Protein AF-0000000070752147 (afdb_homodimer)

Sequence (1302 aa):
MEEALATQVQLYLDAYVYENARFLAERLVAHHPSEENTLLLATCYYRNGQAARASAVLSGCTRLENRYLLACCCFEQGKLVEAENALLGGENCHIDDVDAMENVPAGAAGLYLLGRVCRRGNRRQQAVACFVKSLETDPFMWSAYEQLCELGANLEASRFFGAENYFNSVGGELRFGEEEEYYRDDNNAEDRSTDRKFATPEPPPHIGLATPKSVINPVSSASRPLSFKTPNVSGNDGTNVHTATVVKKPRVTEDIGAPARQRKTHRRPLADSDEKFRAHPRLSFSAAGFDDSPLNPSKLSLGSPTSPLPTRLFYQDKTPLLRLLSSFGSIYQKLSVYMCREALEMLERLPPSQHASGWAQQQIGRAYFEMADYVRAHEVFCALHRAELHRMEGLDLYSTTLWHLKKEVELSYLAQQATDFDKLSCEAWCVAGNCFSLQKEHDTALAFFQRAIQLDPSFTYAYTLSGHEYVANEDFEKAVNCYRHAIRADSRHYNAWYGLGTIYYRQEKFEFAEYHFRRALEINPRSSLLHCFLGMVLHATHRYDEALDTLAIAAELQPLNPQARFQRANVLITQQRFEEALEELHAVKNFAPRESSVHFMMGKVAKKLGRIEEAMKCFTLALHFHPKDNNQIKVAIDKINEPDHDDDDRMMEEALATQVQLYLDAYVYENARFLAERLVAHHPSEENTLLLATCYYRNGQAARASAVLSGCTRLENRYLLACCCFEQGKLVEAENALLGGENCHIDDVDAMENVPAGAAGLYLLGRVCRRGNRRQQAVACFVKSLETDPFMWSAYEQLCELGANLEASRFFGAENYFNSVGGELRFGEEEEYYRDDNNAEDRSTDRKFATPEPPPHIGLATPKSVINPVSSASRPLSFKTPNVSGNDGTNVHTATVVKKPRVTEDIGAPARQRKTHRRPLADSDEKFRAHPRLSFSAAGFDDSPLNPSKLSLGSPTSPLPTRLFYQDKTPLLRLLSSFGSIYQKLSVYMCREALEMLERLPPSQHASGWAQQQIGRAYFEMADYVRAHEVFCALHRAELHRMEGLDLYSTTLWHLKKEVELSYLAQQATDFDKLSCEAWCVAGNCFSLQKEHDTALAFFQRAIQLDPSFTYAYTLSGHEYVANEDFEKAVNCYRHAIRADSRHYNAWYGLGTIYYRQEKFEFAEYHFRRALEINPRSSLLHCFLGMVLHATHRYDEALDTLAIAAELQPLNPQARFQRANVLITQQRFEEALEELHAVKNFAPRESSVHFMMGKVAKKLGRIEEAMKCFTLALHFHPKDNNQIKVAIDKINEPDHDDDDRM

Solvent-accessible surface area (backbone atoms only — not comparable to full-atom values): 73988 Å² total; per-residue (Å²): 95,63,68,60,37,53,52,51,24,51,52,28,50,75,65,70,38,40,71,43,18,39,54,43,24,52,52,39,30,40,74,46,78,40,73,69,39,46,40,55,34,28,47,33,30,41,77,64,68,32,33,62,40,19,32,59,72,39,58,88,55,80,52,52,69,38,18,41,54,30,18,54,27,26,48,76,71,68,36,50,68,63,16,50,22,37,34,31,72,31,84,87,44,48,84,88,37,71,68,25,60,70,54,32,24,73,57,32,60,33,28,35,50,52,12,52,45,27,46,78,67,71,34,59,70,62,14,50,52,26,22,50,51,13,28,72,70,32,57,82,44,53,53,35,54,53,50,37,34,68,71,62,66,75,70,64,30,42,79,57,34,35,81,54,33,66,80,73,59,72,76,73,72,91,70,81,70,77,75,76,78,75,76,66,82,77,85,88,81,89,82,92,83,90,84,88,86,92,92,80,90,78,86,91,84,90,82,87,91,84,86,91,82,86,85,84,86,92,81,88,88,81,87,78,90,80,92,80,85,90,90,91,84,89,84,92,84,89,90,90,83,88,76,89,72,85,79,81,80,74,79,79,88,86,81,78,76,79,76,79,85,65,85,69,82,71,83,80,84,78,80,80,75,83,74,79,78,74,74,74,70,71,77,70,73,77,71,56,86,75,81,81,71,82,75,80,81,78,82,80,76,79,73,72,82,71,76,76,66,84,67,78,74,76,78,61,84,85,45,70,53,33,27,52,49,14,37,53,37,45,36,50,47,30,48,59,57,55,38,30,70,62,26,51,56,51,49,68,54,42,58,65,51,54,37,69,24,71,66,44,41,49,50,49,20,48,31,29,43,74,68,68,36,44,68,62,15,43,54,42,38,52,51,46,43,70,74,38,71,61,60,56,81,59,38,43,58,43,35,51,36,32,50,75,67,65,37,62,68,62,32,46,51,49,19,52,53,36,42,70,62,38,78,82,40,42,35,22,26,38,20,40,14,44,39,29,40,71,71,69,34,43,70,61,13,43,53,28,23,48,52,20,34,70,70,34,79,72,49,38,66,42,30,37,54,40,15,53,42,26,47,74,68,67,35,56,68,64,14,49,51,24,21,50,51,19,32,70,66,33,77,68,45,34,69,23,31,42,50,50,14,52,53,27,43,74,68,68,36,48,70,59,13,46,52,27,32,51,54,19,35,70,53,40,68,72,38,29,67,53,30,32,52,45,16,52,44,28,44,74,69,70,39,53,69,63,15,48,53,35,15,49,52,13,29,67,66,32,70,68,46,47,63,24,38,47,51,42,20,52,53,28,47,75,68,67,37,46,68,65,18,51,55,35,44,52,55,30,37,73,60,41,71,72,43,28,70,58,26,41,51,48,13,55,43,27,45,75,72,65,35,54,68,59,14,51,52,25,38,52,50,15,44,67,61,41,60,79,67,35,64,64,52,51,52,49,62,71,46,62,85,53,79,80,68,88,78,65,76,82,111,95,64,67,59,38,52,51,50,24,52,52,28,51,75,65,70,40,39,71,41,18,38,55,43,25,52,52,38,30,39,74,46,77,41,72,69,40,46,40,53,35,27,48,33,30,41,76,64,70,33,33,59,40,18,32,58,71,36,58,88,55,80,50,52,72,39,19,40,54,31,18,54,28,26,48,76,71,67,36,48,69,62,16,50,21,37,34,30,74,30,86,85,45,47,82,87,35,69,68,25,60,69,54,32,24,72,56,32,60,34,27,36,50,52,12,51,46,27,45,78,68,72,34,60,70,60,15,48,52,26,22,50,52,14,28,72,70,32,57,82,44,54,53,36,54,54,48,36,34,69,71,62,65,74,69,64,29,43,80,56,35,35,80,54,31,67,81,74,56,74,75,76,71,91,71,81,66,82,71,83,76,78,80,68,84,71,82,72,83,80,78,88,79,89,78,87,90,83,91,93,84,90,88,90,88,88,88,90,94,84,90,92,90,96,88,90,96,89,96,92,95,88,91,96,89,96,88,95,82,94,95,91,94,95,89,94,86,92,87,91,84,85,87,81,85,74,84,71,83,73,80,81,76,81,74,76,80,71,82,76,83,81,83,78,89,80,81,85,84,83,78,83,76,82,75,79,80,74,75,74,66,74,74,68,72,79,76,61,86,71,80,82,72,82,76,80,80,80,82,80,74,77,73,72,81,71,76,77,66,85,66,78,72,75,76,60,82,86,44,70,54,33,28,51,48,14,38,53,35,45,34,51,45,31,48,59,56,54,38,31,70,64,23,50,55,52,49,70,54,42,58,65,51,54,35,69,25,70,67,46,42,49,50,50,21,48,32,30,43,73,70,68,35,44,67,63,15,43,54,40,39,51,51,47,43,71,74,38,72,62,60,56,81,60,39,43,57,44,35,51,34,31,50,76,68,64,36,61,66,63,32,47,52,49,20,51,53,36,40,70,62,37,79,82,41,39,36,24,27,38,19,40,13,44,39,29,41,71,72,68,34,42,70,62,13,42,53,28,22,49,51,19,32,70,71,35,79,72,49,38,66,40,29,36,55,39,15,54,41,26,47,75,68,68,34,54,68,63,15,49,51,25,20,50,50,20,33,70,66,34,77,68,45,36,67,24,30,42,51,51,14,52,54,27,42,74,67,67,36,49,69,59,12,47,52,28,31,51,54,20,33,70,52,38,68,75,38,31,66,54,30,30,53,44,18,52,44,29,44,74,71,70,37,54,69,62,14,46,53,35,15,49,52,15,28,66,66,33,70,76,44,47,64,24,38,47,51,41,21,51,52,28,47,75,70,65,36,44,70,63,17,49,53,35,45,53,55,29,36,73,64,42,72,73,43,27,71,58,28,41,51,48,13,56,44,26,46,76,73,66,38,54,70,60,14,51,53,25,38,52,51,15,46,68,60,40,60,82,66,34,65,63,52,51,51,49,63,72,44,62,86,50,81,82,68,89,74,67,76,82,112

Nearest PDB structures (foldseek):
  9gaw-assembly1_P  TM=9.070E-01  e=2.247E-29  Homo sapiens
  5a31-assembly1_F  TM=9.232E-01  e=8.143E-29  Homo sapiens
  5g05-assembly1_H  TM=9.267E-01  e=2.401E-27  Homo sapiens
  8a61-assembly1_H  TM=8.284E-01  e=2.368E-18  Saccharomyces cerevisiae
  5khr-assembly1_C  TM=6.446E-01  e=5.016E-12  Homo sapiens

Structure (mmCIF, N/CA/C/O backbone):
data_AF-0000000070752147-model_v1
#
loop_
_entity.id
_entity.type
_entity.pdbx_description
1 polymer 'Cdc23 domain-containing protein'
#
loop_
_atom_site.group_PDB
_atom_site.id
_atom_site.type_symbol
_atom_site.label_atom_id
_atom_site.label_alt_id
_atom_site.label_comp_id
_atom_site.label_asym_id
_atom_site.label_entity_id
_atom_site.label_seq_id
_atom_site.pdbx_PDB_ins_code
_atom_site.Cartn_x
_atom_site.Cartn_y
_atom_site.Cartn_z
_atom_site.occupancy
_atom_site.B_iso_or_equiv
_atom_site.auth_seq_id
_atom_site.auth_comp_id
_atom_site.auth_asym_id
_atom_site.auth_atom_id
_atom_site.pdbx_PDB_model_num
ATOM 1 N N . MET A 1 1 ? -29.828 -18.141 -11.312 1 87.19 1 MET A N 1
ATOM 2 C CA . MET A 1 1 ? -28.375 -18.188 -11.133 1 87.19 1 MET A CA 1
ATOM 3 C C . MET A 1 1 ? -27.828 -16.797 -10.82 1 87.19 1 MET A C 1
ATOM 5 O O . MET A 1 1 ? -27 -16.641 -9.914 1 87.19 1 MET A O 1
ATOM 9 N N . GLU A 1 2 ? -28.391 -15.797 -11.438 1 90.75 2 GLU A N 1
ATOM 10 C CA . GLU A 1 2 ? -27.875 -14.438 -11.266 1 90.75 2 GLU A CA 1
ATOM 11 C C . GLU A 1 2 ? -28.078 -13.945 -9.836 1 90.75 2 GLU A C 1
ATOM 13 O O . GLU A 1 2 ? -27.141 -13.445 -9.211 1 90.75 2 GLU A O 1
ATOM 18 N N . GLU A 1 3 ? -29.266 -14.086 -9.281 1 92.06 3 GLU A N 1
ATOM 19 C CA . GLU A 1 3 ? -29.562 -13.625 -7.926 1 92.06 3 GLU A CA 1
ATOM 20 C C . GLU A 1 3 ? -28.75 -14.398 -6.891 1 92.06 3 GLU A C 1
ATOM 22 O O . GLU A 1 3 ? -28.297 -13.828 -5.891 1 92.06 3 GLU A O 1
ATOM 27 N N . ALA A 1 4 ? -28.641 -15.664 -7.168 1 92.12 4 ALA A N 1
ATOM 28 C CA . ALA A 1 4 ? -27.859 -16.484 -6.25 1 92.12 4 ALA A CA 1
ATOM 29 C C . ALA A 1 4 ? -26.406 -16.062 -6.23 1 92.12 4 ALA A C 1
ATOM 31 O O . ALA A 1 4 ? -25.797 -15.945 -5.16 1 92.12 4 ALA A O 1
ATOM 32 N N . LEU A 1 5 ? -25.922 -15.844 -7.449 1 94.69 5 LEU A N 1
ATOM 33 C CA . LEU A 1 5 ? -24.531 -15.398 -7.562 1 94.69 5 LEU A CA 1
ATOM 34 C C . LEU A 1 5 ? -24.344 -14.047 -6.887 1 94.69 5 LEU A C 1
ATOM 36 O O . LEU A 1 5 ? -23.375 -13.859 -6.137 1 94.69 5 LEU A O 1
ATOM 40 N N . ALA A 1 6 ? -25.203 -13.117 -7.121 1 96.19 6 ALA A N 1
ATOM 41 C CA . ALA A 1 6 ? -25.094 -11.781 -6.555 1 96.19 6 ALA A CA 1
ATOM 42 C C . ALA A 1 6 ? -25.125 -11.82 -5.031 1 96.19 6 ALA A C 1
ATOM 44 O O . ALA A 1 6 ? -24.391 -11.094 -4.363 1 96.19 6 ALA A O 1
ATOM 45 N N . THR A 1 7 ? -25.984 -12.641 -4.523 1 96.25 7 THR A N 1
ATOM 46 C CA . THR A 1 7 ? -26.109 -12.766 -3.074 1 96.25 7 THR A CA 1
ATOM 47 C C . THR A 1 7 ? -24.844 -13.344 -2.469 1 96.25 7 THR A C 1
ATOM 49 O O . THR A 1 7 ? -24.391 -12.898 -1.411 1 96.25 7 THR A O 1
ATOM 52 N N . GLN A 1 8 ? -24.297 -14.367 -3.164 1 96.12 8 GLN A N 1
ATOM 53 C CA . GLN A 1 8 ? -23.078 -14.977 -2.662 1 96.12 8 GLN A CA 1
ATOM 54 C C . GLN A 1 8 ? -21.906 -14 -2.732 1 96.12 8 GLN A C 1
ATOM 56 O O . GLN A 1 8 ? -21.047 -13.992 -1.85 1 96.12 8 GLN A O 1
ATOM 61 N N . VAL A 1 9 ? -21.859 -13.227 -3.828 1 97.62 9 VAL A N 1
ATOM 62 C CA . VAL A 1 9 ? -20.797 -12.234 -3.957 1 97.62 9 VAL A CA 1
ATOM 63 C C . VAL A 1 9 ? -20.875 -11.25 -2.793 1 97.62 9 VAL A C 1
ATOM 65 O O . VAL A 1 9 ? -19.859 -10.953 -2.158 1 97.62 9 VAL A O 1
ATOM 68 N N . GLN A 1 10 ? -22.047 -10.773 -2.449 1 96.56 10 GLN A N 1
ATOM 69 C CA . GLN A 1 10 ? -22.219 -9.805 -1.371 1 96.56 10 GLN A CA 1
ATOM 70 C C . GLN A 1 10 ? -21.859 -10.414 -0.02 1 96.56 10 GLN A C 1
ATOM 72 O O . GLN A 1 10 ? -21.266 -9.75 0.828 1 96.56 10 GLN A O 1
ATOM 77 N N . LEU A 1 11 ? -22.203 -11.641 0.104 1 96.38 11 LEU A N 1
ATOM 78 C CA . LEU A 1 11 ? -21.922 -12.336 1.354 1 96.38 11 LEU A CA 1
ATOM 79 C C . LEU A 1 11 ? -20.422 -12.406 1.604 1 96.38 11 LEU A C 1
ATOM 81 O O . LEU A 1 11 ? -19.953 -12.125 2.711 1 96.38 11 LEU A O 1
ATOM 85 N N . TYR A 1 12 ? -19.672 -12.789 0.624 1 97.31 12 TYR A N 1
ATOM 86 C CA . TYR A 1 12 ? -18.234 -12.977 0.813 1 97.31 12 TYR A CA 1
ATOM 87 C C . TYR A 1 12 ? -17.5 -11.648 0.757 1 97.31 12 TYR A C 1
ATOM 89 O O . TYR A 1 12 ? -16.375 -11.539 1.236 1 97.31 12 TYR A O 1
ATOM 97 N N . LEU A 1 13 ? -18.125 -10.578 0.176 1 96.62 13 LEU A N 1
ATOM 98 C CA . LEU A 1 13 ? -17.594 -9.227 0.3 1 96.62 13 LEU A CA 1
ATOM 99 C C . LEU A 1 13 ? -17.656 -8.75 1.747 1 96.62 13 LEU A C 1
ATOM 101 O O . LEU A 1 13 ? -16.703 -8.133 2.242 1 96.62 13 LEU A O 1
ATOM 105 N N . ASP A 1 14 ? -18.75 -9.086 2.346 1 94.75 14 ASP A N 1
ATOM 106 C CA . ASP A 1 14 ? -18.953 -8.664 3.73 1 94.75 14 ASP A CA 1
ATOM 107 C C . ASP A 1 14 ? -18.078 -9.484 4.684 1 94.75 14 ASP A C 1
ATOM 109 O O . ASP A 1 14 ? -17.734 -9.016 5.777 1 94.75 14 ASP A O 1
ATOM 113 N N . ALA A 1 15 ? -17.688 -10.68 4.234 1 96.06 15 ALA A N 1
ATOM 114 C CA . ALA A 1 15 ? -16.844 -11.547 5.055 1 96.06 15 ALA A CA 1
ATOM 115 C C . ALA A 1 15 ? -15.367 -11.297 4.773 1 96.06 15 ALA A C 1
ATOM 117 O O . ALA A 1 15 ? -14.5 -11.961 5.332 1 96.06 15 ALA A O 1
ATOM 118 N N . TYR A 1 16 ? -15.023 -10.367 3.951 1 96.44 16 TYR A N 1
ATOM 119 C CA . TYR A 1 16 ? -13.664 -9.938 3.641 1 96.44 16 TYR A CA 1
ATOM 120 C C . TYR A 1 16 ? -12.883 -11.039 2.939 1 96.44 16 TYR A C 1
ATOM 122 O O . TYR A 1 16 ? -11.672 -11.18 3.139 1 96.44 16 TYR A O 1
ATOM 130 N N . VAL A 1 17 ? -13.57 -11.961 2.246 1 97.81 17 VAL A N 1
ATOM 131 C CA . VAL A 1 17 ? -12.938 -12.945 1.366 1 97.81 17 VAL A CA 1
ATOM 132 C C . VAL A 1 17 ? -13.031 -12.477 -0.083 1 97.81 17 VAL A C 1
ATOM 134 O O . VAL A 1 17 ? -13.82 -13.016 -0.865 1 97.81 17 VAL A O 1
ATOM 137 N N . TYR A 1 18 ? -12.188 -11.594 -0.43 1 96.94 18 TYR A N 1
ATOM 138 C CA . TYR A 1 18 ? -12.312 -10.844 -1.675 1 96.94 18 TYR A CA 1
ATOM 139 C C . TYR A 1 18 ? -11.984 -11.727 -2.875 1 96.94 18 TYR A C 1
ATOM 141 O O . TYR A 1 18 ? -12.578 -11.578 -3.943 1 96.94 18 TYR A O 1
ATOM 149 N N . GLU A 1 19 ? -11.055 -12.641 -2.732 1 96 19 GLU A N 1
ATOM 150 C CA . GLU A 1 19 ? -10.688 -13.523 -3.84 1 96 19 GLU A CA 1
ATOM 151 C C . GLU A 1 19 ? -11.859 -14.398 -4.258 1 96 19 GLU A C 1
ATOM 153 O O . GLU A 1 19 ? -12.102 -14.602 -5.449 1 96 19 GLU A O 1
ATOM 158 N N . ASN A 1 20 ? -12.516 -14.883 -3.254 1 97.94 20 ASN A N 1
ATOM 159 C CA . ASN A 1 20 ? -13.695 -15.695 -3.537 1 97.94 20 ASN A CA 1
ATOM 160 C C . ASN A 1 20 ? -14.812 -14.875 -4.168 1 97.94 20 ASN A C 1
ATOM 162 O O . ASN A 1 20 ? -15.461 -15.32 -5.113 1 97.94 20 ASN A O 1
ATOM 166 N N . ALA A 1 21 ? -15.047 -13.703 -3.596 1 98.19 21 ALA A N 1
ATOM 167 C CA . ALA A 1 21 ? -16.062 -12.805 -4.133 1 98.19 21 ALA A CA 1
ATOM 168 C C . ALA A 1 21 ? -15.75 -12.414 -5.574 1 98.19 21 ALA A C 1
ATOM 170 O O . ALA A 1 21 ? -16.656 -12.352 -6.418 1 98.19 21 ALA A O 1
ATOM 171 N N . ARG A 1 22 ? -14.523 -12.172 -5.902 1 97.31 22 ARG A N 1
ATOM 172 C CA . ARG A 1 22 ? -14.094 -11.797 -7.246 1 97.31 22 ARG A CA 1
ATOM 173 C C . ARG A 1 22 ? -14.391 -12.906 -8.25 1 97.31 22 ARG A C 1
ATOM 175 O O . ARG A 1 22 ? -14.898 -12.641 -9.336 1 97.31 22 ARG A O 1
ATOM 182 N N . PHE A 1 23 ? -14.062 -14.156 -7.863 1 97.62 23 PHE A N 1
ATOM 183 C CA . PHE A 1 23 ? -14.312 -15.281 -8.758 1 97.62 23 PHE A CA 1
ATOM 184 C C . PHE A 1 23 ? -15.805 -15.406 -9.062 1 97.62 23 PHE A C 1
ATOM 186 O O . PHE A 1 23 ? -16.203 -15.547 -10.227 1 97.62 23 PHE A O 1
ATOM 193 N N . LEU A 1 24 ? -16.578 -15.328 -8.047 1 97.75 24 LEU A N 1
ATOM 194 C CA . LEU A 1 24 ? -18.016 -15.453 -8.219 1 97.75 24 LEU A CA 1
ATOM 195 C C . LEU A 1 24 ? -18.578 -14.281 -9.016 1 97.75 24 LEU A C 1
ATOM 197 O O . LEU A 1 24 ? -19.484 -14.453 -9.828 1 97.75 24 LEU A O 1
ATOM 201 N N . ALA A 1 25 ? -18.031 -13.094 -8.773 1 97.94 25 ALA A N 1
ATOM 202 C CA . ALA A 1 25 ? -18.484 -11.914 -9.5 1 97.94 25 ALA A CA 1
ATOM 203 C C . ALA A 1 25 ? -18.125 -12 -10.977 1 97.94 25 ALA A C 1
ATOM 205 O O . ALA A 1 25 ? -18.891 -11.531 -11.836 1 97.94 25 ALA A O 1
ATOM 206 N N . GLU A 1 26 ? -16.953 -12.555 -11.281 1 96.62 26 GLU A N 1
ATOM 207 C CA . GLU A 1 26 ? -16.578 -12.734 -12.68 1 96.62 26 GLU A CA 1
ATOM 208 C C . GLU A 1 26 ? -17.531 -13.695 -13.391 1 96.62 26 GLU A C 1
ATOM 210 O O . GLU A 1 26 ? -17.844 -13.5 -14.562 1 96.62 26 GLU A O 1
ATOM 215 N N . ARG A 1 27 ? -17.969 -14.727 -12.672 1 96.19 27 ARG A N 1
ATOM 216 C CA . ARG A 1 27 ? -18.953 -15.641 -13.234 1 96.19 27 ARG A CA 1
ATOM 217 C C . ARG A 1 27 ? -20.281 -14.938 -13.469 1 96.19 27 ARG A C 1
ATOM 219 O O . ARG A 1 27 ? -20.984 -15.219 -14.453 1 96.19 27 ARG A O 1
ATOM 226 N N . LEU A 1 28 ? -20.594 -14.078 -12.516 1 96.62 28 LEU A N 1
ATOM 227 C CA . LEU A 1 28 ? -21.844 -13.328 -12.602 1 96.62 28 LEU A CA 1
ATOM 228 C C . LEU A 1 28 ? -21.859 -12.438 -13.836 1 96.62 28 LEU A C 1
ATOM 230 O O . LEU A 1 28 ? -22.828 -12.438 -14.586 1 96.62 28 LEU A O 1
ATOM 234 N N . VAL A 1 29 ? -20.766 -11.719 -14.141 1 96.56 29 VAL A N 1
ATOM 235 C CA . VAL A 1 29 ? -20.703 -10.812 -15.281 1 96.56 29 VAL A CA 1
ATOM 236 C C . VAL A 1 29 ? -20.625 -11.617 -16.578 1 96.56 29 VAL A C 1
ATOM 238 O O . VAL A 1 29 ? -21.188 -11.203 -17.594 1 96.56 29 VAL A O 1
ATOM 241 N N . ALA A 1 30 ? -19.891 -12.781 -16.5 1 94.88 30 ALA A N 1
ATOM 242 C CA . ALA A 1 30 ? -19.844 -13.641 -17.688 1 94.88 30 ALA A CA 1
ATOM 243 C C . ALA A 1 30 ? -21.234 -14.164 -18.047 1 94.88 30 ALA A C 1
ATOM 245 O O . ALA A 1 30 ? -21.547 -14.32 -19.219 1 94.88 30 ALA A O 1
ATOM 246 N N . HIS A 1 31 ? -22.047 -14.414 -17.016 1 93.88 31 HIS A N 1
ATOM 247 C CA . HIS A 1 31 ? -23.406 -14.922 -17.234 1 93.88 31 HIS A CA 1
ATOM 248 C C . HIS A 1 31 ? -24.312 -13.82 -17.766 1 93.88 31 HIS A C 1
ATOM 250 O O . HIS A 1 31 ? -25.109 -14.055 -18.688 1 93.88 31 HIS A O 1
ATOM 256 N N . HIS A 1 32 ? -24.234 -12.672 -17.094 1 95.38 32 HIS A N 1
ATOM 257 C CA . HIS A 1 32 ? -25.047 -11.539 -17.5 1 95.38 32 HIS A CA 1
ATOM 258 C C . HIS A 1 32 ? -24.312 -10.219 -17.281 1 95.38 32 HIS A C 1
ATOM 260 O O . HIS A 1 32 ? -24.375 -9.656 -16.188 1 95.38 32 HIS A O 1
ATOM 266 N N . PRO A 1 33 ? -23.812 -9.711 -18.406 1 94.12 33 PRO A N 1
ATOM 267 C CA . PRO A 1 33 ? -23.031 -8.477 -18.266 1 94.12 33 PRO A CA 1
ATOM 268 C C . PRO A 1 33 ? -23.906 -7.238 -18.141 1 94.12 33 PRO A C 1
ATOM 270 O O . PRO A 1 33 ? -23.969 -6.422 -19.062 1 94.12 33 PRO A O 1
ATOM 273 N N . SER A 1 34 ? -24.578 -7.016 -17.062 1 96.06 34 SER A N 1
ATOM 274 C CA . SER A 1 34 ? -25.344 -5.816 -16.75 1 96.06 34 SER A CA 1
ATOM 275 C C . SER A 1 34 ? -24.5 -4.801 -15.984 1 96.06 34 SER A C 1
ATOM 277 O O . SER A 1 34 ? -23.453 -5.141 -15.445 1 96.06 34 SER A O 1
ATOM 279 N N . GLU A 1 35 ? -24.891 -3.527 -16.016 1 96.75 35 GLU A N 1
ATOM 280 C CA . GLU A 1 35 ? -24.156 -2.494 -15.281 1 96.75 35 GLU A CA 1
ATOM 281 C C . GLU A 1 35 ? -24.203 -2.74 -13.773 1 96.75 35 GLU A C 1
ATOM 283 O O . GLU A 1 35 ? -23.266 -2.4 -13.055 1 96.75 35 GLU A O 1
ATOM 288 N N . GLU A 1 36 ? -25.297 -3.309 -13.328 1 96.69 36 GLU A N 1
ATOM 289 C CA . GLU A 1 36 ? -25.422 -3.643 -11.906 1 96.69 36 GLU A CA 1
ATOM 290 C C . GLU A 1 36 ? -24.422 -4.719 -11.508 1 96.69 36 GLU A C 1
ATOM 292 O O . GLU A 1 36 ? -23.797 -4.637 -10.445 1 96.69 36 GLU A O 1
ATOM 297 N N . ASN A 1 37 ? -24.328 -5.723 -12.383 1 97.56 37 ASN A N 1
ATOM 298 C CA . ASN A 1 37 ? -23.391 -6.797 -12.102 1 97.56 37 ASN A CA 1
ATOM 299 C C . ASN A 1 37 ? -21.953 -6.324 -12.258 1 97.56 37 ASN A C 1
ATOM 301 O O . ASN A 1 37 ? -21.062 -6.773 -11.523 1 97.56 37 ASN A O 1
ATOM 305 N N . THR A 1 38 ? -21.734 -5.406 -13.211 1 97.75 38 THR A N 1
ATOM 306 C CA . THR A 1 38 ? -20.406 -4.836 -13.383 1 97.75 38 THR A CA 1
ATOM 307 C C . THR A 1 38 ? -20 -4.02 -12.164 1 97.75 38 THR A C 1
ATOM 309 O O . THR A 1 38 ? -18.828 -3.992 -11.789 1 97.75 38 THR A O 1
ATOM 312 N N . LEU A 1 39 ? -20.969 -3.34 -11.555 1 97.88 39 LEU A N 1
ATOM 313 C CA . LEU A 1 39 ? -20.703 -2.586 -10.328 1 97.88 39 LEU A CA 1
ATOM 314 C C . LEU A 1 39 ? -20.25 -3.514 -9.211 1 97.88 39 LEU A C 1
ATOM 316 O O . LEU A 1 39 ? -19.344 -3.184 -8.453 1 97.88 39 LEU A O 1
ATOM 320 N N . LEU A 1 40 ? -20.922 -4.645 -9.094 1 97.62 40 LEU A N 1
ATOM 321 C CA . LEU A 1 40 ? -20.547 -5.613 -8.062 1 97.62 40 LEU A CA 1
ATOM 322 C C . LEU A 1 40 ? -19.141 -6.137 -8.281 1 97.62 40 LEU A C 1
ATOM 324 O O . LEU A 1 40 ? -18.375 -6.305 -7.324 1 97.62 40 LEU A O 1
ATOM 328 N N . LEU A 1 41 ? -18.797 -6.402 -9.508 1 97.88 41 LEU A N 1
ATOM 329 C CA . LEU A 1 41 ? -17.453 -6.855 -9.844 1 97.88 41 LEU A CA 1
ATOM 330 C C . LEU A 1 41 ? -16.422 -5.773 -9.531 1 97.88 41 LEU A C 1
ATOM 332 O O . LEU A 1 41 ? -15.383 -6.055 -8.93 1 97.88 41 LEU A O 1
ATOM 336 N N . ALA A 1 42 ? -16.734 -4.543 -9.93 1 98.25 42 ALA A N 1
ATOM 337 C CA . ALA A 1 42 ? -15.828 -3.43 -9.656 1 98.25 42 ALA A CA 1
ATOM 338 C C . ALA A 1 42 ? -15.648 -3.219 -8.156 1 98.25 42 ALA A C 1
ATOM 340 O O . ALA A 1 42 ? -14.562 -2.861 -7.703 1 98.25 42 ALA A O 1
ATOM 341 N N . THR A 1 43 ? -16.719 -3.424 -7.391 1 98.19 43 THR A N 1
ATOM 342 C CA . THR A 1 43 ? -16.641 -3.297 -5.941 1 98.19 43 THR A CA 1
ATOM 343 C C . THR A 1 43 ? -15.695 -4.336 -5.352 1 98.19 43 THR A C 1
ATOM 345 O O . THR A 1 43 ? -14.961 -4.043 -4.406 1 98.19 43 THR A O 1
ATOM 348 N N . CYS A 1 44 ? -15.719 -5.523 -5.938 1 98 44 CYS A N 1
ATOM 349 C CA . CYS A 1 44 ? -14.797 -6.562 -5.48 1 98 44 CYS A CA 1
ATOM 350 C C . CYS A 1 44 ? -13.352 -6.16 -5.734 1 98 44 CYS A C 1
ATOM 352 O O . CYS A 1 44 ? -12.492 -6.34 -4.871 1 98 44 CYS A O 1
ATOM 354 N N . TYR A 1 45 ? -13.117 -5.578 -6.934 1 97.12 45 TYR A N 1
ATOM 355 C CA . TYR A 1 45 ? -11.766 -5.121 -7.254 1 97.12 45 TYR A CA 1
ATOM 356 C C . TYR A 1 45 ? -11.344 -3.984 -6.332 1 97.12 45 TYR A C 1
ATOM 358 O O . TYR A 1 45 ? -10.242 -4.008 -5.773 1 97.12 45 TYR A O 1
ATOM 366 N N . TYR A 1 46 ? -12.195 -3.041 -6.105 1 97.06 46 TYR A N 1
ATOM 367 C CA . TYR A 1 46 ? -11.875 -1.84 -5.344 1 97.06 46 TYR A CA 1
ATOM 368 C C . TYR A 1 46 ? -11.594 -2.176 -3.883 1 97.06 46 TYR A C 1
ATOM 370 O O . TYR A 1 46 ? -10.641 -1.669 -3.293 1 97.06 46 TYR A O 1
ATOM 378 N N . ARG A 1 47 ? -12.453 -2.992 -3.307 1 95.75 47 ARG A N 1
ATOM 379 C CA . ARG A 1 47 ? -12.289 -3.361 -1.905 1 95.75 47 ARG A CA 1
ATOM 380 C C . ARG A 1 47 ? -11.039 -4.211 -1.705 1 95.75 47 ARG A C 1
ATOM 382 O O . ARG A 1 47 ? -10.492 -4.27 -0.602 1 95.75 47 ARG A O 1
ATOM 389 N N . ASN A 1 48 ? -10.625 -4.883 -2.807 1 93.81 48 ASN A N 1
ATOM 390 C CA . ASN A 1 48 ? -9.398 -5.668 -2.748 1 93.81 48 ASN A CA 1
ATOM 391 C C . ASN A 1 48 ? -8.172 -4.82 -3.066 1 93.81 48 ASN A C 1
ATOM 393 O O . ASN A 1 48 ? -7.094 -5.352 -3.342 1 93.81 48 ASN A O 1
ATOM 397 N N . GLY A 1 49 ? -8.312 -3.533 -3.199 1 92 49 GLY A N 1
ATOM 398 C CA . GLY A 1 49 ? -7.199 -2.615 -3.402 1 92 49 GLY A CA 1
ATOM 399 C C . GLY A 1 49 ? -6.785 -2.492 -4.855 1 92 49 GLY A C 1
ATOM 400 O O . GLY A 1 49 ? -5.703 -1.984 -5.16 1 92 49 GLY A O 1
ATOM 401 N N . GLN A 1 50 ? -7.59 -3 -5.719 1 94.62 50 GLN A N 1
ATOM 402 C CA . GLN A 1 50 ? -7.277 -2.947 -7.145 1 94.62 50 GLN A CA 1
ATOM 403 C C . GLN A 1 50 ? -8.078 -1.854 -7.844 1 94.62 50 GLN A C 1
ATOM 405 O O . GLN A 1 50 ? -8.93 -2.145 -8.68 1 94.62 50 GLN A O 1
ATOM 410 N N . ALA A 1 51 ? -7.676 -0.625 -7.582 1 95.69 51 ALA A N 1
ATOM 411 C CA . ALA A 1 51 ? -8.414 0.532 -8.086 1 95.69 51 ALA A CA 1
ATOM 412 C C . ALA A 1 51 ? -8.289 0.65 -9.602 1 95.69 51 ALA A C 1
ATOM 414 O O . ALA A 1 51 ? -9.234 1.055 -10.273 1 95.69 51 ALA A O 1
ATOM 415 N N . ALA A 1 52 ? -7.129 0.312 -10.141 1 95.25 52 ALA A N 1
ATOM 416 C CA . ALA A 1 52 ? -6.91 0.414 -11.578 1 95.25 52 ALA A CA 1
ATOM 417 C C . ALA A 1 52 ? -7.82 -0.547 -12.344 1 95.25 52 ALA A C 1
ATOM 419 O O . ALA A 1 52 ? -8.422 -0.174 -13.352 1 95.25 52 ALA A O 1
ATOM 420 N N . ARG A 1 53 ? -7.926 -1.761 -11.812 1 95.62 53 ARG A N 1
ATOM 421 C CA . ARG A 1 53 ? -8.789 -2.758 -12.438 1 95.62 53 ARG A CA 1
ATOM 422 C C . ARG A 1 53 ? -10.25 -2.346 -12.359 1 95.62 53 ARG A C 1
ATOM 424 O O . ARG A 1 53 ? -11.008 -2.523 -13.32 1 95.62 53 ARG A O 1
ATOM 431 N N . ALA A 1 54 ? -10.602 -1.847 -11.188 1 97.62 54 ALA A N 1
ATOM 432 C CA . ALA A 1 54 ? -11.984 -1.399 -10.992 1 97.62 54 ALA A CA 1
ATOM 433 C C . ALA A 1 54 ? -12.328 -0.267 -11.961 1 97.62 54 ALA A C 1
ATOM 435 O O . ALA A 1 54 ? -13.406 -0.26 -12.555 1 97.62 54 ALA A O 1
ATOM 436 N N . SER A 1 55 ? -11.453 0.716 -12.172 1 97.06 55 SER A N 1
ATOM 437 C CA . SER A 1 55 ? -11.695 1.842 -13.062 1 97.06 55 SER A CA 1
ATOM 438 C C . SER A 1 55 ? -11.836 1.377 -14.508 1 97.06 55 SER A C 1
ATOM 440 O O . SER A 1 55 ? -12.648 1.918 -15.266 1 97.06 55 SER A O 1
ATOM 442 N N . ALA A 1 56 ? -11.086 0.368 -14.898 1 95.88 56 ALA A N 1
ATOM 443 C CA . ALA A 1 56 ? -11.109 -0.137 -16.266 1 95.88 56 ALA A CA 1
ATOM 444 C C . ALA A 1 56 ? -12.453 -0.785 -16.594 1 95.88 56 ALA A C 1
ATOM 446 O O . ALA A 1 56 ? -12.992 -0.601 -17.688 1 95.88 56 ALA A O 1
ATOM 447 N N . VAL A 1 57 ? -12.969 -1.522 -15.625 1 96.44 57 VAL A N 1
ATOM 448 C CA . VAL A 1 57 ? -14.227 -2.234 -15.859 1 96.44 57 VAL A CA 1
ATOM 449 C C . VAL A 1 57 ? -15.391 -1.248 -15.836 1 96.44 57 VAL A C 1
ATOM 451 O O . VAL A 1 57 ? -16.391 -1.436 -16.531 1 96.44 57 VAL A O 1
ATOM 454 N N . LEU A 1 58 ? -15.242 -0.163 -15.047 1 97.44 58 LEU A N 1
ATOM 455 C CA . LEU A 1 58 ? -16.328 0.792 -14.859 1 97.44 58 LEU A CA 1
ATOM 456 C C . LEU A 1 58 ? -16.328 1.839 -15.969 1 97.44 58 LEU A C 1
ATOM 458 O O . LEU A 1 58 ? -17.312 2.566 -16.141 1 97.44 58 LEU A O 1
ATOM 462 N N . SER A 1 59 ? -15.281 1.842 -16.734 1 94 59 SER A N 1
ATOM 463 C CA . SER A 1 59 ? -15.172 2.852 -17.781 1 94 59 SER A CA 1
ATOM 464 C C . SER A 1 59 ? -16.312 2.73 -18.797 1 94 59 SER A C 1
ATOM 466 O O . SER A 1 59 ? -16.594 1.635 -19.266 1 94 59 SER A O 1
ATOM 468 N N . GLY A 1 60 ? -17 3.801 -19.062 1 90.88 60 GLY A N 1
ATOM 469 C CA . GLY A 1 60 ? -18.062 3.83 -20.062 1 90.88 60 GLY A CA 1
ATOM 470 C C . GLY A 1 60 ? -19.438 3.615 -19.469 1 90.88 60 GLY A C 1
ATOM 471 O O . GLY A 1 60 ? -20.453 3.764 -20.172 1 90.88 60 GLY A O 1
ATOM 472 N N . CYS A 1 61 ? -19.562 3.225 -18.203 1 93.69 61 CYS A N 1
ATOM 473 C CA . CYS A 1 61 ? -20.859 3.01 -17.562 1 93.69 61 CYS A CA 1
ATOM 474 C C . CYS A 1 61 ? -21.578 4.328 -17.344 1 93.69 61 CYS A C 1
ATOM 476 O O . CYS A 1 61 ? -20.953 5.375 -17.188 1 93.69 61 CYS A O 1
ATOM 478 N N . THR A 1 62 ? -22.906 4.297 -17.344 1 92.25 62 THR A N 1
ATOM 479 C CA . THR A 1 62 ? -23.688 5.523 -17.266 1 92.25 62 THR A CA 1
ATOM 480 C C . THR A 1 62 ? -24.5 5.574 -15.969 1 92.25 62 THR A C 1
ATOM 482 O O . THR A 1 62 ? -24.969 6.637 -15.57 1 92.25 62 THR A O 1
ATOM 485 N N . ARG A 1 63 ? -24.641 4.402 -15.297 1 94.94 63 ARG A N 1
ATOM 486 C CA . ARG A 1 63 ? -25.391 4.375 -14.039 1 94.94 63 ARG A CA 1
ATOM 487 C C . ARG A 1 63 ? -24.719 5.242 -12.984 1 94.94 63 ARG A C 1
ATOM 489 O O . ARG A 1 63 ? -23.5 5.27 -12.883 1 94.94 63 ARG A O 1
ATOM 496 N N . LEU A 1 64 ? -25.531 5.914 -12.172 1 95.25 64 LEU A N 1
ATOM 497 C CA . LEU A 1 64 ? -25.031 6.879 -11.203 1 95.25 64 LEU A CA 1
ATOM 498 C C . LEU A 1 64 ? -24.078 6.215 -10.211 1 95.25 64 LEU A C 1
ATOM 500 O O . LEU A 1 64 ? -23.031 6.77 -9.891 1 95.25 64 LEU A O 1
ATOM 504 N N . GLU A 1 65 ? -24.422 5.043 -9.734 1 96.69 65 GLU A N 1
ATOM 505 C CA . GLU A 1 65 ? -23.594 4.344 -8.758 1 96.69 65 GLU A CA 1
ATOM 506 C C . GLU A 1 65 ? -22.266 3.912 -9.375 1 96.69 65 GLU A C 1
ATOM 508 O O . GLU A 1 65 ? -21.219 3.938 -8.711 1 96.69 65 GLU A O 1
ATOM 513 N N . ASN A 1 66 ? -22.297 3.518 -10.672 1 98 66 ASN A N 1
ATOM 514 C CA . ASN A 1 66 ? -21.078 3.135 -11.375 1 98 66 ASN A CA 1
ATOM 515 C C . ASN A 1 66 ? -20.156 4.328 -11.586 1 98 66 ASN A C 1
ATOM 517 O O . ASN A 1 66 ? -18.938 4.215 -11.422 1 98 66 ASN A O 1
ATOM 521 N N . ARG A 1 67 ? -20.75 5.418 -11.875 1 96.94 67 ARG A N 1
ATOM 522 C CA . ARG A 1 67 ? -19.984 6.637 -12.094 1 96.94 67 ARG A CA 1
ATOM 523 C C . ARG A 1 67 ? -19.312 7.098 -10.797 1 96.94 67 ARG A C 1
ATOM 525 O O . ARG A 1 67 ? -18.172 7.574 -10.82 1 96.94 67 ARG A O 1
ATOM 532 N N . TYR A 1 68 ? -20.031 6.98 -9.68 1 97.88 68 TYR A N 1
ATOM 533 C CA . TYR A 1 68 ? -19.469 7.383 -8.391 1 97.88 68 TYR A CA 1
ATOM 534 C C . TYR A 1 68 ? -18.25 6.543 -8.047 1 97.88 68 TYR A C 1
ATOM 536 O O . TYR A 1 68 ? -17.203 7.078 -7.656 1 97.88 68 TYR A O 1
ATOM 544 N N . LEU A 1 69 ? -18.375 5.199 -8.148 1 98.38 69 LEU A N 1
ATOM 545 C CA . LEU A 1 69 ? -17.25 4.32 -7.84 1 98.38 69 LEU A CA 1
ATOM 546 C C . LEU A 1 69 ? -16.078 4.566 -8.797 1 98.38 69 LEU A C 1
ATOM 548 O O . LEU A 1 69 ? -14.914 4.488 -8.406 1 98.38 69 LEU A O 1
ATOM 552 N N . LEU A 1 70 ? -16.438 4.859 -10.086 1 98.19 70 LEU A N 1
ATOM 553 C CA . LEU A 1 70 ? -15.391 5.199 -11.055 1 98.19 70 LEU A CA 1
ATOM 554 C C . LEU A 1 70 ? -14.633 6.445 -10.617 1 98.19 70 LEU A C 1
ATOM 556 O O . LEU A 1 70 ? -13.406 6.496 -10.719 1 98.19 70 LEU A O 1
ATOM 560 N N . ALA A 1 71 ? -15.352 7.43 -10.141 1 98.12 71 ALA A N 1
ATOM 561 C CA . ALA A 1 71 ? -14.727 8.664 -9.664 1 98.12 71 ALA A CA 1
ATOM 562 C C . ALA A 1 71 ? -13.812 8.391 -8.469 1 98.12 71 ALA A C 1
ATOM 564 O O . ALA A 1 71 ? -12.719 8.953 -8.375 1 98.12 71 ALA A O 1
ATOM 565 N N . CYS A 1 72 ? -14.266 7.559 -7.531 1 98.06 72 CYS A N 1
ATOM 566 C CA . CYS A 1 72 ? -13.453 7.191 -6.379 1 98.06 72 CYS A CA 1
ATOM 567 C C . CYS A 1 72 ? -12.148 6.539 -6.824 1 98.06 72 CYS A C 1
ATOM 569 O O . CYS A 1 72 ? -11.078 6.871 -6.312 1 98.06 72 CYS A O 1
ATOM 571 N N . CYS A 1 73 ? -12.258 5.637 -7.77 1 97.62 73 CYS A N 1
ATOM 572 C CA . CYS A 1 73 ? -11.086 4.93 -8.273 1 97.62 73 CYS A CA 1
ATOM 573 C C . CYS A 1 73 ? -10.117 5.891 -8.953 1 97.62 73 CYS A C 1
ATOM 575 O O . CYS A 1 73 ? -8.914 5.828 -8.719 1 97.62 73 CYS A O 1
ATOM 577 N N . CYS A 1 74 ? -10.656 6.766 -9.781 1 97.12 74 CYS A N 1
ATOM 578 C CA . CYS A 1 74 ? -9.82 7.715 -10.508 1 97.12 74 CYS A CA 1
ATOM 579 C C . CYS A 1 74 ? -9.133 8.68 -9.547 1 97.12 74 CYS A C 1
ATOM 581 O O . CYS A 1 74 ? -7.957 9 -9.719 1 97.12 74 CYS A O 1
ATOM 583 N N . PHE A 1 75 ? -9.852 9.133 -8.516 1 96.69 75 PHE A N 1
ATOM 584 C CA . PHE A 1 75 ? -9.281 10.047 -7.535 1 96.69 75 PHE A CA 1
ATOM 585 C C . PHE A 1 75 ? -8.117 9.398 -6.801 1 96.69 75 PHE A C 1
ATOM 587 O O . PHE A 1 75 ? -7.086 10.039 -6.57 1 96.69 75 PHE A O 1
ATOM 594 N N . GLU A 1 76 ? -8.25 8.18 -6.441 1 94.62 76 GLU A N 1
ATOM 595 C CA . GLU A 1 76 ? -7.207 7.457 -5.723 1 94.62 76 GLU A CA 1
ATOM 596 C C . GLU A 1 76 ? -5.965 7.273 -6.594 1 94.62 76 GLU A C 1
ATOM 598 O O . GLU A 1 76 ? -4.844 7.219 -6.082 1 94.62 76 GLU A O 1
ATOM 603 N N . GLN A 1 77 ? -6.172 7.215 -7.914 1 93.31 77 GLN A N 1
ATOM 604 C CA . GLN A 1 77 ? -5.066 7.016 -8.844 1 93.31 77 GLN A CA 1
ATOM 605 C C . GLN A 1 77 ? -4.445 8.344 -9.258 1 93.31 77 GLN A C 1
ATOM 607 O O . GLN A 1 77 ? -3.504 8.375 -10.055 1 93.31 77 GLN A O 1
ATOM 612 N N . GLY A 1 78 ? -5.004 9.461 -8.836 1 92.88 78 GLY A N 1
ATOM 613 C CA . GLY A 1 78 ? -4.48 10.781 -9.148 1 92.88 78 GLY A CA 1
ATOM 614 C C . GLY A 1 78 ? -4.98 11.312 -10.477 1 92.88 78 GLY A C 1
ATOM 615 O O . GLY A 1 78 ? -4.449 12.297 -11 1 92.88 78 GLY A O 1
ATOM 616 N N . LYS A 1 79 ? -5.953 10.633 -11.047 1 95.5 79 LYS A N 1
ATOM 617 C CA . LYS A 1 79 ? -6.562 11.086 -12.289 1 95.5 79 LYS A CA 1
ATOM 618 C C . LYS A 1 79 ? -7.727 12.039 -12.023 1 95.5 79 LYS A C 1
ATOM 620 O O . LYS A 1 79 ? -8.891 11.633 -12.078 1 95.5 79 LYS A O 1
ATOM 625 N N . LEU A 1 80 ? -7.457 13.281 -11.859 1 95.81 80 LEU A N 1
ATOM 626 C CA . LEU A 1 80 ? -8.422 14.258 -11.383 1 95.81 80 LEU A CA 1
ATOM 627 C C . LEU A 1 80 ? -9.43 14.617 -12.469 1 95.81 80 LEU A C 1
ATOM 629 O O . LEU A 1 80 ? -10.617 14.781 -12.195 1 95.81 80 LEU A O 1
ATOM 633 N N . VAL A 1 81 ? -8.984 14.719 -13.734 1 95.38 81 VAL A N 1
ATOM 634 C CA . VAL A 1 81 ? -9.867 15.094 -14.828 1 95.38 81 VAL A CA 1
ATOM 635 C C . VAL A 1 81 ? -10.914 14.008 -15.047 1 95.38 81 VAL A C 1
ATOM 637 O O . VAL A 1 81 ? -12.102 14.305 -15.195 1 95.38 81 VAL A O 1
ATOM 640 N N . GLU A 1 82 ? -10.438 12.773 -15.055 1 95.69 82 GLU A N 1
ATOM 641 C CA . GLU A 1 82 ? -11.352 11.656 -15.234 1 95.69 82 GLU A CA 1
ATOM 642 C C . GLU A 1 82 ? -12.344 11.555 -14.078 1 95.69 82 GLU A C 1
ATOM 644 O O . GLU A 1 82 ? -13.508 11.219 -14.273 1 95.69 82 GLU A O 1
ATOM 649 N N . ALA A 1 83 ? -11.836 11.805 -12.852 1 96.94 83 ALA A N 1
ATOM 650 C CA . ALA A 1 83 ? -12.711 11.781 -11.688 1 96.94 83 ALA A CA 1
ATOM 651 C C . ALA A 1 83 ? -13.805 12.844 -11.789 1 96.94 83 ALA A C 1
ATOM 653 O O . ALA A 1 83 ? -14.969 12.57 -11.5 1 96.94 83 ALA A O 1
ATOM 654 N N . GLU A 1 84 ? -13.445 14.047 -12.211 1 95.94 84 GLU A N 1
ATOM 655 C CA . GLU A 1 84 ? -14.406 15.133 -12.375 1 95.94 84 GLU A CA 1
ATOM 656 C C . GLU A 1 84 ? -15.43 14.805 -13.453 1 95.94 84 GLU A C 1
ATOM 658 O O . GLU A 1 84 ? -16.625 15.062 -13.281 1 95.94 84 GLU A O 1
ATOM 663 N N . ASN A 1 85 ? -14.945 14.258 -14.562 1 94.44 85 ASN A N 1
ATOM 664 C CA . ASN A 1 85 ? -15.844 13.875 -15.648 1 94.44 85 ASN A CA 1
ATOM 665 C C . ASN A 1 85 ? -16.844 12.812 -15.203 1 94.44 85 ASN A C 1
ATOM 667 O O . ASN A 1 85 ? -18.016 12.852 -15.594 1 94.44 85 ASN A O 1
ATOM 671 N N . ALA A 1 86 ? -16.406 11.852 -14.414 1 95.94 86 ALA A N 1
ATOM 672 C CA . ALA A 1 86 ? -17.281 10.789 -13.93 1 95.94 86 ALA A CA 1
ATOM 673 C C . ALA A 1 86 ? -18.344 11.336 -12.992 1 95.94 86 ALA A C 1
ATOM 675 O O . ALA A 1 86 ? -19.484 10.852 -12.977 1 95.94 86 ALA A O 1
ATOM 676 N N . LEU A 1 87 ? -18.016 12.367 -12.188 1 96.38 87 LEU A N 1
ATOM 677 C CA . LEU A 1 87 ? -18.953 12.938 -11.219 1 96.38 87 LEU A CA 1
ATOM 678 C C . LEU A 1 87 ? -19.953 13.859 -11.898 1 96.38 87 LEU A C 1
ATOM 680 O O . LEU A 1 87 ? -21.125 13.914 -11.508 1 96.38 87 LEU A O 1
ATOM 684 N N . LEU A 1 88 ? -19.578 14.539 -12.953 1 93.75 88 LEU A N 1
ATOM 685 C CA . LEU A 1 88 ? -20.438 15.523 -13.602 1 93.75 88 LEU A CA 1
ATOM 686 C C . LEU A 1 88 ? -21.25 14.883 -14.711 1 93.75 88 LEU A C 1
ATOM 688 O O . LEU A 1 88 ? -22.266 15.445 -15.141 1 93.75 88 LEU A O 1
ATOM 692 N N . GLY A 1 89 ? -20.938 13.719 -15.164 1 86.56 89 GLY A N 1
ATOM 693 C CA . GLY A 1 89 ? -21.719 13.023 -16.172 1 86.56 89 GLY A CA 1
ATOM 694 C C . GLY A 1 89 ? -21.109 13.07 -17.547 1 86.56 89 GLY A C 1
ATOM 695 O O . GLY A 1 89 ? -21.797 12.898 -18.562 1 86.56 89 GLY A O 1
ATOM 696 N N . GLY A 1 90 ? -19.812 13.453 -17.625 1 84 90 GLY A N 1
ATOM 697 C CA . GLY A 1 90 ? -19.188 13.438 -18.938 1 84 90 GLY A CA 1
ATOM 698 C C . GLY A 1 90 ? -18.203 14.578 -19.141 1 84 90 GLY A C 1
ATOM 699 O O . GLY A 1 90 ? -18.125 15.492 -18.312 1 84 90 GLY A O 1
ATOM 700 N N . GLU A 1 91 ? -17.547 14.539 -20.25 1 80.69 91 GLU A N 1
ATOM 701 C CA . GLU A 1 91 ? -16.5 15.492 -20.594 1 80.69 91 GLU A CA 1
ATOM 702 C C . GLU A 1 91 ? -17.078 16.859 -20.953 1 80.69 91 GLU A C 1
ATOM 704 O O . GLU A 1 91 ? -16.406 17.875 -20.797 1 80.69 91 GLU A O 1
ATOM 709 N N . ASN A 1 92 ? -18.25 16.859 -21.266 1 79.31 92 ASN A N 1
ATOM 710 C CA . ASN A 1 92 ? -18.844 18.109 -21.719 1 79.31 92 ASN A CA 1
ATOM 711 C C . ASN A 1 92 ? -19.516 18.859 -20.594 1 79.31 92 ASN A C 1
ATOM 713 O O . ASN A 1 92 ? -20.031 19.953 -20.781 1 79.31 92 ASN A O 1
ATOM 717 N N . CYS A 1 93 ? -19.484 18.234 -19.438 1 78.38 93 CYS A N 1
ATOM 718 C CA . CYS A 1 93 ? -20.141 18.875 -18.312 1 78.38 93 CYS A CA 1
ATOM 719 C C . CYS A 1 93 ? -19.141 19.656 -17.469 1 78.38 93 CYS A C 1
ATOM 721 O O . CYS A 1 93 ? -18.062 19.156 -17.141 1 78.38 93 CYS A O 1
ATOM 723 N N . HIS A 1 94 ? -19.547 20.891 -17.25 1 83.19 94 HIS A N 1
ATOM 724 C CA . HIS A 1 94 ? -18.672 21.766 -16.469 1 83.19 94 HIS A CA 1
ATOM 725 C C . HIS A 1 94 ? -19.25 22.016 -15.086 1 83.19 94 HIS A C 1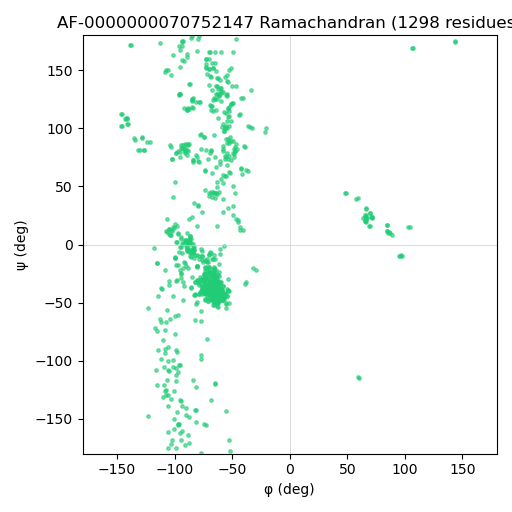
ATOM 727 O O . HIS A 1 94 ? -20.469 21.984 -14.898 1 83.19 94 HIS A O 1
ATOM 733 N N . ILE A 1 95 ? -18.469 22.203 -14.109 1 84.56 95 ILE A N 1
ATOM 734 C CA . ILE A 1 95 ? -18.828 22.344 -12.703 1 84.56 95 ILE A CA 1
ATOM 735 C C . ILE A 1 95 ? -19.688 23.594 -12.5 1 84.56 95 ILE A C 1
ATOM 737 O O . ILE A 1 95 ? -20.516 23.641 -11.586 1 84.56 95 ILE A O 1
ATOM 741 N N . ASP A 1 96 ? -19.547 24.562 -13.398 1 84 96 ASP A N 1
ATOM 742 C CA . ASP A 1 96 ? -20.281 25.828 -13.25 1 84 96 ASP A CA 1
ATOM 743 C C . ASP A 1 96 ? -21.703 25.703 -13.797 1 84 96 ASP A C 1
ATOM 745 O O . ASP A 1 96 ? -22.531 26.578 -13.578 1 84 96 ASP A O 1
ATOM 749 N N . ASP A 1 97 ? -21.922 24.531 -14.375 1 82.62 97 ASP A N 1
ATOM 750 C CA . ASP A 1 97 ? -23.266 24.281 -14.883 1 82.62 97 ASP A CA 1
ATOM 751 C C . ASP A 1 97 ? -24.172 23.75 -13.773 1 82.62 97 ASP A C 1
ATOM 753 O O . ASP A 1 97 ? -23.844 22.766 -13.109 1 82.62 97 ASP A O 1
ATOM 757 N N . VAL A 1 98 ? -25.266 24.406 -13.555 1 78.69 98 VAL A N 1
ATOM 758 C CA . VAL A 1 98 ? -26.203 24.078 -12.484 1 78.69 98 VAL A CA 1
ATOM 759 C C . VAL A 1 98 ? -26.734 22.656 -12.688 1 78.69 98 VAL A C 1
ATOM 761 O O . VAL A 1 98 ? -26.859 21.891 -11.727 1 78.69 98 VAL A O 1
ATOM 764 N N . ASP A 1 99 ? -26.969 22.281 -13.867 1 80.5 99 ASP A N 1
ATOM 765 C CA . ASP A 1 99 ? -27.5 20.953 -14.164 1 80.5 99 ASP A CA 1
ATOM 766 C C . ASP A 1 99 ? -26.484 19.859 -13.859 1 80.5 99 ASP A C 1
ATOM 768 O O . ASP A 1 99 ? -26.844 18.781 -13.398 1 80.5 99 ASP A O 1
ATOM 772 N N . ALA A 1 100 ? -25.281 20.219 -14.07 1 83.31 100 ALA A N 1
ATOM 773 C CA . ALA A 1 100 ? -24.219 19.25 -13.828 1 83.31 100 ALA A CA 1
ATOM 774 C C . ALA A 1 100 ? -24.062 18.969 -12.336 1 83.31 100 ALA A C 1
ATOM 776 O O . ALA A 1 100 ? -23.828 17.828 -11.938 1 83.31 100 ALA A O 1
ATOM 777 N N . MET A 1 101 ? -24.312 19.953 -11.547 1 85.06 101 MET A N 1
ATOM 778 C CA . MET A 1 101 ? -24.156 19.812 -10.102 1 85.06 101 MET A CA 1
ATOM 779 C C . MET A 1 101 ? -25.297 18.984 -9.508 1 85.06 101 MET A C 1
ATOM 781 O O . MET A 1 101 ? -25.109 18.297 -8.5 1 85.06 101 MET A O 1
ATOM 785 N N . GLU A 1 102 ? -26.375 19.031 -10.172 1 84.69 102 GLU A N 1
ATOM 786 C CA . GLU A 1 102 ? -27.516 18.281 -9.688 1 84.69 102 GLU A CA 1
ATOM 787 C C . GLU A 1 102 ? -27.422 16.797 -10.062 1 84.69 102 GLU A C 1
ATOM 789 O O . GLU A 1 102 ? -28.031 15.945 -9.43 1 84.69 102 GLU A O 1
ATOM 794 N N . ASN A 1 103 ? -26.609 16.547 -11.016 1 87.5 103 ASN A N 1
ATOM 795 C CA . ASN A 1 103 ? -26.469 15.18 -11.5 1 87.5 103 ASN A CA 1
ATOM 796 C C . ASN A 1 103 ? -25.312 14.461 -10.82 1 87.5 103 ASN A C 1
ATOM 798 O O . ASN A 1 103 ? -24.984 13.328 -11.172 1 87.5 103 ASN A O 1
ATOM 802 N N . VAL A 1 104 ? -24.688 15.125 -9.852 1 93.5 104 VAL A N 1
ATOM 803 C CA . VAL A 1 104 ? -23.578 14.492 -9.148 1 93.5 104 VAL A CA 1
ATOM 804 C C . VAL A 1 104 ? -24.078 13.281 -8.367 1 93.5 104 VAL A C 1
ATOM 806 O O . VAL A 1 104 ? -25.031 13.375 -7.598 1 93.5 104 VAL A O 1
ATOM 809 N N . PRO A 1 105 ? -23.453 12.172 -8.641 1 95.31 105 PRO A N 1
ATOM 810 C CA . PRO A 1 105 ? -23.922 10.945 -7.992 1 95.31 105 PRO A CA 1
ATOM 811 C C . PRO A 1 105 ? -23.562 10.898 -6.508 1 95.31 105 PRO A C 1
ATOM 813 O O . PRO A 1 105 ? -22.734 11.68 -6.039 1 95.31 105 PRO A O 1
ATOM 816 N N . ALA A 1 106 ? -24.25 10.07 -5.656 1 95 106 ALA A N 1
ATOM 817 C CA . ALA A 1 106 ? -24 9.742 -4.254 1 95 106 ALA A CA 1
ATOM 818 C C . ALA A 1 106 ? -24.266 10.953 -3.355 1 95 106 ALA A C 1
ATOM 820 O O . ALA A 1 106 ? -23.672 11.07 -2.279 1 95 106 ALA A O 1
ATOM 821 N N . GLY A 1 107 ? -24.953 11.992 -3.805 1 94.69 107 GLY A N 1
ATOM 822 C CA . GLY A 1 107 ? -25.406 13.117 -2.996 1 94.69 107 GLY A CA 1
ATOM 823 C C . GLY A 1 107 ? -24.266 13.867 -2.34 1 94.69 107 GLY A C 1
ATOM 824 O O . GLY A 1 107 ? -23.359 14.359 -3.023 1 94.69 107 GLY A O 1
ATOM 825 N N . ALA A 1 108 ? -24.266 13.781 -0.987 1 96.88 108 ALA A N 1
ATOM 826 C CA . ALA A 1 108 ? -23.281 14.531 -0.214 1 96.88 108 ALA A CA 1
ATOM 827 C C . ALA A 1 108 ? -21.875 13.961 -0.423 1 96.88 108 ALA A C 1
ATOM 829 O O . ALA A 1 108 ? -20.906 14.719 -0.528 1 96.88 108 ALA A O 1
ATOM 830 N N . ALA A 1 109 ? -21.75 12.641 -0.511 1 98 109 ALA A N 1
ATOM 831 C CA . ALA A 1 109 ? -20.453 12 -0.697 1 98 109 ALA A CA 1
ATOM 832 C C . ALA A 1 109 ? -19.859 12.359 -2.051 1 98 109 ALA A C 1
ATOM 834 O O . ALA A 1 109 ? -18.641 12.578 -2.16 1 98 109 ALA A O 1
ATOM 835 N N . GLY A 1 110 ? -20.703 12.383 -3.086 1 98 110 GLY A N 1
ATOM 836 C CA . GLY A 1 110 ? -20.219 12.773 -4.402 1 98 110 GLY A CA 1
ATOM 837 C C . GLY A 1 110 ? -19.75 14.219 -4.465 1 98 110 GLY A C 1
ATOM 838 O O . GLY A 1 110 ? -18.734 14.523 -5.086 1 98 110 GLY A O 1
ATOM 839 N N . LEU A 1 111 ? -20.5 15.078 -3.863 1 97.38 111 LEU A N 1
ATOM 840 C CA . LEU A 1 111 ? -20.141 16.5 -3.816 1 97.38 111 LEU A CA 1
ATOM 841 C C . LEU A 1 111 ? -18.859 16.703 -3.02 1 97.38 111 LEU A C 1
ATOM 843 O O . LEU A 1 111 ? -18.031 17.547 -3.379 1 97.38 111 LEU A O 1
ATOM 847 N N . TYR A 1 112 ? -18.75 15.953 -1.944 1 98.19 112 TYR A N 1
ATOM 848 C CA . TYR A 1 112 ? -17.516 15.992 -1.158 1 98.19 112 TYR A CA 1
ATOM 849 C C . TYR A 1 112 ? -16.312 15.594 -2.002 1 98.19 112 TYR A C 1
ATOM 851 O O . TYR A 1 112 ? -15.273 16.25 -1.962 1 98.19 112 TYR A O 1
ATOM 859 N N . LEU A 1 113 ? -16.516 14.516 -2.742 1 98.38 113 LEU A N 1
ATOM 860 C CA . LEU A 1 113 ? -15.438 14.055 -3.604 1 98.38 113 LEU A CA 1
ATOM 861 C C . LEU A 1 113 ? -15.109 15.094 -4.668 1 98.38 113 LEU A C 1
ATOM 863 O O . LEU A 1 113 ? -13.938 15.312 -4.98 1 98.38 113 LEU A O 1
ATOM 867 N N . LEU A 1 114 ? -16.125 15.703 -5.25 1 97.56 114 LEU A N 1
ATOM 868 C CA . LEU A 1 114 ? -15.914 16.75 -6.238 1 97.56 114 LEU A CA 1
ATOM 869 C C . LEU A 1 114 ? -15.148 17.922 -5.633 1 97.56 114 LEU A C 1
ATOM 871 O O . LEU A 1 114 ? -14.281 18.516 -6.289 1 97.56 114 LEU A O 1
ATOM 875 N N . GLY A 1 115 ? -15.469 18.297 -4.383 1 97.75 115 GLY A N 1
ATOM 876 C CA . GLY A 1 115 ? -14.727 19.328 -3.678 1 97.75 115 GLY A CA 1
ATOM 877 C C . GLY A 1 115 ? -13.266 18.984 -3.484 1 97.75 115 GLY A C 1
ATOM 878 O O . GLY A 1 115 ? -12.391 19.844 -3.652 1 97.75 115 GLY A O 1
ATOM 879 N N . ARG A 1 116 ? -13.016 17.734 -3.131 1 97.38 116 ARG A N 1
ATOM 880 C CA . ARG A 1 116 ? -11.641 17.297 -2.951 1 97.38 116 ARG A CA 1
ATOM 881 C C . ARG A 1 116 ? -10.867 17.359 -4.266 1 97.38 116 ARG A C 1
ATOM 883 O O . ARG A 1 116 ? -9.68 17.688 -4.281 1 97.38 116 ARG A O 1
ATOM 890 N N . VAL A 1 117 ? -11.57 16.984 -5.371 1 97.12 117 VAL A N 1
ATOM 891 C CA . VAL A 1 117 ? -10.961 17.047 -6.695 1 97.12 117 VAL A CA 1
ATOM 892 C C . VAL A 1 117 ? -10.586 18.5 -7.02 1 97.12 117 VAL A C 1
ATOM 894 O O . VAL A 1 117 ? -9.484 18.75 -7.508 1 97.12 117 VAL A O 1
ATOM 897 N N . CYS A 1 118 ? -11.477 19.391 -6.727 1 96.38 118 CYS A N 1
ATOM 898 C CA . CYS A 1 118 ? -11.219 20.797 -6.984 1 96.38 118 CYS A CA 1
ATOM 899 C C . CYS A 1 118 ? -10.094 21.328 -6.105 1 96.38 118 CYS A C 1
ATOM 901 O O . CYS A 1 118 ? -9.258 22.109 -6.562 1 96.38 118 CYS A O 1
ATOM 903 N N . ARG A 1 119 ? -10.055 20.906 -4.887 1 95.19 119 ARG A N 1
ATOM 904 C CA . ARG A 1 119 ? -9.008 21.344 -3.967 1 95.19 119 ARG A CA 1
ATOM 905 C C . ARG A 1 119 ? -7.629 20.891 -4.449 1 95.19 119 ARG A C 1
ATOM 907 O O . ARG A 1 119 ? -6.676 21.672 -4.453 1 95.19 119 ARG A O 1
ATOM 914 N N . ARG A 1 120 ? -7.535 19.625 -4.863 1 93.75 120 ARG A N 1
ATOM 915 C CA . ARG A 1 120 ? -6.266 19.094 -5.348 1 93.75 120 ARG A CA 1
ATOM 916 C C . ARG A 1 120 ? -5.852 19.781 -6.652 1 93.75 120 ARG A C 1
ATOM 918 O O . ARG A 1 120 ? -4.66 19.859 -6.961 1 93.75 120 ARG A O 1
ATOM 925 N N . GLY A 1 121 ? -6.836 20.266 -7.371 1 92.31 121 GLY A N 1
ATOM 926 C CA . GLY A 1 121 ? -6.559 21.016 -8.586 1 92.31 121 GLY A CA 1
ATOM 927 C C . GLY A 1 121 ? -6.309 22.484 -8.344 1 92.31 121 GLY A C 1
ATOM 928 O O . GLY A 1 121 ? -6.223 23.266 -9.289 1 92.31 121 GLY A O 1
ATOM 929 N N . ASN A 1 122 ? -6.25 22.969 -7.148 1 91.94 122 ASN A N 1
ATOM 930 C CA . ASN A 1 122 ? -5.977 24.328 -6.719 1 91.94 122 ASN A CA 1
ATOM 931 C C . ASN A 1 122 ? -7.09 25.281 -7.152 1 91.94 122 ASN A C 1
ATOM 933 O O . ASN A 1 122 ? -6.82 26.422 -7.559 1 91.94 122 ASN A O 1
ATOM 937 N N . ARG A 1 123 ? -8.25 24.766 -7.211 1 94.06 123 ARG A N 1
ATOM 938 C CA . ARG A 1 123 ? -9.438 25.578 -7.453 1 94.06 123 ARG A CA 1
ATOM 939 C C . ARG A 1 123 ? -10.227 25.797 -6.168 1 94.06 123 ARG A C 1
ATOM 941 O O . ARG A 1 123 ? -11.281 25.188 -5.969 1 94.06 123 ARG A O 1
ATOM 948 N N . ARG A 1 124 ? -9.891 26.75 -5.371 1 94.62 124 ARG A N 1
ATOM 949 C CA . ARG A 1 124 ? -10.367 26.953 -4.008 1 94.62 124 ARG A CA 1
ATOM 950 C C . ARG A 1 124 ? -11.844 27.344 -4 1 94.62 124 ARG A C 1
ATOM 952 O O . ARG A 1 124 ? -12.633 26.797 -3.225 1 94.62 124 ARG A O 1
ATOM 959 N N . GLN A 1 125 ? -12.273 28.25 -4.887 1 95.19 125 GLN A N 1
ATOM 960 C CA . GLN A 1 125 ? -13.648 28.75 -4.875 1 95.19 125 GLN A CA 1
ATOM 961 C C . GLN A 1 125 ? -14.641 27.625 -5.191 1 95.19 125 GLN A C 1
ATOM 963 O O . GLN A 1 125 ? -15.664 27.5 -4.523 1 95.19 125 GLN A O 1
ATOM 968 N N . GLN A 1 126 ? -14.289 26.875 -6.172 1 95.25 126 GLN A N 1
ATOM 969 C CA . GLN A 1 126 ? -15.156 25.766 -6.535 1 95.25 126 GLN A CA 1
ATOM 970 C C . GLN A 1 126 ? -15.172 24.688 -5.441 1 95.25 126 GLN A C 1
ATOM 972 O O . GLN A 1 126 ? -16.203 24.078 -5.184 1 95.25 126 GLN A O 1
ATOM 977 N N . ALA A 1 127 ? -14.023 24.438 -4.824 1 96.88 127 ALA A N 1
ATOM 978 C CA . ALA A 1 127 ? -13.953 23.469 -3.729 1 96.88 127 ALA A CA 1
ATOM 979 C C . ALA A 1 127 ? -14.859 23.891 -2.572 1 96.88 127 ALA A C 1
ATOM 981 O O . ALA A 1 127 ? -15.609 23.062 -2.043 1 96.88 127 ALA A O 1
ATOM 982 N N . VAL A 1 128 ? -14.781 25.172 -2.201 1 97.25 128 VAL A N 1
ATOM 983 C CA . VAL A 1 128 ? -15.594 25.688 -1.109 1 97.25 128 VAL A CA 1
ATOM 984 C C . VAL A 1 128 ? -17.078 25.547 -1.449 1 97.25 128 VAL A C 1
ATOM 986 O O . VAL A 1 128 ? -17.875 25.109 -0.608 1 97.25 128 VAL A O 1
ATOM 989 N N . ALA A 1 129 ? -17.422 25.844 -2.689 1 95.88 129 ALA A N 1
ATOM 990 C CA . ALA A 1 129 ? -18.812 25.734 -3.117 1 95.88 129 ALA A CA 1
ATOM 991 C C . ALA A 1 129 ? -19.297 24.281 -3.033 1 95.88 129 ALA A C 1
ATOM 993 O O . ALA A 1 129 ? -20.438 24.031 -2.611 1 95.88 129 ALA A O 1
ATOM 994 N N . CYS A 1 130 ? -18.484 23.375 -3.436 1 96.88 130 CYS A N 1
ATOM 995 C CA . CYS A 1 130 ? -18.844 21.969 -3.408 1 96.88 130 CYS A CA 1
ATOM 996 C C . CYS A 1 130 ? -18.984 21.469 -1.976 1 96.88 130 CYS A C 1
ATOM 998 O O . CYS A 1 130 ? -19.922 20.734 -1.663 1 96.88 130 CYS A O 1
ATOM 1000 N N . PHE A 1 131 ? -18.109 21.812 -1.047 1 97.94 131 PHE A N 1
ATOM 1001 C CA . PHE A 1 131 ? -18.188 21.391 0.345 1 97.94 131 PHE A CA 1
ATOM 1002 C C . PHE A 1 131 ? -19.422 21.969 1.021 1 97.94 131 PHE A C 1
ATOM 1004 O O . PHE A 1 131 ? -20.062 21.281 1.821 1 97.94 131 PHE A O 1
ATOM 1011 N N . VAL A 1 132 ? -19.734 23.219 0.692 1 97.56 132 VAL A N 1
ATOM 1012 C CA . VAL A 1 132 ? -20.922 23.844 1.247 1 97.56 132 VAL A CA 1
ATOM 1013 C C . VAL A 1 132 ? -22.172 23.078 0.785 1 97.56 132 VAL A C 1
ATOM 1015 O O . VAL A 1 132 ? -23.031 22.75 1.593 1 97.56 132 VAL A O 1
ATOM 1018 N N . LYS A 1 133 ? -22.219 22.781 -0.489 1 95.81 133 LYS A N 1
ATOM 1019 C CA . LYS A 1 133 ? -23.359 22.047 -1.025 1 95.81 133 LYS A CA 1
ATOM 1020 C C . LYS A 1 133 ? -23.438 20.641 -0.421 1 95.81 133 LYS A C 1
ATOM 1022 O O . LYS A 1 133 ? -24.531 20.109 -0.212 1 95.81 133 LYS A O 1
ATOM 1027 N N . SER A 1 134 ? -22.297 20 -0.223 1 97.44 134 SER A N 1
ATOM 1028 C CA . SER A 1 134 ? -22.25 18.688 0.406 1 97.44 134 SER A CA 1
ATOM 1029 C C . SER A 1 134 ? -22.875 18.719 1.801 1 97.44 134 SER A C 1
ATOM 1031 O O . SER A 1 134 ? -23.688 17.859 2.145 1 97.44 134 SER A O 1
ATOM 1033 N N . LEU A 1 135 ? -22.531 19.781 2.594 1 97.25 135 LEU A N 1
ATOM 1034 C CA . LEU A 1 135 ? -23.016 19.906 3.961 1 97.25 135 LEU A CA 1
ATOM 1035 C C . LEU A 1 135 ? -24.5 20.281 3.979 1 97.25 135 LEU A C 1
ATOM 1037 O O . LEU A 1 135 ? -25.219 19.891 4.891 1 97.25 135 LEU A O 1
ATOM 1041 N N . GLU A 1 136 ? -24.938 20.984 2.988 1 95.56 136 GLU A N 1
ATOM 1042 C CA . GLU A 1 136 ? -26.344 21.328 2.883 1 95.56 136 GLU A CA 1
ATOM 1043 C C . GLU A 1 136 ? -27.188 20.094 2.537 1 95.56 136 GLU A C 1
ATOM 1045 O O . GLU A 1 136 ? -28.328 19.969 2.971 1 95.56 136 GLU A O 1
ATOM 1050 N N . THR A 1 137 ? -26.594 19.188 1.742 1 95.38 137 THR A N 1
ATOM 1051 C CA . THR A 1 137 ? -27.281 17.953 1.365 1 95.38 137 THR A CA 1
ATOM 1052 C C . THR A 1 137 ? -27.328 16.984 2.543 1 95.38 137 THR A C 1
ATOM 1054 O O . THR A 1 137 ? -28.359 16.344 2.771 1 95.38 137 THR A O 1
ATOM 1057 N N . ASP A 1 138 ? -26.219 16.875 3.285 1 95.75 138 ASP A N 1
ATOM 1058 C CA . ASP A 1 138 ? -26.141 16.031 4.477 1 95.75 138 ASP A CA 1
ATOM 1059 C C . ASP A 1 138 ? -25.297 16.688 5.562 1 95.75 138 ASP A C 1
ATOM 1061 O O . ASP A 1 138 ? -24.062 16.688 5.48 1 95.75 138 ASP A O 1
ATOM 1065 N N . PRO A 1 139 ? -25.859 17.125 6.559 1 95 139 PRO A N 1
ATOM 1066 C CA . PRO A 1 139 ? -25.125 17.828 7.613 1 95 139 PRO A CA 1
ATOM 1067 C C . PRO A 1 139 ? -24.188 16.906 8.398 1 95 139 PRO A C 1
ATOM 1069 O O . PRO A 1 139 ? -23.359 17.375 9.172 1 95 139 PRO A O 1
ATOM 1072 N N . PHE A 1 140 ? -24.234 15.617 8.156 1 95.31 140 PHE A N 1
ATOM 1073 C CA . PHE A 1 140 ? -23.422 14.68 8.922 1 95.31 140 PHE A CA 1
ATOM 1074 C C . PHE A 1 140 ? -22.078 14.453 8.242 1 95.31 140 PHE A C 1
ATOM 1076 O O . PHE A 1 140 ? -21.266 13.641 8.703 1 95.31 140 PHE A O 1
ATOM 1083 N N . MET A 1 141 ? -21.906 15.219 7.152 1 96.56 141 MET A N 1
ATOM 1084 C CA . MET A 1 141 ? -20.625 15.164 6.449 1 96.56 141 MET A CA 1
ATOM 1085 C C . MET A 1 141 ? -19.578 16.031 7.145 1 96.56 141 MET A C 1
ATOM 1087 O O . MET A 1 141 ? -19.141 17.047 6.59 1 96.56 141 MET A O 1
ATOM 1091 N N . TRP A 1 142 ? -19.047 15.562 8.258 1 97.19 142 TRP A N 1
ATOM 1092 C CA . TRP A 1 142 ? -18.078 16.266 9.078 1 97.19 142 TRP A CA 1
ATOM 1093 C C . TRP A 1 142 ? -16.812 16.609 8.281 1 97.19 142 TRP A C 1
ATOM 1095 O O . TRP A 1 142 ? -16.281 17.703 8.391 1 97.19 142 TRP A O 1
ATOM 1105 N N . SER A 1 143 ? -16.359 15.695 7.461 1 97.88 143 SER A N 1
ATOM 1106 C CA . SER A 1 143 ? -15.125 15.859 6.711 1 97.88 143 SER A CA 1
ATOM 1107 C C . SER A 1 143 ? -15.188 17.062 5.785 1 97.88 143 SER A C 1
ATOM 1109 O O . SER A 1 143 ? -14.172 17.719 5.527 1 97.88 143 SER A O 1
ATOM 1111 N N . ALA A 1 144 ? -16.359 17.312 5.277 1 98.12 144 ALA A N 1
ATOM 1112 C CA . ALA A 1 144 ? -16.531 18.484 4.422 1 98.12 144 ALA A CA 1
ATOM 1113 C C . ALA A 1 144 ? -16.312 19.781 5.207 1 98.12 144 ALA A C 1
ATOM 1115 O O . ALA A 1 144 ? -15.727 20.734 4.695 1 98.12 144 ALA A O 1
ATOM 1116 N N . TYR A 1 145 ? -16.812 19.812 6.422 1 97.94 145 TYR A N 1
ATOM 1117 C CA . TYR A 1 145 ? -16.625 21 7.246 1 97.94 145 TYR A CA 1
ATOM 1118 C C . TYR A 1 145 ? -15.164 21.203 7.621 1 97.94 145 TYR A C 1
ATOM 1120 O O . TYR A 1 145 ? -14.68 22.328 7.684 1 97.94 145 TYR A O 1
ATOM 1128 N N . GLU A 1 146 ? -14.523 20.094 7.906 1 97 146 GLU A N 1
ATOM 1129 C CA . GLU A 1 146 ? -13.094 20.172 8.188 1 97 146 GLU A CA 1
ATOM 1130 C C . GLU A 1 146 ? -12.328 20.781 7.016 1 97 146 GLU A C 1
ATOM 1132 O O . GLU A 1 146 ? -11.453 21.625 7.215 1 97 146 GLU A O 1
ATOM 1137 N N . GLN A 1 147 ? -12.703 20.344 5.84 1 97.12 147 GLN A N 1
ATOM 1138 C CA . GLN A 1 147 ? -12.047 20.859 4.648 1 97.12 147 GLN A CA 1
ATOM 1139 C C . GLN A 1 147 ? -12.328 22.359 4.465 1 97.12 147 GLN A C 1
ATOM 1141 O O . GLN A 1 147 ? -11.461 23.109 4.039 1 97.12 147 GLN A O 1
ATOM 1146 N N . LEU A 1 148 ? -13.508 22.734 4.762 1 97.5 148 LEU A N 1
ATOM 1147 C CA . LEU A 1 148 ? -13.875 24.141 4.66 1 97.5 148 LEU A CA 1
ATOM 1148 C C . LEU A 1 148 ? -13.023 24.984 5.598 1 97.5 148 LEU A C 1
ATOM 1150 O O . LEU A 1 148 ? -12.555 26.062 5.215 1 97.5 148 LEU A O 1
ATOM 1154 N N . CYS A 1 149 ? -12.828 24.469 6.801 1 96.56 149 CYS A N 1
ATOM 1155 C CA . CYS A 1 149 ? -12.016 25.188 7.773 1 96.56 149 CYS A CA 1
ATOM 1156 C C . CYS A 1 149 ? -10.562 25.25 7.328 1 96.56 149 CYS A C 1
ATOM 1158 O O . CYS A 1 149 ? -9.914 26.297 7.457 1 96.56 149 CYS A O 1
ATOM 1160 N N . GLU A 1 150 ? -10.07 24.188 6.797 1 94.31 150 GLU A N 1
ATOM 1161 C CA . GLU A 1 150 ? -8.68 24.141 6.367 1 94.31 150 GLU A CA 1
ATOM 1162 C C . GLU A 1 150 ? -8.422 25.062 5.184 1 94.31 150 GLU A C 1
ATOM 1164 O O . GLU A 1 150 ? -7.312 25.562 5.008 1 94.31 150 GLU A O 1
ATOM 1169 N N . LEU A 1 151 ? -9.469 25.266 4.387 1 95.25 151 LEU A N 1
ATOM 1170 C CA . LEU A 1 151 ? -9.352 26.141 3.223 1 95.25 151 LEU A CA 1
ATOM 1171 C C . LEU A 1 151 ? -9.477 27.609 3.629 1 95.25 151 LEU A C 1
ATOM 1173 O O . LEU A 1 151 ? -9.234 28.5 2.814 1 95.25 151 LEU A O 1
ATOM 1177 N N . GLY A 1 152 ? -9.836 27.906 4.863 1 93.44 152 GLY A N 1
ATOM 1178 C CA . GLY A 1 152 ? -9.938 29.266 5.352 1 93.44 152 GLY A CA 1
ATOM 1179 C C . GLY A 1 152 ? -11.273 29.922 5.035 1 93.44 152 GLY A C 1
ATOM 1180 O O . GLY A 1 152 ? -11.367 31.141 4.973 1 93.44 152 GLY A O 1
ATOM 1181 N N . ALA A 1 153 ? -12.281 29.172 4.684 1 91.56 153 ALA A N 1
ATOM 1182 C CA . ALA A 1 153 ? -13.586 29.734 4.391 1 91.56 153 ALA A CA 1
ATOM 1183 C C . ALA A 1 153 ? -14.219 30.344 5.645 1 91.56 153 ALA A C 1
ATOM 1185 O O . ALA A 1 153 ? -15.047 31.25 5.551 1 91.56 153 ALA A O 1
ATOM 1186 N N . ASN A 1 154 ? -13.867 30.031 6.773 1 87.12 154 ASN A N 1
ATOM 1187 C CA . ASN A 1 154 ? -14.258 30.562 8.078 1 87.12 154 ASN A CA 1
ATOM 1188 C C . ASN A 1 154 ? -15.773 30.672 8.203 1 87.12 154 ASN A C 1
ATOM 1190 O O . ASN A 1 154 ? -16.297 31.719 8.562 1 87.12 154 ASN A O 1
ATOM 1194 N N . LEU A 1 155 ? -16.5 29.656 7.781 1 92.88 155 LEU A N 1
ATOM 1195 C CA . LEU A 1 155 ? -17.953 29.578 7.965 1 92.88 155 LEU A CA 1
ATOM 1196 C C . LEU A 1 155 ? -18.297 28.969 9.32 1 92.88 155 LEU A C 1
ATOM 1198 O O . LEU A 1 155 ? -17.641 28.031 9.766 1 92.88 155 LEU A O 1
ATOM 1202 N N . GLU A 1 156 ? -19.281 29.578 9.945 1 93.44 156 GLU A N 1
ATOM 1203 C CA . GLU A 1 156 ? -19.656 29.094 11.273 1 93.44 156 GLU A CA 1
ATOM 1204 C C . GLU A 1 156 ? -20.297 27.719 11.211 1 93.44 156 GLU A C 1
ATOM 1206 O O . GLU A 1 156 ? -21.062 27.438 10.281 1 93.44 156 GLU A O 1
ATOM 1211 N N . ALA A 1 157 ? -20 26.969 12.211 1 93.75 157 ALA A N 1
ATOM 1212 C CA . ALA A 1 157 ? -20.531 25.609 12.281 1 93.75 157 ALA A CA 1
ATOM 1213 C C . ALA A 1 157 ? -22.047 25.609 12.406 1 93.75 157 ALA A C 1
ATOM 1215 O O . ALA A 1 157 ? -22.719 24.688 11.93 1 93.75 157 ALA A O 1
ATOM 1216 N N . SER A 1 158 ? -22.641 26.641 12.977 1 91.56 158 SER A N 1
ATOM 1217 C CA . SER A 1 158 ? -24.062 26.734 13.219 1 91.56 158 SER A CA 1
ATOM 1218 C C . SER A 1 158 ? -24.844 26.797 11.906 1 91.56 158 SER A C 1
ATOM 1220 O O . SER A 1 158 ? -26.031 26.438 11.859 1 91.56 158 SER A O 1
ATOM 1222 N N . ARG A 1 159 ? -24.203 27.188 10.93 1 92.19 159 ARG A N 1
ATOM 1223 C CA . ARG A 1 159 ? -24.828 27.297 9.617 1 92.19 159 ARG A CA 1
ATOM 1224 C C . ARG A 1 159 ? -25.25 25.922 9.094 1 92.19 159 ARG A C 1
ATOM 1226 O O . ARG A 1 159 ? -26.266 25.797 8.406 1 92.19 159 ARG A O 1
ATOM 1233 N N . PHE A 1 160 ? -24.484 24.922 9.484 1 94.19 160 PHE A N 1
ATOM 1234 C CA . PHE A 1 160 ? -24.703 23.625 8.883 1 94.19 160 PHE A CA 1
ATOM 1235 C C . PHE A 1 160 ? -25.266 22.641 9.906 1 94.19 160 PHE A C 1
ATOM 1237 O O . PHE A 1 160 ? -26.141 21.828 9.578 1 94.19 160 PHE A O 1
ATOM 1244 N N . PHE A 1 161 ? -24.781 22.734 11.164 1 93.56 161 PHE A N 1
ATOM 1245 C CA . PHE A 1 161 ? -25.109 21.719 12.172 1 93.56 161 PHE A CA 1
ATOM 1246 C C . PHE A 1 161 ? -26.234 22.219 13.078 1 93.56 161 PHE A C 1
ATOM 1248 O O . PHE A 1 161 ? -26.797 21.453 13.852 1 93.56 161 PHE A O 1
ATOM 1255 N N . GLY A 1 162 ? -26.578 23.484 13.008 1 86.88 162 GLY A N 1
ATOM 1256 C CA . GLY A 1 162 ? -27.578 24.062 13.875 1 86.88 162 GLY A CA 1
ATOM 1257 C C . GLY A 1 162 ? -27 24.953 14.953 1 86.88 162 GLY A C 1
ATOM 1258 O O . GLY A 1 162 ? -25.812 24.891 15.242 1 86.88 162 GLY A O 1
ATOM 1259 N N . ALA A 1 163 ? -27.781 25.688 15.648 1 79.25 163 ALA A N 1
ATOM 1260 C CA . ALA A 1 163 ? -27.344 26.719 16.594 1 79.25 163 ALA A CA 1
ATOM 1261 C C . ALA A 1 163 ? -27.125 26.141 17.984 1 79.25 163 ALA A C 1
ATOM 1263 O O . ALA A 1 163 ? -26.359 26.672 18.781 1 79.25 163 ALA A O 1
ATOM 1264 N N . GLU A 1 164 ? -27.703 25.016 18.25 1 82.44 164 GLU A N 1
ATOM 1265 C CA . GLU A 1 164 ? -27.578 24.438 19.578 1 82.44 164 GLU A CA 1
ATOM 1266 C C . GLU A 1 164 ? -26.219 23.766 19.75 1 82.44 164 GLU A C 1
ATOM 1268 O O . GLU A 1 164 ? -25.781 22.969 18.906 1 82.44 164 GLU A O 1
ATOM 1273 N N . ASN A 1 165 ? -25.484 24.188 20.734 1 84.38 165 ASN A N 1
ATOM 1274 C CA . ASN A 1 165 ? -24.203 23.609 21.094 1 84.38 165 ASN A CA 1
ATOM 1275 C C . ASN A 1 165 ? -24.031 23.469 22.594 1 84.38 165 ASN A C 1
ATOM 1277 O O . ASN A 1 165 ? -24.953 23.797 23.359 1 84.38 165 ASN A O 1
ATOM 1281 N N . TYR A 1 166 ? -23.078 22.859 23.078 1 82.69 166 TYR A N 1
ATOM 1282 C CA . TYR A 1 166 ? -22.844 22.609 24.484 1 82.69 166 TYR A CA 1
ATOM 1283 C C . TYR A 1 166 ? -22.328 23.859 25.188 1 82.69 166 TYR A C 1
ATOM 1285 O O . TYR A 1 166 ? -22.156 23.875 26.406 1 82.69 166 TYR A O 1
ATOM 1293 N N . PHE A 1 167 ? -22.078 24.875 24.5 1 80.88 167 PHE A N 1
ATOM 1294 C CA . PHE A 1 167 ? -21.422 26.047 25.078 1 80.88 167 PHE A CA 1
ATOM 1295 C C . PHE A 1 167 ? -22.453 27.109 25.453 1 80.88 167 PHE A C 1
ATOM 1297 O O . PHE A 1 167 ? -22.219 27.922 26.344 1 80.88 167 PHE A O 1
ATOM 1304 N N . ASN A 1 168 ? -23.562 27.219 24.781 1 65.62 168 ASN A N 1
ATOM 1305 C CA . ASN A 1 168 ? -24.578 28.219 25.062 1 65.62 168 ASN A CA 1
ATOM 1306 C C . ASN A 1 168 ? -25.703 27.656 25.938 1 65.62 168 ASN A C 1
ATOM 1308 O O . ASN A 1 168 ? -26.531 28.406 26.453 1 65.62 168 ASN A O 1
ATOM 1312 N N . SER A 1 169 ? -25.984 26.312 26.141 1 49.62 169 SER A N 1
ATOM 1313 C CA . SER A 1 169 ? -27.219 25.984 26.844 1 49.62 169 SER A CA 1
ATOM 1314 C C . SER A 1 169 ? -27.094 26.234 28.344 1 49.62 169 SER A C 1
ATOM 1316 O O . SER A 1 169 ? -28.031 26.016 29.109 1 49.62 169 SER A O 1
ATOM 1318 N N . VAL A 1 170 ? -25.906 25.953 29.031 1 41.47 170 VAL A N 1
ATOM 1319 C CA . VAL A 1 170 ? -26.031 25.797 30.469 1 41.47 170 VAL A CA 1
ATOM 1320 C C . VAL A 1 170 ? -26.562 27.094 31.078 1 41.47 170 VAL A C 1
ATOM 1322 O O . VAL A 1 170 ? -26.562 27.266 32.312 1 41.47 170 VAL A O 1
ATOM 1325 N N . GLY A 1 171 ? -26.734 28.125 30.609 1 34.53 171 GLY A N 1
ATOM 1326 C CA . GLY A 1 171 ? -27.266 28.969 31.672 1 34.53 171 GLY A CA 1
ATOM 1327 C C . GLY A 1 171 ? -28.469 28.375 32.375 1 34.53 171 GLY A C 1
ATOM 1328 O O . GLY A 1 171 ? -28.781 28.734 33.5 1 34.53 171 GLY A O 1
ATOM 1329 N N . GLY A 1 172 ? -29.609 27.859 31.734 1 32.56 172 GLY A N 1
ATOM 1330 C CA . GLY A 1 172 ? -30.75 27.75 32.625 1 32.56 172 GLY A CA 1
ATOM 1331 C C . GLY A 1 172 ? -30.672 26.578 33.562 1 32.56 172 GLY A C 1
ATOM 1332 O O . GLY A 1 172 ? -30.734 26.734 34.781 1 32.56 172 GLY A O 1
ATOM 1333 N N . GLU A 1 173 ? -31.297 25.25 33.312 1 30.91 173 GLU A N 1
ATOM 1334 C CA . GLU A 1 173 ? -32.031 24.438 34.25 1 30.91 173 GLU A CA 1
ATOM 1335 C C . GLU A 1 173 ? -31.125 23.453 34.969 1 30.91 173 GLU A C 1
ATOM 1337 O O . GLU A 1 173 ? -31.562 22.75 35.875 1 30.91 173 GLU A O 1
ATOM 1342 N N . LEU A 1 174 ? -30.047 22.781 34.469 1 30.72 174 LEU A N 1
ATOM 1343 C CA . LEU A 1 174 ? -29.766 21.609 35.281 1 30.72 174 LEU A CA 1
ATOM 1344 C C . LEU A 1 174 ? -29.125 22.016 36.625 1 30.72 174 LEU A C 1
ATOM 1346 O O . LEU A 1 174 ? -27.922 22.281 36.688 1 30.72 174 LEU A O 1
ATOM 1350 N N . ARG A 1 175 ? -29.859 22.828 37.562 1 28.5 175 ARG A N 1
ATOM 1351 C CA . ARG A 1 175 ? -29.75 22.781 39 1 28.5 175 ARG A CA 1
ATOM 1352 C C . ARG A 1 175 ? -29.812 21.344 39.531 1 28.5 175 ARG A C 1
ATOM 1354 O O . ARG A 1 175 ? -30.906 20.812 39.719 1 28.5 175 ARG A O 1
ATOM 1361 N N . PHE A 1 176 ? -29.234 20.203 39.125 1 26.3 176 PHE A N 1
ATOM 1362 C CA . PHE A 1 176 ? -29.156 19.156 40.125 1 26.3 176 PHE A CA 1
ATOM 1363 C C . PHE A 1 176 ? -28.625 19.703 41.438 1 26.3 176 PHE A C 1
ATOM 1365 O O . PHE A 1 176 ? -27.453 20.094 41.531 1 26.3 176 PHE A O 1
ATOM 1372 N N . GLY A 1 177 ? -29.516 20.297 42.281 1 22.83 177 GLY A N 1
ATOM 1373 C CA . GLY A 1 177 ? -29.531 20.688 43.688 1 22.83 177 GLY A CA 1
ATOM 1374 C C . GLY A 1 177 ? -29.078 19.578 44.625 1 22.83 177 GLY A C 1
ATOM 1375 O O . GLY A 1 177 ? -29.875 18.75 45.062 1 22.83 177 GLY A O 1
ATOM 1376 N N . GLU A 1 178 ? -28.125 18.578 44.375 1 22.05 178 GLU A N 1
ATOM 1377 C CA . GLU A 1 178 ? -27.828 18.016 45.688 1 22.05 178 GLU A CA 1
ATOM 1378 C C . GLU A 1 178 ? -27.531 19.109 46.688 1 22.05 178 GLU A C 1
ATOM 1380 O O . GLU A 1 178 ? -26.938 20.141 46.375 1 22.05 178 GLU A O 1
ATOM 1385 N N . GLU A 1 179 ? -28.297 19.156 47.75 1 20.97 179 GLU A N 1
ATOM 1386 C CA . GLU A 1 179 ? -28.438 19.75 49.062 1 20.97 179 GLU A CA 1
ATOM 1387 C C . GLU A 1 179 ? -27.141 19.625 49.875 1 20.97 179 GLU A C 1
ATOM 1389 O O . GLU A 1 179 ? -26.969 18.672 50.656 1 20.97 179 GLU A O 1
ATOM 1394 N N . GLU A 1 180 ? -25.922 19.5 49.281 1 20.27 180 GLU A N 1
ATOM 1395 C CA . GLU A 1 180 ? -25.031 19.5 50.406 1 20.27 180 GLU A CA 1
ATOM 1396 C C . GLU A 1 180 ? -25.266 20.703 51.312 1 20.27 180 GLU A C 1
ATOM 1398 O O . GLU A 1 180 ? -25.516 21.812 50.812 1 20.27 180 GLU A O 1
ATOM 1403 N N . GLU A 1 181 ? -25.719 20.5 52.562 1 19.22 181 GLU A N 1
ATOM 1404 C CA . GLU A 1 181 ? -25.703 21.156 53.875 1 19.22 181 GLU A CA 1
ATOM 1405 C C . GLU A 1 181 ? -24.422 21.938 54.094 1 19.22 181 GLU A C 1
ATOM 1407 O O . GLU A 1 181 ? -23.328 21.406 53.875 1 19.22 181 GLU A O 1
ATOM 1412 N N . TYR A 1 182 ? -24.609 23.266 53.875 1 19.05 182 TYR A N 1
ATOM 1413 C CA . TYR A 1 182 ? -23.75 24.406 54.188 1 19.05 182 TYR A CA 1
ATOM 1414 C C . TYR A 1 182 ? -23.125 24.266 55.562 1 19.05 182 TYR A C 1
ATOM 1416 O O . TYR A 1 182 ? -23.797 24.438 56.562 1 19.05 182 TYR A O 1
ATOM 1424 N N . TYR A 1 183 ? -22.328 23.188 55.781 1 17.89 183 TYR A N 1
ATOM 1425 C CA . TYR A 1 183 ? -21.719 23.453 57.062 1 17.89 183 TYR A CA 1
ATOM 1426 C C . TYR A 1 183 ? -21.047 24.828 57.094 1 17.89 183 TYR A C 1
ATOM 1428 O O . TYR A 1 183 ? -20.344 25.203 56.125 1 17.89 183 TYR A O 1
ATOM 1436 N N . ARG A 1 184 ? -21.625 25.719 57.844 1 17.5 184 ARG A N 1
ATOM 1437 C CA . ARG A 1 184 ? -21.438 27.078 58.344 1 17.5 184 ARG A CA 1
ATOM 1438 C C . ARG A 1 184 ? -20.031 27.266 58.875 1 17.5 184 ARG A C 1
ATOM 1440 O O . ARG A 1 184 ? -19.734 28.297 59.5 1 17.5 184 ARG A O 1
ATOM 1447 N N . ASP A 1 185 ? -19 26.484 58.5 1 16.77 185 ASP A N 1
ATOM 1448 C CA . ASP A 1 185 ? -18.125 26.828 59.594 1 16.77 185 ASP A CA 1
ATOM 1449 C C . ASP A 1 185 ? -17.828 28.328 59.625 1 16.77 185 ASP A C 1
ATOM 1451 O O . ASP A 1 185 ? -17.922 29 58.594 1 16.77 185 ASP A O 1
ATOM 1455 N N . ASP A 1 186 ? -17.297 28.828 60.719 1 15.96 186 ASP A N 1
ATOM 1456 C CA . ASP A 1 186 ? -17.188 30 61.594 1 15.96 186 ASP A CA 1
ATOM 1457 C C . ASP A 1 186 ? -16.25 31.031 61 1 15.96 186 ASP A C 1
ATOM 1459 O O . ASP A 1 186 ? -16.594 32.219 60.906 1 15.96 186 ASP A O 1
ATOM 1463 N N . ASN A 1 187 ? -14.898 30.781 60.844 1 15.9 187 ASN A N 1
ATOM 1464 C CA . ASN A 1 187 ? -14.109 31.609 61.75 1 15.9 187 ASN A CA 1
ATOM 1465 C C . ASN A 1 187 ? -13.906 33.031 61.188 1 15.9 187 ASN A C 1
ATOM 1467 O O . ASN A 1 187 ? -14.109 33.25 60 1 15.9 187 ASN A O 1
ATOM 1471 N N . ASN A 1 188 ? -12.766 33.656 61.625 1 15.72 188 ASN A N 1
ATOM 1472 C CA . ASN A 1 188 ? -12.391 34.844 62.406 1 15.72 188 ASN A CA 1
ATOM 1473 C C . ASN A 1 188 ? -11.977 35.969 61.469 1 15.72 188 ASN A C 1
ATOM 1475 O O . ASN A 1 188 ? -11.758 35.75 60.281 1 15.72 188 ASN A O 1
ATOM 1479 N N . ALA A 1 189 ? -10.734 36.531 61.688 1 15.7 189 ALA A N 1
ATOM 1480 C CA . ALA A 1 189 ? -10.383 37.812 62.281 1 15.7 189 ALA A CA 1
ATOM 1481 C C . ALA A 1 189 ? -10.031 38.844 61.219 1 15.7 189 ALA A C 1
ATOM 1483 O O . ALA A 1 189 ? -10.609 39.938 61.188 1 15.7 189 ALA A O 1
ATOM 1484 N N . GLU A 1 190 ? -8.719 39.188 61.031 1 15.34 190 GLU A N 1
ATOM 1485 C CA . GLU A 1 190 ? -8.211 40.469 61.562 1 15.34 190 GLU A CA 1
ATOM 1486 C C . GLU A 1 190 ? -8.133 41.5 60.438 1 15.34 190 GLU A C 1
ATOM 1488 O O . GLU A 1 190 ? -8.195 41.188 59.281 1 15.34 190 GLU A O 1
ATOM 1493 N N . ASP A 1 191 ? -7.137 42.469 60.562 1 15.31 191 ASP A N 1
ATOM 1494 C CA . ASP A 1 191 ? -7.066 43.906 60.812 1 15.31 191 ASP A CA 1
ATOM 1495 C C . ASP A 1 191 ? -6.672 44.688 59.531 1 15.31 191 ASP A C 1
ATOM 1497 O O . ASP A 1 191 ? -7.316 45.656 59.156 1 15.31 191 ASP A O 1
ATOM 1501 N N . ARG A 1 192 ? -5.398 44.625 58.844 1 16.33 192 ARG A N 1
ATOM 1502 C CA . ARG A 1 192 ? -4.57 45.812 59.031 1 16.33 192 ARG A CA 1
ATOM 1503 C C . ARG A 1 192 ? -4.816 46.812 57.906 1 16.33 192 ARG A C 1
ATOM 1505 O O . ARG A 1 192 ? -5.262 46.469 56.844 1 16.33 192 ARG A O 1
ATOM 1512 N N . SER A 1 193 ? -4.164 48.125 57.969 1 14.98 193 SER A N 1
ATOM 1513 C CA . SER A 1 193 ? -4.297 49.562 57.969 1 14.98 193 SER A CA 1
ATOM 1514 C C . SER A 1 193 ? -3.898 50.156 56.625 1 14.98 193 SER A C 1
ATOM 1516 O O . SER A 1 193 ? -4.613 51 56.062 1 14.98 193 SER A O 1
ATOM 1518 N N . THR A 1 194 ? -2.658 50.125 56.062 1 15.52 194 THR A N 1
ATOM 1519 C CA . THR A 1 194 ? -1.96 51.406 56.062 1 15.52 194 THR A CA 1
ATOM 1520 C C . THR A 1 194 ? -2.307 52.219 54.844 1 15.52 194 THR A C 1
ATOM 1522 O O . THR A 1 194 ? -2.736 51.688 53.812 1 15.52 194 THR A O 1
ATOM 1525 N N . ASP A 1 195 ? -1.596 53.469 54.5 1 15.2 195 ASP A N 1
ATOM 1526 C CA . ASP A 1 195 ? -1.762 54.906 54.375 1 15.2 195 ASP A CA 1
ATOM 1527 C C . ASP A 1 195 ? -1.578 55.375 52.938 1 15.2 195 ASP A C 1
ATOM 1529 O O . ASP A 1 195 ? -2.395 56.125 52.406 1 15.2 195 ASP A O 1
ATOM 1533 N N . ARG A 1 196 ? -0.354 55.531 52.125 1 16.45 196 ARG A N 1
ATOM 1534 C CA . ARG A 1 196 ? 0.229 56.844 51.969 1 16.45 196 ARG A CA 1
ATOM 1535 C C . ARG A 1 196 ? -0.255 57.5 50.688 1 16.45 196 ARG A C 1
ATOM 1537 O O . ARG A 1 196 ? -0.81 56.844 49.812 1 16.45 196 ARG A O 1
ATOM 1544 N N . LYS A 1 197 ? 0.659 58.156 49.781 1 16.78 197 LYS A N 1
ATOM 1545 C CA . LYS A 1 197 ? 0.904 59.594 49.594 1 16.78 197 LYS A CA 1
ATOM 1546 C C . LYS A 1 197 ? 0.284 60.094 48.312 1 16.78 197 LYS A C 1
ATOM 1548 O O . LYS A 1 197 ? -0.072 59.312 47.438 1 16.78 197 LYS A O 1
ATOM 1553 N N . PHE A 1 198 ? 1.028 61.062 47.469 1 15.21 198 PHE A N 1
ATOM 1554 C CA . PHE A 1 198 ? 0.821 62.5 47.188 1 15.21 198 PHE A CA 1
ATOM 1555 C C . PHE A 1 198 ? 0.261 62.688 45.781 1 15.21 198 PHE A C 1
ATOM 1557 O O . PHE A 1 198 ? 0.282 61.75 44.969 1 15.21 198 PHE A O 1
ATOM 1564 N N . ALA A 1 199 ? 0.933 63.75 44.719 1 15.16 199 ALA A N 1
ATOM 1565 C CA . ALA A 1 199 ? 0.551 65.125 44.344 1 15.16 199 ALA A CA 1
ATOM 1566 C C . ALA A 1 199 ? 0.071 65.125 42.906 1 15.16 199 ALA A C 1
ATOM 1568 O O . ALA A 1 199 ? 0.423 64.312 42.094 1 15.16 199 ALA A O 1
ATOM 1569 N N . THR A 1 200 ? -0.53 66.438 42.344 1 15.22 200 THR A N 1
ATOM 1570 C CA . THR A 1 200 ? -1.655 66.938 41.562 1 15.22 200 THR A CA 1
ATOM 1571 C C . THR A 1 200 ? -1.216 67.312 40.156 1 15.22 200 THR A C 1
ATOM 1573 O O . THR A 1 200 ? -1.973 67.125 39.219 1 15.22 200 THR A O 1
ATOM 1576 N N . PRO A 1 201 ? -0.069 67.812 39.469 1 15.92 201 PRO A N 1
ATOM 1577 C CA . PRO A 1 201 ? -0.374 69.125 39 1 15.92 201 PRO A CA 1
ATOM 1578 C C . PRO A 1 201 ? -1.008 69.125 37.594 1 15.92 201 PRO A C 1
ATOM 1580 O O . PRO A 1 201 ? -0.798 68.188 36.844 1 15.92 201 PRO A O 1
ATOM 1583 N N . GLU A 1 202 ? -1.716 70.312 37.062 1 15.65 202 GLU A N 1
ATOM 1584 C CA . GLU A 1 202 ? -2.834 70.75 36.219 1 15.65 202 GLU A CA 1
ATOM 1585 C C . GLU A 1 202 ? -2.348 71.25 34.875 1 15.65 202 GLU A C 1
ATOM 1587 O O . GLU A 1 202 ? -3.133 71.312 33.938 1 15.65 202 GLU A O 1
ATOM 1592 N N . PRO A 1 203 ? -1.139 71.25 34.25 1 16.2 203 PRO A N 1
ATOM 1593 C CA . PRO A 1 203 ? -1.113 72.562 33.656 1 16.2 203 PRO A CA 1
ATOM 1594 C C . PRO A 1 203 ? -2.025 72.688 32.438 1 16.2 203 PRO A C 1
ATOM 1596 O O . PRO A 1 203 ? -2.441 71.688 31.875 1 16.2 203 PRO A O 1
ATOM 1599 N N . PRO A 1 204 ? -1.701 73.75 31.359 1 16.44 204 PRO A N 1
ATOM 1600 C CA . PRO A 1 204 ? -2.449 74.875 30.859 1 16.44 204 PRO A CA 1
ATOM 1601 C C . PRO A 1 204 ? -3.084 74.625 29.5 1 16.44 204 PRO A C 1
ATOM 1603 O O . PRO A 1 204 ? -2.688 73.688 28.797 1 16.44 204 PRO A O 1
ATOM 1606 N N . PRO A 1 205 ? -3.721 75.688 28.766 1 16.17 205 PRO A N 1
ATOM 1607 C CA . PRO A 1 205 ? -4.941 76 28.016 1 16.17 205 PRO A CA 1
ATOM 1608 C C . PRO A 1 205 ? -4.723 75.938 26.5 1 16.17 205 PRO A C 1
ATOM 1610 O O . PRO A 1 205 ? -5.586 75.5 25.75 1 16.17 205 PRO A O 1
ATOM 1613 N N . HIS A 1 206 ? -3.668 76.438 25.766 1 15.06 206 HIS A N 1
ATOM 1614 C CA . HIS A 1 206 ? -4.004 77.625 24.938 1 15.06 206 HIS A CA 1
ATOM 1615 C C . HIS A 1 206 ? -4.664 77.188 23.625 1 15.06 206 HIS A C 1
ATOM 1617 O O . HIS A 1 206 ? -4.574 76 23.234 1 15.06 206 HIS A O 1
ATOM 1623 N N . ILE A 1 207 ? -4.336 77.938 22.344 1 15.69 207 ILE A N 1
ATOM 1624 C CA . ILE A 1 207 ? -5 79 21.594 1 15.69 207 ILE A CA 1
ATOM 1625 C C . ILE A 1 207 ? -5.422 78.438 20.234 1 15.69 207 ILE A C 1
ATOM 1627 O O . ILE A 1 207 ? -6.59 78.562 19.844 1 15.69 207 ILE A O 1
ATOM 1631 N N . GLY A 1 208 ? -4.906 79.062 18.969 1 14.66 208 GLY A N 1
ATOM 1632 C CA . GLY A 1 208 ? -5.613 79.938 18.062 1 14.66 208 GLY A CA 1
ATOM 1633 C C . GLY A 1 208 ? -6.168 79.188 16.844 1 14.66 208 GLY A C 1
ATOM 1634 O O . GLY A 1 208 ? -7.379 79 16.734 1 14.66 208 GLY A O 1
ATOM 1635 N N . LEU A 1 209 ? -5.492 79.375 15.57 1 15.31 209 LEU A N 1
ATOM 1636 C CA . LEU A 1 209 ? -5.957 80.25 14.492 1 15.31 209 LEU A CA 1
ATOM 1637 C C . LEU A 1 209 ? -6.762 79.438 13.469 1 15.31 209 LEU A C 1
ATOM 1639 O O . LEU A 1 209 ? -6.625 78.25 13.375 1 15.31 209 LEU A O 1
ATOM 1643 N N . ALA A 1 210 ? -6.957 80.062 12.109 1 15.24 210 ALA A N 1
ATOM 1644 C CA . ALA A 1 210 ? -8.07 80.562 11.32 1 15.24 210 ALA A CA 1
ATOM 1645 C C . ALA A 1 210 ? -8.438 79.625 10.188 1 15.24 210 ALA A C 1
ATOM 1647 O O . ALA A 1 210 ? -9.602 79.25 10.047 1 15.24 210 ALA A O 1
ATOM 1648 N N . THR A 1 211 ? -7.809 79.75 8.945 1 15.14 211 THR A N 1
ATOM 1649 C CA . THR A 1 211 ? -8.508 80.375 7.82 1 15.14 211 THR A CA 1
ATOM 1650 C C . THR A 1 211 ? -9.258 79.312 7.008 1 15.14 211 THR A C 1
ATOM 1652 O O . THR A 1 211 ? -8.914 78.125 7.062 1 15.14 211 THR A O 1
ATOM 1655 N N . PRO A 1 212 ? -9.844 79.75 5.777 1 15.44 212 PRO A N 1
ATOM 1656 C CA . PRO A 1 212 ? -11.172 79.625 5.172 1 15.44 212 PRO A CA 1
ATOM 1657 C C . PRO A 1 212 ? -11.297 78.438 4.223 1 15.44 212 PRO A C 1
ATOM 1659 O O . PRO A 1 212 ? -10.305 77.812 3.924 1 15.44 212 PRO A O 1
ATOM 1662 N N . LYS A 1 213 ? -11.984 78.75 2.914 1 15.37 213 LYS A N 1
ATOM 1663 C CA . LYS A 1 213 ? -13.289 78.5 2.326 1 15.37 213 LYS A CA 1
ATOM 1664 C C . LYS A 1 213 ? -13.148 77.562 1.102 1 15.37 213 LYS A C 1
ATOM 1666 O O . LYS A 1 213 ? -14.031 76.75 0.818 1 15.37 213 LYS A O 1
ATOM 1671 N N . SER A 1 214 ? -12.195 77.688 0.14 1 14.82 214 SER A N 1
ATOM 1672 C CA . SER A 1 214 ? -12.711 78.062 -1.188 1 14.82 214 SER A CA 1
ATOM 1673 C C . SER A 1 214 ? -13.305 76.812 -1.864 1 14.82 214 SER A C 1
ATOM 1675 O O . SER A 1 214 ? -12.977 75.688 -1.512 1 14.82 214 SER A O 1
ATOM 1677 N N . VAL A 1 215 ? -13.844 77.062 -3.16 1 15.24 215 VAL A N 1
ATOM 1678 C CA . VAL A 1 215 ? -15.078 76.875 -3.914 1 15.24 215 VAL A CA 1
ATOM 1679 C C . VAL A 1 215 ? -14.992 75.562 -4.75 1 15.24 215 VAL A C 1
ATOM 1681 O O . VAL A 1 215 ? -15.844 74.688 -4.637 1 15.24 215 VAL A O 1
ATOM 1684 N N . ILE A 1 216 ? -14.742 75.75 -6.168 1 15.27 216 ILE A N 1
ATOM 1685 C CA . ILE A 1 216 ? -15.797 75.625 -7.168 1 15.27 216 ILE A CA 1
ATOM 1686 C C . ILE A 1 216 ? -15.766 74.25 -7.828 1 15.27 216 ILE A C 1
ATOM 1688 O O . ILE A 1 216 ? -16.766 73.562 -7.84 1 15.27 216 ILE A O 1
ATOM 1692 N N . ASN A 1 217 ? -15.375 74.25 -9.242 1 14.68 217 ASN A N 1
ATOM 1693 C CA . ASN A 1 217 ? -16.344 74.062 -10.328 1 14.68 217 ASN A CA 1
ATOM 1694 C C . ASN A 1 217 ? -16.344 72.562 -10.82 1 14.68 217 ASN A C 1
ATOM 1696 O O . ASN A 1 217 ? -17.406 71.938 -10.898 1 14.68 217 ASN A O 1
ATOM 1700 N N . PRO A 1 218 ? -15.461 72.188 -11.945 1 16.25 218 PRO A N 1
ATOM 1701 C CA . PRO A 1 218 ? -16.031 72 -13.281 1 16.25 218 PRO A CA 1
ATOM 1702 C C . PRO A 1 218 ? -16.359 70.5 -13.562 1 16.25 218 PRO A C 1
ATOM 1704 O O . PRO A 1 218 ? -15.805 69.625 -12.922 1 16.25 218 PRO A O 1
ATOM 1707 N N . VAL A 1 219 ? -17.156 70.188 -14.672 1 15.89 219 VAL A N 1
ATOM 1708 C CA . VAL A 1 219 ? -18.266 69.375 -15.133 1 15.89 219 VAL A CA 1
ATOM 1709 C C . VAL A 1 219 ? -17.703 68.125 -15.812 1 15.89 219 VAL A C 1
ATOM 1711 O O . VAL A 1 219 ? -18.109 67 -15.492 1 15.89 219 VAL A O 1
ATOM 1714 N N . SER A 1 220 ? -16.859 68.188 -16.953 1 15.16 220 SER A N 1
ATOM 1715 C CA . SER A 1 220 ? -17.484 67.75 -18.219 1 15.16 220 SER A CA 1
ATOM 1716 C C . SER A 1 220 ? -17.484 66.25 -18.391 1 15.16 220 SER A C 1
ATOM 1718 O O . SER A 1 220 ? -16.797 65.562 -17.656 1 15.16 220 SER A O 1
ATOM 1720 N N . SER A 1 221 ? -17.234 65.75 -19.828 1 16.02 221 SER A N 1
ATOM 1721 C CA . SER A 1 221 ? -17.984 65.125 -20.875 1 16.02 221 SER A CA 1
ATOM 1722 C C . SER A 1 221 ? -17.641 63.625 -20.969 1 16.02 221 SER A C 1
ATOM 1724 O O . SER A 1 221 ? -16.516 63.219 -20.641 1 16.02 221 SER A O 1
ATOM 1726 N N . ALA A 1 222 ? -18.594 62.719 -21.312 1 17.41 222 ALA A N 1
ATOM 1727 C CA . ALA A 1 222 ? -19.094 61.344 -21.281 1 17.41 222 ALA A CA 1
ATOM 1728 C C . ALA A 1 222 ? -18.531 60.531 -22.453 1 17.41 222 ALA A C 1
ATOM 1730 O O . ALA A 1 222 ? -18.781 59.312 -22.547 1 17.41 222 ALA A O 1
ATOM 1731 N N . SER A 1 223 ? -17.75 61 -23.453 1 15.8 223 SER A N 1
ATOM 1732 C CA . SER A 1 223 ? -18.141 60.5 -24.766 1 15.8 223 SER A CA 1
ATOM 1733 C C . SER A 1 223 ? -17.891 59 -24.891 1 15.8 223 SER A C 1
ATOM 1735 O O . SER A 1 223 ? -17 58.469 -24.234 1 15.8 223 SER A O 1
ATOM 1737 N N . ARG A 1 224 ? -18.656 58.219 -25.875 1 16.89 224 ARG A N 1
ATOM 1738 C CA . ARG A 1 224 ? -19.406 57.031 -26.234 1 16.89 224 ARG A CA 1
ATOM 1739 C C . ARG A 1 224 ? -18.547 56.031 -27.016 1 16.89 224 ARG A C 1
ATOM 1741 O O . ARG A 1 224 ? -18.844 54.844 -27.047 1 16.89 224 ARG A O 1
ATOM 1748 N N . PRO A 1 225 ? -17.328 56.219 -27.688 1 15.9 225 PRO A N 1
ATOM 1749 C CA . PRO A 1 225 ? -17.391 55.812 -29.094 1 15.9 225 PRO A CA 1
ATOM 1750 C C . PRO A 1 225 ? -17.438 54.281 -29.281 1 15.9 225 PRO A C 1
ATOM 1752 O O . PRO A 1 225 ? -16.953 53.531 -28.406 1 15.9 225 PRO A O 1
ATOM 1755 N N . LEU A 1 226 ? -18.031 53.75 -30.516 1 16.69 226 LEU A N 1
ATOM 1756 C CA . LEU A 1 226 ? -18.781 52.719 -31.188 1 16.69 226 LEU A CA 1
ATOM 1757 C C . LEU A 1 226 ? -17.844 51.656 -31.781 1 16.69 226 LEU A C 1
ATOM 1759 O O . LEU A 1 226 ? -18.234 50.5 -31.984 1 16.69 226 LEU A O 1
ATOM 1763 N N . SER A 1 227 ? -16.5 51.688 -32.094 1 15.95 227 SER A N 1
ATOM 1764 C CA . SER A 1 227 ? -16.172 51.344 -33.469 1 15.95 227 SER A CA 1
ATOM 1765 C C . SER A 1 227 ? -16.141 49.844 -33.656 1 15.95 227 SER A C 1
ATOM 1767 O O . SER A 1 227 ? -15.453 49.125 -32.938 1 15.95 227 SER A O 1
ATOM 1769 N N . PHE A 1 228 ? -16.938 49.219 -34.594 1 16.69 228 PHE A N 1
ATOM 1770 C CA . PHE A 1 228 ? -17.453 47.906 -35.031 1 16.69 228 PHE A CA 1
ATOM 1771 C C . PHE A 1 228 ? -16.391 47.125 -35.781 1 16.69 228 PHE A C 1
ATOM 1773 O O . PHE A 1 228 ? -16.219 45.938 -35.531 1 16.69 228 PHE A O 1
ATOM 1780 N N . LYS A 1 229 ? -15.695 47.531 -36.938 1 15.99 229 LYS A N 1
ATOM 1781 C CA . LYS A 1 229 ? -16.062 47 -38.25 1 15.99 229 LYS A CA 1
ATOM 1782 C C . LYS A 1 229 ? -15.414 45.656 -38.531 1 15.99 229 LYS A C 1
ATOM 1784 O O . LYS A 1 229 ? -16.094 44.688 -38.875 1 15.99 229 LYS A O 1
ATOM 1789 N N . THR A 1 230 ? -14.445 45.531 -39.656 1 16.02 230 THR A N 1
ATOM 1790 C CA . THR A 1 230 ? -14.555 44.969 -41 1 16.02 230 THR A CA 1
ATOM 1791 C C . THR A 1 230 ? -13.984 43.562 -41.062 1 16.02 230 THR A C 1
ATOM 1793 O O . THR A 1 230 ? -13.172 43.188 -40.219 1 16.02 230 THR A O 1
ATOM 1796 N N . PRO A 1 231 ? -13.93 42.906 -42.406 1 17.78 231 PRO A N 1
ATOM 1797 C CA . PRO A 1 231 ? -14.297 41.719 -43.188 1 17.78 231 PRO A CA 1
ATOM 1798 C C . PRO A 1 231 ? -13.148 40.75 -43.344 1 17.78 231 PRO A C 1
ATOM 1800 O O . PRO A 1 231 ? -13.32 39.531 -43.125 1 17.78 231 PRO A O 1
ATOM 1803 N N . ASN A 1 232 ? -12.039 40.969 -44.281 1 16.2 232 ASN A N 1
ATOM 1804 C CA . ASN A 1 232 ? -11.781 40.438 -45.625 1 16.2 232 ASN A CA 1
ATOM 1805 C C . ASN A 1 232 ? -10.859 39.219 -45.562 1 16.2 232 ASN A C 1
ATOM 1807 O O . ASN A 1 232 ? -10.102 39.062 -44.594 1 16.2 232 ASN A O 1
ATOM 1811 N N . VAL A 1 233 ? -10.648 38.406 -46.812 1 17.98 233 VAL A N 1
ATOM 1812 C CA . VAL A 1 233 ? -10.5 37.094 -47.469 1 17.98 233 VAL A CA 1
ATOM 1813 C C . VAL A 1 233 ? -9.023 36.75 -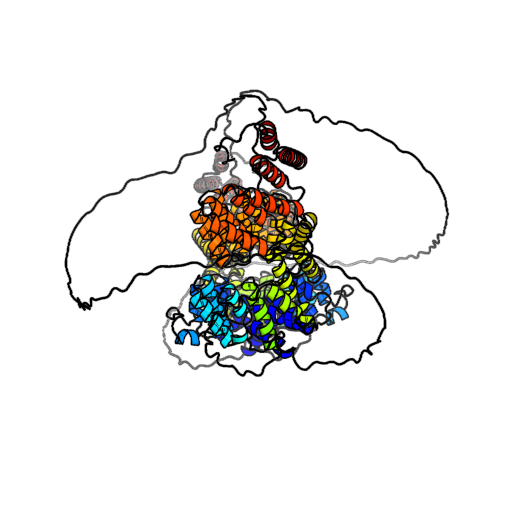47.594 1 17.98 233 VAL A C 1
ATOM 1815 O O . VAL A 1 233 ? -8.664 35.562 -47.719 1 17.98 233 VAL A O 1
ATOM 1818 N N . SER A 1 234 ? -7.918 37.594 -47.719 1 15.41 234 SER A N 1
ATOM 1819 C CA . SER A 1 234 ? -7.121 37.438 -48.938 1 15.41 234 SER A CA 1
ATOM 1820 C C . SER A 1 234 ? -6.305 36.156 -48.906 1 15.41 234 SER A C 1
ATOM 1822 O O . SER A 1 234 ? -6.113 35.562 -47.844 1 15.41 234 SER A O 1
ATOM 1824 N N . GLY A 1 235 ? -5.062 36.219 -49.781 1 16.02 235 GLY A N 1
ATOM 1825 C CA . GLY A 1 235 ? -4.402 35.656 -50.938 1 16.02 235 GLY A CA 1
ATOM 1826 C C . GLY A 1 235 ? -3.352 34.625 -50.594 1 16.02 235 GLY A C 1
ATOM 1827 O O . GLY A 1 235 ? -3.383 33.5 -51.125 1 16.02 235 GLY A O 1
ATOM 1828 N N . ASN A 1 236 ? -1.974 35 -50.375 1 15.19 236 ASN A N 1
ATOM 1829 C CA . ASN A 1 236 ? -0.895 34.75 -51.312 1 15.19 236 ASN A CA 1
ATOM 1830 C C . ASN A 1 236 ? -0.215 33.406 -51.062 1 15.19 236 ASN A C 1
ATOM 1832 O O . ASN A 1 236 ? -0.35 32.844 -49.969 1 15.19 236 ASN A O 1
ATOM 1836 N N . ASP A 1 237 ? 1.232 33.438 -51.375 1 16.44 237 ASP A N 1
ATOM 1837 C CA . ASP A 1 237 ? 2.143 32.875 -52.375 1 16.44 237 ASP A CA 1
ATOM 1838 C C . ASP A 1 237 ? 2.969 31.719 -51.812 1 16.44 237 ASP A C 1
ATOM 1840 O O . ASP A 1 237 ? 2.916 30.594 -52.281 1 16.44 237 ASP A O 1
ATOM 1844 N N . GLY A 1 238 ? 4.41 31.969 -51.594 1 15.52 238 GLY A N 1
ATOM 1845 C CA . GLY A 1 238 ? 5.539 31.438 -52.344 1 15.52 238 GLY A CA 1
ATOM 1846 C C . GLY A 1 238 ? 6.168 30.219 -51.688 1 15.52 238 GLY A C 1
ATOM 1847 O O . GLY A 1 238 ? 5.84 29.078 -52.031 1 15.52 238 GLY A O 1
ATOM 1848 N N . THR A 1 239 ? 7.5 30.406 -51.094 1 15.95 239 THR A N 1
ATOM 1849 C CA . THR A 1 239 ? 8.781 29.953 -51.594 1 15.95 239 THR A CA 1
ATOM 1850 C C . THR A 1 239 ? 9.219 28.672 -50.906 1 15.95 239 THR A C 1
ATOM 1852 O O . THR A 1 239 ? 9.531 27.672 -51.594 1 15.95 239 THR A O 1
ATOM 1855 N N . ASN A 1 240 ? 10.477 28.719 -50.094 1 16.12 240 ASN A N 1
ATOM 1856 C CA . ASN A 1 240 ? 11.812 28.203 -50.375 1 16.12 240 ASN A CA 1
ATOM 1857 C C . ASN A 1 240 ? 12.055 26.891 -49.625 1 16.12 240 ASN A C 1
ATOM 1859 O O . ASN A 1 240 ? 11.438 26.625 -48.594 1 16.12 240 ASN A O 1
ATOM 1863 N N . VAL A 1 241 ? 13.133 26.094 -50.062 1 17.88 241 VAL A N 1
ATOM 1864 C CA . VAL A 1 241 ? 13.633 24.75 -50.344 1 17.88 241 VAL A CA 1
ATOM 1865 C C . VAL A 1 241 ? 14.352 24.188 -49.094 1 17.88 241 VAL A C 1
ATOM 1867 O O . VAL A 1 241 ? 14.172 23.031 -48.75 1 17.88 241 VAL A O 1
ATOM 1870 N N . HIS A 1 242 ? 15.383 24.938 -48.281 1 16.55 242 HIS A N 1
ATOM 1871 C CA . HIS A 1 242 ? 16.734 24.391 -48.25 1 16.55 242 HIS A CA 1
ATOM 1872 C C . HIS A 1 242 ? 16.828 23.203 -47.312 1 16.55 242 HIS A C 1
ATOM 1874 O O . HIS A 1 242 ? 15.977 23.047 -46.438 1 16.55 242 HIS A O 1
ATOM 1880 N N . THR A 1 243 ? 18.219 22.578 -47.219 1 17.41 243 THR A N 1
ATOM 1881 C CA . THR A 1 243 ? 19.016 21.359 -47.312 1 17.41 243 THR A CA 1
ATOM 1882 C C . THR A 1 243 ? 19.469 20.875 -45.938 1 17.41 243 THR A C 1
ATOM 1884 O O . THR A 1 243 ? 20.234 19.922 -45.844 1 17.41 243 THR A O 1
ATOM 1887 N N . ALA A 1 244 ? 19 21.109 -44.812 1 16.77 244 ALA A N 1
ATOM 1888 C CA . ALA A 1 244 ? 19.922 21.094 -43.688 1 16.77 244 ALA A CA 1
ATOM 1889 C C . ALA A 1 244 ? 20.266 19.672 -43.281 1 16.77 244 ALA A C 1
ATOM 1891 O O . ALA A 1 244 ? 19.453 18.984 -42.656 1 16.77 244 ALA A O 1
ATOM 1892 N N . THR A 1 245 ? 21.203 19 -43.938 1 17.08 245 THR A N 1
ATOM 1893 C CA . THR A 1 245 ? 21.453 17.578 -43.812 1 17.08 245 THR A CA 1
ATOM 1894 C C . THR A 1 245 ? 22.141 17.25 -42.5 1 17.08 245 THR A C 1
ATOM 1896 O O . THR A 1 245 ? 21.891 16.188 -41.906 1 17.08 245 THR A O 1
ATOM 1899 N N . VAL A 1 246 ? 23.203 18.047 -41.969 1 18.17 246 VAL A N 1
ATOM 1900 C CA . VAL A 1 246 ? 24.484 17.422 -41.656 1 18.17 246 VAL A CA 1
ATOM 1901 C C . VAL A 1 246 ? 24.328 16.516 -40.438 1 18.17 246 VAL A C 1
ATOM 1903 O O . VAL A 1 246 ? 23.516 16.781 -39.562 1 18.17 246 VAL A O 1
ATOM 1906 N N . VAL A 1 247 ? 25.344 15.469 -40.25 1 17.73 247 VAL A N 1
ATOM 1907 C CA . VAL A 1 247 ? 25.672 14.094 -39.906 1 17.73 247 VAL A CA 1
ATOM 1908 C C . VAL A 1 247 ? 26.203 14.047 -38.469 1 17.73 247 VAL A C 1
ATOM 1910 O O . VAL A 1 247 ? 27.375 14.312 -38.219 1 17.73 247 VAL A O 1
ATOM 1913 N N . LYS A 1 248 ? 25.75 14.711 -37.438 1 17.91 248 LYS A N 1
ATOM 1914 C CA . LYS A 1 248 ? 26.609 14.875 -36.25 1 17.91 248 LYS A CA 1
ATOM 1915 C C . LYS A 1 248 ? 26.781 13.555 -35.5 1 17.91 248 LYS A C 1
ATOM 1917 O O . LYS A 1 248 ? 25.844 13.055 -34.875 1 17.91 248 LYS A O 1
ATOM 1922 N N . LYS A 1 249 ? 27.562 12.648 -36.062 1 18.58 249 LYS A N 1
ATOM 1923 C CA . LYS A 1 249 ? 27.703 11.305 -35.5 1 18.58 249 LYS A CA 1
ATOM 1924 C C . LYS A 1 249 ? 28.359 11.336 -34.125 1 18.58 249 LYS A C 1
ATOM 1926 O O . LYS A 1 249 ? 29.531 11.703 -34 1 18.58 249 LYS A O 1
ATOM 1931 N N . PRO A 1 250 ? 27.844 11.695 -33 1 17.75 250 PRO A N 1
ATOM 1932 C CA . PRO A 1 250 ? 28.547 12.047 -31.766 1 17.75 250 PRO A CA 1
ATOM 1933 C C . PRO A 1 250 ? 29.297 10.867 -31.156 1 17.75 250 PRO A C 1
ATOM 1935 O O . PRO A 1 250 ? 30.234 11.055 -30.375 1 17.75 250 PRO A O 1
ATOM 1938 N N . ARG A 1 251 ? 28.859 9.609 -31.266 1 17.25 251 ARG A N 1
ATOM 1939 C CA . ARG A 1 251 ? 28.656 9.078 -29.922 1 17.25 251 ARG A CA 1
ATOM 1940 C C . ARG A 1 251 ? 29.969 8.57 -29.328 1 17.25 251 ARG A C 1
ATOM 1942 O O . ARG A 1 251 ? 30.172 8.664 -28.109 1 17.25 251 ARG A O 1
ATOM 1949 N N . VAL A 1 252 ? 30.891 7.812 -30.109 1 17.06 252 VAL A N 1
ATOM 1950 C CA . VAL A 1 252 ? 31.094 6.48 -29.547 1 17.06 252 VAL A CA 1
ATOM 1951 C C . VAL A 1 252 ? 32.125 6.551 -28.406 1 17.06 252 VAL A C 1
ATOM 1953 O O . VAL A 1 252 ? 31.891 5.98 -27.328 1 17.06 252 VAL A O 1
ATOM 1956 N N . THR A 1 253 ? 33.469 6.918 -28.656 1 17.33 253 THR A N 1
ATOM 1957 C CA . THR A 1 253 ? 34.5 5.902 -28.453 1 17.33 253 THR A CA 1
ATOM 1958 C C . THR A 1 253 ? 34.844 5.801 -26.969 1 17.33 253 THR A C 1
ATOM 1960 O O . THR A 1 253 ? 34.656 6.754 -26.219 1 17.33 253 THR A O 1
ATOM 1963 N N . GLU A 1 254 ? 35.656 4.613 -26.484 1 18.11 254 GLU A N 1
ATOM 1964 C CA . GLU A 1 254 ? 36.031 3.588 -25.516 1 18.11 254 GLU A CA 1
ATOM 1965 C C . GLU A 1 254 ? 37.062 4.121 -24.516 1 18.11 254 GLU A C 1
ATOM 1967 O O . GLU A 1 254 ? 37.75 5.113 -24.781 1 18.11 254 GLU A O 1
ATOM 1972 N N . ASP A 1 255 ? 37.5 3.336 -23.5 1 18.19 255 ASP A N 1
ATOM 1973 C CA . ASP A 1 255 ? 37.719 3.225 -22.062 1 18.19 255 ASP A CA 1
ATOM 1974 C C . ASP A 1 255 ? 39.188 3.484 -21.703 1 18.19 255 ASP A C 1
ATOM 1976 O O . ASP A 1 255 ? 39.562 3.424 -20.531 1 18.19 255 ASP A O 1
ATOM 1980 N N . ILE A 1 256 ? 40.188 3.559 -22.641 1 18.84 256 ILE A N 1
ATOM 1981 C CA . ILE A 1 256 ? 41.25 2.693 -22.188 1 18.84 256 ILE A CA 1
ATOM 1982 C C . ILE A 1 256 ? 41.844 3.227 -20.875 1 18.84 256 ILE A C 1
ATOM 1984 O O . ILE A 1 256 ? 41.906 2.502 -19.875 1 18.84 256 ILE A O 1
ATOM 1988 N N . GLY A 1 257 ? 43.156 3.531 -20.891 1 17.39 257 GLY A N 1
ATOM 1989 C CA . GLY A 1 257 ? 44.344 3.17 -20.156 1 17.39 257 GLY A CA 1
ATOM 1990 C C . GLY A 1 257 ? 44.688 4.141 -19.031 1 17.39 257 GLY A C 1
ATOM 1991 O O . GLY A 1 257 ? 45.031 5.293 -19.297 1 17.39 257 GLY A O 1
ATOM 1992 N N . ALA A 1 258 ? 44.031 4.121 -17.969 1 18.66 258 ALA A N 1
ATOM 1993 C CA . ALA A 1 258 ? 44.219 5.223 -17.031 1 18.66 258 ALA A CA 1
ATOM 1994 C C . ALA A 1 258 ? 45.625 5.16 -16.391 1 18.66 258 ALA A C 1
ATOM 1996 O O . ALA A 1 258 ? 45.938 4.215 -15.664 1 18.66 258 ALA A O 1
ATOM 1997 N N . PRO A 1 259 ? 46.562 5.586 -17.094 1 17.62 259 PRO A N 1
ATOM 1998 C CA . PRO A 1 259 ? 47.844 5.199 -16.469 1 17.62 259 PRO A CA 1
ATOM 1999 C C . PRO A 1 259 ? 47.906 5.602 -15 1 17.62 259 PRO A C 1
ATOM 2001 O O . PRO A 1 259 ? 47.125 6.41 -14.531 1 17.62 259 PRO A O 1
ATOM 2004 N N . ALA A 1 260 ? 49.25 5.254 -14.352 1 19.03 260 ALA A N 1
ATOM 2005 C CA . ALA A 1 260 ? 49.938 4.891 -13.117 1 19.03 260 ALA A CA 1
ATOM 2006 C C . ALA A 1 260 ? 50.281 6.129 -12.289 1 19.03 260 ALA A C 1
ATOM 2008 O O . ALA A 1 260 ? 50.844 6.023 -11.203 1 19.03 260 ALA A O 1
ATOM 2009 N N . ARG A 1 261 ? 49.969 7.387 -12.773 1 17.05 261 ARG A N 1
ATOM 2010 C CA . ARG A 1 261 ? 51 8.25 -12.18 1 17.05 261 ARG A CA 1
ATOM 2011 C C . ARG A 1 261 ? 50.875 8.273 -10.664 1 17.05 261 ARG A C 1
ATOM 2013 O O . ARG A 1 261 ? 49.75 8.383 -10.125 1 17.05 261 ARG A O 1
ATOM 2020 N N . GLN A 1 262 ? 52.031 8.172 -10.008 1 17.77 262 GLN A N 1
ATOM 2021 C CA . GLN A 1 262 ? 52.688 7.945 -8.727 1 17.77 262 GLN A CA 1
ATOM 2022 C C . GLN A 1 262 ? 52.562 9.156 -7.812 1 17.77 262 GLN A C 1
ATOM 2024 O O . GLN A 1 262 ? 52.812 9.062 -6.609 1 17.77 262 GLN A O 1
ATOM 2029 N N . ARG A 1 263 ? 52.156 10.328 -8.266 1 16.41 263 ARG A N 1
ATOM 2030 C CA . ARG A 1 263 ? 52.906 11.289 -7.457 1 16.41 263 ARG A CA 1
ATOM 2031 C C . ARG A 1 263 ? 52.469 11.219 -5.992 1 16.41 263 ARG A C 1
ATOM 2033 O O . ARG A 1 263 ? 51.281 11.312 -5.688 1 16.41 263 ARG A O 1
ATOM 2040 N N . LYS A 1 264 ? 53.406 10.805 -5.188 1 20.17 264 LYS A N 1
ATOM 2041 C CA . LYS A 1 264 ? 53.594 10.594 -3.756 1 20.17 264 LYS A CA 1
ATOM 2042 C C . LYS A 1 264 ? 53.344 11.883 -2.971 1 20.17 264 LYS A C 1
ATOM 2044 O O . LYS A 1 264 ? 53.562 11.922 -1.758 1 20.17 264 LYS A O 1
ATOM 2049 N N . THR A 1 265 ? 53 13.086 -3.691 1 16.62 265 THR A N 1
ATOM 2050 C CA . THR A 1 265 ? 53.562 14.188 -2.9 1 16.62 265 THR A CA 1
ATOM 2051 C C . THR A 1 265 ? 52.906 14.234 -1.524 1 16.62 265 THR A C 1
ATOM 2053 O O . THR A 1 265 ? 51.656 14.102 -1.408 1 16.62 265 THR A O 1
ATOM 2056 N N . HIS A 1 266 ? 53.719 14.203 -0.463 1 17.56 266 HIS A N 1
ATOM 2057 C CA . HIS A 1 266 ? 53.781 14.109 0.991 1 17.56 266 HIS A CA 1
ATOM 2058 C C . HIS A 1 266 ? 53.156 15.336 1.646 1 17.56 266 HIS A C 1
ATOM 2060 O O . HIS A 1 266 ? 53.125 15.445 2.873 1 17.56 266 HIS A O 1
ATOM 2066 N N . ARG A 1 267 ? 52.812 16.391 0.839 1 17.98 267 ARG A N 1
ATOM 2067 C CA . ARG A 1 267 ? 53 17.594 1.624 1 17.98 267 ARG A CA 1
ATOM 2068 C C . ARG A 1 267 ? 52.125 17.609 2.857 1 17.98 267 ARG A C 1
ATOM 2070 O O . ARG A 1 267 ? 50.969 17.188 2.793 1 17.98 267 ARG A O 1
ATOM 2077 N N . ARG A 1 268 ? 52.688 18.109 3.908 1 19.45 268 ARG A N 1
ATOM 2078 C CA . ARG A 1 268 ? 52.625 18.094 5.367 1 19.45 268 ARG A CA 1
ATOM 2079 C C . ARG A 1 268 ? 51.312 18.688 5.871 1 19.45 268 ARG A C 1
ATOM 2081 O O . ARG A 1 268 ? 50.406 17.953 6.258 1 19.45 268 ARG A O 1
ATOM 2088 N N . PRO A 1 269 ? 51.469 19.844 6.691 1 21.31 269 PRO A N 1
ATOM 2089 C CA . PRO A 1 269 ? 51.188 20.016 8.117 1 21.31 269 PRO A CA 1
ATOM 2090 C C . PRO A 1 269 ? 49.781 20.578 8.375 1 21.31 269 PRO A C 1
ATOM 2092 O O . PRO A 1 269 ? 49.188 21.172 7.48 1 21.31 269 PRO A O 1
ATOM 2095 N N . LEU A 1 270 ? 49.375 20.656 9.641 1 18.72 270 LEU A N 1
ATOM 2096 C CA . LEU A 1 270 ? 48.281 20.703 10.578 1 18.72 270 LEU A CA 1
ATOM 2097 C C . LEU A 1 270 ? 47.688 22.109 10.664 1 18.72 270 LEU A C 1
ATOM 2099 O O . LEU A 1 270 ? 47.438 22.625 11.758 1 18.72 270 LEU A O 1
ATOM 2103 N N . ALA A 1 271 ? 47.906 23.109 9.75 1 19.38 271 ALA A N 1
ATOM 2104 C CA . ALA A 1 271 ? 47.562 24.406 10.344 1 19.38 271 ALA A CA 1
ATOM 2105 C C . ALA A 1 271 ? 46.094 24.453 10.766 1 19.38 271 ALA A C 1
ATOM 2107 O O . ALA A 1 271 ? 45.25 23.875 10.102 1 19.38 271 ALA A O 1
ATOM 2108 N N . ASP A 1 272 ? 45.812 24.953 11.953 1 19.91 272 ASP A N 1
ATOM 2109 C CA . ASP A 1 272 ? 44.844 25.141 13.016 1 19.91 272 ASP A CA 1
ATOM 2110 C C . ASP A 1 272 ? 43.656 25.969 12.523 1 19.91 272 ASP A C 1
ATOM 2112 O O . ASP A 1 272 ? 43.625 27.188 12.688 1 19.91 272 ASP A O 1
ATOM 2116 N N . SER A 1 273 ? 43.125 25.719 11.344 1 19.48 273 SER A N 1
ATOM 2117 C CA . SER A 1 273 ? 42.219 26.734 10.805 1 19.48 273 SER A CA 1
ATOM 2118 C C . SER A 1 273 ? 41.031 26.953 11.734 1 19.48 273 SER A C 1
ATOM 2120 O O . SER A 1 273 ? 40.5 26 12.32 1 19.48 273 SER A O 1
ATOM 2122 N N . ASP A 1 274 ? 40.781 28.219 12.203 1 19.28 274 ASP A N 1
ATOM 2123 C CA . ASP A 1 274 ? 39.844 28.953 13.047 1 19.28 274 ASP A CA 1
ATOM 2124 C C . ASP A 1 274 ? 38.406 28.766 12.562 1 19.28 274 ASP A C 1
ATOM 2126 O O . ASP A 1 274 ? 38.031 29.281 11.516 1 19.28 274 ASP A O 1
ATOM 2130 N N . GLU A 1 275 ? 37.938 27.562 12.516 1 20.62 275 GLU A N 1
ATOM 2131 C CA . GLU A 1 275 ? 36.594 27.281 12 1 20.62 275 GLU A CA 1
ATOM 2132 C C . GLU A 1 275 ? 35.531 28.047 12.758 1 20.62 275 GLU A C 1
ATOM 2134 O O . GLU A 1 275 ? 35.438 27.922 13.984 1 20.62 275 GLU A O 1
ATOM 2139 N N . LYS A 1 276 ? 35.062 29.203 12.234 1 22.22 276 LYS A N 1
ATOM 2140 C CA . LYS A 1 276 ? 33.969 30.078 12.672 1 22.22 276 LYS A CA 1
ATOM 2141 C C . LYS A 1 276 ? 32.688 29.281 12.891 1 22.22 276 LYS A C 1
ATOM 2143 O O . LYS A 1 276 ? 32.188 28.625 11.977 1 22.22 276 LYS A O 1
ATOM 2148 N N . PHE A 1 277 ? 32.469 28.766 14.055 1 20.92 277 PHE A N 1
ATOM 2149 C CA . PHE A 1 277 ? 31.25 28.109 14.531 1 20.92 277 PHE A CA 1
ATOM 2150 C C . PHE A 1 277 ? 30.031 28.969 14.273 1 20.92 277 PHE A C 1
ATOM 2152 O O . PHE A 1 277 ? 29.906 30.078 14.82 1 20.92 277 PHE A O 1
ATOM 2159 N N . ARG A 1 278 ? 29.562 29.125 13.055 1 23.83 278 ARG A N 1
ATOM 2160 C CA . ARG A 1 278 ? 28.297 29.828 12.82 1 23.83 278 ARG A CA 1
ATOM 2161 C C . ARG A 1 278 ? 27.172 29.188 13.602 1 23.83 278 ARG A C 1
ATOM 2163 O O . ARG A 1 278 ? 26.922 27.984 13.477 1 23.83 278 ARG A O 1
ATOM 2170 N N . ALA A 1 279 ? 26.812 29.75 14.711 1 22.73 279 ALA A N 1
ATOM 2171 C CA . ALA A 1 279 ? 25.75 29.469 15.664 1 22.73 279 ALA A CA 1
ATOM 2172 C C . ALA A 1 279 ? 24.406 29.234 14.953 1 22.73 279 ALA A C 1
ATOM 2174 O O . ALA A 1 279 ? 24 30.047 14.117 1 22.73 279 ALA A O 1
ATOM 2175 N N . HIS A 1 280 ? 24.219 28.062 14.578 1 24.23 280 HIS A N 1
ATOM 2176 C CA . HIS A 1 280 ? 22.875 27.703 14.133 1 24.23 280 HIS A CA 1
ATOM 2177 C C . HIS A 1 280 ? 21.828 28.141 15.141 1 24.23 280 HIS A C 1
ATOM 2179 O O . HIS A 1 280 ? 21.812 27.672 16.281 1 24.23 280 HIS A O 1
ATOM 2185 N N . PRO A 1 281 ? 21.453 29.406 15.172 1 24.27 281 PRO A N 1
ATOM 2186 C CA . PRO A 1 281 ? 20.562 29.859 16.25 1 24.27 281 PRO A CA 1
ATOM 2187 C C . PRO A 1 281 ? 19.25 29.094 16.312 1 24.27 281 PRO A C 1
ATOM 2189 O O . PRO A 1 281 ? 18.328 29.375 15.539 1 24.27 281 PRO A O 1
ATOM 2192 N N . ARG A 1 282 ? 19.156 27.828 16.109 1 26.94 282 ARG A N 1
ATOM 2193 C CA . ARG A 1 282 ? 17.859 27.406 16.594 1 26.94 282 ARG A CA 1
ATOM 2194 C C . ARG A 1 282 ? 17.578 27.953 17.984 1 26.94 282 ARG A C 1
ATOM 2196 O O . ARG A 1 282 ? 18.344 27.719 18.922 1 26.94 282 ARG A O 1
ATOM 2203 N N . LEU A 1 283 ? 17.156 29.203 18.062 1 25.5 283 LEU A N 1
ATOM 2204 C CA . LEU A 1 283 ? 16.859 30.031 19.234 1 25.5 283 LEU A CA 1
ATOM 2205 C C . LEU A 1 283 ? 16.203 29.203 20.328 1 25.5 283 LEU A C 1
ATOM 2207 O O . LEU A 1 283 ? 15.039 28.812 20.219 1 25.5 283 LEU A O 1
ATOM 2211 N N . SER A 1 284 ? 16.969 28.25 20.828 1 26.81 284 SER A N 1
ATOM 2212 C CA . SER A 1 284 ? 16.453 27.453 21.953 1 26.81 284 SER A CA 1
ATOM 2213 C C . SER A 1 284 ? 16.234 28.328 23.188 1 26.81 284 SER A C 1
ATOM 2215 O O . SER A 1 284 ? 17.188 28.641 23.891 1 26.81 284 SER A O 1
ATOM 2217 N N . PHE A 1 285 ? 15.672 29.5 23.109 1 24.08 285 PHE A N 1
ATOM 2218 C CA . PHE A 1 285 ? 15.484 30.141 24.406 1 24.08 285 PHE A CA 1
ATOM 2219 C C . PHE A 1 285 ? 14.695 29.234 25.344 1 24.08 285 PHE A C 1
ATOM 2221 O O . PHE A 1 285 ? 13.672 28.672 24.953 1 24.08 285 PHE A O 1
ATOM 2228 N N . SER A 1 286 ? 15.398 28.594 26.234 1 24.17 286 SER A N 1
ATOM 2229 C CA . SER A 1 286 ? 14.844 27.781 27.312 1 24.17 286 SER A CA 1
ATOM 2230 C C . SER A 1 286 ? 13.859 28.594 28.156 1 24.17 286 SER A C 1
ATOM 2232 O O . SER A 1 286 ? 14.203 29.641 28.688 1 24.17 286 SER A O 1
ATOM 2234 N N . ALA A 1 287 ? 12.531 28.625 27.844 1 23.58 287 ALA A N 1
ATOM 2235 C CA . ALA A 1 287 ? 11.406 29.297 28.484 1 23.58 287 ALA A CA 1
ATOM 2236 C C . ALA A 1 287 ? 11.266 28.859 29.938 1 23.58 287 ALA A C 1
ATOM 2238 O O . ALA A 1 287 ? 11.008 27.688 30.219 1 23.58 287 ALA A O 1
ATOM 2239 N N . ALA A 1 288 ? 11.992 29.453 30.969 1 21.03 288 ALA A N 1
ATOM 2240 C CA . ALA A 1 288 ? 11.766 29.312 32.406 1 21.03 288 ALA A CA 1
ATOM 2241 C C . ALA A 1 288 ? 10.32 29.625 32.781 1 21.03 288 ALA A C 1
ATOM 2243 O O . ALA A 1 288 ? 9.641 30.359 32.062 1 21.03 288 ALA A O 1
ATOM 2244 N N . GLY A 1 289 ? 9.742 29 33.875 1 20.25 289 GLY A N 1
ATOM 2245 C CA . GLY A 1 289 ? 8.438 28.734 34.438 1 20.25 289 GLY A CA 1
ATOM 2246 C C . GLY A 1 289 ? 7.789 29.953 35.062 1 20.25 289 GLY A C 1
ATOM 2247 O O . GLY A 1 289 ? 6.848 29.844 35.844 1 20.25 289 GLY A O 1
ATOM 2248 N N . PHE A 1 290 ? 7.781 31.156 34.375 1 20.17 290 PHE A N 1
ATOM 2249 C CA . PHE A 1 290 ? 7.309 32.281 35.125 1 20.17 290 PHE A CA 1
ATOM 2250 C C . PHE A 1 290 ? 5.84 32.125 35.5 1 20.17 290 PHE A C 1
ATOM 2252 O O . PHE A 1 290 ? 5.109 31.375 34.844 1 20.17 290 PHE A O 1
ATOM 2259 N N . ASP A 1 291 ? 5.484 32.844 36.594 1 19.78 291 ASP A N 1
ATOM 2260 C CA . ASP A 1 291 ? 4.309 33 37.438 1 19.78 291 ASP A CA 1
ATOM 2261 C C . ASP A 1 291 ? 3.172 33.688 36.656 1 19.78 291 ASP A C 1
ATOM 2263 O O . ASP A 1 291 ? 3.404 34.594 35.844 1 19.78 291 ASP A O 1
ATOM 2267 N N . ASP A 1 292 ? 2.07 33.062 36.406 1 21.56 292 ASP A N 1
ATOM 2268 C CA . ASP A 1 292 ? 0.816 33.188 35.656 1 21.56 292 ASP A CA 1
ATOM 2269 C C . ASP A 1 292 ? 0.067 34.469 36.094 1 21.56 292 ASP A C 1
ATOM 2271 O O . ASP A 1 292 ? -0.688 34.469 37.062 1 21.56 292 ASP A O 1
ATOM 2275 N N . SER A 1 293 ? 0.779 35.688 36.062 1 20.95 293 SER A N 1
ATOM 2276 C CA . SER A 1 293 ? -0.133 36.75 36.5 1 20.95 293 SER A CA 1
ATOM 2277 C C . SER A 1 293 ? -1.26 36.969 35.5 1 20.95 293 SER A C 1
ATOM 2279 O O . SER A 1 293 ? -1.028 36.969 34.281 1 20.95 293 SER A O 1
ATOM 2281 N N . PRO A 1 294 ? 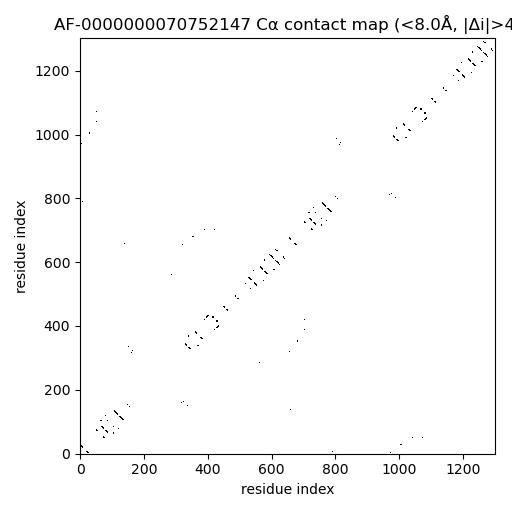-2.527 36.906 35.812 1 22.64 294 PRO A N 1
ATOM 2282 C CA . PRO A 1 294 ? -3.791 36.875 35.062 1 22.64 294 PRO A CA 1
ATOM 2283 C C . PRO A 1 294 ? -4.074 38.188 34.344 1 22.64 294 PRO A C 1
ATOM 2285 O O . PRO A 1 294 ? -4.277 39.219 35 1 22.64 294 PRO A O 1
ATOM 2288 N N . LEU A 1 295 ? -3.201 38.625 33.375 1 19.86 295 LEU A N 1
ATOM 2289 C CA . LEU A 1 295 ? -3.535 39.938 32.844 1 19.86 295 LEU A CA 1
ATOM 2290 C C . LEU A 1 295 ? -4.898 39.906 32.156 1 19.86 295 LEU A C 1
ATOM 2292 O O . LEU A 1 295 ? -5.293 38.875 31.594 1 19.86 295 LEU A O 1
ATOM 2296 N N . ASN A 1 296 ? -5.781 40.906 32.438 1 21 296 ASN A N 1
ATOM 2297 C CA . ASN A 1 296 ? -7.168 41.25 32.125 1 21 296 ASN A CA 1
ATOM 2298 C C . ASN A 1 296 ? -7.324 41.594 30.641 1 21 296 ASN A C 1
ATOM 2300 O O . ASN A 1 296 ? -6.715 42.562 30.156 1 21 296 ASN A O 1
ATOM 2304 N N . PRO A 1 297 ? -7.453 40.656 29.703 1 21.23 297 PRO A N 1
ATOM 2305 C CA . PRO A 1 297 ? -7.531 40.906 28.266 1 21.23 297 PRO A CA 1
ATOM 2306 C C . PRO A 1 297 ? -8.625 41.906 27.891 1 21.23 297 PRO A C 1
ATOM 2308 O O . PRO A 1 297 ? -9.711 41.906 28.484 1 21.23 297 PRO A O 1
ATOM 2311 N N . SER A 1 298 ? -8.242 43.125 27.453 1 21 298 SER A N 1
ATOM 2312 C CA . SER A 1 298 ? -9.133 44.156 26.938 1 21 298 SER A CA 1
ATOM 2313 C C . SER A 1 298 ? -9.922 43.656 25.734 1 21 298 SER A C 1
ATOM 2315 O O . SER A 1 298 ? -9.414 42.844 24.938 1 21 298 SER A O 1
ATOM 2317 N N . LYS A 1 299 ? -11.273 43.812 25.625 1 23.33 299 LYS A N 1
ATOM 2318 C CA . LYS A 1 299 ? -12.453 43.469 24.844 1 23.33 299 LYS A CA 1
ATOM 2319 C C . LYS A 1 299 ? -12.391 44.094 23.453 1 23.33 299 LYS A C 1
ATOM 2321 O O . LYS A 1 299 ? -12.812 45.25 23.266 1 23.33 299 LYS A O 1
ATOM 2326 N N . LEU A 1 300 ? -11.312 44.094 22.672 1 21.53 300 LEU A N 1
ATOM 2327 C CA . LEU A 1 300 ? -11.5 44.75 21.391 1 21.53 300 LEU A CA 1
ATOM 2328 C C . LEU A 1 300 ? -12.609 44.094 20.594 1 21.53 300 LEU A C 1
ATOM 2330 O O . LEU A 1 300 ? -12.57 42.875 20.359 1 21.53 300 LEU A O 1
ATOM 2334 N N . SER A 1 301 ? -13.828 44.688 20.578 1 20.92 301 SER A N 1
ATOM 2335 C CA . SER A 1 301 ? -15.094 44.375 19.922 1 20.92 301 SER A CA 1
ATOM 2336 C C . SER A 1 301 ? -14.969 44.469 18.406 1 20.92 301 SER A C 1
ATOM 2338 O O . SER A 1 301 ? -15.125 45.562 17.844 1 20.92 301 SER A O 1
ATOM 2340 N N . LEU A 1 302 ? -13.992 44 17.75 1 22.34 302 LEU A N 1
ATOM 2341 C CA . LEU A 1 302 ? -14.078 44.188 16.297 1 22.34 302 LEU A CA 1
ATOM 2342 C C . LEU A 1 302 ? -15.352 43.562 15.742 1 22.34 302 LEU A C 1
ATOM 2344 O O . LEU A 1 302 ? -15.492 42.344 15.719 1 22.34 302 LEU A O 1
ATOM 2348 N N . GLY A 1 303 ? -16.516 44.219 15.836 1 22.12 303 GLY A N 1
ATOM 2349 C CA . GLY A 1 303 ? -17.844 43.844 15.336 1 22.12 303 GLY A CA 1
ATOM 2350 C C . GLY A 1 303 ? -17.891 43.75 13.82 1 22.12 303 GLY A C 1
ATOM 2351 O O . GLY A 1 303 ? -17.844 44.75 13.117 1 22.12 303 GLY A O 1
ATOM 2352 N N . SER A 1 304 ? -17.078 43.031 13.109 1 24.98 304 SER A N 1
ATOM 2353 C CA . SER A 1 304 ? -17.391 43.031 11.68 1 24.98 304 SER A CA 1
ATOM 2354 C C . SER A 1 304 ? -18.828 42.594 11.414 1 24.98 304 SER A C 1
ATOM 2356 O O . SER A 1 304 ? -19.328 41.656 12.039 1 24.98 304 SER A O 1
ATOM 2358 N N . PRO A 1 305 ? -19.703 43.469 10.914 1 27.89 305 PRO A N 1
ATOM 2359 C CA . PRO A 1 305 ? -21.109 43.219 10.617 1 27.89 305 PRO A CA 1
ATOM 2360 C C . PRO A 1 305 ? -21.328 42.094 9.586 1 27.89 305 PRO A C 1
ATOM 2362 O O . PRO A 1 305 ? -20.938 42.25 8.43 1 27.89 305 PRO A O 1
ATOM 2365 N N . THR A 1 306 ? -20.875 40.969 9.773 1 26.45 306 THR A N 1
ATOM 2366 C CA . THR A 1 306 ? -21.156 39.969 8.75 1 26.45 306 THR A CA 1
ATOM 2367 C C . THR A 1 306 ? -22.656 39.812 8.508 1 26.45 306 THR A C 1
ATOM 2369 O O . THR A 1 306 ? -23.438 39.719 9.461 1 26.45 306 THR A O 1
ATOM 2372 N N . SER A 1 307 ? -23.141 40.438 7.438 1 27.22 307 SER A N 1
ATOM 2373 C CA . SER A 1 307 ? -24.531 40.312 6.98 1 27.22 307 SER A CA 1
ATOM 2374 C C . SER A 1 307 ? -25.016 38.875 7.027 1 27.22 307 SER A C 1
ATOM 2376 O O . SER A 1 307 ? -24.312 37.969 6.586 1 27.22 307 SER A O 1
ATOM 2378 N N . PRO A 1 308 ? -25.969 38.531 7.898 1 30 308 PRO A N 1
ATOM 2379 C CA . PRO A 1 308 ? -26.547 37.219 8.086 1 30 308 PRO A CA 1
ATOM 2380 C C . PRO A 1 308 ? -27.156 36.625 6.809 1 30 308 PRO A C 1
ATOM 2382 O O . PRO A 1 308 ? -28.016 37.281 6.195 1 30 308 PRO A O 1
ATOM 2385 N N . LEU A 1 309 ? -26.438 36.188 5.895 1 29.94 309 LEU A N 1
ATOM 2386 C CA . LEU A 1 309 ? -27.141 35.531 4.805 1 29.94 309 LEU A CA 1
ATOM 2387 C C . LEU A 1 309 ? -28.266 34.625 5.336 1 29.94 309 LEU A C 1
ATOM 2389 O O . LEU A 1 309 ? -28.156 34.062 6.434 1 29.94 309 LEU A O 1
ATOM 2393 N N . PRO A 1 310 ? -29.516 34.812 4.848 1 30.91 310 PRO A N 1
ATOM 2394 C CA . PRO A 1 310 ? -30.672 34.031 5.312 1 30.91 310 PRO A CA 1
ATOM 2395 C C . PRO A 1 310 ? -30.391 32.531 5.336 1 30.91 310 PRO A C 1
ATOM 2397 O O . PRO A 1 310 ? -30.031 31.938 4.312 1 30.91 310 PRO A O 1
ATOM 2400 N N . THR A 1 311 ? -29.719 32.062 6.262 1 32.47 311 THR A N 1
ATOM 2401 C CA . THR A 1 311 ? -29.531 30.625 6.465 1 32.47 311 THR A CA 1
ATOM 2402 C C . THR A 1 311 ? -30.875 29.922 6.539 1 32.47 311 THR A C 1
ATOM 2404 O O . THR A 1 311 ? -31.734 30.281 7.355 1 32.47 311 THR A O 1
ATOM 2407 N N . ARG A 1 312 ? -31.469 29.5 5.438 1 33 312 ARG A N 1
ATOM 2408 C CA . ARG A 1 312 ? -32.625 28.641 5.562 1 33 312 ARG A CA 1
ATOM 2409 C C . ARG A 1 312 ? -32.5 27.672 6.738 1 33 312 ARG A C 1
ATOM 2411 O O . ARG A 1 312 ? -31.516 26.922 6.82 1 33 312 ARG A O 1
ATOM 2418 N N . LEU A 1 313 ? -33.156 27.969 7.812 1 33.78 313 LEU A N 1
ATOM 2419 C CA . LEU A 1 313 ? -33.281 27.203 9.047 1 33.78 313 LEU A CA 1
ATOM 2420 C C . LEU A 1 313 ? -33.75 25.781 8.75 1 33.78 313 LEU A C 1
ATOM 2422 O O . LEU A 1 313 ? -34.875 25.562 8.352 1 33.78 313 LEU A O 1
ATOM 2426 N N . PHE A 1 314 ? -33.031 25.016 8.055 1 34.12 314 PHE A N 1
ATOM 2427 C CA . PHE A 1 314 ? -33.406 23.609 8.078 1 34.12 314 PHE A CA 1
ATOM 2428 C C . PHE A 1 314 ? -33.844 23.188 9.477 1 34.12 314 PHE A C 1
ATOM 2430 O O . PHE A 1 314 ? -33.062 23.297 10.43 1 34.12 314 PHE A O 1
ATOM 2437 N N . TYR A 1 315 ? -35.094 23.406 9.875 1 35.12 315 TYR A N 1
ATOM 2438 C CA . TYR A 1 315 ? -35.812 22.938 11.055 1 35.12 315 TYR A CA 1
ATOM 2439 C C . TYR A 1 315 ? -35.531 21.453 11.312 1 35.12 315 TYR A C 1
ATOM 2441 O O . TYR A 1 315 ? -36.344 20.594 10.992 1 35.12 315 TYR A O 1
ATOM 2449 N N . GLN A 1 316 ? -34.625 20.844 10.734 1 40.03 316 GLN A N 1
ATOM 2450 C CA . GLN A 1 316 ? -34.531 19.422 11.023 1 40.03 316 GLN A CA 1
ATOM 2451 C C . GLN A 1 316 ? -34.531 19.156 12.531 1 40.03 316 GLN A C 1
ATOM 2453 O O . GLN A 1 316 ? -34.031 19.969 13.305 1 40.03 316 GLN A O 1
ATOM 2458 N N . ASP A 1 317 ? -35.438 18.406 13.062 1 43.91 317 ASP A N 1
ATOM 2459 C CA . ASP A 1 317 ? -35.531 17.766 14.375 1 43.91 317 ASP A CA 1
ATOM 2460 C C . ASP A 1 317 ? -34.125 17.625 14.992 1 43.91 317 ASP A C 1
ATOM 2462 O O . ASP A 1 317 ? -33.219 17.062 14.375 1 43.91 317 ASP A O 1
ATOM 2466 N N . LYS A 1 318 ? -33.688 18.562 15.883 1 54.59 318 LYS A N 1
ATOM 2467 C CA . LYS A 1 318 ? -32.531 18.891 16.688 1 54.59 318 LYS A CA 1
ATOM 2468 C C . LYS A 1 318 ? -31.938 17.641 17.344 1 54.59 318 LYS A C 1
ATOM 2470 O O . LYS A 1 318 ? -32.406 17.203 18.406 1 54.59 318 LYS A O 1
ATOM 2475 N N . THR A 1 319 ? -31.375 16.641 16.547 1 78.38 319 THR A N 1
ATOM 2476 C CA . THR A 1 319 ? -30.844 15.375 17.016 1 78.38 319 THR A CA 1
ATOM 2477 C C . THR A 1 319 ? -29.578 15.594 17.844 1 78.38 319 THR A C 1
ATOM 2479 O O . THR A 1 319 ? -28.859 16.562 17.641 1 78.38 319 THR A O 1
ATOM 2482 N N . PRO A 1 320 ? -29.594 15.219 19.031 1 86.88 320 PRO A N 1
ATOM 2483 C CA . PRO A 1 320 ? -28.406 15.273 19.891 1 86.88 320 PRO A CA 1
ATOM 2484 C C . PRO A 1 320 ? -27.094 15.125 19.125 1 86.88 320 PRO A C 1
ATOM 2486 O O . PRO A 1 320 ? -26.078 15.68 19.531 1 86.88 320 PRO A O 1
ATOM 2489 N N . LEU A 1 321 ? -27.188 14.586 18.031 1 90.62 321 LEU A N 1
ATOM 2490 C CA . LEU A 1 321 ? -25.984 14.398 17.219 1 90.62 321 LEU A CA 1
ATOM 2491 C C . LEU A 1 321 ? -25.562 15.703 16.562 1 90.62 321 LEU A C 1
ATOM 2493 O O . LEU A 1 321 ? -24.359 16 16.5 1 90.62 321 LEU A O 1
ATOM 2497 N N . LEU A 1 322 ? -26.438 16.422 16.062 1 92.56 322 LEU A N 1
ATOM 2498 C CA . LEU A 1 322 ? -26.109 17.688 15.422 1 92.56 322 LEU A CA 1
ATOM 2499 C C . LEU A 1 322 ? -25.594 18.703 16.438 1 92.56 322 LEU A C 1
ATOM 2501 O O . LEU A 1 322 ? -24.734 19.531 16.109 1 92.56 322 LEU A O 1
ATOM 2505 N N . ARG A 1 323 ? -26.125 18.609 17.641 1 91.25 323 ARG A N 1
ATOM 2506 C CA . ARG A 1 323 ? -25.609 19.453 18.719 1 91.25 323 ARG A CA 1
ATOM 2507 C C . ARG A 1 323 ? -24.141 19.156 18.969 1 91.25 323 ARG A C 1
ATOM 2509 O O . ARG A 1 323 ? -23.344 20.078 19.188 1 91.25 323 ARG A O 1
ATOM 2516 N N . LEU A 1 324 ? -23.828 17.922 19.016 1 93.56 324 LEU A N 1
ATOM 2517 C CA . LEU A 1 324 ? -22.453 17.5 19.203 1 93.56 324 LEU A CA 1
ATOM 2518 C C . LEU A 1 324 ? -21.562 17.984 18.062 1 93.56 324 LEU A C 1
ATOM 2520 O O . LEU A 1 324 ? -20.469 18.531 18.312 1 93.56 324 LEU A O 1
ATOM 2524 N N . LEU A 1 325 ? -22.031 17.844 16.828 1 95.44 325 LEU A N 1
ATOM 2525 C CA . LEU A 1 325 ? -21.234 18.25 15.664 1 95.44 325 LEU A CA 1
ATOM 2526 C C . LEU A 1 325 ? -21.078 19.766 15.625 1 95.44 325 LEU A C 1
ATOM 2528 O O . LEU A 1 325 ? -20.031 20.266 15.203 1 95.44 325 LEU A O 1
ATOM 2532 N N . SER A 1 326 ? -22.109 20.422 16 1 95.5 326 SER A N 1
ATOM 2533 C CA . SER A 1 326 ? -22.016 21.875 16.062 1 95.5 326 SER A CA 1
ATOM 2534 C C . SER A 1 326 ? -20.938 22.312 17.047 1 95.5 326 SER A C 1
ATOM 2536 O O . SER A 1 326 ? -20.203 23.266 16.781 1 95.5 326 SER A O 1
ATOM 2538 N N . SER A 1 327 ? -20.891 21.672 18.172 1 96 327 SER A N 1
ATOM 2539 C CA . SER A 1 327 ? -19.859 21.969 19.172 1 96 327 SER A CA 1
ATOM 2540 C C . SER A 1 327 ? -18.469 21.672 18.641 1 96 327 SER A C 1
ATOM 2542 O O . SER A 1 327 ? -17.562 22.5 18.766 1 96 327 SER A O 1
ATOM 2544 N N . PHE A 1 328 ? -18.297 20.5 18.078 1 96.94 328 PHE A N 1
ATOM 2545 C CA . PHE A 1 328 ? -17 20.125 17.516 1 96.94 328 PHE A CA 1
ATOM 2546 C C . PHE A 1 328 ? -16.609 21.062 16.375 1 96.94 328 PHE A C 1
ATOM 2548 O O . PHE A 1 328 ? -15.43 21.438 16.25 1 96.94 328 PHE A O 1
ATOM 2555 N N . GLY A 1 329 ? -17.625 21.422 15.586 1 97 329 GLY A N 1
ATOM 2556 C CA . GLY A 1 329 ? -17.359 22.344 14.484 1 97 329 GLY A CA 1
ATOM 2557 C C . GLY A 1 329 ? -16.875 23.703 14.945 1 97 329 GLY A C 1
ATOM 2558 O O . GLY A 1 329 ? -15.961 24.281 14.359 1 97 329 GLY A O 1
ATOM 2559 N N . SER A 1 330 ? -17.469 24.203 15.977 1 96.5 330 SER A N 1
ATOM 2560 C CA . SER A 1 330 ? -17.062 25.5 16.516 1 96.5 330 SER A CA 1
ATOM 2561 C C . SER A 1 330 ? -15.648 25.453 17.078 1 96.5 330 SER A C 1
ATOM 2563 O O . SER A 1 330 ? -14.875 26.391 16.906 1 96.5 330 SER A O 1
ATOM 2565 N N . ILE A 1 331 ? -15.344 24.359 17.75 1 97.5 331 ILE A N 1
ATOM 2566 C CA . ILE A 1 331 ? -14.008 24.172 18.312 1 97.5 331 ILE A CA 1
ATOM 2567 C C . ILE A 1 331 ? -12.984 24.125 17.188 1 97.5 331 ILE A C 1
ATOM 2569 O O . ILE A 1 331 ? -11.961 24.812 17.219 1 97.5 331 ILE A O 1
ATOM 2573 N N . TYR A 1 332 ? -13.32 23.297 16.156 1 97.62 332 TYR A N 1
ATOM 2574 C CA . TYR A 1 332 ? -12.391 23.125 15.055 1 97.62 332 TYR A CA 1
ATOM 2575 C C . TYR A 1 332 ? -12.203 24.422 14.273 1 97.62 332 TYR A C 1
ATOM 2577 O O . TYR A 1 332 ? -11.109 24.719 13.789 1 97.62 332 TYR A O 1
ATOM 2585 N N . GLN A 1 333 ? -13.258 25.156 14.109 1 96.81 333 GLN A N 1
ATOM 2586 C CA . GLN A 1 333 ? -13.18 26.438 13.43 1 96.81 333 GLN A CA 1
ATOM 2587 C C . GLN A 1 333 ? -12.234 27.391 14.164 1 96.81 333 GLN A C 1
ATOM 2589 O O . GLN A 1 333 ? -11.422 28.078 13.531 1 96.81 333 GLN A O 1
ATOM 2594 N N . LYS A 1 334 ? -12.344 27.469 15.516 1 96.75 334 LYS A N 1
ATOM 2595 C CA . LYS A 1 334 ? -11.469 28.328 16.297 1 96.75 334 LYS A CA 1
ATOM 2596 C C . LYS A 1 334 ? -10.008 27.891 16.172 1 96.75 334 LYS A C 1
ATOM 2598 O O . LYS A 1 334 ? -9.109 28.734 16.078 1 96.75 334 LYS A O 1
ATOM 2603 N N . LEU A 1 335 ? -9.789 26.609 16.156 1 96.62 335 LEU A N 1
ATOM 2604 C CA . LEU A 1 335 ? -8.43 26.094 16.031 1 96.62 335 LEU A CA 1
ATOM 2605 C C . LEU A 1 335 ? -7.848 26.391 14.656 1 96.62 335 LEU A C 1
ATOM 2607 O O . LEU A 1 335 ? -6.645 26.625 14.523 1 96.62 335 LEU A O 1
ATOM 2611 N N . SER A 1 336 ? -8.672 26.406 13.625 1 95.38 336 SER A N 1
ATOM 2612 C CA . SER A 1 336 ? -8.211 26.625 12.258 1 95.38 336 SER A CA 1
ATOM 2613 C C . SER A 1 336 ? -7.762 28.078 12.062 1 95.38 336 SER A C 1
ATOM 2615 O O . SER A 1 336 ? -6.941 28.359 11.188 1 95.38 336 SER A O 1
ATOM 2617 N N . VAL A 1 337 ? -8.273 29 12.867 1 94.56 337 VAL A N 1
ATOM 2618 C CA . VAL A 1 337 ? -7.867 30.391 12.789 1 94.56 337 VAL A CA 1
ATOM 2619 C C . VAL A 1 337 ? -6.914 30.719 13.938 1 94.56 337 VAL A C 1
ATOM 2621 O O . VAL A 1 337 ? -6.645 31.891 14.211 1 94.56 337 VAL A O 1
ATOM 2624 N N . TYR A 1 338 ? -6.477 29.719 14.688 1 95.75 338 TYR A N 1
ATOM 2625 C CA . TYR A 1 338 ? -5.441 29.781 15.711 1 95.75 338 TYR A CA 1
ATOM 2626 C C . TYR A 1 338 ? -5.918 30.562 16.922 1 95.75 338 TYR A C 1
ATOM 2628 O O . TYR A 1 338 ? -5.133 31.266 17.562 1 95.75 338 TYR A O 1
ATOM 2636 N N . MET A 1 339 ? -7.203 30.547 17.109 1 95.75 339 MET A N 1
ATOM 2637 C CA . MET A 1 339 ? -7.773 31 18.375 1 95.75 339 MET A CA 1
ATOM 2638 C C . MET A 1 339 ? -7.754 29.875 19.422 1 95.75 339 MET A C 1
ATOM 2640 O O . MET A 1 339 ? -8.805 29.406 19.844 1 95.75 339 MET A O 1
ATOM 2644 N N . CYS A 1 340 ? -6.602 29.594 19.906 1 96.69 340 CYS A N 1
ATOM 2645 C CA . CYS A 1 340 ? -6.324 28.391 20.672 1 96.69 340 CYS A CA 1
ATOM 2646 C C . CYS A 1 340 ? -6.867 28.516 22.094 1 96.69 340 CYS A C 1
ATOM 2648 O O . CYS A 1 340 ? -7.383 27.547 22.656 1 96.69 340 CYS A O 1
ATOM 2650 N N . ARG A 1 341 ? -6.766 29.672 22.688 1 95.12 341 ARG A N 1
ATOM 2651 C CA . ARG A 1 341 ? -7.258 29.859 24.047 1 95.12 341 ARG A CA 1
ATOM 2652 C C . ARG A 1 341 ? -8.766 29.656 24.125 1 95.12 341 ARG A C 1
ATOM 2654 O O . ARG A 1 341 ? -9.266 29 25.031 1 95.12 341 ARG A O 1
ATOM 2661 N N . GLU A 1 342 ? -9.438 30.297 23.172 1 96.19 342 GLU A N 1
ATOM 2662 C CA . GLU A 1 342 ? -10.891 30.141 23.094 1 96.19 342 GLU A CA 1
ATOM 2663 C C . GLU A 1 342 ? -11.273 28.688 22.859 1 96.19 342 GLU A C 1
ATOM 2665 O O . GLU A 1 342 ? -12.227 28.172 23.453 1 96.19 342 GLU A O 1
ATOM 2670 N N . ALA A 1 343 ? -10.562 28.016 21.984 1 97.62 343 ALA A N 1
ATOM 2671 C CA . ALA A 1 343 ? -10.836 26.609 21.688 1 97.62 343 ALA A CA 1
ATOM 2672 C C . ALA A 1 343 ? -10.656 25.734 22.922 1 97.62 343 ALA A C 1
ATOM 2674 O O . ALA A 1 343 ? -11.43 24.797 23.141 1 97.62 343 ALA A O 1
ATOM 2675 N N . LEU A 1 344 ? -9.594 26.016 23.734 1 97.88 344 LEU A N 1
ATOM 2676 C CA . LEU A 1 344 ? -9.336 25.25 24.953 1 97.88 344 LEU A CA 1
ATOM 2677 C C . LEU A 1 344 ? -10.492 25.391 25.938 1 97.88 344 LEU A C 1
ATOM 2679 O O . LEU A 1 344 ? -10.891 24.406 26.578 1 97.88 344 LEU A O 1
ATOM 2683 N N . GLU A 1 345 ? -11.008 26.609 25.984 1 97 345 GLU A N 1
ATOM 2684 C CA . GLU A 1 345 ? -12.156 26.844 26.859 1 97 345 GLU A CA 1
ATOM 2685 C C . GLU A 1 345 ? -13.375 26.047 26.406 1 97 345 GLU A C 1
ATOM 2687 O O . GLU A 1 345 ? -14.102 25.484 27.219 1 97 345 GLU A O 1
ATOM 2692 N N . MET A 1 346 ? -13.602 26.031 25.156 1 96.88 346 MET A N 1
ATOM 2693 C CA . MET A 1 346 ? -14.727 25.281 24.594 1 96.88 346 MET A CA 1
ATOM 2694 C C . MET A 1 346 ? -14.555 23.781 24.812 1 96.88 346 MET A C 1
ATOM 2696 O O . MET A 1 346 ? -15.523 23.078 25.109 1 96.88 346 MET A O 1
ATOM 2700 N N . LEU A 1 347 ? -13.336 23.312 24.688 1 97.5 347 LEU A N 1
ATOM 2701 C CA . LEU A 1 347 ? -13.039 21.906 24.859 1 97.5 347 LEU A CA 1
ATOM 2702 C C . LEU A 1 347 ? -13.32 21.453 26.281 1 97.5 347 LEU A C 1
ATOM 2704 O O . LEU A 1 347 ? -13.773 20.328 26.516 1 97.5 347 LEU A O 1
ATOM 2708 N N . GLU A 1 348 ? -13.094 22.312 27.188 1 95.12 348 GLU A N 1
ATOM 2709 C CA . GLU A 1 348 ? -13.328 22 28.594 1 95.12 348 GLU A CA 1
ATOM 2710 C C . GLU A 1 348 ? -14.812 21.875 28.891 1 95.12 348 GLU A C 1
ATOM 2712 O O . GLU A 1 348 ? -15.203 21.219 29.859 1 95.12 348 GLU A O 1
ATOM 2717 N N . ARG A 1 349 ? -15.602 22.453 28.031 1 94.56 349 ARG A N 1
ATOM 2718 C CA . ARG A 1 349 ? -17.047 22.484 28.266 1 94.56 349 ARG A CA 1
ATOM 2719 C C . ARG A 1 349 ? -17.719 21.281 27.578 1 94.56 349 ARG A C 1
ATOM 2721 O O . ARG A 1 349 ? -18.922 21.078 27.734 1 94.56 349 ARG A O 1
ATOM 2728 N N . LEU A 1 350 ? -17.016 20.438 26.953 1 95.12 350 LEU A N 1
ATOM 2729 C CA . LEU A 1 350 ? -17.562 19.25 26.312 1 95.12 350 LEU A CA 1
ATOM 2730 C C . LEU A 1 350 ? -17.969 18.203 27.344 1 95.12 350 LEU A C 1
ATOM 2732 O O . LEU A 1 350 ? -17.422 18.172 28.453 1 95.12 350 LEU A O 1
ATOM 2736 N N . PRO A 1 351 ? -18.938 17.422 26.969 1 93.38 351 PRO A N 1
ATOM 2737 C CA . PRO A 1 351 ? -19.219 16.281 27.844 1 93.38 351 PRO A CA 1
ATOM 2738 C C . PRO A 1 351 ? -17.969 15.438 28.125 1 93.38 351 PRO A C 1
ATOM 2740 O O . PRO A 1 351 ? -17.141 15.234 27.234 1 93.38 351 PRO A O 1
ATOM 2743 N N . PRO A 1 352 ? -17.797 14.961 29.359 1 94.31 352 PRO A N 1
ATOM 2744 C CA . PRO A 1 352 ? -16.562 14.266 29.766 1 94.31 352 PRO A CA 1
ATOM 2745 C C . PRO A 1 352 ? -16.203 13.109 28.844 1 94.31 352 PRO A C 1
ATOM 2747 O O . PRO A 1 352 ? -15.023 12.875 28.562 1 94.31 352 PRO A O 1
ATOM 2750 N N . SER A 1 353 ? -17.156 12.375 28.391 1 93.31 353 SER A N 1
ATOM 2751 C CA . SER A 1 353 ? -16.875 11.25 27.516 1 93.31 353 SER A CA 1
ATOM 2752 C C . SER A 1 353 ? -16.266 11.719 26.188 1 93.31 353 SER A C 1
ATOM 2754 O O . SER A 1 353 ? -15.383 11.055 25.641 1 93.31 353 SER A O 1
ATOM 2756 N N . GLN A 1 354 ? -16.719 12.852 25.719 1 94.12 354 GLN A N 1
ATOM 2757 C CA . GLN A 1 354 ? -16.203 13.391 24.469 1 94.12 354 GLN A CA 1
ATOM 2758 C C . GLN A 1 354 ? -14.883 14.133 24.688 1 94.12 354 GLN A C 1
ATOM 2760 O O . GLN A 1 354 ? -14.008 14.117 23.828 1 94.12 354 GLN A O 1
ATOM 2765 N N . HIS A 1 355 ? -14.82 14.719 25.859 1 95.56 355 HIS A N 1
ATOM 2766 C CA . HIS A 1 355 ? -13.594 15.422 26.219 1 95.56 355 HIS A CA 1
ATOM 2767 C C . HIS A 1 355 ? -12.422 14.453 26.312 1 95.56 355 HIS A C 1
ATOM 2769 O O . HIS A 1 355 ? -11.297 14.797 25.938 1 95.56 355 HIS A O 1
ATOM 2775 N N . ALA A 1 356 ? -12.68 13.281 26.75 1 94.56 356 ALA A N 1
ATOM 2776 C CA . ALA A 1 356 ? -11.633 12.289 26.969 1 94.56 356 ALA A CA 1
ATOM 2777 C C . ALA A 1 356 ? -11.297 11.547 25.672 1 94.56 356 ALA A C 1
ATOM 2779 O O . ALA A 1 356 ? -10.305 10.82 25.609 1 94.56 356 ALA A O 1
ATOM 2780 N N . SER A 1 357 ? -12.062 11.805 24.688 1 94.62 357 SER A N 1
ATOM 2781 C CA . SER A 1 357 ? -11.852 11.117 23.422 1 94.62 357 SER A CA 1
ATOM 2782 C C . SER A 1 357 ? -10.523 11.523 22.781 1 94.62 357 SER A C 1
ATOM 2784 O O . SER A 1 357 ? -10 12.609 23.078 1 94.62 357 SER A O 1
ATOM 2786 N N . GLY A 1 358 ? -9.938 10.625 22 1 95.31 358 GLY A N 1
ATOM 2787 C CA . GLY A 1 358 ? -8.672 10.883 21.328 1 95.31 358 GLY A CA 1
ATOM 2788 C C . GLY A 1 358 ? -8.68 12.148 20.5 1 95.31 358 GLY A C 1
ATOM 2789 O O . GLY A 1 358 ? -7.688 12.875 20.453 1 95.31 358 GLY A O 1
ATOM 2790 N N . TRP A 1 359 ? -9.742 12.414 19.828 1 96.31 359 TRP A N 1
ATOM 2791 C CA . TRP A 1 359 ? -9.836 13.602 18.984 1 96.31 359 TRP A CA 1
ATOM 2792 C C . TRP A 1 359 ? -9.711 14.867 19.828 1 96.31 359 TRP A C 1
ATOM 2794 O O . TRP A 1 359 ? -8.953 15.781 19.469 1 96.31 359 TRP A O 1
ATOM 2804 N N . ALA A 1 360 ? -10.57 14.969 20.891 1 97.25 360 ALA A N 1
ATOM 2805 C CA . ALA A 1 360 ? -10.555 16.156 21.734 1 97.25 360 ALA A CA 1
ATOM 2806 C C . ALA A 1 360 ? -9.18 16.359 22.359 1 97.25 360 ALA A C 1
ATOM 2808 O O . ALA A 1 360 ? -8.672 17.484 22.406 1 97.25 360 ALA A O 1
ATOM 2809 N N . GLN A 1 361 ? -8.586 15.289 22.859 1 97.81 361 GLN A N 1
ATOM 2810 C CA . GLN A 1 361 ? -7.27 15.391 23.484 1 97.81 361 GLN A CA 1
ATOM 2811 C C . GLN A 1 361 ? -6.219 15.828 22.469 1 97.81 361 GLN A C 1
ATOM 2813 O O . GLN A 1 361 ? -5.309 16.594 22.797 1 97.81 361 GLN A O 1
ATOM 2818 N N . GLN A 1 362 ? -6.328 15.305 21.297 1 97.69 362 GLN A N 1
ATOM 2819 C CA . GLN A 1 362 ? -5.41 15.711 20.234 1 97.69 362 GLN A CA 1
ATOM 2820 C C . GLN A 1 362 ? -5.516 17.219 19.969 1 97.69 362 GLN A C 1
ATOM 2822 O O . GLN A 1 362 ? -4.5 17.875 19.75 1 97.69 362 GLN A O 1
ATOM 2827 N N . GLN A 1 363 ? -6.742 17.719 19.969 1 98.19 363 GLN A N 1
ATOM 2828 C CA . GLN A 1 363 ? -6.949 19.141 19.719 1 98.19 363 GLN A CA 1
ATOM 2829 C C . GLN A 1 363 ? -6.41 19.984 20.875 1 98.19 363 GLN A C 1
ATOM 2831 O O . GLN A 1 363 ? -5.902 21.078 20.656 1 98.19 363 GLN A O 1
ATOM 2836 N N . ILE A 1 364 ? -6.527 19.484 22.062 1 98.5 364 ILE A N 1
ATOM 2837 C CA . ILE A 1 364 ? -5.973 20.172 23.234 1 98.5 364 ILE A CA 1
ATOM 2838 C C . ILE A 1 364 ? -4.453 20.266 23.109 1 98.5 364 ILE A C 1
ATOM 2840 O O . ILE A 1 364 ? -3.867 21.328 23.312 1 98.5 364 ILE A O 1
ATOM 2844 N N . GLY A 1 365 ? -3.84 19.109 22.812 1 98.25 365 GLY A N 1
ATOM 2845 C CA . GLY A 1 365 ? -2.402 19.109 22.594 1 98.25 365 GLY A CA 1
ATOM 2846 C C . GLY A 1 365 ? -1.971 20.078 21.5 1 98.25 365 GLY A C 1
ATOM 2847 O O . GLY A 1 365 ? -0.98 20.797 21.656 1 98.25 365 GLY A O 1
ATOM 2848 N N . ARG A 1 366 ? -2.723 20.078 20.422 1 97.88 366 ARG A N 1
ATOM 2849 C CA . ARG A 1 366 ? -2.438 20.969 19.297 1 97.88 366 ARG A CA 1
ATOM 2850 C C . ARG A 1 366 ? -2.533 22.422 19.703 1 97.88 366 ARG A C 1
ATOM 2852 O O . ARG A 1 366 ? -1.708 23.25 19.297 1 97.88 366 ARG A O 1
ATOM 2859 N N . ALA A 1 367 ? -3.551 22.75 20.422 1 98 367 ALA A N 1
ATOM 2860 C CA . ALA A 1 367 ? -3.74 24.125 20.891 1 98 367 ALA A CA 1
ATOM 2861 C C . ALA A 1 367 ? -2.551 24.578 21.734 1 98 367 ALA A C 1
ATOM 2863 O O . ALA A 1 367 ? -2.025 25.688 21.516 1 98 367 ALA A O 1
ATOM 2864 N N . TYR A 1 368 ? -2.119 23.766 22.672 1 97.31 368 TYR A N 1
ATOM 2865 C CA . TYR A 1 368 ? -0.963 24.109 23.484 1 97.31 368 TYR A CA 1
ATOM 2866 C C . TYR A 1 368 ? 0.293 24.234 22.641 1 97.31 368 TYR A C 1
ATOM 2868 O O . TYR A 1 368 ? 1.118 25.125 22.859 1 97.31 368 TYR A O 1
ATOM 2876 N N . PHE A 1 369 ? 0.419 23.406 21.688 1 96.94 369 PHE A N 1
ATOM 2877 C CA . PHE A 1 369 ? 1.566 23.438 20.781 1 96.94 369 PHE A CA 1
ATOM 2878 C C . PHE A 1 369 ? 1.624 24.75 20.016 1 96.94 369 PHE A C 1
ATOM 2880 O O . PHE A 1 369 ? 2.68 25.391 19.938 1 96.94 369 PHE A O 1
ATOM 2887 N N . GLU A 1 370 ? 0.461 25.125 19.469 1 95.06 370 GLU A N 1
ATOM 2888 C CA . GLU A 1 370 ? 0.39 26.344 18.672 1 95.06 370 GLU A CA 1
ATOM 2889 C C . GLU A 1 370 ? 0.649 27.578 19.516 1 95.06 370 GLU A C 1
ATOM 2891 O O . GLU A 1 370 ? 1.13 28.594 19.016 1 95.06 370 GLU A O 1
ATOM 2896 N N . MET A 1 371 ? 0.392 27.484 20.812 1 92.75 371 MET A N 1
ATOM 2897 C CA . MET A 1 371 ? 0.657 28.594 21.734 1 92.75 371 MET A CA 1
ATOM 2898 C C . MET A 1 371 ? 2.088 28.531 22.25 1 92.75 371 MET A C 1
ATOM 2900 O O . MET A 1 371 ? 2.453 29.281 23.156 1 92.75 371 MET A O 1
ATOM 2904 N N . ALA A 1 372 ? 2.887 27.578 21.766 1 91.62 372 ALA A N 1
ATOM 2905 C CA . ALA A 1 372 ? 4.297 27.391 22.109 1 91.62 372 ALA A CA 1
ATOM 2906 C C . ALA A 1 372 ? 4.457 26.984 23.562 1 91.62 372 ALA A C 1
ATOM 2908 O O . ALA A 1 372 ? 5.48 27.281 24.188 1 91.62 372 ALA A O 1
ATOM 2909 N N . ASP A 1 373 ? 3.418 26.5 24.125 1 93.44 373 ASP A N 1
ATOM 2910 C CA . ASP A 1 373 ? 3.502 25.859 25.438 1 93.44 373 ASP A CA 1
ATOM 2911 C C . ASP A 1 373 ? 3.814 24.375 25.312 1 93.44 373 ASP A C 1
ATOM 2913 O O . ASP A 1 373 ? 2.938 23.531 25.516 1 93.44 373 ASP A O 1
ATOM 2917 N N . TYR A 1 374 ? 5.004 24.031 25.125 1 95.56 374 TYR A N 1
ATOM 2918 C CA . TYR A 1 374 ? 5.422 22.672 24.781 1 95.56 374 TYR A CA 1
ATOM 2919 C C . TYR A 1 374 ? 5.34 21.75 26 1 95.56 374 TYR A C 1
ATOM 2921 O O . TYR A 1 374 ? 5.16 20.547 25.844 1 95.56 374 TYR A O 1
ATOM 2929 N N . VAL A 1 375 ? 5.438 22.281 27.156 1 96.44 375 VAL A N 1
ATOM 2930 C CA . VAL A 1 375 ? 5.375 21.469 28.375 1 96.44 375 VAL A CA 1
ATOM 2931 C C . VAL A 1 375 ? 3.98 20.875 28.516 1 96.44 375 VAL A C 1
ATOM 2933 O O . VAL A 1 375 ? 3.838 19.656 28.672 1 96.44 375 VAL A O 1
ATOM 2936 N N . ARG A 1 376 ? 3.023 21.766 28.438 1 97.19 376 ARG A N 1
ATOM 2937 C CA . ARG A 1 376 ? 1.655 21.281 28.547 1 97.19 376 ARG A CA 1
ATOM 2938 C C . ARG A 1 376 ? 1.281 20.406 27.359 1 97.19 376 ARG A C 1
ATOM 2940 O O . ARG A 1 376 ? 0.545 19.438 27.5 1 97.19 376 ARG A O 1
ATOM 2947 N N . ALA A 1 377 ? 1.691 20.797 26.203 1 98.19 377 ALA A N 1
ATOM 2948 C CA . ALA A 1 377 ? 1.456 19.969 25.031 1 98.19 377 ALA A CA 1
ATOM 2949 C C . ALA A 1 377 ? 2.004 18.562 25.234 1 98.19 377 ALA A C 1
ATOM 2951 O O . ALA A 1 377 ? 1.344 17.578 24.891 1 98.19 377 ALA A O 1
ATOM 2952 N N . HIS A 1 378 ? 3.24 18.484 25.781 1 98.31 378 HIS A N 1
ATOM 2953 C CA . HIS A 1 378 ? 3.875 17.188 26.047 1 98.31 378 HIS A CA 1
ATOM 2954 C C . HIS A 1 378 ? 3.031 16.344 26.984 1 98.31 378 HIS A C 1
ATOM 2956 O O . HIS A 1 378 ? 2.852 15.148 26.766 1 98.31 378 HIS A O 1
ATOM 2962 N N . GLU A 1 379 ? 2.582 16.969 28 1 98.38 379 GLU A N 1
ATOM 2963 C CA . GLU A 1 379 ? 1.78 16.25 28.984 1 98.38 379 GLU A CA 1
ATOM 2964 C C . GLU A 1 379 ? 0.539 15.633 28.344 1 98.38 379 GLU A C 1
ATOM 2966 O O . GLU A 1 379 ? 0.216 14.469 28.578 1 98.38 379 GLU A O 1
ATOM 2971 N N . VAL A 1 380 ? -0.131 16.406 27.562 1 98.25 380 VAL A N 1
ATOM 2972 C CA . VAL A 1 380 ? -1.371 15.961 26.938 1 98.25 380 VAL A CA 1
ATOM 2973 C C . VAL A 1 380 ? -1.068 14.883 25.891 1 98.25 380 VAL A C 1
ATOM 2975 O O . VAL A 1 380 ? -1.723 13.836 25.859 1 98.25 380 VAL A O 1
ATOM 2978 N N . PHE A 1 381 ? -0.085 15.078 25.016 1 98.25 381 PHE A N 1
ATOM 2979 C CA . PHE A 1 381 ? 0.261 14.125 23.969 1 98.25 381 PHE A CA 1
ATOM 2980 C C . PHE A 1 381 ? 0.75 12.812 24.562 1 98.25 381 PHE A C 1
ATOM 2982 O O . PHE A 1 381 ? 0.44 11.734 24.047 1 98.25 381 PHE A O 1
ATOM 2989 N N . CYS A 1 382 ? 1.553 12.977 25.578 1 97.69 382 CYS A N 1
ATOM 2990 C CA . CYS A 1 382 ? 2.061 11.781 26.25 1 97.69 382 CYS A CA 1
ATOM 2991 C C . CYS A 1 382 ? 0.918 10.938 26.812 1 97.69 382 CYS A C 1
ATOM 2993 O O . CYS A 1 382 ? 0.889 9.719 26.625 1 97.69 382 CYS A O 1
ATOM 2995 N N . ALA A 1 383 ? 0.03 11.602 27.453 1 97.62 383 ALA A N 1
ATOM 2996 C CA . ALA A 1 383 ? -1.127 10.906 28.016 1 97.62 383 ALA A CA 1
ATOM 2997 C C . ALA A 1 383 ? -1.978 10.281 26.906 1 97.62 383 ALA A C 1
ATOM 2999 O O . ALA A 1 383 ? -2.477 9.164 27.062 1 97.62 383 ALA A O 1
ATOM 3000 N N . LEU A 1 384 ? -2.182 11.031 25.906 1 97.31 384 LEU A N 1
ATOM 3001 C CA . LEU A 1 384 ? -2.957 10.539 24.781 1 97.31 384 LEU A CA 1
ATOM 3002 C C . LEU A 1 384 ? -2.299 9.305 24.156 1 97.31 384 LEU A C 1
ATOM 3004 O O . LEU A 1 384 ? -2.98 8.328 23.844 1 97.31 384 LEU A O 1
ATOM 3008 N N . HIS A 1 385 ? -1.019 9.344 23.953 1 96.06 385 HIS A N 1
ATOM 3009 C CA . HIS A 1 385 ? -0.277 8.234 23.359 1 96.06 385 HIS A CA 1
ATOM 3010 C C . HIS A 1 385 ? -0.352 6.988 24.234 1 96.06 385 HIS A C 1
ATOM 3012 O O . HIS A 1 385 ? -0.45 5.871 23.719 1 96.06 385 HIS A O 1
ATOM 3018 N N . ARG A 1 386 ? -0.315 7.148 25.484 1 94.81 386 ARG A N 1
ATOM 3019 C CA . ARG A 1 386 ? -0.411 6.027 26.422 1 94.81 386 ARG A CA 1
ATOM 3020 C C . ARG A 1 386 ? -1.81 5.418 26.406 1 94.81 386 ARG A C 1
ATOM 3022 O O . ARG A 1 386 ? -1.962 4.199 26.5 1 94.81 386 ARG A O 1
ATOM 3029 N N . ALA A 1 387 ? -2.777 6.293 26.281 1 93.88 387 ALA A N 1
ATOM 3030 C CA . ALA A 1 387 ? -4.164 5.84 26.297 1 93.88 387 ALA A CA 1
ATOM 3031 C C . ALA A 1 387 ? -4.539 5.16 24.984 1 93.88 387 ALA A C 1
ATOM 3033 O O . ALA A 1 387 ? -5.293 4.18 24.969 1 93.88 387 ALA A O 1
ATOM 3034 N N . GLU A 1 388 ? -4.09 5.738 23.906 1 94.25 388 GLU A N 1
ATOM 3035 C CA . GLU A 1 388 ? -4.395 5.215 22.578 1 94.25 388 GLU A CA 1
ATOM 3036 C C . GLU A 1 388 ? -3.119 4.988 21.766 1 94.25 388 GLU A C 1
ATOM 3038 O O . GLU A 1 388 ? -2.854 5.703 20.797 1 94.25 388 GLU A O 1
ATOM 3043 N N . LEU A 1 389 ? -2.479 3.912 21.984 1 90.56 389 LEU A N 1
ATOM 3044 C CA . LEU A 1 389 ? -1.208 3.594 21.344 1 90.56 389 LEU A CA 1
ATOM 3045 C C . LEU A 1 389 ? -1.39 3.402 19.844 1 90.56 389 LEU A C 1
ATOM 3047 O O . LEU A 1 389 ? -0.442 3.572 19.078 1 90.56 389 LEU A O 1
ATOM 3051 N N . HIS A 1 390 ? -2.615 3.145 19.453 1 92.69 390 HIS A N 1
ATOM 3052 C CA . HIS A 1 390 ? -2.875 2.822 18.062 1 92.69 390 HIS A CA 1
ATOM 3053 C C . HIS A 1 390 ? -3.154 4.082 17.25 1 92.69 390 HIS A C 1
ATOM 3055 O O . HIS A 1 390 ? -3.254 4.023 16.016 1 92.69 390 HIS A O 1
ATOM 3061 N N . ARG A 1 391 ? -3.229 5.219 17.906 1 94.06 391 ARG A N 1
ATOM 3062 C CA . ARG A 1 391 ? -3.508 6.469 17.203 1 94.06 391 ARG A CA 1
ATOM 3063 C C . ARG A 1 391 ? -2.23 7.07 16.625 1 94.06 391 ARG A C 1
ATOM 3065 O O . ARG A 1 391 ? -1.298 7.387 17.375 1 94.06 391 ARG A O 1
ATOM 3072 N N . MET A 1 392 ? -2.207 7.176 15.344 1 94 392 MET A N 1
ATOM 3073 C CA . MET A 1 392 ? -1.022 7.715 14.68 1 94 392 MET A CA 1
ATOM 3074 C C . MET A 1 392 ? -1.169 9.211 14.438 1 94 392 MET A C 1
ATOM 3076 O O . MET A 1 392 ? -0.174 9.938 14.383 1 94 392 MET A O 1
ATOM 3080 N N . GLU A 1 393 ? -2.365 9.695 14.344 1 92.88 393 GLU A N 1
ATOM 3081 C CA . GLU A 1 393 ? -2.623 11.109 14.109 1 92.88 393 GLU A CA 1
ATOM 3082 C C . GLU A 1 393 ? -2.107 11.969 15.258 1 92.88 393 GLU A C 1
ATOM 3084 O O . GLU A 1 393 ? -2.33 11.641 16.438 1 92.88 393 GLU A O 1
ATOM 3089 N N . GLY A 1 394 ? -1.379 12.938 14.945 1 94.19 394 GLY A N 1
ATOM 3090 C CA . GLY A 1 394 ? -0.888 13.852 15.969 1 94.19 394 GLY A CA 1
ATOM 3091 C C . GLY A 1 394 ? 0.519 13.516 16.438 1 94.19 394 GLY A C 1
ATOM 3092 O O . GLY A 1 394 ? 1.158 14.328 17.109 1 94.19 394 GLY A O 1
ATOM 3093 N N . LEU A 1 395 ? 1.025 12.391 16.016 1 96.88 395 LEU A N 1
ATOM 3094 C CA . LEU A 1 395 ? 2.359 11.992 16.453 1 96.88 395 LEU A CA 1
ATOM 3095 C C . LEU A 1 395 ? 3.42 12.914 15.859 1 96.88 395 LEU A C 1
ATOM 3097 O O . LEU A 1 395 ? 4.516 13.047 16.422 1 96.88 395 LEU A O 1
ATOM 3101 N N . ASP A 1 396 ? 3.1 13.484 14.727 1 96.38 396 ASP A N 1
ATOM 3102 C CA . ASP A 1 396 ? 4.023 14.453 14.148 1 96.38 396 ASP A CA 1
ATOM 3103 C C . ASP A 1 396 ? 4.215 15.656 15.07 1 96.38 396 ASP A C 1
ATOM 3105 O O . ASP A 1 396 ? 5.344 16.078 15.312 1 96.38 396 ASP A O 1
ATOM 3109 N N . LEU A 1 397 ? 3.121 16.109 15.609 1 97.56 397 LEU A N 1
ATOM 3110 C CA . LEU A 1 397 ? 3.188 17.25 16.531 1 97.56 397 LEU A CA 1
ATOM 3111 C C . LEU A 1 397 ? 3.805 16.828 17.859 1 97.56 397 LEU A C 1
ATOM 3113 O O . LEU A 1 397 ? 4.566 17.594 18.469 1 97.56 397 LEU A O 1
ATOM 3117 N N . TYR A 1 398 ? 3.412 15.68 18.281 1 98.38 398 TYR A N 1
ATOM 3118 C CA . TYR A 1 398 ? 3.994 15.164 19.516 1 98.38 398 TYR A CA 1
ATOM 3119 C C . TYR A 1 398 ? 5.512 15.055 19.406 1 98.38 398 TYR A C 1
ATOM 3121 O O . TYR A 1 398 ? 6.242 15.469 20.297 1 98.38 398 TYR A O 1
ATOM 3129 N N . SER A 1 399 ? 5.961 14.484 18.312 1 98.44 399 SER A N 1
ATOM 3130 C CA . SER A 1 399 ? 7.395 14.336 18.094 1 98.44 399 SER A CA 1
ATOM 3131 C C . SER A 1 399 ? 8.086 15.695 18.016 1 98.44 399 SER A C 1
ATOM 3133 O O . SER A 1 399 ? 9.203 15.859 18.531 1 98.44 399 SER A O 1
ATOM 3135 N N . THR A 1 400 ? 7.492 16.688 17.344 1 98.12 400 THR A N 1
ATOM 3136 C CA . THR A 1 400 ? 8.055 18.031 17.281 1 98.12 400 THR A CA 1
ATOM 3137 C C . THR A 1 400 ? 8.109 18.656 18.672 1 98.12 400 THR A C 1
ATOM 3139 O O . THR A 1 400 ? 9.039 19.406 18.969 1 98.12 400 THR A O 1
ATOM 3142 N N . THR A 1 401 ? 7.094 18.359 19.453 1 98.44 401 THR A N 1
ATOM 3143 C CA . THR A 1 401 ? 7.09 18.828 20.828 1 98.44 401 THR A CA 1
ATOM 3144 C C . THR A 1 401 ? 8.281 18.266 21.594 1 98.44 401 THR A C 1
ATOM 3146 O O . THR A 1 401 ? 8.984 19 22.297 1 98.44 401 THR A O 1
ATOM 3149 N N . LEU A 1 402 ? 8.477 17 21.453 1 98.5 402 LEU A N 1
ATOM 3150 C CA . LEU A 1 402 ? 9.625 16.359 22.094 1 98.5 402 LEU A CA 1
ATOM 3151 C C . LEU A 1 402 ? 10.93 16.938 21.562 1 98.5 402 LEU A C 1
ATOM 3153 O O . LEU A 1 402 ? 11.898 17.078 22.312 1 98.5 402 LEU A O 1
ATOM 3157 N N . TRP A 1 403 ? 10.977 17.219 20.312 1 98 403 TRP A N 1
ATOM 3158 C CA . TRP A 1 403 ? 12.141 17.844 19.672 1 98 403 TRP A CA 1
ATOM 3159 C C . TRP A 1 403 ? 12.453 19.188 20.312 1 98 403 TRP A C 1
ATOM 3161 O O . TRP A 1 403 ? 13.602 19.484 20.641 1 98 403 TRP A O 1
ATOM 3171 N N . HIS A 1 404 ? 11.445 20.047 20.562 1 95.62 404 HIS A N 1
ATOM 3172 C CA . HIS A 1 404 ? 11.609 21.375 21.156 1 95.62 404 HIS A CA 1
ATOM 3173 C C . HIS A 1 404 ? 12.062 21.25 22.609 1 95.62 404 HIS A C 1
ATOM 3175 O O . HIS A 1 404 ? 12.836 22.094 23.094 1 95.62 404 HIS A O 1
ATOM 3181 N N . LEU A 1 405 ? 11.57 20.25 23.25 1 96.69 405 LEU A N 1
ATOM 3182 C CA . LEU A 1 405 ? 11.914 20.047 24.656 1 96.69 405 LEU A CA 1
ATOM 3183 C C . LEU A 1 405 ? 13.234 19.297 24.797 1 96.69 405 LEU A C 1
ATOM 3185 O O . LEU A 1 405 ? 13.695 19.031 25.906 1 96.69 405 LEU A O 1
ATOM 3189 N N . LYS A 1 406 ? 13.828 18.906 23.703 1 96.5 406 LYS A N 1
ATOM 3190 C CA . LYS A 1 406 ? 15.117 18.219 23.625 1 96.5 406 LYS A CA 1
ATOM 3191 C C . LYS A 1 406 ? 15.094 16.922 24.422 1 96.5 406 LYS A C 1
ATOM 3193 O O . LYS A 1 406 ? 16.031 16.609 25.156 1 96.5 406 LYS A O 1
ATOM 3198 N N . LYS A 1 407 ? 14 16.266 24.328 1 97.44 407 LYS A N 1
ATOM 3199 C CA . LYS A 1 407 ? 13.875 14.953 24.953 1 97.44 407 LYS A CA 1
ATOM 3200 C C . LYS A 1 407 ? 14.305 13.836 24.016 1 97.44 407 LYS A C 1
ATOM 3202 O O . LYS A 1 407 ? 13.461 13.125 23.469 1 97.44 407 LYS A O 1
ATOM 3207 N N . GLU A 1 408 ? 15.508 13.516 23.969 1 96.75 408 GLU A N 1
ATOM 3208 C CA . GLU A 1 408 ? 16.094 12.609 22.984 1 96.75 408 GLU A CA 1
ATOM 3209 C C . GLU A 1 408 ? 15.672 11.164 23.25 1 96.75 408 GLU A C 1
ATOM 3211 O O . GLU A 1 408 ? 15.328 10.43 22.312 1 96.75 408 GLU A O 1
ATOM 3216 N N . VAL A 1 409 ? 15.734 10.773 24.453 1 97.44 409 VAL A N 1
ATOM 3217 C CA . VAL A 1 409 ? 15.438 9.391 24.797 1 97.44 409 VAL A CA 1
ATOM 3218 C C . VAL A 1 409 ? 13.977 9.086 24.5 1 97.44 409 VAL A C 1
ATOM 3220 O O . VAL A 1 409 ? 13.656 8.07 23.875 1 97.44 409 VAL A O 1
ATOM 3223 N N . GLU A 1 410 ? 13.133 9.969 24.969 1 97.75 410 GLU A N 1
ATOM 3224 C CA . GLU A 1 410 ? 11.695 9.773 24.75 1 97.75 410 GLU A CA 1
ATOM 3225 C C . GLU A 1 410 ? 11.367 9.789 23.266 1 97.75 410 GLU A C 1
ATOM 3227 O O . GLU A 1 410 ? 10.516 9.016 22.812 1 97.75 410 GLU A O 1
ATOM 3232 N N . LEU A 1 411 ? 11.953 10.625 22.562 1 98.25 411 LEU A N 1
ATOM 3233 C CA . LEU A 1 411 ? 11.719 10.727 21.141 1 98.25 411 LEU A CA 1
ATOM 3234 C C . LEU A 1 411 ? 12.195 9.469 20.406 1 98.25 411 LEU A C 1
ATOM 3236 O O . LEU A 1 411 ? 11.562 9.008 19.469 1 98.25 411 LEU A O 1
ATOM 3240 N N . SER A 1 412 ? 13.336 8.953 20.812 1 97.88 412 SER A N 1
ATOM 3241 C CA . SER A 1 412 ? 13.852 7.723 20.234 1 97.88 412 SER A CA 1
ATOM 3242 C C . SER A 1 412 ? 12.914 6.547 20.484 1 97.88 412 SER A C 1
ATOM 3244 O O . SER A 1 412 ? 12.68 5.727 19.609 1 97.88 412 SER A O 1
ATOM 3246 N N . TYR A 1 413 ? 12.453 6.531 21.703 1 97.5 413 TYR A N 1
ATOM 3247 C CA . TYR A 1 413 ? 11.508 5.48 22.047 1 97.5 413 TYR A CA 1
ATOM 3248 C C . TYR A 1 413 ? 10.234 5.602 21.219 1 97.5 413 TYR A C 1
ATOM 3250 O O . TYR A 1 413 ? 9.711 4.602 20.719 1 97.5 413 TYR A O 1
ATOM 3258 N N . LEU A 1 414 ? 9.734 6.781 21.125 1 97.94 414 LEU A N 1
ATOM 3259 C CA . LEU A 1 414 ? 8.531 7.023 20.328 1 97.94 414 LEU A CA 1
ATOM 3260 C C . LEU A 1 414 ? 8.75 6.637 18.875 1 97.94 414 LEU A C 1
ATOM 3262 O O . LEU A 1 414 ? 7.859 6.07 18.234 1 97.94 414 LEU A O 1
ATOM 3266 N N . ALA A 1 415 ? 9.906 6.98 18.312 1 98.06 415 ALA A N 1
ATOM 3267 C CA . ALA A 1 415 ? 10.234 6.664 16.922 1 98.06 415 ALA A CA 1
ATOM 3268 C C . ALA A 1 415 ? 10.219 5.156 16.688 1 98.06 415 ALA A C 1
ATOM 3270 O O . ALA A 1 415 ? 9.672 4.688 15.68 1 98.06 415 ALA A O 1
ATOM 3271 N N . GLN A 1 416 ? 10.797 4.465 17.594 1 97.44 416 GLN A N 1
ATOM 3272 C CA . GLN A 1 416 ? 10.836 3.01 17.484 1 97.44 416 GLN A CA 1
ATOM 3273 C C . GLN A 1 416 ? 9.438 2.412 17.578 1 97.44 416 GLN A C 1
ATOM 3275 O O . GLN A 1 416 ? 9.055 1.566 16.766 1 97.44 416 GLN A O 1
ATOM 3280 N N . GLN A 1 417 ? 8.727 2.859 18.516 1 96.69 417 GLN A N 1
ATOM 3281 C CA . GLN A 1 417 ? 7.379 2.342 18.734 1 96.69 417 GLN A CA 1
ATOM 3282 C C . GLN A 1 417 ? 6.48 2.623 17.547 1 96.69 417 GLN A C 1
ATOM 3284 O O . GLN A 1 417 ? 5.73 1.748 17.109 1 96.69 417 GLN A O 1
ATOM 3289 N N . ALA A 1 418 ? 6.527 3.816 17.062 1 96.88 418 ALA A N 1
ATOM 3290 C CA . ALA A 1 418 ? 5.652 4.227 15.961 1 96.88 418 ALA A CA 1
ATOM 3291 C C . ALA A 1 418 ? 5.988 3.477 14.68 1 96.88 418 ALA A C 1
ATOM 3293 O O . ALA A 1 418 ? 5.09 3.018 13.969 1 96.88 418 ALA A O 1
ATOM 3294 N N . THR A 1 419 ? 7.266 3.32 14.312 1 96.06 419 THR A N 1
ATOM 3295 C CA . THR A 1 419 ? 7.68 2.656 13.086 1 96.06 419 THR A CA 1
ATOM 3296 C C . THR A 1 419 ? 7.422 1.153 13.164 1 96.06 419 THR A C 1
ATOM 3298 O O . THR A 1 419 ? 7.109 0.515 12.156 1 96.06 419 THR A O 1
ATOM 3301 N N . ASP A 1 420 ? 7.559 0.595 14.352 1 94.31 420 ASP A N 1
ATOM 3302 C CA . ASP A 1 420 ? 7.281 -0.826 14.539 1 94.31 420 ASP A CA 1
ATOM 3303 C C . ASP A 1 420 ? 5.785 -1.111 14.43 1 94.31 420 ASP A C 1
ATOM 3305 O O . ASP A 1 420 ? 5.383 -2.191 13.992 1 94.31 420 ASP A O 1
ATOM 3309 N N . PHE A 1 421 ? 5.035 -0.237 14.891 1 94.62 421 PHE A N 1
ATOM 3310 C CA . PHE A 1 421 ? 3.59 -0.431 14.93 1 94.62 421 PHE A CA 1
ATOM 3311 C C . PHE A 1 421 ? 3.004 -0.375 13.523 1 94.62 421 PHE A C 1
ATOM 3313 O O . PHE A 1 421 ? 2.182 -1.216 13.148 1 94.62 421 PHE A O 1
ATOM 3320 N N . ASP A 1 422 ? 3.402 0.672 12.773 1 92.81 422 ASP A N 1
ATOM 3321 C CA . ASP A 1 422 ? 2.854 0.838 11.43 1 92.81 422 ASP A CA 1
ATOM 3322 C C . ASP A 1 422 ? 3.889 1.442 10.484 1 92.81 422 ASP A C 1
ATOM 3324 O O . ASP A 1 422 ? 4.078 2.66 10.461 1 92.81 422 ASP A O 1
ATOM 3328 N N . LYS A 1 423 ? 4.34 0.724 9.555 1 90.94 423 LYS A N 1
ATOM 3329 C CA . LYS A 1 423 ? 5.375 1.166 8.625 1 90.94 423 LYS A CA 1
ATOM 3330 C C . LYS A 1 423 ? 4.77 1.937 7.457 1 90.94 423 LYS A C 1
ATOM 3332 O O . LYS A 1 423 ? 5.484 2.627 6.727 1 90.94 423 LYS A O 1
ATOM 3337 N N . LEU A 1 424 ? 3.514 1.993 7.391 1 89.94 424 LEU A N 1
ATOM 3338 C CA . LEU A 1 424 ? 2.863 2.664 6.273 1 89.94 424 LEU A CA 1
ATOM 3339 C C . LEU A 1 424 ? 2.266 3.998 6.711 1 89.94 424 LEU A C 1
ATOM 3341 O O . LEU A 1 424 ? 1.556 4.648 5.938 1 89.94 424 LEU A O 1
ATOM 3345 N N . SER A 1 425 ? 2.604 4.434 7.902 1 94 425 SER A N 1
ATOM 3346 C CA . SER A 1 425 ? 2.125 5.711 8.414 1 94 425 SER A CA 1
ATOM 3347 C C . SER A 1 425 ? 3.139 6.824 8.164 1 94 425 SER A C 1
ATOM 3349 O O . SER A 1 425 ? 4.316 6.684 8.492 1 94 425 SER A O 1
ATOM 3351 N N . CYS A 1 426 ? 2.689 7.922 7.59 1 95.56 426 CYS A N 1
ATOM 3352 C CA . CYS A 1 426 ? 3.576 9.055 7.352 1 95.56 426 CYS A CA 1
ATOM 3353 C C . CYS A 1 426 ? 4.012 9.695 8.664 1 95.56 426 CYS A C 1
ATOM 3355 O O . CYS A 1 426 ? 5.152 10.141 8.789 1 95.56 426 CYS A O 1
ATOM 3357 N N . GLU A 1 427 ? 3.18 9.703 9.648 1 97.12 427 GLU A N 1
ATOM 3358 C CA . GLU A 1 427 ? 3.494 10.281 10.953 1 97.12 427 GLU A CA 1
ATOM 3359 C C . GLU A 1 427 ? 4.641 9.539 11.625 1 97.12 427 GLU A C 1
ATOM 3361 O O . GLU A 1 427 ? 5.504 10.148 12.258 1 97.12 427 GLU A O 1
ATOM 3366 N N . ALA A 1 428 ? 4.594 8.203 11.461 1 97.31 428 ALA A N 1
ATOM 3367 C CA . ALA A 1 428 ? 5.652 7.387 12.062 1 97.31 428 ALA A CA 1
ATOM 3368 C C . ALA A 1 428 ? 7.02 7.781 11.516 1 97.31 428 ALA A C 1
ATOM 3370 O O . ALA A 1 428 ? 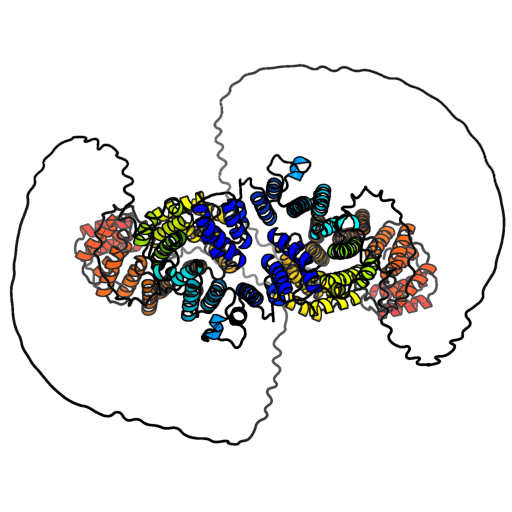7.992 7.883 12.266 1 97.31 428 ALA A O 1
ATOM 3371 N N . TRP A 1 429 ? 7.059 8.039 10.281 1 98.12 429 TRP A N 1
ATOM 3372 C CA . TRP A 1 429 ? 8.328 8.391 9.656 1 98.12 429 TRP A CA 1
ATOM 3373 C C . TRP A 1 429 ? 8.719 9.828 9.977 1 98.12 429 TRP A C 1
ATOM 3375 O O . TRP A 1 429 ? 9.906 10.156 10.055 1 98.12 429 TRP A O 1
ATOM 3385 N N . CYS A 1 430 ? 7.773 10.672 10.164 1 98 430 CYS A N 1
ATOM 3386 C CA . CYS A 1 430 ? 8.062 12.016 10.656 1 98 430 CYS A CA 1
ATOM 3387 C C . CYS A 1 430 ? 8.711 11.969 12.039 1 98 430 CYS A C 1
ATOM 3389 O O . CYS A 1 430 ? 9.633 12.727 12.32 1 98 430 CYS A O 1
ATOM 3391 N N . VAL A 1 431 ? 8.188 11.086 12.883 1 98.62 431 VAL A N 1
ATOM 3392 C CA . VAL A 1 431 ? 8.75 10.914 14.219 1 98.62 431 VAL A CA 1
ATOM 3393 C C . VAL A 1 431 ? 10.203 10.461 14.109 1 98.62 431 VAL A C 1
ATOM 3395 O O . VAL A 1 431 ? 11.07 10.977 14.812 1 98.62 431 VAL A O 1
ATOM 3398 N N . ALA A 1 432 ? 10.461 9.508 13.25 1 98.56 432 ALA A N 1
ATOM 3399 C CA . ALA A 1 432 ? 11.82 9.023 13.039 1 98.56 432 ALA A CA 1
ATOM 3400 C C . ALA A 1 432 ? 12.727 10.133 12.523 1 98.56 432 ALA A C 1
ATOM 3402 O O . ALA A 1 432 ? 13.883 10.25 12.945 1 98.56 432 ALA A O 1
ATOM 3403 N N . GLY A 1 433 ? 12.219 10.875 11.562 1 98.62 433 GLY A N 1
ATOM 3404 C CA . GLY A 1 433 ? 12.992 12.008 11.07 1 98.62 433 GLY A CA 1
ATOM 3405 C C . GLY A 1 433 ? 13.359 13 12.164 1 98.62 433 GLY A C 1
ATOM 3406 O O . GLY A 1 433 ? 14.508 13.438 12.242 1 98.62 433 GLY A O 1
ATOM 3407 N N . ASN A 1 434 ? 12.406 13.328 12.992 1 98.62 434 ASN A N 1
ATOM 3408 C CA . ASN A 1 434 ? 12.648 14.258 14.094 1 98.62 434 ASN A CA 1
ATOM 3409 C C . ASN A 1 434 ? 13.664 13.703 15.078 1 98.62 434 ASN A C 1
ATOM 3411 O O . ASN A 1 434 ? 14.438 14.461 15.672 1 98.62 434 ASN A O 1
ATOM 3415 N N . CYS A 1 435 ? 13.594 12.398 15.266 1 98.44 435 CYS A N 1
ATOM 3416 C CA . CYS A 1 435 ? 14.555 11.758 16.156 1 98.44 435 CYS A CA 1
ATOM 3417 C C . CYS A 1 435 ? 15.977 11.977 15.672 1 98.44 435 CYS A C 1
ATOM 3419 O O . CYS A 1 435 ? 16.844 12.398 16.453 1 98.44 435 CYS A O 1
ATOM 3421 N N . PHE A 1 436 ? 16.234 11.836 14.398 1 98.25 436 PHE A N 1
ATOM 3422 C CA . PHE A 1 436 ? 17.578 11.984 13.844 1 98.25 436 PHE A CA 1
ATOM 3423 C C . PHE A 1 436 ? 17.922 13.453 13.656 1 98.25 436 PHE A C 1
ATOM 3425 O O . PHE A 1 436 ? 19.094 13.836 13.734 1 98.25 436 PHE A O 1
ATOM 3432 N N . SER A 1 437 ? 16.922 14.227 13.406 1 97.94 437 SER A N 1
ATOM 3433 C CA . SER A 1 437 ? 17.156 15.664 13.359 1 97.94 437 SER A CA 1
ATOM 3434 C C . SER A 1 437 ? 17.703 16.188 14.688 1 97.94 437 SER A C 1
ATOM 3436 O O . SER A 1 437 ? 18.625 16.984 14.711 1 97.94 437 SER A O 1
ATOM 3438 N N . LEU A 1 438 ? 17.078 15.719 15.773 1 97.5 438 LEU A N 1
ATOM 3439 C CA . LEU A 1 438 ? 17.5 16.141 17.109 1 97.5 438 LEU A CA 1
ATOM 3440 C C . LEU A 1 438 ? 18.938 15.703 17.375 1 97.5 438 LEU A C 1
ATOM 3442 O O . LEU A 1 438 ? 19.672 16.391 18.094 1 97.5 438 LEU A O 1
ATOM 3446 N N . GLN A 1 439 ? 19.453 14.664 16.766 1 96.38 439 GLN A N 1
ATOM 3447 C CA . GLN A 1 439 ? 20.812 14.156 16.906 1 96.38 439 GLN A CA 1
ATOM 3448 C C . GLN A 1 439 ? 21.75 14.812 15.898 1 96.38 439 GLN A C 1
ATOM 3450 O O . GLN A 1 439 ? 22.906 14.422 15.773 1 96.38 439 GLN A O 1
ATOM 3455 N N . LYS A 1 440 ? 21.234 15.727 15.086 1 95.06 440 LYS A N 1
ATOM 3456 C CA . LYS A 1 440 ? 21.984 16.516 14.109 1 95.06 440 LYS A CA 1
ATOM 3457 C C . LYS A 1 440 ? 22.438 15.656 12.945 1 95.06 440 LYS A C 1
ATOM 3459 O O . LYS A 1 440 ? 23.5 15.914 12.352 1 95.06 440 LYS A O 1
ATOM 3464 N N . GLU A 1 441 ? 21.688 14.578 12.805 1 97.25 441 GLU A N 1
ATOM 3465 C CA . GLU A 1 441 ? 21.891 13.766 11.609 1 97.25 441 GLU A CA 1
ATOM 3466 C C . GLU A 1 441 ? 20.906 14.172 10.508 1 97.25 441 GLU A C 1
ATOM 3468 O O . GLU A 1 441 ? 19.969 13.43 10.211 1 97.25 441 GLU A O 1
ATOM 3473 N N . HIS A 1 442 ? 21.234 15.133 9.828 1 97.06 442 HIS A N 1
ATOM 3474 C CA . HIS A 1 442 ? 20.297 15.805 8.938 1 97.06 442 HIS A CA 1
ATOM 3475 C C . HIS A 1 442 ? 20.016 14.977 7.691 1 97.06 442 HIS A C 1
ATOM 3477 O O . HIS A 1 442 ? 18.875 14.883 7.238 1 97.06 442 HIS A O 1
ATOM 3483 N N . ASP A 1 443 ? 21 14.352 7.172 1 97.19 443 ASP A N 1
ATOM 3484 C CA . ASP A 1 443 ? 20.828 13.57 5.953 1 97.19 443 ASP A CA 1
ATOM 3485 C C . ASP A 1 443 ? 19.938 12.359 6.207 1 97.19 443 ASP A C 1
ATOM 3487 O O . ASP A 1 443 ? 19.078 12.023 5.379 1 97.19 443 ASP A O 1
ATOM 3491 N N . THR A 1 444 ? 20.172 11.812 7.332 1 97.94 444 THR A N 1
ATOM 3492 C CA . THR A 1 444 ? 19.328 10.68 7.703 1 97.94 444 THR A CA 1
ATOM 3493 C C . THR A 1 444 ? 17.891 11.125 7.949 1 97.94 444 THR A C 1
ATOM 3495 O O . THR A 1 444 ? 16.938 10.43 7.562 1 97.94 444 THR A O 1
ATOM 3498 N N . ALA A 1 445 ? 17.75 12.219 8.617 1 98.44 445 ALA A N 1
ATOM 3499 C CA . ALA A 1 445 ? 16.422 12.781 8.852 1 98.44 445 ALA A CA 1
ATOM 3500 C C . ALA A 1 445 ? 15.695 13.039 7.535 1 98.44 445 ALA A C 1
ATOM 3502 O O . ALA A 1 445 ? 14.508 12.734 7.406 1 98.44 445 ALA A O 1
ATOM 3503 N N . LEU A 1 446 ? 16.469 13.578 6.57 1 98.44 446 LEU A N 1
ATOM 3504 C CA . LEU A 1 446 ? 15.898 13.891 5.266 1 98.44 446 LEU A CA 1
ATOM 3505 C C . LEU A 1 446 ? 15.391 12.625 4.578 1 98.44 446 LEU A C 1
ATOM 3507 O O . LEU A 1 446 ? 14.336 12.648 3.932 1 98.44 446 LEU A O 1
ATOM 3511 N N . ALA A 1 447 ? 16.125 11.609 4.762 1 98.12 447 ALA A N 1
ATOM 3512 C CA . ALA A 1 447 ? 15.711 10.336 4.172 1 98.12 447 ALA A CA 1
ATOM 3513 C C . ALA A 1 447 ? 14.367 9.883 4.742 1 98.12 447 ALA A C 1
ATOM 3515 O O . ALA A 1 447 ? 13.516 9.375 4.008 1 98.12 447 ALA A O 1
ATOM 3516 N N . PHE A 1 448 ? 14.164 10.039 5.988 1 98.38 448 PHE A N 1
ATOM 3517 C CA . PHE A 1 448 ? 12.93 9.617 6.641 1 98.38 448 PHE A CA 1
ATOM 3518 C C . PHE A 1 448 ? 11.781 10.547 6.285 1 98.38 448 PHE A C 1
ATOM 3520 O O . PHE A 1 448 ? 10.648 10.102 6.094 1 98.38 448 PHE A O 1
ATOM 3527 N N . PHE A 1 449 ? 12.055 11.805 6.207 1 98.44 449 PHE A N 1
ATOM 3528 C CA . PHE A 1 449 ? 11.016 12.727 5.781 1 98.44 449 PHE A CA 1
ATOM 3529 C C . PHE A 1 449 ? 10.594 12.445 4.344 1 98.44 449 PHE A C 1
ATOM 3531 O O . PHE A 1 449 ? 9.414 12.57 4 1 98.44 449 PHE A O 1
ATOM 3538 N N . GLN A 1 450 ? 11.562 12.117 3.553 1 97.69 450 GLN A N 1
ATOM 3539 C CA . GLN A 1 450 ? 11.258 11.773 2.168 1 97.69 450 GLN A CA 1
ATOM 3540 C C . GLN A 1 450 ? 10.375 10.531 2.094 1 97.69 450 GLN A C 1
ATOM 3542 O O . GLN A 1 450 ? 9.508 10.43 1.225 1 97.69 450 GLN A O 1
ATOM 3547 N N . ARG A 1 451 ? 10.625 9.609 2.941 1 97.06 451 ARG A N 1
ATOM 3548 C CA . ARG A 1 451 ? 9.773 8.422 3.006 1 97.06 451 ARG A CA 1
ATOM 3549 C C . ARG A 1 451 ? 8.344 8.797 3.369 1 97.06 451 ARG A C 1
ATOM 3551 O O . ARG A 1 451 ? 7.391 8.227 2.826 1 97.06 451 ARG A O 1
ATOM 3558 N N . ALA A 1 452 ? 8.188 9.695 4.309 1 97.38 452 ALA A N 1
ATOM 3559 C CA . ALA A 1 452 ? 6.855 10.172 4.688 1 97.38 452 ALA A CA 1
ATOM 3560 C C . ALA A 1 452 ? 6.141 10.805 3.494 1 97.38 452 ALA A C 1
ATOM 3562 O O . ALA A 1 452 ? 4.945 10.586 3.293 1 97.38 452 ALA A O 1
ATOM 3563 N N . ILE A 1 453 ? 6.883 11.562 2.682 1 96.75 453 ILE A N 1
ATOM 3564 C CA . ILE A 1 453 ? 6.332 12.25 1.519 1 96.75 453 ILE A CA 1
ATOM 3565 C C . ILE A 1 453 ? 5.961 11.227 0.444 1 96.75 453 ILE A C 1
ATOM 3567 O O . ILE A 1 453 ? 4.953 11.383 -0.25 1 96.75 453 ILE A O 1
ATOM 3571 N N . GLN A 1 454 ? 6.719 10.172 0.309 1 93.38 454 GLN A N 1
ATOM 3572 C CA . GLN A 1 454 ? 6.441 9.117 -0.667 1 93.38 454 GLN A CA 1
ATOM 3573 C C . GLN A 1 454 ? 5.145 8.391 -0.336 1 93.38 454 GLN A C 1
ATOM 3575 O O . GLN A 1 454 ? 4.402 7.992 -1.236 1 93.38 454 GLN A O 1
ATOM 3580 N N . LEU A 1 455 ? 4.918 8.195 0.897 1 92.81 455 LEU A N 1
ATOM 3581 C CA . LEU A 1 455 ? 3.717 7.496 1.339 1 92.81 455 LEU A CA 1
ATOM 3582 C C . LEU A 1 455 ? 2.479 8.359 1.121 1 92.81 455 LEU A C 1
ATOM 3584 O O . LEU A 1 455 ? 1.428 7.855 0.716 1 92.81 455 LEU A O 1
ATOM 3588 N N . ASP A 1 456 ? 2.607 9.648 1.407 1 93.44 456 ASP A N 1
ATOM 3589 C CA . ASP A 1 456 ? 1.521 10.602 1.194 1 93.44 456 ASP A CA 1
ATOM 3590 C C . ASP A 1 456 ? 2.053 11.938 0.67 1 93.44 456 ASP A C 1
ATOM 3592 O O . ASP A 1 456 ? 2.457 12.797 1.451 1 93.44 456 ASP A O 1
ATOM 3596 N N . PRO A 1 457 ? 1.894 12.172 -0.543 1 92.38 457 PRO A N 1
ATOM 3597 C CA . PRO A 1 457 ? 2.422 13.391 -1.149 1 92.38 457 PRO A CA 1
ATOM 3598 C C . PRO A 1 457 ? 1.669 14.641 -0.704 1 92.38 457 PRO A C 1
ATOM 3600 O O . PRO A 1 457 ? 2.141 15.766 -0.92 1 92.38 457 PRO A O 1
ATOM 3603 N N . SER A 1 458 ? 0.577 14.492 -0.024 1 91 458 SER A N 1
ATOM 3604 C CA . SER A 1 458 ? -0.188 15.648 0.439 1 91 458 SER A CA 1
ATOM 3605 C C . SER A 1 458 ? 0.133 15.977 1.893 1 91 458 SER A C 1
ATOM 3607 O O . SER A 1 458 ? -0.45 16.891 2.469 1 91 458 SER A O 1
ATOM 3609 N N . PHE A 1 459 ? 1.058 15.211 2.473 1 94.81 459 PHE A N 1
ATOM 3610 C CA . PHE A 1 459 ? 1.456 15.445 3.855 1 94.81 459 PHE A CA 1
ATOM 3611 C C . PHE A 1 459 ? 2.344 16.672 3.959 1 94.81 459 PHE A C 1
ATOM 3613 O O . PHE A 1 459 ? 3.572 16.578 3.953 1 94.81 459 PHE A O 1
ATOM 3620 N N . THR A 1 460 ? 1.834 17.828 4.203 1 95.94 460 THR A N 1
ATOM 3621 C CA . THR A 1 460 ? 2.455 19.156 4.086 1 95.94 460 THR A CA 1
ATOM 3622 C C . THR A 1 460 ? 3.57 19.312 5.117 1 95.94 460 THR A C 1
ATOM 3624 O O . THR A 1 460 ? 4.621 19.875 4.816 1 95.94 460 THR A O 1
ATOM 3627 N N . TYR A 1 461 ? 3.359 18.844 6.254 1 96.56 461 TYR A N 1
ATOM 3628 C CA . TYR A 1 461 ? 4.285 19.062 7.363 1 96.56 461 TYR A CA 1
ATOM 3629 C C . TYR A 1 461 ? 5.648 18.438 7.062 1 96.56 461 TYR A C 1
ATOM 3631 O O . TYR A 1 461 ? 6.68 19 7.449 1 96.56 461 TYR A O 1
ATOM 3639 N N . ALA A 1 462 ? 5.68 17.391 6.391 1 97.75 462 ALA A N 1
ATOM 3640 C CA . ALA A 1 462 ? 6.934 16.719 6.062 1 97.75 462 ALA A CA 1
ATOM 3641 C C . ALA A 1 462 ? 7.785 17.562 5.125 1 97.75 462 ALA A C 1
ATOM 3643 O O . ALA A 1 462 ? 9.016 17.562 5.219 1 97.75 462 ALA A O 1
ATOM 3644 N N . TYR A 1 463 ? 7.172 18.297 4.227 1 98 463 TYR A N 1
ATOM 3645 C CA . TYR A 1 463 ? 7.898 19.219 3.354 1 98 463 TYR A CA 1
ATOM 3646 C C . TYR A 1 463 ? 8.578 20.312 4.156 1 98 463 TYR A C 1
ATOM 3648 O O . TYR A 1 463 ? 9.727 20.672 3.889 1 98 463 TYR A O 1
ATOM 3656 N N . THR A 1 464 ? 7.871 20.797 5.078 1 98.12 464 THR A N 1
ATOM 3657 C CA . THR A 1 464 ? 8.406 21.875 5.91 1 98.12 464 THR A CA 1
ATOM 3658 C C . THR A 1 464 ? 9.586 21.391 6.734 1 98.12 464 THR A C 1
ATOM 3660 O O . THR A 1 464 ? 10.602 22.078 6.848 1 98.12 464 THR A O 1
ATOM 3663 N N . LEU A 1 465 ? 9.461 20.234 7.297 1 98.19 465 LEU A N 1
ATOM 3664 C CA . LEU A 1 465 ? 10.555 19.672 8.078 1 98.19 465 LEU A CA 1
ATOM 3665 C C . LEU A 1 465 ? 11.766 19.391 7.199 1 98.19 465 LEU A C 1
ATOM 3667 O O . LEU A 1 465 ? 12.906 19.594 7.625 1 98.19 465 LEU A O 1
ATOM 3671 N N . SER A 1 466 ? 11.531 18.938 5.988 1 98.44 466 SER A N 1
ATOM 3672 C CA . SER A 1 466 ? 12.625 18.766 5.035 1 98.44 466 SER A CA 1
ATOM 3673 C C . SER A 1 466 ? 13.312 20.078 4.727 1 98.44 466 SER A C 1
ATOM 3675 O O . SER A 1 466 ? 14.539 20.141 4.617 1 98.44 466 SER A O 1
ATOM 3677 N N . GLY A 1 467 ? 12.531 21.094 4.562 1 98.19 467 GLY A N 1
ATOM 3678 C CA . GLY A 1 467 ? 13.102 22.406 4.34 1 98.19 467 GLY A CA 1
ATOM 3679 C C . GLY A 1 467 ? 14.008 22.875 5.469 1 98.19 467 GLY A C 1
ATOM 3680 O O . GLY A 1 467 ? 15.094 23.406 5.223 1 98.19 467 GLY A O 1
ATOM 3681 N N . HIS A 1 468 ? 13.586 22.672 6.684 1 97.56 468 HIS A N 1
ATOM 3682 C CA . HIS A 1 468 ? 14.391 23.031 7.844 1 97.56 468 HIS A CA 1
ATOM 3683 C C . HIS A 1 468 ? 15.727 22.297 7.836 1 97.56 468 HIS A C 1
ATOM 3685 O O . HIS A 1 468 ? 16.75 22.844 8.219 1 97.56 468 HIS A O 1
ATOM 3691 N N . GLU A 1 469 ? 15.703 21.031 7.43 1 97.81 469 GLU A N 1
ATOM 3692 C CA . GLU A 1 469 ? 16.938 20.25 7.379 1 97.81 469 GLU A CA 1
ATOM 3693 C C . GLU A 1 469 ? 17.859 20.75 6.277 1 97.81 469 GLU A C 1
ATOM 3695 O O . GLU A 1 469 ? 19.078 20.766 6.453 1 97.81 469 GLU A O 1
ATOM 3700 N N . TYR A 1 470 ? 17.312 21.141 5.191 1 97.62 470 TYR A N 1
ATOM 3701 C CA . TYR A 1 470 ? 18.125 21.688 4.117 1 97.62 470 TYR A CA 1
ATOM 3702 C C . TYR A 1 470 ? 18.734 23.031 4.527 1 97.62 470 TYR A C 1
ATOM 3704 O O . TYR A 1 470 ? 19.844 23.359 4.129 1 97.62 470 TYR A O 1
ATOM 3712 N N . VAL A 1 471 ? 18 23.812 5.293 1 96.62 471 VAL A N 1
ATOM 3713 C CA . VAL A 1 471 ? 18.547 25.062 5.805 1 96.62 471 VAL A CA 1
ATOM 3714 C C . VAL A 1 471 ? 19.719 24.781 6.742 1 96.62 471 VAL A C 1
ATOM 3716 O O . VAL A 1 471 ? 20.734 25.484 6.703 1 96.62 471 VAL A O 1
ATOM 3719 N N . ALA A 1 472 ? 19.516 23.781 7.562 1 95 472 ALA A N 1
ATOM 3720 C CA . ALA A 1 472 ? 20.594 23.391 8.469 1 95 472 ALA A CA 1
ATOM 3721 C C . ALA A 1 472 ? 21.844 22.969 7.699 1 95 472 ALA A C 1
ATOM 3723 O O . ALA A 1 472 ? 22.969 23.203 8.141 1 95 472 ALA A O 1
ATOM 3724 N N . ASN A 1 473 ? 21.609 22.406 6.566 1 95 473 ASN A N 1
ATOM 3725 C CA . ASN A 1 473 ? 22.703 21.984 5.699 1 95 473 ASN A CA 1
ATOM 3726 C C . ASN A 1 473 ? 23.156 23.109 4.777 1 95 473 ASN A C 1
ATOM 3728 O O . ASN A 1 473 ? 23.984 22.891 3.896 1 95 473 ASN A O 1
ATOM 3732 N N . GLU A 1 474 ? 22.594 24.281 4.855 1 94 474 GLU A N 1
ATOM 3733 C CA . GLU A 1 474 ? 22.906 25.469 4.086 1 94 474 GLU A CA 1
ATOM 3734 C C . GLU A 1 474 ? 22.625 25.266 2.602 1 94 474 GLU A C 1
ATOM 3736 O O . GLU A 1 474 ? 23.344 25.797 1.747 1 94 474 GLU A O 1
ATOM 3741 N N . ASP A 1 475 ? 21.797 24.359 2.402 1 96.38 475 ASP A N 1
ATOM 3742 C CA . ASP A 1 475 ? 21.281 24.203 1.045 1 96.38 475 ASP A CA 1
ATOM 3743 C C . ASP A 1 475 ? 19.969 24.953 0.861 1 96.38 475 ASP A C 1
ATOM 3745 O O . ASP A 1 475 ? 18.891 24.359 0.846 1 96.38 475 ASP A O 1
ATOM 3749 N N . PHE A 1 476 ? 19.984 26.188 0.547 1 96.5 476 PHE A N 1
ATOM 3750 C CA . PHE A 1 476 ? 18.844 27.078 0.549 1 96.5 476 PHE A CA 1
ATOM 3751 C C . PHE A 1 476 ? 17.969 26.844 -0.676 1 96.5 476 PHE A C 1
ATOM 3753 O O . PHE A 1 476 ? 16.75 27.016 -0.617 1 96.5 476 PHE A O 1
ATOM 3760 N N . GLU A 1 477 ? 18.562 26.422 -1.728 1 96.94 477 GLU A N 1
ATOM 3761 C CA . GLU A 1 477 ? 17.781 26.172 -2.938 1 96.94 477 GLU A CA 1
ATOM 3762 C C . GLU A 1 477 ? 16.797 25.031 -2.732 1 96.94 477 GLU A C 1
ATOM 3764 O O . GLU A 1 477 ? 15.609 25.172 -3.051 1 96.94 477 GLU A O 1
ATOM 3769 N N . LYS A 1 478 ? 17.312 23.953 -2.217 1 97.81 478 LYS A N 1
ATOM 3770 C CA . LYS A 1 478 ? 16.438 22.812 -1.956 1 97.81 478 LYS A CA 1
ATOM 3771 C C . LYS A 1 478 ? 15.422 23.141 -0.858 1 97.81 478 LYS A C 1
ATOM 3773 O O . LYS A 1 478 ? 14.289 22.656 -0.891 1 97.81 478 LYS A O 1
ATOM 3778 N N . ALA A 1 479 ? 15.836 23.922 0.081 1 98.06 479 ALA A N 1
ATOM 3779 C CA . ALA A 1 479 ? 14.938 24.328 1.155 1 98.06 479 ALA A CA 1
ATOM 3780 C C . ALA A 1 479 ? 13.766 25.141 0.607 1 98.06 479 ALA A C 1
ATOM 3782 O O . ALA A 1 479 ? 12.609 24.891 0.971 1 98.06 479 ALA A O 1
ATOM 3783 N N . VAL A 1 480 ? 14.094 26.078 -0.266 1 98.12 480 VAL A N 1
ATOM 3784 C CA . VAL A 1 480 ? 13.062 26.922 -0.861 1 98.12 480 VAL A CA 1
ATOM 3785 C C . VAL A 1 480 ? 12.07 26.062 -1.639 1 98.12 480 VAL A C 1
ATOM 3787 O O . VAL A 1 480 ? 10.859 26.281 -1.576 1 98.12 480 VAL A O 1
ATOM 3790 N N . ASN A 1 481 ? 12.617 25.125 -2.332 1 98 481 ASN A N 1
ATOM 3791 C CA . ASN A 1 481 ? 11.758 24.219 -3.1 1 98 481 ASN A CA 1
ATOM 3792 C C . ASN A 1 481 ? 10.82 23.422 -2.193 1 98 481 ASN A C 1
ATOM 3794 O O . ASN A 1 481 ? 9.656 23.203 -2.535 1 98 481 ASN A O 1
ATOM 3798 N N . CYS A 1 482 ? 11.305 23 -1.099 1 98.19 482 CYS A N 1
ATOM 3799 C CA . CYS A 1 482 ? 10.492 22.266 -0.142 1 98.19 482 CYS A CA 1
ATOM 3800 C C . CYS A 1 482 ? 9.375 23.141 0.422 1 98.19 482 CYS A C 1
ATOM 3802 O O . CYS A 1 482 ? 8.227 22.703 0.512 1 98.19 482 CYS A O 1
ATOM 3804 N N . TYR A 1 483 ? 9.695 24.328 0.806 1 98.31 483 TYR A N 1
ATOM 3805 C CA . TYR A 1 483 ? 8.688 25.234 1.356 1 98.31 483 TYR A CA 1
ATOM 3806 C C . TYR A 1 483 ? 7.645 25.594 0.305 1 98.31 483 TYR A C 1
ATOM 3808 O O . TYR A 1 483 ? 6.457 25.703 0.614 1 98.31 483 TYR A O 1
ATOM 3816 N N . ARG A 1 484 ? 8.031 25.734 -0.888 1 97.62 484 ARG A N 1
ATOM 3817 C CA . ARG A 1 484 ? 7.094 26.031 -1.966 1 97.62 484 ARG A CA 1
ATOM 3818 C C . ARG A 1 484 ? 6.137 24.875 -2.205 1 97.62 484 ARG A C 1
ATOM 3820 O O . ARG A 1 484 ? 4.949 25.078 -2.467 1 97.62 484 ARG A O 1
ATOM 3827 N N . HIS A 1 485 ? 6.688 23.703 -2.115 1 96.62 485 HIS A N 1
ATOM 3828 C CA . HIS A 1 485 ? 5.832 22.531 -2.248 1 96.62 485 HIS A CA 1
ATOM 3829 C C . HIS A 1 485 ? 4.824 22.453 -1.106 1 96.62 485 HIS A C 1
ATOM 3831 O O . HIS A 1 485 ? 3.678 22.047 -1.312 1 96.62 485 HIS A O 1
ATOM 3837 N N . ALA A 1 486 ? 5.289 22.781 0.042 1 97.31 486 ALA A N 1
ATOM 3838 C CA . ALA A 1 486 ? 4.387 22.781 1.192 1 97.31 486 ALA A CA 1
ATOM 3839 C C . ALA A 1 486 ? 3.246 23.781 0.99 1 97.31 486 ALA A C 1
ATOM 3841 O O . ALA A 1 486 ? 2.09 23.469 1.293 1 97.31 486 ALA A O 1
ATOM 3842 N N . ILE A 1 487 ? 3.551 24.938 0.462 1 96.06 487 ILE A N 1
ATOM 3843 C CA . ILE A 1 487 ? 2.562 25.984 0.236 1 96.06 487 ILE A CA 1
ATOM 3844 C C . ILE A 1 487 ? 1.601 25.562 -0.871 1 96.06 487 ILE A C 1
ATOM 3846 O O . ILE A 1 487 ? 0.405 25.859 -0.811 1 96.06 487 ILE A O 1
ATOM 3850 N N . ARG A 1 488 ? 2.074 24.859 -1.856 1 93.56 488 ARG A N 1
ATOM 3851 C CA . ARG A 1 488 ? 1.227 24.359 -2.934 1 93.56 488 ARG A CA 1
ATOM 3852 C C . ARG A 1 488 ? 0.231 23.328 -2.414 1 93.56 488 ARG A C 1
ATOM 3854 O O . ARG A 1 488 ? -0.918 23.297 -2.857 1 93.56 488 ARG A O 1
ATOM 3861 N N . ALA A 1 489 ? 0.692 22.516 -1.546 1 91.69 489 ALA A N 1
ATOM 3862 C CA . ALA A 1 489 ? -0.175 21.5 -0.956 1 91.69 489 ALA A CA 1
ATOM 3863 C C . ALA A 1 489 ? -1.208 22.125 -0.028 1 91.69 489 ALA A C 1
ATOM 3865 O O . ALA A 1 489 ? -2.371 21.719 -0.01 1 91.69 489 ALA A O 1
ATOM 3866 N N . ASP A 1 490 ? -0.736 23.062 0.745 1 93.62 490 ASP A N 1
ATOM 3867 C CA . ASP A 1 490 ? -1.585 23.828 1.65 1 93.62 490 ASP A CA 1
ATOM 3868 C C . ASP A 1 490 ? -1.156 25.281 1.697 1 93.62 490 ASP A C 1
ATOM 3870 O O . ASP A 1 490 ? -0.194 25.641 2.385 1 93.62 490 ASP A O 1
ATOM 3874 N N . SER A 1 491 ? -1.909 26.094 1.134 1 92.81 491 SER A N 1
ATOM 3875 C CA . SER A 1 491 ? -1.55 27.516 1.024 1 92.81 491 SER A CA 1
ATOM 3876 C C . SER A 1 491 ? -1.644 28.203 2.375 1 92.81 491 SER A C 1
ATOM 3878 O O . SER A 1 491 ? -1.066 29.281 2.566 1 92.81 491 SER A O 1
ATOM 3880 N N . ARG A 1 492 ? -2.281 27.609 3.357 1 94.62 492 ARG A N 1
ATOM 3881 C CA . ARG A 1 492 ? -2.467 28.234 4.656 1 94.62 492 ARG A CA 1
ATOM 3882 C C . ARG A 1 492 ? -1.506 27.672 5.691 1 94.62 492 ARG A C 1
ATOM 3884 O O . ARG A 1 492 ? -1.669 27.891 6.891 1 94.62 492 ARG A O 1
ATOM 3891 N N . HIS A 1 493 ? -0.582 26.953 5.227 1 95.81 493 HIS A N 1
ATOM 3892 C CA . HIS A 1 493 ? 0.45 26.438 6.113 1 95.81 493 HIS A CA 1
ATOM 3893 C C . HIS A 1 493 ? 1.474 27.516 6.465 1 95.81 493 HIS A C 1
ATOM 3895 O O . HIS A 1 493 ? 2.486 27.656 5.777 1 95.81 493 HIS A O 1
ATOM 3901 N N . TYR A 1 494 ? 1.353 28.203 7.543 1 97.06 494 TYR A N 1
ATOM 3902 C CA . TYR A 1 494 ? 2.131 29.391 7.855 1 97.06 494 TYR A CA 1
ATOM 3903 C C . TYR A 1 494 ? 3.586 29.031 8.133 1 97.06 494 TYR A C 1
ATOM 3905 O O . TYR A 1 494 ? 4.48 29.859 7.949 1 97.06 494 TYR A O 1
ATOM 3913 N N . ASN A 1 495 ? 3.867 27.797 8.539 1 96.69 495 ASN A N 1
ATOM 3914 C CA . ASN A 1 495 ? 5.234 27.391 8.836 1 96.69 495 ASN A CA 1
ATOM 3915 C C . ASN A 1 495 ? 6.117 27.438 7.59 1 96.69 495 ASN A C 1
ATOM 3917 O O . ASN A 1 495 ? 7.312 27.703 7.684 1 96.69 495 ASN A O 1
ATOM 3921 N N . ALA A 1 496 ? 5.512 27.125 6.5 1 97.88 496 ALA A N 1
ATOM 3922 C CA . ALA A 1 496 ? 6.266 27.188 5.254 1 97.88 496 ALA A CA 1
ATOM 3923 C C . ALA A 1 496 ? 6.543 28.625 4.848 1 97.88 496 ALA A C 1
ATOM 3925 O O . ALA A 1 496 ? 7.629 28.938 4.355 1 97.88 496 ALA A O 1
ATOM 3926 N N . TRP A 1 497 ? 5.602 29.484 5.059 1 98 497 TRP A N 1
ATOM 3927 C CA . TRP A 1 497 ? 5.805 30.906 4.809 1 98 497 TRP A CA 1
ATOM 3928 C C . TRP A 1 497 ? 6.887 31.469 5.727 1 98 497 TRP A C 1
ATOM 3930 O O . TRP A 1 497 ? 7.742 32.25 5.285 1 98 497 TRP A O 1
ATOM 3940 N N . TYR A 1 498 ? 6.852 31.094 6.895 1 97.19 498 TYR A N 1
ATOM 3941 C CA . TYR A 1 498 ? 7.867 31.469 7.875 1 97.19 498 TYR A CA 1
ATOM 3942 C C . TYR A 1 498 ? 9.25 31 7.438 1 97.19 498 TYR A C 1
ATOM 3944 O O . TYR A 1 498 ? 10.219 31.75 7.52 1 97.19 498 TYR A O 1
ATOM 3952 N N . GLY A 1 499 ? 9.305 29.766 6.961 1 97.69 499 GLY A N 1
ATOM 3953 C CA . GLY A 1 499 ? 10.57 29.234 6.488 1 97.69 499 GLY A CA 1
ATOM 3954 C C . GLY A 1 499 ? 11.156 30.016 5.328 1 97.69 499 GLY A C 1
ATOM 3955 O O . GLY A 1 499 ? 12.344 30.312 5.316 1 97.69 499 GLY A O 1
ATOM 3956 N N . LEU A 1 500 ? 10.375 30.422 4.391 1 97.94 500 LEU A N 1
ATOM 3957 C CA . LEU A 1 500 ? 10.82 31.234 3.262 1 97.94 500 LEU A CA 1
ATOM 3958 C C . LEU A 1 500 ? 11.281 32.594 3.73 1 97.94 500 LEU A C 1
ATOM 3960 O O . LEU A 1 500 ? 12.312 33.094 3.271 1 97.94 500 LEU A O 1
ATOM 3964 N N . GLY A 1 501 ? 10.547 33.188 4.629 1 97.88 501 GLY A N 1
ATOM 3965 C CA . GLY A 1 501 ? 10.922 34.469 5.168 1 97.88 501 GLY A CA 1
ATOM 3966 C C . GLY A 1 501 ? 12.273 34.469 5.863 1 97.88 501 GLY A C 1
ATOM 3967 O O . GLY A 1 501 ? 13.062 35.406 5.711 1 97.88 501 GLY A O 1
ATOM 3968 N N . THR A 1 502 ? 12.523 33.469 6.59 1 96.94 502 THR A N 1
ATOM 3969 C CA . THR A 1 502 ? 13.781 33.375 7.316 1 96.94 502 THR A CA 1
ATOM 3970 C C . THR A 1 502 ? 14.953 33.25 6.355 1 96.94 502 THR A C 1
ATOM 3972 O O . THR A 1 502 ? 16.031 33.781 6.602 1 96.94 502 THR A O 1
ATOM 3975 N N . ILE A 1 503 ? 14.75 32.469 5.285 1 97.31 503 ILE A N 1
ATOM 3976 C CA . ILE A 1 503 ? 15.805 32.312 4.297 1 97.31 503 ILE A CA 1
ATOM 3977 C C . ILE A 1 503 ? 16.094 33.656 3.621 1 97.31 503 ILE A C 1
ATOM 3979 O O . ILE A 1 503 ? 17.25 34.062 3.475 1 97.31 503 ILE A O 1
ATOM 3983 N N . TYR A 1 504 ? 15.102 34.406 3.252 1 97.5 504 TYR A N 1
ATOM 3984 C CA . TYR A 1 504 ? 15.281 35.688 2.605 1 97.5 504 TYR A CA 1
ATOM 3985 C C . TYR A 1 504 ? 15.883 36.688 3.568 1 97.5 504 TYR A C 1
ATOM 3987 O O . TYR A 1 504 ? 16.656 37.562 3.162 1 97.5 504 TYR A O 1
ATOM 3995 N N . TYR A 1 505 ? 15.508 36.594 4.785 1 96.44 505 TYR A N 1
ATOM 3996 C CA . TYR A 1 505 ? 16.109 37.469 5.793 1 96.44 505 TYR A CA 1
ATOM 3997 C C . TYR A 1 505 ? 17.609 37.219 5.91 1 96.44 505 TYR A C 1
ATOM 3999 O O . TYR A 1 505 ? 18.391 38.156 5.977 1 96.44 505 TYR A O 1
ATOM 4007 N N . ARG A 1 506 ? 17.984 36 5.949 1 94.81 506 ARG A N 1
ATOM 4008 C CA . ARG A 1 506 ? 19.391 35.625 6.039 1 94.81 506 ARG A CA 1
ATOM 4009 C C . ARG A 1 506 ? 20.156 36.062 4.797 1 94.81 506 ARG A C 1
ATOM 4011 O O . ARG A 1 506 ? 21.328 36.406 4.879 1 94.81 506 ARG A O 1
ATOM 4018 N N . GLN A 1 507 ? 19.453 36.094 3.74 1 94.75 507 GLN A N 1
ATOM 4019 C CA . GLN A 1 507 ? 20.062 36.5 2.488 1 94.75 507 GLN A CA 1
ATOM 4020 C C . GLN A 1 507 ? 20 38.031 2.336 1 94.75 507 GLN A C 1
ATOM 4022 O O . GLN A 1 507 ? 20.391 38.562 1.299 1 94.75 507 GLN A O 1
ATOM 4027 N N . GLU A 1 508 ? 19.469 38.719 3.293 1 95.06 508 GLU A N 1
ATOM 4028 C CA . GLU A 1 508 ? 19.359 40.188 3.367 1 95.06 508 GLU A CA 1
ATOM 4029 C C . GLU A 1 508 ? 18.438 40.719 2.279 1 95.06 508 GLU A C 1
ATOM 4031 O O . GLU A 1 508 ? 18.688 41.812 1.728 1 95.06 508 GLU A O 1
ATOM 4036 N N . LYS A 1 509 ? 17.625 39.875 1.864 1 96.75 509 LYS A N 1
ATOM 4037 C CA . LYS A 1 509 ? 16.516 40.312 1.015 1 96.75 509 LYS A CA 1
ATOM 4038 C C . LYS A 1 509 ? 15.289 40.656 1.848 1 96.75 509 LYS A C 1
ATOM 4040 O O . LYS A 1 509 ? 14.32 39.906 1.869 1 96.75 509 LYS A O 1
ATOM 4045 N N . PHE A 1 510 ? 15.25 41.812 2.41 1 96.69 510 PHE A N 1
ATOM 4046 C CA . PHE A 1 510 ? 14.336 42.188 3.486 1 96.69 510 PHE A CA 1
ATOM 4047 C C . PHE A 1 510 ? 12.93 42.406 2.945 1 96.69 510 PHE A C 1
ATOM 4049 O O . PHE A 1 510 ? 11.945 42.156 3.633 1 96.69 510 PHE A O 1
ATOM 4056 N N . GLU A 1 511 ? 12.82 42.875 1.702 1 96.06 511 GLU A N 1
ATOM 4057 C CA . GLU A 1 511 ? 11.5 43.062 1.124 1 96.06 511 GLU A CA 1
ATOM 4058 C C . GLU A 1 511 ? 10.75 41.75 0.966 1 96.06 511 GLU A C 1
ATOM 4060 O O . GLU A 1 511 ? 9.562 41.656 1.286 1 96.06 511 GLU A O 1
ATOM 4065 N N . PHE A 1 512 ? 11.5 40.812 0.494 1 97.19 512 PHE A N 1
ATOM 4066 C CA . PHE A 1 512 ? 10.906 39.469 0.334 1 97.19 512 PHE A CA 1
ATOM 4067 C C . PHE A 1 512 ? 10.609 38.844 1.69 1 97.19 512 PHE A C 1
ATOM 4069 O O . PHE A 1 512 ? 9.578 38.188 1.862 1 97.19 512 PHE A O 1
ATOM 4076 N N . ALA A 1 513 ? 11.453 39 2.609 1 98 513 ALA A N 1
ATOM 4077 C CA . ALA A 1 513 ? 11.234 38.469 3.953 1 98 513 ALA A CA 1
ATOM 4078 C C . ALA A 1 513 ? 9.977 39.062 4.578 1 98 513 ALA A C 1
ATOM 4080 O O . ALA A 1 513 ? 9.172 38.344 5.168 1 98 513 ALA A O 1
ATOM 4081 N N . GLU A 1 514 ? 9.859 40.406 4.453 1 97.62 514 GLU A N 1
ATOM 4082 C CA . GLU A 1 514 ? 8.688 41.062 5 1 97.62 514 GLU A CA 1
ATOM 4083 C C . GLU A 1 514 ? 7.402 40.531 4.387 1 97.62 514 GLU A C 1
ATOM 4085 O O . GLU A 1 514 ? 6.422 40.281 5.098 1 97.62 514 GLU A O 1
ATOM 4090 N N . TYR A 1 515 ? 7.465 40.406 3.076 1 97.88 515 TYR A N 1
ATOM 4091 C CA . TYR A 1 515 ? 6.293 39.875 2.377 1 97.88 515 TYR A CA 1
ATOM 4092 C C . TYR A 1 515 ? 5.875 38.531 2.943 1 97.88 515 TYR A C 1
ATOM 4094 O O . TYR A 1 515 ? 4.691 38.312 3.223 1 97.88 515 TYR A O 1
ATOM 4102 N N . HIS A 1 516 ? 6.781 37.625 3.062 1 98.06 516 HIS A N 1
ATOM 4103 C CA . HIS A 1 516 ? 6.488 36.281 3.506 1 98.06 516 HIS A CA 1
ATOM 4104 C C . HIS A 1 516 ? 6.07 36.25 4.973 1 98.06 516 HIS A C 1
ATOM 4106 O O . HIS A 1 516 ? 5.188 35.469 5.359 1 98.06 516 HIS A O 1
ATOM 4112 N N . PHE A 1 517 ? 6.633 37.031 5.855 1 98.06 517 PHE A N 1
ATOM 4113 C CA . PHE A 1 517 ? 6.23 37.094 7.254 1 98.06 517 PHE A CA 1
ATOM 4114 C C . PHE A 1 517 ? 4.828 37.688 7.391 1 98.06 517 PHE A C 1
ATOM 4116 O O . PHE A 1 517 ? 4.043 37.219 8.227 1 98.06 517 PHE A O 1
ATOM 4123 N N . ARG A 1 518 ? 4.508 38.656 6.582 1 97.81 518 ARG A N 1
ATOM 4124 C CA . ARG A 1 518 ? 3.17 39.25 6.621 1 97.81 518 ARG A CA 1
ATOM 4125 C C . ARG A 1 518 ? 2.119 38.25 6.168 1 97.81 518 ARG A C 1
ATOM 4127 O O . ARG A 1 518 ? 1.02 38.188 6.723 1 97.81 518 ARG A O 1
ATOM 4134 N N . ARG A 1 519 ? 2.486 37.5 5.148 1 97.56 519 ARG A N 1
ATOM 4135 C CA . ARG A 1 519 ? 1.575 36.438 4.699 1 97.56 519 ARG A CA 1
ATOM 4136 C C . ARG A 1 519 ? 1.358 35.406 5.789 1 97.56 519 ARG A C 1
ATOM 4138 O O . ARG A 1 519 ? 0.24 34.938 5.977 1 97.56 519 ARG A O 1
ATOM 4145 N N . ALA A 1 520 ? 2.408 35 6.461 1 97.81 520 ALA A N 1
ATOM 4146 C CA . ALA A 1 520 ? 2.311 34.031 7.57 1 97.81 520 ALA A CA 1
ATOM 4147 C C . ALA A 1 520 ? 1.437 34.594 8.688 1 97.81 520 ALA A C 1
ATOM 4149 O O . ALA A 1 520 ? 0.636 33.875 9.281 1 97.81 520 ALA A O 1
ATOM 4150 N N . LEU A 1 521 ? 1.595 35.906 8.945 1 97.06 521 LEU A N 1
ATOM 4151 C CA . LEU A 1 521 ? 0.858 36.531 10.023 1 97.06 521 LEU A CA 1
ATOM 4152 C C . LEU A 1 521 ? -0.617 36.688 9.664 1 97.06 521 LEU A C 1
ATOM 4154 O O . LEU A 1 521 ? -1.474 36.75 10.555 1 97.06 521 LEU A O 1
ATOM 4158 N N . GLU A 1 522 ? -0.917 36.781 8.391 1 96.19 522 GLU A N 1
ATOM 4159 C CA . GLU A 1 522 ? -2.311 36.812 7.961 1 96.19 522 GLU A CA 1
ATOM 4160 C C . GLU A 1 522 ? -3.002 35.469 8.289 1 96.19 522 GLU A C 1
ATOM 4162 O O . GLU A 1 522 ? -4.203 35.469 8.578 1 96.19 522 GLU A O 1
ATOM 4167 N N . ILE A 1 523 ? -2.279 34.438 8.25 1 95.94 523 ILE A N 1
ATOM 4168 C CA . ILE A 1 523 ? -2.814 33.125 8.531 1 95.94 523 ILE A CA 1
ATOM 4169 C C . ILE A 1 523 ? -2.877 32.906 10.047 1 95.94 523 ILE A C 1
ATOM 4171 O O . ILE A 1 523 ? -3.912 32.469 10.578 1 95.94 523 ILE A O 1
ATOM 4175 N N . ASN A 1 524 ? -1.761 33.156 10.727 1 95.94 524 ASN A N 1
ATOM 4176 C CA . ASN A 1 524 ? -1.697 33.062 12.18 1 95.94 524 ASN A CA 1
ATOM 4177 C C . ASN A 1 524 ? -1.286 34.375 12.828 1 95.94 524 ASN A C 1
ATOM 4179 O O . ASN A 1 524 ? -0.119 34.562 13.18 1 95.94 524 ASN A O 1
ATOM 4183 N N . PRO A 1 525 ? -2.203 35.188 13.117 1 94.06 525 PRO A N 1
ATOM 4184 C CA . PRO A 1 525 ? -1.883 36.469 13.703 1 94.06 525 PRO A CA 1
ATOM 4185 C C . PRO A 1 525 ? -1.507 36.406 15.18 1 94.06 525 PRO A C 1
ATOM 4187 O O . PRO A 1 525 ? -0.973 37.344 15.742 1 94.06 525 PRO A O 1
ATOM 4190 N N . ARG A 1 526 ? -1.689 35.312 15.773 1 93.25 526 ARG A N 1
ATOM 4191 C CA . ARG A 1 526 ? -1.457 35.188 17.219 1 93.25 526 ARG A CA 1
ATOM 4192 C C . ARG A 1 526 ? -0.111 34.531 17.5 1 93.25 526 ARG A C 1
ATOM 4194 O O . ARG A 1 526 ? 0.172 34.156 18.641 1 93.25 526 ARG A O 1
ATOM 4201 N N . SER A 1 527 ? 0.661 34.469 16.531 1 93 527 SER A N 1
ATOM 4202 C CA . SER A 1 527 ? 1.988 33.906 16.719 1 93 527 SER A CA 1
ATOM 4203 C C . SER A 1 527 ? 2.994 34.969 17.156 1 93 527 SER A C 1
ATOM 4205 O O . SER A 1 527 ? 3.268 35.906 16.406 1 93 527 SER A O 1
ATOM 4207 N N . SER A 1 528 ? 3.561 34.812 18.359 1 93.38 528 SER A N 1
ATOM 4208 C CA . SER A 1 528 ? 4.574 35.75 18.859 1 93.38 528 SER A CA 1
ATOM 4209 C C . SER A 1 528 ? 5.852 35.656 18.016 1 93.38 528 SER A C 1
ATOM 4211 O O . SER A 1 528 ? 6.473 36.688 17.734 1 93.38 528 SER A O 1
ATOM 4213 N N . LEU A 1 529 ? 6.16 34.531 17.641 1 92.56 529 LEU A N 1
ATOM 4214 C CA . LEU A 1 529 ? 7.371 34.281 16.859 1 92.56 529 LEU A CA 1
ATOM 4215 C C . LEU A 1 529 ? 7.328 35.062 15.547 1 92.56 529 LEU A C 1
ATOM 4217 O O . LEU A 1 529 ? 8.312 35.688 15.164 1 92.56 529 LEU A O 1
ATOM 4221 N N . LEU A 1 530 ? 6.277 35.031 14.906 1 95.56 530 LEU A N 1
ATOM 4222 C CA . LEU A 1 530 ? 6.145 35.688 13.609 1 95.56 530 LEU A CA 1
ATOM 4223 C C . LEU A 1 530 ? 6.203 37.188 13.766 1 95.56 530 LEU A C 1
ATOM 4225 O O . LEU A 1 530 ? 6.82 37.875 12.953 1 95.56 530 LEU A O 1
ATOM 4229 N N . HIS A 1 531 ? 5.59 37.719 14.797 1 95.88 531 HIS A N 1
ATOM 4230 C CA . HIS A 1 531 ? 5.672 39.125 15.078 1 95.88 531 HIS A CA 1
ATOM 4231 C C . HIS A 1 531 ? 7.105 39.562 15.383 1 95.88 531 HIS A C 1
ATOM 4233 O O . HIS A 1 531 ? 7.531 40.656 14.992 1 95.88 531 HIS A O 1
ATOM 4239 N N . CYS A 1 532 ? 7.785 38.719 16.078 1 94.62 532 CYS A N 1
ATOM 4240 C CA . CYS A 1 532 ? 9.18 39 16.422 1 94.62 532 CYS A CA 1
ATOM 4241 C C . CYS A 1 532 ? 10.031 39.125 15.156 1 94.62 532 CYS A C 1
ATOM 4243 O O . CYS A 1 532 ? 10.82 40.062 15.016 1 94.62 532 CYS A O 1
ATOM 4245 N N . PHE A 1 533 ? 9.828 38.219 14.281 1 95.62 533 PHE A N 1
ATOM 4246 C CA . PHE A 1 533 ? 10.617 38.219 13.055 1 95.62 533 PHE A CA 1
ATOM 4247 C C . PHE A 1 533 ? 10.234 39.406 12.172 1 95.62 533 PHE A C 1
ATOM 4249 O O . PHE A 1 533 ? 11.094 40 11.516 1 95.62 533 PHE A O 1
ATOM 4256 N N . LEU A 1 534 ? 8.977 39.688 12.109 1 96.75 534 LEU A N 1
ATOM 4257 C CA . LEU A 1 534 ? 8.57 40.875 11.375 1 96.75 534 LEU A CA 1
ATOM 4258 C C . LEU A 1 534 ? 9.195 42.156 11.977 1 96.75 534 LEU A C 1
ATOM 4260 O O . LEU A 1 534 ? 9.633 43.031 11.242 1 96.75 534 LEU A O 1
ATOM 4264 N N . GLY A 1 535 ? 9.25 42.25 13.328 1 96.31 535 GLY A N 1
ATOM 4265 C CA . GLY A 1 535 ? 9.914 43.344 13.992 1 96.31 535 GLY A CA 1
ATOM 4266 C C . GLY A 1 535 ? 11.383 43.469 13.633 1 96.31 535 GLY A C 1
ATOM 4267 O O . GLY A 1 535 ? 11.891 44.562 13.453 1 96.31 535 GLY A O 1
ATOM 4268 N N . MET A 1 536 ? 12.039 42.344 13.508 1 95.5 536 MET A N 1
ATOM 4269 C CA . MET A 1 536 ? 13.453 42.312 13.133 1 95.5 536 MET A CA 1
ATOM 4270 C C . MET A 1 536 ? 13.656 42.844 11.719 1 95.5 536 MET A C 1
ATOM 4272 O O . MET A 1 536 ? 14.602 43.594 11.453 1 95.5 536 MET A O 1
ATOM 4276 N N . VAL A 1 537 ? 12.781 42.469 10.844 1 96.88 537 VAL A N 1
ATOM 4277 C CA . VAL A 1 537 ? 12.875 42.906 9.461 1 96.88 537 VAL A CA 1
ATOM 4278 C C . VAL A 1 537 ? 12.617 44.406 9.383 1 96.88 537 VAL A C 1
ATOM 4280 O O . VAL A 1 537 ? 13.305 45.125 8.648 1 96.88 537 VAL A O 1
ATOM 4283 N N . LEU A 1 538 ? 11.648 44.906 10.141 1 97 538 LEU A N 1
ATOM 4284 C CA . LEU A 1 538 ? 11.336 46.344 10.172 1 97 538 LEU A CA 1
ATOM 4285 C C . LEU A 1 538 ? 12.492 47.156 10.758 1 97 538 LEU A C 1
ATOM 4287 O O . LEU A 1 538 ? 12.773 48.25 10.312 1 97 538 LEU A O 1
ATOM 4291 N N . HIS A 1 539 ? 13.148 46.562 11.688 1 95.69 539 HIS A N 1
ATOM 4292 C CA . HIS A 1 539 ? 14.352 47.188 12.242 1 95.69 539 HIS A CA 1
ATOM 4293 C C . HIS A 1 539 ? 15.445 47.281 11.188 1 95.69 539 HIS A C 1
ATOM 4295 O O . HIS A 1 539 ? 16.078 48.344 11.055 1 95.69 539 HIS A O 1
ATOM 4301 N N . ALA A 1 540 ? 15.609 46.219 10.422 1 95 540 ALA A N 1
ATOM 4302 C CA . ALA A 1 540 ? 16.656 46.188 9.406 1 95 540 ALA A CA 1
ATOM 4303 C C . ALA A 1 540 ? 16.359 47.156 8.266 1 95 540 ALA A C 1
ATOM 4305 O O . ALA A 1 540 ? 17.281 47.656 7.617 1 95 540 ALA A O 1
ATOM 4306 N N . THR A 1 541 ? 15.141 47.469 8.039 1 95.38 541 THR A N 1
ATOM 4307 C CA . THR A 1 541 ? 14.75 48.375 6.984 1 95.38 541 THR A CA 1
ATOM 4308 C C . THR A 1 541 ? 14.555 49.781 7.543 1 95.38 541 THR A C 1
ATOM 4310 O O . THR A 1 541 ? 13.922 50.625 6.902 1 95.38 541 THR A O 1
ATOM 4313 N N . HIS A 1 542 ? 14.906 50.094 8.766 1 93.62 542 HIS A N 1
ATOM 4314 C CA . HIS A 1 542 ? 14.984 51.406 9.438 1 93.62 542 HIS A CA 1
ATOM 4315 C C . HIS A 1 542 ? 13.594 51.969 9.703 1 93.62 542 HIS A C 1
ATOM 4317 O O . HIS A 1 542 ? 13.414 53.188 9.719 1 93.62 542 HIS A O 1
ATOM 4323 N N . ARG A 1 543 ? 12.641 51.156 9.781 1 96.06 543 ARG A N 1
ATOM 4324 C CA . ARG A 1 543 ? 11.305 51.562 10.234 1 96.06 543 ARG A CA 1
ATOM 4325 C C . ARG A 1 543 ? 11.117 51.25 11.719 1 96.06 543 ARG A C 1
ATOM 4327 O O . ARG A 1 543 ? 10.406 50.312 12.078 1 96.06 543 ARG A O 1
ATOM 4334 N N . TYR A 1 544 ? 11.594 52.031 12.586 1 94.69 544 TYR A N 1
ATOM 4335 C CA . TYR A 1 544 ? 11.812 51.75 14 1 94.69 544 TYR A CA 1
ATOM 4336 C C . TYR A 1 544 ? 10.508 51.812 14.781 1 94.69 544 TYR A C 1
ATOM 4338 O O . TYR A 1 544 ? 10.25 50.969 15.648 1 94.69 544 TYR A O 1
ATOM 4346 N N . ASP A 1 545 ? 9.641 52.75 14.484 1 94.69 545 ASP A N 1
ATOM 4347 C CA . ASP A 1 545 ? 8.391 52.875 15.227 1 94.69 545 ASP A CA 1
ATOM 4348 C C . ASP A 1 545 ? 7.488 51.656 15.016 1 94.69 545 ASP A C 1
ATOM 4350 O O . ASP A 1 545 ? 6.91 51.156 15.969 1 94.69 545 ASP A O 1
ATOM 4354 N N . GLU A 1 546 ? 7.398 51.312 13.742 1 96.06 546 GLU A N 1
ATOM 4355 C CA . GLU A 1 546 ? 6.602 50.125 13.438 1 96.06 546 GLU A CA 1
ATOM 4356 C C . GLU A 1 546 ? 7.203 48.875 14.086 1 96.06 546 GLU A C 1
ATOM 4358 O O . GLU A 1 546 ? 6.473 47.969 14.5 1 96.06 546 GLU A O 1
ATOM 4363 N N . ALA A 1 547 ? 8.461 48.75 14.086 1 96.75 547 ALA A N 1
ATOM 4364 C CA . ALA A 1 547 ? 9.148 47.625 14.695 1 96.75 547 ALA A CA 1
ATOM 4365 C C . ALA A 1 547 ? 8.828 47.531 16.188 1 96.75 547 ALA A C 1
ATOM 4367 O O . ALA A 1 547 ? 8.547 46.438 16.703 1 96.75 547 ALA A O 1
ATOM 4368 N N . LEU A 1 548 ? 8.906 48.688 16.875 1 95.19 548 LEU A N 1
ATOM 4369 C CA . LEU A 1 548 ? 8.641 48.719 18.312 1 95.19 548 LEU A CA 1
ATOM 4370 C C . LEU A 1 548 ? 7.203 48.312 18.594 1 95.19 548 LEU A C 1
ATOM 4372 O O . LEU A 1 548 ? 6.945 47.562 19.562 1 95.19 548 LEU A O 1
ATOM 4376 N N . ASP A 1 549 ? 6.309 48.781 17.766 1 95.88 549 ASP A N 1
ATOM 4377 C CA . ASP A 1 549 ? 4.906 48.406 17.953 1 95.88 549 ASP A CA 1
ATOM 4378 C C . ASP A 1 549 ? 4.699 46.906 17.766 1 95.88 549 ASP A C 1
ATOM 4380 O O . ASP A 1 549 ? 4 46.281 18.547 1 95.88 549 ASP A O 1
ATOM 4384 N N . THR A 1 550 ? 5.262 46.375 16.703 1 96.12 550 THR A N 1
ATOM 4385 C CA . THR A 1 550 ? 5.121 44.969 16.391 1 96.12 550 THR A CA 1
ATOM 4386 C C . THR A 1 550 ? 5.754 44.094 17.484 1 96.12 550 THR A C 1
ATOM 4388 O O . THR A 1 550 ? 5.207 43.062 17.844 1 96.12 550 THR A O 1
ATOM 4391 N N . LEU A 1 551 ? 6.855 44.469 17.969 1 95.06 551 LEU A N 1
ATOM 4392 C CA . LEU A 1 551 ? 7.543 43.719 19.016 1 95.06 551 LEU A CA 1
ATOM 4393 C C . LEU A 1 551 ? 6.785 43.812 20.328 1 95.06 551 LEU A C 1
ATOM 4395 O O . LEU A 1 551 ? 6.824 42.875 21.141 1 95.06 551 LEU A O 1
ATOM 4399 N N . ALA A 1 552 ? 6.121 44.906 20.531 1 93.75 552 ALA A N 1
ATOM 4400 C CA . ALA A 1 552 ? 5.273 45.031 21.719 1 93.75 552 ALA A CA 1
ATOM 4401 C C . ALA A 1 552 ? 4.129 44 21.672 1 93.75 552 ALA A C 1
ATOM 4403 O O . ALA A 1 552 ? 3.773 43.438 22.688 1 93.75 552 ALA A O 1
ATOM 4404 N N . ILE A 1 553 ? 3.559 43.906 20.5 1 94.62 553 ILE A N 1
ATOM 4405 C CA . ILE A 1 553 ? 2.5 42.906 20.312 1 94.62 553 ILE A CA 1
ATOM 4406 C C . ILE A 1 553 ? 3.045 41.5 20.578 1 94.62 553 ILE A C 1
ATOM 4408 O O . ILE A 1 553 ? 2.393 40.719 21.25 1 94.62 553 ILE A O 1
ATOM 4412 N N . ALA A 1 554 ? 4.203 41.188 20.062 1 94.19 554 ALA A N 1
ATOM 4413 C CA . ALA A 1 554 ? 4.84 39.875 20.266 1 94.19 554 ALA A CA 1
ATOM 4414 C C . ALA A 1 554 ? 5.039 39.594 21.75 1 94.19 554 ALA A C 1
ATOM 4416 O O . ALA A 1 554 ? 4.82 38.469 22.203 1 94.19 554 ALA A O 1
ATOM 4417 N N . ALA A 1 555 ? 5.484 40.594 22.5 1 91 555 ALA A N 1
ATOM 4418 C CA . ALA A 1 555 ? 5.746 40.438 23.938 1 91 555 ALA A CA 1
ATOM 4419 C C . ALA A 1 555 ? 4.449 40.219 24.703 1 91 555 ALA A C 1
ATOM 4421 O O . ALA A 1 555 ? 4.43 39.469 25.703 1 91 555 ALA A O 1
ATOM 4422 N N . GLU A 1 556 ? 3.42 40.781 24.219 1 91.19 556 GLU A N 1
ATOM 4423 C CA . GLU A 1 556 ? 2.121 40.625 24.875 1 91.19 556 GLU A CA 1
ATOM 4424 C C . GLU A 1 556 ? 1.553 39.219 24.641 1 91.19 556 GLU A C 1
ATOM 4426 O O . GLU A 1 556 ? 0.888 38.656 25.5 1 91.19 556 GLU A O 1
ATOM 4431 N N . LEU A 1 557 ? 1.783 38.719 23.484 1 89.81 557 LEU A N 1
ATOM 4432 C CA . LEU A 1 557 ? 1.264 37.406 23.109 1 89.81 557 LEU A CA 1
ATOM 4433 C C . LEU A 1 557 ? 1.958 36.281 23.906 1 89.81 557 LEU A C 1
ATOM 4435 O O . LEU A 1 557 ? 1.33 35.281 24.266 1 89.81 557 LEU A O 1
ATOM 4439 N N . GLN A 1 558 ? 3.232 36.469 24.109 1 87.94 558 GLN A N 1
ATOM 4440 C CA . GLN A 1 558 ? 4 35.531 24.906 1 87.94 558 GLN A CA 1
ATOM 4441 C C . GLN A 1 558 ? 4.906 36.25 25.891 1 87.94 558 GLN A C 1
ATOM 4443 O O . GLN A 1 558 ? 6.105 36.406 25.656 1 87.94 558 GLN A O 1
ATOM 4448 N N . PRO A 1 559 ? 4.367 36.406 26.938 1 81.12 559 PRO A N 1
ATOM 4449 C CA . PRO A 1 559 ? 5.129 37.219 27.891 1 81.12 559 PRO A CA 1
ATOM 4450 C C . PRO A 1 559 ? 6.352 36.469 28.438 1 81.12 559 PRO A C 1
ATOM 4452 O O . PRO A 1 559 ? 7.305 37.094 28.891 1 81.12 559 PRO A O 1
ATOM 4455 N N . LEU A 1 560 ? 6.332 35.281 28.328 1 77.38 560 LEU A N 1
ATOM 4456 C CA . LEU A 1 560 ? 7.434 34.5 28.875 1 77.38 560 LEU A CA 1
ATOM 4457 C C . LEU A 1 560 ? 8.555 34.312 27.859 1 77.38 560 LEU A C 1
ATOM 4459 O O . LEU A 1 560 ? 9.633 33.844 28.188 1 77.38 560 LEU A O 1
ATOM 4463 N N . ASN A 1 561 ? 8.352 34.812 26.703 1 78.19 561 ASN A N 1
ATOM 4464 C CA . ASN A 1 561 ? 9.375 34.75 25.672 1 78.19 561 ASN A CA 1
ATOM 4465 C C . ASN A 1 561 ? 10.312 35.938 25.719 1 78.19 561 ASN A C 1
ATOM 4467 O O . ASN A 1 561 ? 9.883 37.062 25.469 1 78.19 561 ASN A O 1
ATOM 4471 N N . PRO A 1 562 ? 11.523 35.719 25.984 1 84.88 562 PRO A N 1
ATOM 4472 C CA . PRO A 1 562 ? 12.469 36.844 26.125 1 84.88 562 PRO A CA 1
ATOM 4473 C C . PRO A 1 562 ? 12.938 37.406 24.797 1 84.88 562 PRO A C 1
ATOM 4475 O O . PRO A 1 562 ? 13.461 38.531 24.734 1 84.88 562 PRO A O 1
ATOM 4478 N N . GLN A 1 563 ? 12.625 36.719 23.766 1 86.94 563 GLN A N 1
ATOM 4479 C CA . GLN A 1 563 ? 13.164 37.125 22.469 1 86.94 563 GLN A CA 1
ATOM 4480 C C . GLN A 1 563 ? 12.539 38.438 22 1 86.94 563 GLN A C 1
ATOM 4482 O O . GLN A 1 563 ? 13.234 39.312 21.469 1 86.94 563 GLN A O 1
ATOM 4487 N N . ALA A 1 564 ? 11.281 38.625 22.188 1 90.44 564 ALA A N 1
ATOM 4488 C CA . ALA A 1 564 ? 10.594 39.812 21.75 1 90.44 564 ALA A CA 1
ATOM 4489 C C . ALA A 1 564 ? 11.109 41.062 22.484 1 90.44 564 ALA A C 1
ATOM 4491 O O . ALA A 1 564 ? 11.352 42.094 21.875 1 90.44 564 ALA A O 1
ATOM 4492 N N . ARG A 1 565 ? 11.367 40.906 23.75 1 90.56 565 ARG A N 1
ATOM 4493 C CA . ARG A 1 565 ? 11.867 42.031 24.562 1 90.56 565 ARG A CA 1
ATOM 4494 C C . ARG A 1 565 ? 13.32 42.344 24.234 1 90.56 565 ARG A C 1
ATOM 4496 O O . ARG A 1 565 ? 13.734 43.5 24.234 1 90.56 565 ARG A O 1
ATOM 4503 N N . PHE A 1 566 ? 14.039 41.344 23.969 1 92.25 566 PHE A N 1
ATOM 4504 C CA . PHE A 1 566 ? 15.43 41.531 23.578 1 92.25 566 PHE A CA 1
ATOM 4505 C C . PHE A 1 566 ? 15.539 42.312 22.266 1 92.25 566 PHE A C 1
ATOM 4507 O O . PHE A 1 566 ? 16.359 43.219 22.141 1 92.25 566 PHE A O 1
ATOM 4514 N N . GLN A 1 567 ? 14.758 41.938 21.391 1 92.5 567 GLN A N 1
ATOM 4515 C CA . GLN A 1 567 ? 14.773 42.625 20.094 1 92.5 567 GLN A CA 1
ATOM 4516 C C . GLN A 1 567 ? 14.258 44.031 20.234 1 92.5 567 GLN A C 1
ATOM 4518 O O . GLN A 1 567 ? 14.727 44.938 19.516 1 92.5 567 GLN A O 1
ATOM 4523 N N . ARG A 1 568 ? 13.258 44.188 21.062 1 93.38 568 ARG A N 1
ATOM 4524 C CA . ARG A 1 568 ? 12.781 45.562 21.312 1 93.38 568 ARG A CA 1
ATOM 4525 C C . ARG A 1 568 ? 13.898 46.438 21.875 1 93.38 568 ARG A C 1
ATOM 4527 O O . ARG A 1 568 ? 14.031 47.594 21.484 1 93.38 568 ARG A O 1
ATOM 4534 N N . ALA A 1 569 ? 14.711 45.844 22.766 1 93.31 569 ALA A N 1
ATOM 4535 C CA . ALA A 1 569 ? 15.859 46.562 23.297 1 93.31 569 ALA A CA 1
ATOM 4536 C C . ALA A 1 569 ? 16.844 46.938 22.203 1 93.31 569 ALA A C 1
ATOM 4538 O O . ALA A 1 569 ? 17.422 48.031 22.203 1 93.31 569 ALA A O 1
ATOM 4539 N N . ASN A 1 570 ? 17.016 46.062 21.297 1 92.62 570 ASN A N 1
ATOM 4540 C CA . ASN A 1 570 ? 17.906 46.312 20.188 1 92.62 570 ASN A CA 1
ATOM 4541 C C . ASN A 1 570 ? 17.438 47.5 19.344 1 92.62 570 ASN A C 1
ATOM 4543 O O . ASN A 1 570 ? 18.266 48.312 18.891 1 92.62 570 ASN A O 1
ATOM 4547 N N . VAL A 1 571 ? 16.203 47.562 19.125 1 94.56 571 VAL A N 1
ATOM 4548 C CA . VAL A 1 571 ? 15.648 48.656 18.359 1 94.56 571 VAL A CA 1
ATOM 4549 C C . VAL A 1 571 ? 15.812 49.969 19.125 1 94.56 571 VAL A C 1
ATOM 4551 O O . VAL A 1 571 ? 16.156 51 18.547 1 94.56 571 VAL A O 1
ATOM 4554 N N . LEU A 1 572 ? 15.641 49.938 20.422 1 94.56 572 LEU A N 1
ATOM 4555 C CA . LEU A 1 572 ? 15.781 51.125 21.266 1 94.56 572 LEU A CA 1
ATOM 4556 C C . LEU A 1 572 ? 17.234 51.594 21.297 1 94.56 572 LEU A C 1
ATOM 4558 O O . LEU A 1 572 ? 17.5 52.812 21.328 1 94.56 572 LEU A O 1
ATOM 4562 N N . ILE A 1 573 ? 18.141 50.719 21.281 1 92.62 573 ILE A N 1
ATOM 4563 C CA . ILE A 1 573 ? 19.547 51.031 21.266 1 92.62 573 ILE A CA 1
ATOM 4564 C C . ILE A 1 573 ? 19.891 51.781 19.953 1 92.62 573 ILE A C 1
ATOM 4566 O O . ILE A 1 573 ? 20.641 52.75 19.969 1 92.62 573 ILE A O 1
ATOM 4570 N N . THR A 1 574 ? 19.328 51.25 18.891 1 92.62 574 THR A N 1
ATOM 4571 C CA . THR A 1 574 ? 19.562 51.875 17.609 1 92.62 574 THR A CA 1
ATOM 4572 C C . THR A 1 574 ? 19 53.312 17.578 1 92.62 574 THR A C 1
ATOM 4574 O O . THR A 1 574 ? 19.562 54.188 16.906 1 92.62 574 THR A O 1
ATOM 4577 N N . GLN A 1 575 ? 17.953 53.531 18.328 1 93.31 575 GLN A N 1
ATOM 4578 C CA . GLN A 1 575 ? 17.344 54.875 18.422 1 93.31 575 GLN A CA 1
ATOM 4579 C C . GLN A 1 575 ? 18.016 55.719 19.5 1 93.31 575 GLN A C 1
ATOM 4581 O O . GLN A 1 575 ? 17.562 56.812 19.812 1 93.31 575 GLN A O 1
ATOM 4586 N N . GLN A 1 576 ? 19.031 55.188 20.188 1 90.25 576 GLN A N 1
ATOM 4587 C CA . GLN A 1 576 ? 19.812 55.844 21.219 1 90.25 576 GLN A CA 1
ATOM 4588 C C . GLN A 1 576 ? 18.969 56.125 22.453 1 90.25 576 GLN A C 1
ATOM 4590 O O . GLN A 1 576 ? 19.172 57.125 23.141 1 90.25 576 GLN A O 1
ATOM 4595 N N . ARG A 1 577 ? 17.938 55.375 22.562 1 93.44 577 ARG A N 1
ATOM 4596 C CA . ARG A 1 577 ? 17.141 55.406 23.797 1 93.44 577 ARG A CA 1
ATOM 4597 C C . ARG A 1 577 ? 17.656 54.375 24.781 1 93.44 577 ARG A C 1
ATOM 4599 O O . ARG A 1 577 ? 16.984 53.375 25.047 1 93.44 577 ARG A O 1
ATOM 4606 N N . PHE A 1 578 ? 18.688 54.625 25.453 1 92.56 578 PHE A N 1
ATOM 4607 C CA . PHE A 1 578 ? 19.484 53.656 26.203 1 92.56 578 PHE A CA 1
ATOM 4608 C C . PHE A 1 578 ? 18.828 53.312 27.531 1 92.56 578 PHE A C 1
ATOM 4610 O O . PHE A 1 578 ? 18.875 52.188 27.984 1 92.56 578 PHE A O 1
ATOM 4617 N N . GLU A 1 579 ? 18.188 54.281 28.109 1 93.12 579 GLU A N 1
ATOM 4618 C CA . GLU A 1 579 ? 17.562 54.031 29.406 1 93.12 579 GLU A CA 1
ATOM 4619 C C . GLU A 1 579 ? 16.406 53.031 29.281 1 93.12 579 GLU A C 1
ATOM 4621 O O . GLU A 1 579 ? 16.281 52.094 30.078 1 93.12 579 GLU A O 1
ATOM 4626 N N . GLU A 1 580 ? 15.633 53.375 28.281 1 93.12 580 GLU A N 1
ATOM 4627 C CA . GLU A 1 580 ? 14.516 52.469 28.031 1 93.12 580 GLU A CA 1
ATOM 4628 C C . GLU A 1 580 ? 15.016 51.062 27.641 1 93.12 580 GLU A C 1
ATOM 4630 O O . GLU A 1 580 ? 14.414 50.062 28.016 1 93.12 580 GLU A O 1
ATOM 4635 N N . ALA A 1 581 ? 16.016 50.969 26.844 1 94.06 581 ALA A N 1
ATOM 4636 C CA . ALA A 1 581 ? 16.594 49.688 26.422 1 94.06 581 ALA A CA 1
ATOM 4637 C C . ALA A 1 581 ? 17.109 48.906 27.625 1 94.06 581 ALA A C 1
ATOM 4639 O O . ALA A 1 581 ? 16.938 47.688 27.688 1 94.06 581 ALA A O 1
ATOM 4640 N N . LEU A 1 582 ? 17.75 49.594 28.516 1 92.38 582 LEU A N 1
ATOM 4641 C CA . LEU A 1 582 ? 18.297 48.938 29.703 1 92.38 582 LEU A CA 1
ATOM 4642 C C . LEU A 1 582 ? 17.172 48.375 30.562 1 92.38 582 LEU A C 1
ATOM 4644 O O . LEU A 1 582 ? 17.328 47.312 31.172 1 92.38 582 LEU A O 1
ATOM 4648 N N . GLU A 1 583 ? 16.094 49.062 30.609 1 92.25 583 GLU A N 1
ATOM 4649 C CA . GLU A 1 583 ? 14.93 48.562 31.344 1 92.25 583 GLU A CA 1
ATOM 4650 C C . GLU A 1 583 ? 14.406 47.25 30.734 1 92.25 583 GLU A C 1
ATOM 4652 O O . GLU A 1 583 ? 14.055 46.344 31.469 1 92.25 583 GLU A O 1
ATOM 4657 N N . GLU A 1 584 ? 14.312 47.25 29.453 1 91.75 584 GLU A N 1
ATOM 4658 C CA . GLU A 1 584 ? 13.867 46.062 28.75 1 91.75 584 GLU A CA 1
ATOM 4659 C C . GLU A 1 584 ? 14.844 44.906 28.969 1 91.75 584 GLU A C 1
ATOM 4661 O O . GLU A 1 584 ? 14.422 43.75 29.125 1 91.75 584 GLU A O 1
ATOM 4666 N N . LEU A 1 585 ? 16.078 45.125 28.938 1 92.31 585 LEU A N 1
ATOM 4667 C CA . LEU A 1 585 ? 17.094 44.094 29.094 1 92.31 585 LEU A CA 1
ATOM 4668 C C . LEU A 1 585 ? 17.078 43.531 30.5 1 92.31 585 LEU A C 1
ATOM 4670 O O . LEU A 1 585 ? 17.344 42.344 30.703 1 92.31 585 LEU A O 1
ATOM 4674 N N . HIS A 1 586 ? 16.766 44.375 31.438 1 91.12 586 HIS A N 1
ATOM 4675 C CA . HIS A 1 586 ? 16.609 43.906 32.812 1 91.12 586 HIS A CA 1
ATOM 4676 C C . HIS A 1 586 ? 15.469 42.906 32.906 1 91.12 586 HIS A C 1
ATOM 4678 O O . HIS A 1 586 ? 15.578 41.906 33.625 1 91.12 586 HIS A O 1
ATOM 4684 N N . ALA A 1 587 ? 14.477 43.219 32.219 1 88.5 587 ALA A N 1
ATOM 4685 C CA . ALA A 1 587 ? 13.336 42.312 32.219 1 88.5 587 ALA A CA 1
ATOM 4686 C C . ALA A 1 587 ? 13.719 40.969 31.578 1 88.5 587 ALA A C 1
ATOM 4688 O O . ALA A 1 587 ? 13.297 39.906 32.031 1 88.5 587 ALA A O 1
ATOM 4689 N N . VAL A 1 588 ? 14.477 41 30.469 1 90.69 588 VAL A N 1
ATOM 4690 C CA . VAL A 1 588 ? 14.914 39.812 29.781 1 90.69 588 VAL A CA 1
ATOM 4691 C C . VAL A 1 588 ? 15.836 39 30.688 1 90.69 588 VAL A C 1
ATOM 4693 O O . VAL A 1 588 ? 15.766 37.75 30.703 1 90.69 588 VAL A O 1
ATOM 4696 N N . LYS A 1 589 ? 16.734 39.656 31.391 1 88.81 589 LYS A N 1
ATOM 4697 C CA . LYS A 1 589 ? 17.672 39.031 32.281 1 88.81 589 LYS A CA 1
ATOM 4698 C C . LYS A 1 589 ? 16.938 38.219 33.375 1 88.81 589 LYS A C 1
ATOM 4700 O O . LYS A 1 589 ? 17.391 37.156 33.781 1 88.81 589 LYS A O 1
ATOM 4705 N N . ASN A 1 590 ? 15.852 38.688 33.812 1 87 590 ASN A N 1
ATOM 4706 C CA . ASN A 1 590 ? 15.062 38 34.844 1 87 590 ASN A CA 1
ATOM 4707 C C . ASN A 1 590 ? 14.5 36.688 34.344 1 87 590 ASN A C 1
ATOM 4709 O O . ASN A 1 590 ? 14.336 35.75 35.094 1 87 590 ASN A O 1
ATOM 4713 N N . PHE A 1 591 ? 14.234 36.688 33.094 1 84.31 591 PHE A N 1
ATOM 4714 C CA . PHE A 1 591 ? 13.672 35.469 32.5 1 84.31 591 PHE A CA 1
ATOM 4715 C C . PHE A 1 591 ? 14.781 34.5 32.094 1 84.31 591 PHE A C 1
ATOM 4717 O O . PHE A 1 591 ? 14.602 33.281 32.156 1 84.31 591 PHE A O 1
ATOM 4724 N N . ALA A 1 592 ? 15.859 35.094 31.625 1 83.12 592 ALA A N 1
ATOM 4725 C CA . ALA A 1 592 ? 17 34.281 31.203 1 83.12 592 ALA A CA 1
ATOM 4726 C C . ALA A 1 592 ? 18.297 34.812 31.797 1 83.12 592 ALA A C 1
ATOM 4728 O O . ALA A 1 592 ? 19.141 35.375 31.094 1 83.12 592 ALA A O 1
ATOM 4729 N N . PRO A 1 593 ? 18.547 34.469 32.969 1 83.12 593 PRO A N 1
ATOM 4730 C CA . PRO A 1 593 ? 19.688 35.062 33.656 1 83.12 593 PRO A CA 1
ATOM 4731 C C . PRO A 1 593 ? 21.031 34.5 33.188 1 83.12 593 PRO A C 1
ATOM 4733 O O . PRO A 1 593 ? 22.062 35.125 33.375 1 83.12 593 PRO A O 1
ATOM 4736 N N . ARG A 1 594 ? 21.016 33.406 32.5 1 83.69 594 ARG A N 1
ATOM 4737 C CA . ARG A 1 594 ? 22.266 32.75 32.156 1 83.69 594 ARG A CA 1
ATOM 4738 C C . ARG A 1 594 ? 22.609 32.969 30.672 1 83.69 594 ARG A C 1
ATOM 4740 O O . ARG A 1 594 ? 23.547 32.344 30.156 1 83.69 594 ARG A O 1
ATOM 4747 N N . GLU A 1 595 ? 21.922 33.875 30.094 1 83.69 595 GLU A N 1
ATOM 4748 C CA . GLU A 1 595 ? 22.188 34.156 28.688 1 83.69 595 GLU A CA 1
ATOM 4749 C C . GLU A 1 595 ? 23.266 35.219 28.531 1 83.69 595 GLU A C 1
ATOM 4751 O O . GLU A 1 595 ? 23.078 36.344 28.938 1 83.69 595 GLU A O 1
ATOM 4756 N N . SER A 1 596 ? 24.328 34.812 27.938 1 84.88 596 SER A N 1
ATOM 4757 C CA . SER A 1 596 ? 25.5 35.688 27.828 1 84.88 596 SER A CA 1
ATOM 4758 C C . SER A 1 596 ? 25.219 36.875 26.938 1 84.88 596 SER A C 1
ATOM 4760 O O . SER A 1 596 ? 25.719 37.969 27.188 1 84.88 596 SER A O 1
ATOM 4762 N N . SER A 1 597 ? 24.391 36.656 25.906 1 85.12 597 SER A N 1
ATOM 4763 C CA . SER A 1 597 ? 24.109 37.719 24.953 1 85.12 597 SER A CA 1
ATOM 4764 C C . SER A 1 597 ? 23.375 38.875 25.625 1 85.12 597 SER A C 1
ATOM 4766 O O . SER A 1 597 ? 23.594 40.031 25.266 1 85.12 597 SER A O 1
ATOM 4768 N N . VAL A 1 598 ? 22.625 38.594 26.609 1 88.56 598 VAL A N 1
ATOM 4769 C CA . VAL A 1 598 ? 21.859 39.625 27.312 1 88.56 598 VAL A CA 1
ATOM 4770 C C . VAL A 1 598 ? 22.797 40.469 28.156 1 88.56 598 VAL A C 1
ATOM 4772 O O . VAL A 1 598 ? 22.734 41.719 28.141 1 88.56 598 VAL A O 1
ATOM 4775 N N . HIS A 1 599 ? 23.703 39.812 28.781 1 88.12 599 HIS A N 1
ATOM 4776 C CA . HIS A 1 599 ? 24.672 40.531 29.609 1 88.12 599 HIS A CA 1
ATOM 4777 C C . HIS A 1 599 ? 25.609 41.375 28.766 1 88.12 599 HIS A C 1
ATOM 4779 O O . HIS A 1 599 ? 25.984 42.469 29.156 1 88.12 599 HIS A O 1
ATOM 4785 N N . PHE A 1 600 ? 25.938 40.969 27.703 1 89 600 PHE A N 1
ATOM 4786 C CA . PHE A 1 600 ? 26.812 41.719 26.797 1 89 600 PHE A CA 1
ATOM 4787 C C . PHE A 1 600 ? 26.141 43 26.312 1 89 600 PHE A C 1
ATOM 4789 O O . PHE A 1 600 ? 26.75 44.062 26.312 1 89 600 PHE A O 1
ATOM 4796 N N . MET A 1 601 ? 24.906 42.812 25.969 1 89.75 601 MET A N 1
ATOM 4797 C CA . MET A 1 601 ? 24.172 43.969 25.484 1 89.75 601 MET A CA 1
ATOM 4798 C C . MET A 1 601 ? 23.953 44.969 26.609 1 89.75 601 MET A C 1
ATOM 4800 O O . MET A 1 601 ? 24 46.188 26.375 1 89.75 601 MET A O 1
ATOM 4804 N N . MET A 1 602 ? 23.688 44.469 27.766 1 91.56 602 MET A N 1
ATOM 4805 C CA . MET A 1 602 ? 23.531 45.344 28.922 1 91.56 602 MET A CA 1
ATOM 4806 C C . MET A 1 602 ? 24.812 46.094 29.203 1 91.56 602 MET A C 1
ATOM 4808 O O . MET A 1 602 ? 24.781 47.281 29.547 1 91.56 602 MET A O 1
ATOM 4812 N N . GLY A 1 603 ? 25.922 45.406 29.047 1 89.69 603 GLY A N 1
ATOM 4813 C CA . GLY A 1 603 ? 27.203 46.062 29.203 1 89.69 603 GLY A CA 1
ATOM 4814 C C . GLY A 1 603 ? 27.453 47.156 28.188 1 89.69 603 GLY A C 1
ATOM 4815 O O . GLY A 1 603 ? 27.922 48.25 28.531 1 89.69 603 GLY A O 1
ATOM 4816 N N . LYS A 1 604 ? 27.078 46.875 26.984 1 89.56 604 LYS A N 1
ATOM 4817 C CA . LYS A 1 604 ? 27.25 47.844 25.922 1 89.56 604 LYS A CA 1
ATOM 4818 C C . LYS A 1 604 ? 26.391 49.094 26.172 1 89.56 604 LYS A C 1
ATOM 4820 O O . LYS A 1 604 ? 26.844 50.219 25.938 1 89.56 604 LYS A O 1
ATOM 4825 N N . VAL A 1 605 ? 25.219 48.906 26.625 1 92.12 605 VAL A N 1
ATOM 4826 C CA . VAL A 1 605 ? 24.281 50 26.875 1 92.12 605 VAL A CA 1
ATOM 4827 C C . VAL A 1 605 ? 24.734 50.812 28.109 1 92.12 605 VAL A C 1
ATOM 4829 O O . VAL A 1 605 ? 24.672 52.031 28.125 1 92.12 605 VAL A O 1
ATOM 4832 N N . ALA A 1 606 ? 25.203 50.094 29.094 1 91.25 606 ALA A N 1
ATOM 4833 C CA . ALA A 1 606 ? 25.688 50.75 30.312 1 91.25 606 ALA A CA 1
ATOM 4834 C C . ALA A 1 606 ? 26.906 51.625 30.016 1 91.25 606 ALA A C 1
ATOM 4836 O O . ALA A 1 606 ? 27.062 52.719 30.594 1 91.25 606 ALA A O 1
ATOM 4837 N N . LYS A 1 607 ? 27.688 51.156 29.156 1 90.19 607 LYS A N 1
ATOM 4838 C CA . LYS A 1 607 ? 28.859 51.938 28.766 1 90.19 607 LYS A CA 1
ATOM 4839 C C . LYS A 1 607 ? 28.438 53.219 28.047 1 90.19 607 LYS A C 1
ATOM 4841 O O . LYS A 1 607 ? 29 54.281 28.312 1 90.19 607 LYS A O 1
ATOM 4846 N N . LYS A 1 608 ? 27.469 53.094 27.234 1 89.38 608 LYS A N 1
ATOM 4847 C CA . LYS A 1 608 ? 26.984 54.281 26.5 1 89.38 608 LYS A CA 1
ATOM 4848 C C . LYS A 1 608 ? 26.297 55.25 27.422 1 89.38 608 LYS A C 1
ATOM 4850 O O . LYS A 1 608 ? 26.234 56.469 27.125 1 89.38 608 LYS A O 1
ATOM 4855 N N . LEU A 1 609 ? 25.766 54.812 28.547 1 90.81 609 LEU A N 1
ATOM 4856 C CA . LEU A 1 609 ? 25.109 55.656 29.531 1 90.81 609 LEU A CA 1
ATOM 4857 C C . LEU A 1 609 ? 26.141 56.25 30.5 1 90.81 609 LEU A C 1
ATOM 4859 O O . LEU A 1 609 ? 25.797 57.094 31.344 1 90.81 609 LEU A O 1
ATOM 4863 N N . GLY A 1 610 ? 27.359 55.812 30.391 1 86.75 610 GLY A N 1
ATOM 4864 C CA . GLY A 1 610 ? 28.422 56.312 31.234 1 86.75 610 GLY A CA 1
ATOM 4865 C C . GLY A 1 610 ? 28.578 55.594 32.562 1 86.75 610 GLY A C 1
ATOM 4866 O O . GLY A 1 610 ? 29.266 56.062 33.438 1 86.75 610 GLY A O 1
ATOM 4867 N N . ARG A 1 611 ? 27.875 54.531 32.656 1 91.06 611 ARG A N 1
ATOM 4868 C CA . ARG A 1 611 ? 27.969 53.719 33.844 1 91.06 611 ARG A CA 1
ATOM 4869 C C . ARG A 1 611 ? 29.031 52.625 33.719 1 91.06 611 ARG A C 1
ATOM 4871 O O . ARG A 1 611 ? 28.688 51.469 33.5 1 91.06 611 ARG A O 1
ATOM 4878 N N . ILE A 1 612 ? 30.156 52.906 33.938 1 89 612 ILE A N 1
ATOM 4879 C CA . ILE A 1 612 ? 31.297 52.062 33.594 1 89 612 ILE A CA 1
ATOM 4880 C C . ILE A 1 612 ? 31.375 50.875 34.562 1 89 612 ILE A C 1
ATOM 4882 O O . ILE A 1 612 ? 31.703 49.781 34.188 1 89 612 ILE A O 1
ATOM 4886 N N . GLU A 1 613 ? 31.062 51.125 35.781 1 89.25 613 GLU A N 1
ATOM 4887 C CA . GLU A 1 613 ? 31.125 50.062 36.75 1 89.25 613 GLU A CA 1
ATOM 4888 C C . GLU A 1 613 ? 30.094 48.969 36.438 1 89.25 613 GLU A C 1
ATOM 4890 O O . GLU A 1 613 ? 30.391 47.781 36.531 1 89.25 613 GLU A O 1
ATOM 4895 N N . GLU A 1 614 ? 29.016 49.5 36.156 1 90.44 614 GLU A N 1
ATOM 4896 C CA . GLU A 1 614 ? 27.953 48.562 35.812 1 90.44 614 GLU A CA 1
ATOM 4897 C C . GLU A 1 614 ? 28.281 47.812 34.531 1 90.44 614 GLU A C 1
ATOM 4899 O O . GLU A 1 614 ? 27.969 46.625 34.406 1 90.44 614 GLU A O 1
ATOM 4904 N N . ALA A 1 615 ? 28.797 48.406 33.562 1 91.56 615 ALA A N 1
ATOM 4905 C CA . ALA A 1 615 ? 29.203 47.812 32.312 1 91.56 615 ALA A CA 1
ATOM 4906 C C . ALA A 1 615 ? 30.219 46.688 32.531 1 91.56 615 ALA A C 1
ATOM 4908 O O . ALA A 1 615 ? 30.125 45.625 31.922 1 91.56 615 ALA A O 1
ATOM 4909 N N . MET A 1 616 ? 31.156 46.969 33.406 1 89.25 616 MET A N 1
ATOM 4910 C CA . MET A 1 616 ? 32.188 46 33.719 1 89.25 616 MET A CA 1
ATOM 4911 C C . MET A 1 616 ? 31.609 44.75 34.375 1 89.25 616 MET A C 1
ATOM 4913 O O . MET A 1 616 ? 32 43.625 34.031 1 89.25 616 MET A O 1
ATOM 4917 N N . LYS A 1 617 ? 30.734 45 35.188 1 91.12 617 LYS A N 1
ATOM 4918 C CA . LYS A 1 617 ? 30.078 43.875 35.844 1 91.12 617 LYS A CA 1
ATOM 4919 C C . LYS A 1 617 ? 29.344 43 34.844 1 91.12 617 LYS A C 1
ATOM 4921 O O . LYS A 1 617 ? 29.406 41.781 34.906 1 91.12 617 LYS A O 1
ATOM 4926 N N . CYS A 1 618 ? 28.656 43.594 33.969 1 90.81 618 CYS A N 1
ATOM 4927 C CA . CYS A 1 618 ? 27.891 42.906 32.969 1 90.81 618 CYS A CA 1
ATOM 4928 C C . CYS A 1 618 ? 28.812 42.125 32.031 1 90.81 618 CYS A C 1
ATOM 4930 O O . CYS A 1 618 ? 28.531 41 31.656 1 90.81 618 CYS A O 1
ATOM 4932 N N . PHE A 1 619 ? 29.859 42.688 31.562 1 88.81 619 PHE A N 1
ATOM 4933 C CA . PHE A 1 619 ? 30.797 42.031 30.672 1 88.81 619 PHE A CA 1
ATOM 4934 C C . PHE A 1 619 ? 31.453 40.812 31.344 1 88.81 619 PHE A C 1
ATOM 4936 O O . PHE A 1 619 ? 31.672 39.781 30.719 1 88.81 619 PHE A O 1
ATOM 4943 N N . THR A 1 620 ? 31.719 41 32.562 1 87.31 620 THR A N 1
ATOM 4944 C CA . THR A 1 620 ? 32.312 39.906 33.312 1 87.31 620 THR A CA 1
ATOM 4945 C C . THR A 1 620 ? 31.359 38.75 33.438 1 87.31 620 THR A C 1
ATOM 4947 O O . THR A 1 620 ? 31.75 37.562 33.344 1 87.31 620 THR A O 1
ATOM 4950 N N . LEU A 1 621 ? 30.172 39.031 33.688 1 87.88 621 LEU A N 1
ATOM 4951 C CA . LEU A 1 621 ? 29.156 38 33.75 1 87.88 621 LEU A CA 1
ATOM 4952 C C . LEU A 1 621 ? 28.953 37.312 32.406 1 87.88 621 LEU A C 1
ATOM 4954 O O . LEU A 1 621 ? 28.734 36.125 32.344 1 87.88 621 LEU A O 1
ATOM 4958 N N . ALA A 1 622 ? 28.922 38.062 31.359 1 87.62 622 ALA A N 1
ATOM 4959 C CA . ALA A 1 622 ? 28.781 37.5 30.016 1 87.62 622 ALA A CA 1
ATOM 4960 C C . ALA A 1 622 ? 29.906 36.531 29.703 1 87.62 622 ALA A C 1
ATOM 4962 O O . ALA A 1 622 ? 29.703 35.5 29.062 1 87.62 622 ALA A O 1
ATOM 4963 N N . LEU A 1 623 ? 31.141 36.906 30.078 1 83.25 623 LEU A N 1
ATOM 4964 C CA . LEU A 1 623 ? 32.312 36.062 29.859 1 83.25 623 LEU A CA 1
ATOM 4965 C C . LEU A 1 623 ? 32.219 34.781 30.672 1 83.25 623 LEU A C 1
ATOM 4967 O O . LEU A 1 623 ? 32.656 33.719 30.219 1 83.25 623 LEU A O 1
ATOM 4971 N N . HIS A 1 624 ? 31.578 34.906 31.781 1 82.62 624 HIS A N 1
ATOM 4972 C CA . HIS A 1 624 ? 31.438 33.75 32.656 1 82.62 624 HIS A CA 1
ATOM 4973 C C . HIS A 1 624 ? 30.469 32.719 32.094 1 82.62 624 HIS A C 1
ATOM 4975 O O . HIS A 1 624 ? 30.719 31.5 32.188 1 82.62 624 HIS A O 1
ATOM 4981 N N . PHE A 1 625 ? 29.438 33.031 31.484 1 82.44 625 PHE A N 1
ATOM 4982 C CA . PHE A 1 625 ? 28.391 32.125 31.031 1 82.44 625 PHE A CA 1
ATOM 4983 C C . PHE A 1 625 ? 28.75 31.484 29.688 1 82.44 625 PHE A C 1
ATOM 4985 O O . PHE A 1 625 ? 28.344 30.359 29.391 1 82.44 625 PHE A O 1
ATOM 4992 N N . HIS A 1 626 ? 29.281 32.219 28.719 1 71.94 626 HIS A N 1
ATOM 4993 C CA . HIS A 1 626 ? 29.688 31.609 27.453 1 71.94 626 HIS A CA 1
ATOM 4994 C C . HIS A 1 626 ? 31.109 31.984 27.094 1 71.94 626 HIS A C 1
ATOM 4996 O O . HIS A 1 626 ? 31.344 33 26.438 1 71.94 626 HIS A O 1
ATOM 5002 N N . PRO A 1 627 ? 32 31.203 27.484 1 61.72 627 PRO A N 1
ATOM 5003 C CA . PRO A 1 627 ? 33.438 31.516 27.297 1 61.72 627 PRO A CA 1
ATOM 5004 C C . PRO A 1 627 ? 33.844 31.5 25.828 1 61.72 627 PRO A C 1
ATOM 5006 O O . PRO A 1 627 ? 34.875 32.094 25.469 1 61.72 627 PRO A O 1
ATOM 5009 N N . LYS A 1 628 ? 33 31 25.016 1 54.97 628 LYS A N 1
ATOM 5010 C CA . LYS A 1 628 ? 33.5 30.766 23.672 1 54.97 628 LYS A CA 1
ATOM 5011 C C . LYS A 1 628 ? 33.531 32.062 22.875 1 54.97 628 LYS A C 1
ATOM 5013 O O . LYS A 1 628 ? 34.469 32.281 22.078 1 54.97 628 LYS A O 1
ATOM 5018 N N . ASP A 1 629 ? 32.5 32.906 22.969 1 58.75 629 ASP A N 1
ATOM 5019 C CA . ASP A 1 629 ? 32.469 34.125 22.188 1 58.75 629 ASP A CA 1
ATOM 5020 C C . ASP A 1 629 ? 33.344 35.219 22.844 1 58.75 629 ASP A C 1
ATOM 5022 O O . ASP A 1 629 ? 33.031 36.406 22.75 1 58.75 629 ASP A O 1
ATOM 5026 N N . ASN A 1 630 ? 34.312 34.75 23.406 1 66.31 630 ASN A N 1
ATOM 5027 C CA . ASN A 1 630 ? 35.219 35.406 24.359 1 66.31 630 ASN A CA 1
ATOM 5028 C C . ASN A 1 630 ? 35.938 36.594 23.719 1 66.31 630 ASN A C 1
ATOM 5030 O O . ASN A 1 630 ? 36.188 37.625 24.375 1 66.31 630 ASN A O 1
ATOM 5034 N N . ASN A 1 631 ? 35.969 36.438 22.344 1 73.38 631 ASN A N 1
ATOM 5035 C CA . ASN A 1 631 ? 36.844 37.469 21.766 1 73.38 631 ASN A CA 1
ATOM 5036 C C . ASN A 1 631 ? 36.156 38.844 21.734 1 73.38 631 ASN A C 1
ATOM 5038 O O . ASN A 1 631 ? 36.781 39.844 22.062 1 73.38 631 ASN A O 1
ATOM 5042 N N . GLN A 1 632 ? 34.844 38.781 21.484 1 76.94 632 GLN A N 1
ATOM 5043 C CA . GLN A 1 632 ? 34.125 40.062 21.375 1 76.94 632 GLN A CA 1
ATOM 5044 C C . GLN A 1 632 ? 33.938 40.688 22.75 1 76.94 632 GLN A C 1
ATOM 5046 O O . GLN A 1 632 ? 34.062 41.938 22.891 1 76.94 632 GLN A O 1
ATOM 5051 N N . ILE A 1 633 ? 33.812 39.938 23.703 1 78 633 ILE A N 1
ATOM 5052 C CA . ILE A 1 633 ? 33.594 40.438 25.062 1 78 633 ILE A CA 1
ATOM 5053 C C . ILE A 1 633 ? 34.875 41 25.641 1 78 633 ILE A C 1
ATOM 5055 O O . ILE A 1 633 ? 34.875 42.031 26.281 1 78 633 ILE A O 1
ATOM 5059 N N . LYS A 1 634 ? 35.969 40.344 25.266 1 79.38 634 LYS A N 1
ATOM 5060 C CA . LYS A 1 634 ? 37.281 40.781 25.75 1 79.38 634 LYS A CA 1
ATOM 5061 C C . LYS A 1 634 ? 37.656 42.125 25.125 1 79.38 634 LYS A C 1
ATOM 5063 O O . LYS A 1 634 ? 38.219 42.969 25.797 1 79.38 634 LYS A O 1
ATOM 5068 N N . VAL A 1 635 ? 37.25 42.188 23.875 1 80.31 635 VAL A N 1
ATOM 5069 C CA . VAL A 1 635 ? 37.562 43.438 23.188 1 80.31 635 VAL A CA 1
ATOM 5070 C C . VAL A 1 635 ? 36.75 44.594 23.797 1 80.31 635 VAL A C 1
ATOM 5072 O O . VAL A 1 635 ? 37.25 45.688 23.953 1 80.31 635 VAL A O 1
ATOM 5075 N N . ALA A 1 636 ? 35.594 44.312 24.234 1 79.12 636 ALA A N 1
ATOM 5076 C CA . ALA A 1 636 ? 34.719 45.312 24.828 1 79.12 636 ALA A CA 1
ATOM 5077 C C . ALA A 1 636 ? 35.219 45.719 26.203 1 79.12 636 ALA A C 1
ATOM 5079 O O . ALA A 1 636 ? 35.094 46.906 26.578 1 79.12 636 ALA A O 1
ATOM 5080 N N . ILE A 1 637 ? 35.781 44.812 26.891 1 77.69 637 ILE A N 1
ATOM 5081 C CA . ILE A 1 637 ? 36.312 45.094 28.219 1 77.69 637 ILE A CA 1
ATOM 5082 C C . ILE A 1 637 ? 37.562 45.969 28.094 1 77.69 637 ILE A C 1
ATOM 5084 O O . ILE A 1 637 ? 37.75 46.906 28.875 1 77.69 637 ILE A O 1
ATOM 5088 N N . ASP A 1 638 ? 38.312 45.688 27.062 1 78.81 638 ASP A N 1
ATOM 5089 C CA . ASP A 1 638 ? 39.562 46.438 26.859 1 78.81 638 ASP A CA 1
ATOM 5090 C C . ASP A 1 638 ? 39.281 47.875 26.438 1 78.81 638 ASP A C 1
ATOM 5092 O O . ASP A 1 638 ? 40.031 48.781 26.766 1 78.81 638 ASP A O 1
ATOM 5096 N N . LYS A 1 639 ? 38.156 48 25.781 1 77.56 639 LYS A N 1
ATOM 5097 C CA . LYS A 1 639 ? 37.844 49.312 25.25 1 77.56 639 LYS A CA 1
ATOM 5098 C C . LYS A 1 639 ? 36.844 50.062 26.156 1 77.56 639 LYS A C 1
ATOM 5100 O O . LYS A 1 639 ? 36.188 51 25.734 1 77.56 639 LYS A O 1
ATOM 5105 N N . ILE A 1 640 ? 36.719 49.656 27.281 1 78.75 640 ILE A N 1
ATOM 5106 C CA . ILE A 1 640 ? 35.688 50.156 28.172 1 78.75 640 ILE A CA 1
ATOM 5107 C C . ILE A 1 640 ? 35.938 51.625 28.5 1 78.75 640 ILE A C 1
ATOM 5109 O O . ILE A 1 640 ? 35 52.406 28.641 1 78.75 640 ILE A O 1
ATOM 5113 N N . ASN A 1 641 ? 37.25 52.094 28.562 1 75 641 ASN A N 1
ATOM 5114 C CA . ASN A 1 641 ? 37.594 53.469 28.969 1 75 641 ASN A CA 1
ATOM 5115 C C . ASN A 1 641 ? 37.781 54.375 27.75 1 75 641 ASN A C 1
ATOM 5117 O O . ASN A 1 641 ? 37.969 55.594 27.906 1 75 641 ASN A O 1
ATOM 5121 N N . GLU A 1 642 ? 37.75 53.781 26.5 1 72 642 GLU A N 1
ATOM 5122 C CA . GLU A 1 642 ? 37.906 54.594 25.297 1 72 642 GLU A CA 1
ATOM 5123 C C . GLU A 1 642 ? 36.562 55.219 24.875 1 72 642 GLU A C 1
ATOM 5125 O O . GLU A 1 642 ? 35.531 54.562 24.969 1 72 642 GLU A O 1
ATOM 5130 N N . PRO A 1 643 ? 36.531 56.562 24.703 1 63 643 PRO A N 1
ATOM 5131 C CA . PRO A 1 643 ? 35.281 57.219 24.281 1 63 643 PRO A CA 1
ATOM 5132 C C . PRO A 1 643 ? 34.719 56.594 23 1 63 643 PRO A C 1
ATOM 5134 O O . PRO A 1 643 ? 35.5 56.156 22.141 1 63 643 PRO A O 1
ATOM 5137 N N . ASP A 1 644 ? 33.594 56 22.984 1 58.41 644 ASP A N 1
ATOM 5138 C CA . ASP A 1 644 ? 32.906 55.312 21.906 1 58.41 644 ASP A CA 1
ATOM 5139 C C . ASP A 1 644 ? 32.781 56.188 20.672 1 58.41 644 ASP A C 1
ATOM 5141 O O . ASP A 1 644 ? 32.156 57.25 20.734 1 58.41 644 ASP A O 1
ATOM 5145 N N . HIS A 1 645 ? 33.844 56.438 19.812 1 47.94 645 HIS A N 1
ATOM 5146 C CA . HIS A 1 645 ? 33.562 57.062 18.531 1 47.94 645 HIS A CA 1
ATOM 5147 C C . HIS A 1 645 ? 32.438 56.344 17.797 1 47.94 645 HIS A C 1
ATOM 5149 O O . HIS A 1 645 ? 32.156 55.156 18.047 1 47.94 645 HIS A O 1
ATOM 5155 N N . ASP A 1 646 ? 31.391 57.094 17.125 1 45.59 646 ASP A N 1
ATOM 5156 C CA . ASP A 1 646 ? 30.125 56.719 16.469 1 45.59 646 ASP A CA 1
ATOM 5157 C C . ASP A 1 646 ? 30.281 55.406 15.688 1 45.59 646 ASP A C 1
ATOM 5159 O O . ASP A 1 646 ? 29.312 54.938 15.086 1 45.59 646 ASP A O 1
ATOM 5163 N N . ASP A 1 647 ? 31.391 55.031 15.062 1 40.84 647 ASP A N 1
ATOM 5164 C CA . ASP A 1 647 ? 31.422 54.188 13.859 1 40.84 647 ASP A CA 1
ATOM 5165 C C . ASP A 1 647 ? 30.953 52.781 14.172 1 40.84 647 ASP A C 1
ATOM 5167 O O . ASP A 1 647 ? 30.75 51.969 13.266 1 40.84 647 ASP A O 1
ATOM 5171 N N . ASP A 1 648 ? 31.203 52.094 15.289 1 41.56 648 ASP A N 1
ATOM 5172 C CA . ASP A 1 648 ? 31.266 50.625 15.273 1 41.56 648 ASP A CA 1
ATOM 5173 C C . ASP A 1 648 ? 29.891 50 15.469 1 41.56 648 ASP A C 1
ATOM 5175 O O . ASP A 1 648 ? 29.766 48.844 15.859 1 41.56 648 ASP A O 1
ATOM 5179 N N . ASP A 1 649 ? 28.844 50.594 15.234 1 37.78 649 ASP A N 1
ATOM 5180 C CA . ASP A 1 649 ? 27.578 49.938 15.523 1 37.78 649 ASP A CA 1
ATOM 5181 C C . ASP A 1 649 ? 27.359 48.719 14.656 1 37.78 649 ASP A C 1
ATOM 5183 O O . ASP A 1 649 ? 26.266 48.156 14.594 1 37.78 649 ASP A O 1
ATOM 5187 N N . ARG A 1 650 ? 28.125 48.438 13.555 1 35.78 650 ARG A N 1
ATOM 5188 C CA . ARG A 1 650 ? 27.781 47.25 12.75 1 35.78 650 ARG A CA 1
ATOM 5189 C C . ARG A 1 650 ? 28.141 45.969 13.492 1 35.78 650 ARG A C 1
ATOM 5191 O O . ARG A 1 650 ? 28.141 44.875 12.898 1 35.78 650 ARG A O 1
ATOM 5198 N N . MET A 1 651 ? 28.891 46.062 14.539 1 29.39 651 MET A N 1
ATOM 5199 C CA . MET A 1 651 ? 29.109 44.656 14.914 1 29.39 651 MET A CA 1
ATOM 5200 C C . MET A 1 651 ? 27.875 44.094 15.602 1 29.39 651 MET A C 1
ATOM 5202 O O . MET A 1 651 ? 27.297 44.719 16.484 1 29.39 651 MET A O 1
ATOM 5206 N N . MET B 1 1 ? -28.969 8.883 20.062 1 87.25 1 MET B N 1
ATOM 5207 C CA . MET B 1 1 ? -27.703 9.32 19.469 1 87.25 1 MET B CA 1
ATOM 5208 C C . MET B 1 1 ? -26.906 8.133 18.953 1 87.25 1 MET B C 1
ATOM 5210 O O . MET B 1 1 ? -26.375 8.172 17.828 1 87.25 1 MET B O 1
ATOM 5214 N N . GLU B 1 2 ? -26.969 7.047 19.672 1 90.88 2 GLU B N 1
ATOM 5215 C CA . GLU B 1 2 ? -26.172 5.879 19.297 1 90.88 2 GLU B CA 1
ATOM 5216 C C . GLU B 1 2 ? -26.641 5.293 17.969 1 90.88 2 GLU B C 1
ATOM 5218 O O . GLU B 1 2 ? -25.828 5.051 17.062 1 90.88 2 GLU B O 1
ATOM 5223 N N . GLU B 1 3 ? -27.922 5.07 17.781 1 92.12 3 GLU B N 1
ATOM 5224 C CA . GLU B 1 3 ? -28.453 4.488 16.562 1 92.12 3 GLU B CA 1
ATOM 5225 C C . GLU B 1 3 ? -28.234 5.41 15.359 1 92.12 3 GLU B C 1
ATOM 5227 O O . GLU B 1 3 ? -27.969 4.941 14.258 1 92.12 3 GLU B O 1
ATOM 5232 N N . ALA B 1 4 ? -28.406 6.664 15.656 1 92.38 4 ALA B N 1
ATOM 5233 C CA . ALA B 1 4 ? -28.203 7.637 14.586 1 92.38 4 ALA B CA 1
ATOM 5234 C C . ALA B 1 4 ? -26.75 7.633 14.117 1 92.38 4 ALA B C 1
ATOM 5236 O O . ALA B 1 4 ? -26.484 7.656 12.914 1 92.38 4 ALA B O 1
ATOM 5237 N N . LEU B 1 5 ? -25.891 7.613 15.125 1 94.88 5 LEU B N 1
ATOM 5238 C CA . LEU B 1 5 ? -24.469 7.586 14.805 1 94.88 5 LEU B CA 1
ATOM 5239 C C . LEU B 1 5 ? -24.109 6.312 14.047 1 94.88 5 LEU B C 1
ATOM 5241 O O . LEU B 1 5 ? -23.391 6.367 13.039 1 94.88 5 LEU B O 1
ATOM 5245 N N . ALA B 1 6 ? -24.562 5.188 14.484 1 96.31 6 ALA B N 1
ATOM 5246 C CA . ALA B 1 6 ? -24.25 3.908 13.852 1 96.31 6 ALA B CA 1
ATOM 5247 C C . ALA B 1 6 ? -24.75 3.875 12.414 1 96.31 6 ALA B C 1
ATOM 5249 O O . ALA B 1 6 ? -24.062 3.354 11.523 1 96.31 6 ALA B O 1
ATOM 5250 N N . THR B 1 7 ? -25.906 4.398 12.211 1 96.38 7 THR B N 1
ATOM 5251 C CA . THR B 1 7 ? -26.484 4.426 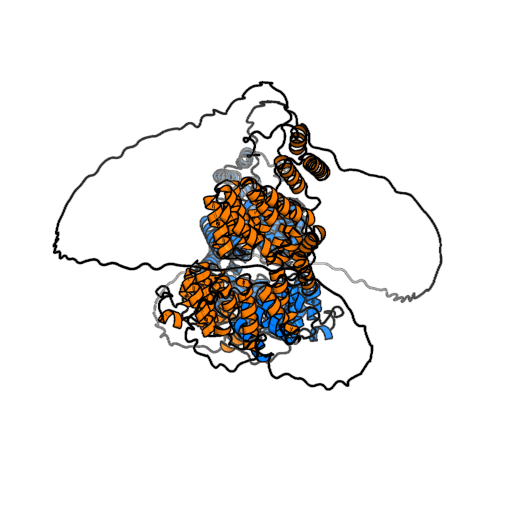10.875 1 96.38 7 THR B CA 1
ATOM 5252 C C . THR B 1 7 ? -25.656 5.312 9.945 1 96.38 7 THR B C 1
ATOM 5254 O O . THR B 1 7 ? -25.438 4.969 8.781 1 96.38 7 THR B O 1
ATOM 5257 N N . GLN B 1 8 ? -25.25 6.469 10.5 1 96.12 8 GLN B N 1
ATOM 5258 C CA . GLN B 1 8 ? -24.453 7.379 9.688 1 96.12 8 GLN B CA 1
ATOM 5259 C C . GLN B 1 8 ? -23.094 6.773 9.367 1 96.12 8 GLN B C 1
ATOM 5261 O O . GLN B 1 8 ? -22.562 6.969 8.266 1 96.12 8 GLN B O 1
ATOM 5266 N N . VAL B 1 9 ? -22.516 6.082 10.359 1 97.69 9 VAL B N 1
ATOM 5267 C CA . VAL B 1 9 ? -21.219 5.434 10.125 1 97.69 9 VAL B CA 1
ATOM 5268 C C . VAL B 1 9 ? -21.359 4.418 8.992 1 97.69 9 VAL B C 1
ATOM 5270 O O . VAL B 1 9 ? -20.531 4.391 8.078 1 97.69 9 VAL B O 1
ATOM 5273 N N . GLN B 1 10 ? -22.406 3.621 8.992 1 96.69 10 GLN B N 1
ATOM 5274 C CA . GLN B 1 10 ? -22.609 2.598 7.973 1 96.69 10 GLN B CA 1
ATOM 5275 C C . GLN B 1 10 ? -22.844 3.227 6.602 1 96.69 10 GLN B C 1
ATOM 5277 O O . GLN B 1 10 ? -22.359 2.719 5.586 1 96.69 10 GLN B O 1
ATOM 5282 N N . LEU B 1 11 ? -23.547 4.297 6.637 1 96.44 11 LEU B N 1
ATOM 5283 C CA . LEU B 1 11 ? -23.844 4.992 5.391 1 96.44 11 LEU B CA 1
ATOM 5284 C C . LEU B 1 11 ? -22.578 5.473 4.711 1 96.44 11 LEU B C 1
ATOM 5286 O O . LEU B 1 11 ? -22.391 5.281 3.506 1 96.44 11 LEU B O 1
ATOM 5290 N N . TYR B 1 12 ? -21.703 6.094 5.441 1 97.38 12 TYR B N 1
ATOM 5291 C CA . TYR B 1 12 ? -20.5 6.668 4.848 1 97.38 12 TYR B CA 1
ATOM 5292 C C . TYR B 1 12 ? -19.438 5.602 4.625 1 97.38 12 TYR B C 1
ATOM 5294 O O . TYR B 1 12 ? -18.516 5.789 3.83 1 97.38 12 TYR B O 1
ATOM 5302 N N . LEU B 1 13 ? -19.547 4.418 5.32 1 96.69 13 LEU B N 1
ATOM 5303 C CA . LEU B 1 13 ? -18.719 3.266 4.988 1 96.69 13 LEU B CA 1
ATOM 5304 C C . LEU B 1 13 ? -19.062 2.727 3.604 1 96.69 13 LEU B C 1
ATOM 5306 O O . LEU B 1 13 ? -18.172 2.385 2.826 1 96.69 13 LEU B O 1
ATOM 5310 N N . ASP B 1 14 ? -20.312 2.721 3.361 1 94.88 14 ASP B N 1
ATOM 5311 C CA . ASP B 1 14 ? -20.797 2.201 2.082 1 94.88 14 ASP B CA 1
ATOM 5312 C C . ASP B 1 14 ? -20.5 3.186 0.949 1 94.88 14 ASP B C 1
ATOM 5314 O O . ASP B 1 14 ? -20.391 2.787 -0.212 1 94.88 14 ASP B O 1
ATOM 5318 N N . ALA B 1 15 ? -20.375 4.461 1.314 1 96.19 15 ALA B N 1
ATOM 5319 C CA . ALA B 1 15 ? -20.094 5.492 0.318 1 96.19 15 ALA B CA 1
ATOM 5320 C C . ALA B 1 15 ? -18.578 5.68 0.142 1 96.19 15 ALA B C 1
ATOM 5322 O O . ALA B 1 15 ? -18.141 6.543 -0.622 1 96.19 15 ALA B O 1
ATOM 5323 N N . TYR B 1 16 ? -17.766 4.926 0.788 1 96.5 16 TYR B N 1
ATOM 5324 C CA . TYR B 1 16 ? -16.312 4.906 0.664 1 96.5 16 TYR B CA 1
ATOM 5325 C C . TYR B 1 16 ? -15.703 6.215 1.146 1 96.5 16 TYR B C 1
ATOM 5327 O O . TYR B 1 16 ? -14.695 6.676 0.605 1 96.5 16 TYR B O 1
ATOM 5335 N N . VAL B 1 17 ? -16.375 6.949 2.053 1 97.81 17 VAL B N 1
ATOM 5336 C CA . VAL B 1 17 ? -15.812 8.102 2.748 1 97.81 17 VAL B CA 1
ATOM 5337 C C . VAL B 1 17 ? -15.344 7.688 4.141 1 97.81 17 VAL B C 1
ATOM 5339 O O . VAL B 1 17 ? -15.984 8.023 5.141 1 97.81 17 VAL B O 1
ATOM 5342 N N . TYR B 1 18 ? -14.227 7.09 4.191 1 97 18 TYR B N 1
ATOM 5343 C CA . TYR B 1 18 ? -13.758 6.391 5.383 1 97 18 TYR B CA 1
ATOM 5344 C C . TYR B 1 18 ? -13.352 7.379 6.469 1 97 18 TYR B C 1
ATOM 5346 O O . TYR B 1 18 ? -13.547 7.113 7.66 1 97 18 TYR B O 1
ATOM 5354 N N . GLU B 1 19 ? -12.789 8.516 6.105 1 96.06 19 GLU B N 1
ATOM 5355 C CA . GLU B 1 19 ? -12.375 9.508 7.094 1 96.06 19 GLU B CA 1
ATOM 5356 C C . GLU B 1 19 ? -13.57 10.039 7.879 1 96.06 19 GLU B C 1
ATOM 5358 O O . GLU B 1 19 ? -13.5 10.219 9.094 1 96.06 19 GLU B O 1
ATOM 5363 N N . ASN B 1 20 ? -14.609 10.273 7.129 1 98 20 ASN B N 1
ATOM 5364 C CA . ASN B 1 20 ? -15.828 10.734 7.777 1 98 20 ASN B CA 1
ATOM 5365 C C . ASN B 1 20 ? -16.438 9.656 8.672 1 98 20 ASN B C 1
ATOM 5367 O O . ASN B 1 20 ? -16.875 9.945 9.781 1 98 20 ASN B O 1
ATOM 5371 N N . ALA B 1 21 ? -16.484 8.445 8.148 1 98.19 21 ALA B N 1
ATOM 5372 C CA . ALA B 1 21 ? -17.016 7.324 8.922 1 98.19 21 ALA B CA 1
ATOM 5373 C C . ALA B 1 21 ? -16.188 7.098 10.188 1 98.19 21 ALA B C 1
ATOM 5375 O O . ALA B 1 21 ? -16.734 6.816 11.25 1 98.19 21 ALA B O 1
ATOM 5376 N N . ARG B 1 22 ? -14.898 7.219 10.125 1 97.38 22 ARG B N 1
ATOM 5377 C CA . ARG B 1 22 ? -14.008 7.039 11.258 1 97.38 22 ARG B CA 1
ATOM 5378 C C . ARG B 1 22 ? -14.297 8.062 12.359 1 97.38 22 ARG B C 1
ATOM 5380 O O . ARG B 1 22 ? -14.367 7.707 13.539 1 97.38 22 ARG B O 1
ATOM 5387 N N . PHE B 1 23 ? -14.453 9.344 11.953 1 97.62 23 PHE B N 1
ATOM 5388 C CA . PHE B 1 23 ? -14.734 10.383 12.93 1 97.62 23 PHE B CA 1
ATOM 5389 C C . PHE B 1 23 ? -16.031 10.102 13.664 1 97.62 23 PHE B C 1
ATOM 5391 O O . PHE B 1 23 ? -16.094 10.18 14.891 1 97.62 23 PHE B O 1
ATOM 5398 N N . LEU B 1 24 ? -17.031 9.766 12.93 1 97.81 24 LEU B N 1
ATOM 5399 C CA . LEU B 1 24 ? -18.328 9.492 13.516 1 97.81 24 LEU B CA 1
ATOM 5400 C C . LEU B 1 24 ? -18.281 8.242 14.391 1 97.81 24 LEU B C 1
ATOM 5402 O O . LEU B 1 24 ? -18.922 8.188 15.445 1 97.81 24 LEU B O 1
ATOM 5406 N N . ALA B 1 25 ? -17.516 7.25 13.945 1 98 25 ALA B N 1
ATOM 5407 C CA . ALA B 1 25 ? -17.391 6.016 14.719 1 98 25 ALA B CA 1
ATOM 5408 C C . ALA B 1 25 ? -16.656 6.262 16.031 1 98 25 ALA B C 1
ATOM 5410 O O . ALA B 1 25 ? -16.969 5.645 17.047 1 98 25 ALA B O 1
ATOM 5411 N N . GLU B 1 26 ? -15.648 7.141 16 1 96.81 26 GLU B N 1
ATOM 5412 C CA . GLU B 1 26 ? -14.938 7.48 17.234 1 96.81 26 GLU B CA 1
ATOM 5413 C C . GLU B 1 26 ? -15.859 8.164 18.234 1 96.81 26 GLU B C 1
ATOM 5415 O O . GLU B 1 26 ? -15.758 7.938 19.438 1 96.81 26 GLU B O 1
ATOM 5420 N N . ARG B 1 27 ? -16.781 9 17.719 1 96.25 27 ARG B N 1
ATOM 5421 C CA . ARG B 1 27 ? -17.766 9.625 18.594 1 96.25 27 ARG B CA 1
ATOM 5422 C C . ARG B 1 27 ? -18.719 8.586 19.172 1 96.25 27 ARG B C 1
ATOM 5424 O O . ARG B 1 27 ? -19.141 8.703 20.328 1 96.25 27 ARG B O 1
ATOM 5431 N N . LEU B 1 28 ? -19.031 7.629 18.312 1 96.81 28 LEU B N 1
ATOM 5432 C CA . LEU B 1 28 ? -19.938 6.562 18.734 1 96.81 28 LEU B CA 1
ATOM 5433 C C . LEU B 1 28 ? -19.344 5.758 19.891 1 96.81 28 LEU B C 1
ATOM 5435 O O . LEU B 1 28 ? -20.016 5.512 20.891 1 96.81 28 LEU B O 1
ATOM 5439 N N . VAL B 1 29 ? -18.062 5.383 19.812 1 96.69 29 VAL B N 1
ATOM 5440 C CA . VAL B 1 29 ? -17.406 4.582 20.844 1 96.69 29 VAL B CA 1
ATOM 5441 C C . VAL B 1 29 ? -17.172 5.43 22.094 1 96.69 29 VAL B C 1
ATOM 5443 O O . VAL B 1 29 ? -17.266 4.922 23.219 1 96.69 29 VAL B O 1
ATOM 5446 N N . ALA B 1 30 ? -16.859 6.746 21.859 1 95 30 ALA B N 1
ATOM 5447 C CA . ALA B 1 30 ? -16.703 7.637 23.016 1 95 30 ALA B CA 1
ATOM 5448 C C . ALA B 1 30 ? -18.016 7.766 23.781 1 95 30 ALA B C 1
ATOM 5450 O O . ALA B 1 30 ? -18 7.871 25.016 1 95 30 ALA B O 1
ATOM 5451 N N . HIS B 1 31 ? -19.141 7.738 23.062 1 94.06 31 HIS B N 1
ATOM 5452 C CA . HIS B 1 31 ? -20.453 7.848 23.688 1 94.06 31 HIS B CA 1
ATOM 5453 C C . HIS B 1 31 ? -20.828 6.562 24.422 1 94.06 31 HIS B C 1
ATOM 5455 O O . HIS B 1 31 ? -21.344 6.602 25.531 1 94.06 31 HIS B O 1
ATOM 5461 N N . HIS B 1 32 ? -20.609 5.457 23.719 1 95.5 32 HIS B N 1
ATOM 5462 C CA . HIS B 1 32 ? -20.922 4.156 24.297 1 95.5 32 HIS B CA 1
ATOM 5463 C C . HIS B 1 32 ? -19.953 3.088 23.812 1 95.5 32 HIS B C 1
ATOM 5465 O O . HIS B 1 32 ? -20.172 2.477 22.766 1 95.5 32 HIS B O 1
ATOM 5471 N N . PRO B 1 33 ? -19.016 2.789 24.703 1 94.12 33 PRO B N 1
ATOM 5472 C CA . PRO B 1 33 ? -18 1.818 24.297 1 94.12 33 PRO B CA 1
ATOM 5473 C C . PRO B 1 33 ? -18.484 0.376 24.375 1 94.12 33 PRO B C 1
ATOM 5475 O O . PRO B 1 33 ? -18.047 -0.381 25.25 1 94.12 33 PRO B O 1
ATOM 5478 N N . SER B 1 34 ? -19.344 -0.062 23.531 1 96.19 34 SER B N 1
ATOM 5479 C CA . SER B 1 34 ? -19.797 -1.442 23.406 1 96.19 34 SER B CA 1
ATOM 5480 C C . SER B 1 34 ? -18.984 -2.211 22.375 1 96.19 34 SER B C 1
ATOM 5482 O O . SER B 1 34 ? -18.266 -1.609 21.578 1 96.19 34 SER B O 1
ATOM 5484 N N . GLU B 1 35 ? -18.969 -3.553 22.453 1 96.88 35 GLU B N 1
ATOM 5485 C CA . GLU B 1 35 ? -18.234 -4.367 21.5 1 96.88 35 GLU B CA 1
ATOM 5486 C C . GLU B 1 35 ? -18.781 -4.211 20.094 1 96.88 35 GLU B C 1
ATOM 5488 O O . GLU B 1 35 ? -18.047 -4.301 19.109 1 96.88 35 GLU B O 1
ATOM 5493 N N . GLU B 1 36 ? -20.062 -3.988 20.016 1 96.69 36 GLU B N 1
ATOM 5494 C CA . GLU B 1 36 ? -20.688 -3.76 18.703 1 96.69 36 GLU B CA 1
ATOM 5495 C C . GLU B 1 36 ? -20.188 -2.461 18.078 1 96.69 36 GLU B C 1
ATOM 5497 O O . GLU B 1 36 ? -19.922 -2.41 16.875 1 96.69 36 GLU B O 1
ATOM 5502 N N . ASN B 1 37 ? -20.141 -1.438 18.938 1 97.62 37 ASN B N 1
ATOM 5503 C CA . ASN B 1 37 ? -19.656 -0.152 18.438 1 97.62 37 ASN B CA 1
ATOM 5504 C C . ASN B 1 37 ? -18.172 -0.193 18.141 1 97.62 37 ASN B C 1
ATOM 5506 O O . ASN B 1 37 ? -17.703 0.455 17.203 1 97.62 37 ASN B O 1
ATOM 5510 N N . THR B 1 38 ? -17.438 -0.973 18.953 1 97.75 38 THR B N 1
ATOM 5511 C CA . THR B 1 38 ? -16 -1.14 18.703 1 97.75 38 THR B CA 1
ATOM 5512 C C . THR B 1 38 ? -15.766 -1.859 17.375 1 97.75 38 THR B C 1
ATOM 5514 O O . THR B 1 38 ? -14.797 -1.571 16.672 1 97.75 38 THR B O 1
ATOM 5517 N N . LEU B 1 39 ? -16.641 -2.812 17.031 1 97.94 39 LEU B N 1
ATOM 5518 C CA . LEU B 1 39 ? -16.547 -3.512 15.758 1 97.94 39 LEU B CA 1
ATOM 5519 C C . LEU B 1 39 ? -16.734 -2.545 14.594 1 97.94 39 LEU B C 1
ATOM 5521 O O . LEU B 1 39 ? -16.016 -2.635 13.594 1 97.94 39 LEU B O 1
ATOM 5525 N N . LEU B 1 40 ? -17.688 -1.649 14.742 1 97.75 40 LEU B N 1
ATOM 5526 C CA . LEU B 1 40 ? -17.938 -0.661 13.695 1 97.75 40 LEU B CA 1
ATOM 5527 C C . LEU B 1 40 ? -16.719 0.246 13.508 1 97.75 40 LEU B C 1
ATOM 5529 O O . LEU B 1 40 ? -16.359 0.58 12.375 1 97.75 40 LEU B O 1
ATOM 5533 N N . LEU B 1 41 ? -16.125 0.65 14.586 1 97.94 41 LEU B N 1
ATOM 5534 C CA . LEU B 1 41 ? -14.93 1.478 14.523 1 97.94 41 LEU B CA 1
ATOM 5535 C C . LEU B 1 41 ? -13.773 0.716 13.875 1 97.94 41 LEU B C 1
ATOM 5537 O O . LEU B 1 41 ? -13.078 1.254 13.016 1 97.94 41 LEU B O 1
ATOM 5541 N N . ALA B 1 42 ? -13.602 -0.535 14.289 1 98.31 42 ALA B N 1
ATOM 5542 C CA . ALA B 1 42 ? -12.539 -1.359 13.719 1 98.31 42 ALA B CA 1
ATOM 5543 C C . ALA B 1 42 ? -12.758 -1.576 12.227 1 98.31 42 ALA B C 1
ATOM 5545 O O . ALA B 1 42 ? -11.797 -1.637 11.453 1 98.31 42 ALA B O 1
ATOM 5546 N N . THR B 1 43 ? -14.008 -1.715 11.82 1 98.25 43 THR B N 1
ATOM 5547 C CA . THR B 1 43 ? -14.336 -1.877 10.406 1 98.25 43 THR B CA 1
ATOM 5548 C C . THR B 1 43 ? -13.93 -0.64 9.617 1 98.25 43 THR B C 1
ATOM 5550 O O . THR B 1 43 ? -13.461 -0.752 8.484 1 98.25 43 THR B O 1
ATOM 5553 N N . CYS B 1 44 ? -14.125 0.523 10.227 1 98.06 44 CYS B N 1
ATOM 5554 C CA . CYS B 1 44 ? -13.711 1.756 9.562 1 98.06 44 CYS B CA 1
ATOM 5555 C C . CYS B 1 44 ? -12.203 1.788 9.367 1 98.06 44 CYS B C 1
ATOM 5557 O O . CYS B 1 44 ? -11.719 2.164 8.297 1 98.06 44 CYS B O 1
ATOM 5559 N N . TYR B 1 45 ? -11.461 1.342 10.422 1 97.19 45 TYR B N 1
ATOM 5560 C CA . TYR B 1 45 ? -10.008 1.296 10.312 1 97.19 45 TYR B CA 1
ATOM 5561 C C . TYR B 1 45 ? -9.57 0.286 9.258 1 97.19 45 TYR B C 1
ATOM 5563 O O . TYR B 1 45 ? -8.734 0.595 8.406 1 97.19 45 TYR B O 1
ATOM 5571 N N . TYR B 1 46 ? -10.148 -0.861 9.25 1 97.06 46 TYR B N 1
ATOM 5572 C CA . TYR B 1 46 ? -9.742 -1.954 8.375 1 97.06 46 TYR B CA 1
ATOM 5573 C C . TYR B 1 46 ? -10.008 -1.613 6.914 1 97.06 46 TYR B C 1
ATOM 5575 O O . TYR B 1 46 ? -9.172 -1.858 6.047 1 97.06 46 TYR B O 1
ATOM 5583 N N . ARG B 1 47 ? -11.195 -1.103 6.652 1 95.75 47 ARG B N 1
ATOM 5584 C CA . ARG B 1 47 ? -11.562 -0.756 5.281 1 95.75 47 ARG B CA 1
ATOM 5585 C C . ARG B 1 47 ? -10.719 0.403 4.766 1 95.75 47 ARG B C 1
ATOM 5587 O O . ARG B 1 47 ? -10.555 0.57 3.553 1 95.75 47 ARG B O 1
ATOM 5594 N N . ASN B 1 48 ? -10.211 1.21 5.719 1 93.81 48 ASN B N 1
ATOM 5595 C CA . ASN B 1 48 ? -9.328 2.307 5.336 1 93.81 48 ASN B CA 1
ATOM 5596 C C . ASN B 1 48 ? -7.871 1.849 5.242 1 93.81 48 ASN B C 1
ATOM 5598 O O . ASN B 1 48 ? -6.957 2.674 5.207 1 93.81 48 ASN B O 1
ATOM 5602 N N . GLY B 1 49 ? -7.602 0.568 5.348 1 92.06 49 GLY B N 1
ATOM 5603 C CA . GLY B 1 49 ? -6.27 0.011 5.176 1 92.06 49 GLY B CA 1
ATOM 5604 C C . GLY B 1 49 ? -5.43 0.074 6.434 1 92.06 49 GLY B C 1
ATOM 5605 O O . GLY B 1 49 ? -4.207 -0.084 6.379 1 92.06 49 GLY B O 1
ATOM 5606 N N . GLN B 1 50 ? -6.039 0.375 7.523 1 94.69 50 GLN B N 1
ATOM 5607 C CA . GLN B 1 50 ? -5.316 0.473 8.789 1 94.69 50 GLN B CA 1
ATOM 5608 C C . GLN B 1 50 ? -5.535 -0.771 9.641 1 94.69 50 GLN B C 1
ATOM 5610 O O . GLN B 1 50 ? -6.141 -0.695 10.719 1 94.69 50 GLN B O 1
ATOM 5615 N N . ALA B 1 51 ? -4.902 -1.858 9.227 1 95.75 51 ALA B N 1
ATOM 5616 C CA . ALA B 1 51 ? -5.109 -3.154 9.867 1 95.75 51 ALA B CA 1
ATOM 5617 C C . ALA B 1 51 ? -4.512 -3.168 11.273 1 95.75 51 ALA B C 1
ATOM 5619 O O . ALA B 1 51 ? -5.062 -3.795 12.18 1 95.75 51 ALA B O 1
ATOM 5620 N N . ALA B 1 52 ? -3.393 -2.49 11.461 1 95.38 52 ALA B N 1
ATOM 5621 C CA . ALA B 1 52 ? -2.744 -2.469 12.773 1 95.38 52 ALA B CA 1
ATOM 5622 C C . ALA B 1 52 ? -3.621 -1.772 13.805 1 95.38 52 ALA B C 1
ATOM 5624 O O . ALA B 1 52 ? -3.77 -2.258 14.93 1 95.38 52 ALA B O 1
ATOM 5625 N N . ARG B 1 53 ? -4.211 -0.652 13.398 1 95.69 53 ARG B N 1
ATOM 5626 C CA . ARG B 1 53 ? -5.094 0.088 14.289 1 95.69 53 ARG B CA 1
ATOM 5627 C C . ARG B 1 53 ? -6.344 -0.725 14.625 1 95.69 53 ARG B C 1
ATOM 5629 O O . ARG B 1 53 ? -6.801 -0.726 15.766 1 95.69 53 ARG B O 1
ATOM 5636 N N . ALA B 1 54 ? -6.871 -1.352 13.578 1 97.69 54 ALA B N 1
ATOM 5637 C CA . ALA B 1 54 ? -8.062 -2.174 13.781 1 97.69 54 ALA B CA 1
ATOM 5638 C C . ALA B 1 54 ? -7.777 -3.318 14.758 1 97.69 54 ALA B C 1
ATOM 5640 O O . ALA B 1 54 ? -8.586 -3.604 15.641 1 97.69 54 ALA B O 1
ATOM 5641 N N . SER B 1 55 ? -6.641 -3.998 14.656 1 97.06 55 SER B N 1
ATOM 5642 C CA . SER B 1 55 ? -6.281 -5.109 15.531 1 97.06 55 SER B CA 1
ATOM 5643 C C . SER B 1 55 ? -6.117 -4.641 16.969 1 97.06 55 SER B C 1
ATOM 5645 O O . SER B 1 55 ? -6.484 -5.355 17.906 1 97.06 55 SER B O 1
ATOM 5647 N N . ALA B 1 56 ? -5.59 -3.447 17.156 1 96 56 ALA B N 1
ATOM 5648 C CA . ALA B 1 56 ? -5.352 -2.912 18.5 1 96 56 ALA B CA 1
ATOM 5649 C C . ALA B 1 56 ? -6.664 -2.656 19.234 1 96 56 ALA B C 1
ATOM 5651 O O . ALA B 1 56 ? -6.785 -2.938 20.422 1 96 56 ALA B O 1
ATOM 5652 N N . VAL B 1 57 ? -7.629 -2.129 18.5 1 96.5 57 VAL B N 1
ATOM 5653 C CA . VAL B 1 57 ? -8.906 -1.791 19.125 1 96.5 57 VAL B CA 1
ATOM 5654 C C . VAL B 1 57 ? -9.703 -3.064 19.391 1 96.5 57 VAL B C 1
ATOM 5656 O O . VAL B 1 57 ? -10.461 -3.135 20.359 1 96.5 57 VAL B O 1
ATOM 5659 N N . LEU B 1 58 ? -9.5 -4.105 18.547 1 97.5 58 LEU B N 1
ATOM 5660 C CA . LEU B 1 58 ? -10.281 -5.336 18.656 1 97.5 58 LEU B CA 1
ATOM 5661 C C . LEU B 1 58 ? -9.656 -6.293 19.656 1 97.5 58 LEU B C 1
ATOM 5663 O O . LEU B 1 58 ? -10.297 -7.262 20.078 1 97.5 58 LEU B O 1
ATOM 5667 N N . SER B 1 59 ? -8.469 -5.973 20.094 1 94 59 SER B N 1
ATOM 5668 C CA . SER B 1 59 ? -7.777 -6.863 21.016 1 94 59 SER B CA 1
ATOM 5669 C C . SER B 1 59 ? -8.555 -7.023 22.312 1 94 59 SER B C 1
ATOM 5671 O O . SER B 1 59 ? -8.984 -6.035 22.906 1 94 59 SER B O 1
ATOM 5673 N N . GLY B 1 60 ? -8.797 -8.227 22.734 1 91 60 GLY B N 1
ATOM 5674 C CA . GLY B 1 60 ? -9.461 -8.516 24 1 91 60 GLY B CA 1
ATOM 5675 C C . GLY B 1 60 ? -10.961 -8.719 23.844 1 91 60 GLY B C 1
ATOM 5676 O O . GLY B 1 60 ? -11.633 -9.117 24.797 1 91 60 GLY B O 1
ATOM 5677 N N . CYS B 1 61 ? -11.562 -8.438 22.688 1 93.81 61 CYS B N 1
ATOM 5678 C CA . CYS B 1 61 ? -12.992 -8.625 22.469 1 93.81 61 CYS B CA 1
ATOM 5679 C C . CYS B 1 61 ? -13.344 -10.102 22.422 1 93.81 61 CYS B C 1
ATOM 5681 O O . CYS B 1 61 ? -12.516 -10.938 22.047 1 93.81 61 CYS B O 1
ATOM 5683 N N . THR B 1 62 ? -14.562 -10.445 22.812 1 92.25 62 THR B N 1
ATOM 5684 C CA . THR B 1 62 ? -14.953 -11.844 22.906 1 92.25 62 THR B CA 1
ATOM 5685 C C . THR B 1 62 ? -16.062 -12.172 21.906 1 92.25 62 THR B C 1
ATOM 5687 O O . THR B 1 62 ? -16.312 -13.344 21.625 1 92.25 62 THR B O 1
ATOM 5690 N N . ARG B 1 63 ? -16.719 -11.117 21.359 1 95 63 ARG B N 1
ATOM 5691 C CA . ARG B 1 63 ? -17.781 -11.359 20.391 1 95 63 ARG B CA 1
ATOM 5692 C C . ARG B 1 63 ? -17.234 -12.047 19.141 1 95 63 ARG B C 1
ATOM 5694 O O . ARG B 1 63 ? -16.141 -11.727 18.672 1 95 63 ARG B O 1
ATOM 5701 N N . LEU B 1 64 ? -18.031 -12.945 18.578 1 95.31 64 LEU B N 1
ATOM 5702 C CA . LEU B 1 64 ? -17.594 -13.773 17.453 1 95.31 64 LEU B CA 1
ATOM 5703 C C . LEU B 1 64 ? -17.203 -12.914 16.266 1 95.31 64 LEU B C 1
ATOM 5705 O O . LEU B 1 64 ? -16.172 -13.164 15.625 1 95.31 64 LEU B O 1
ATOM 5709 N N . GLU B 1 65 ? -17.969 -11.898 15.953 1 96.69 65 GLU B N 1
ATOM 5710 C CA . GLU B 1 65 ? -17.688 -11.031 14.812 1 96.69 65 GLU B CA 1
ATOM 5711 C C . GLU B 1 65 ? -16.422 -10.219 15.031 1 96.69 65 GLU B C 1
ATOM 5713 O O . GLU B 1 65 ? -15.664 -9.977 14.086 1 96.69 65 GLU B O 1
ATOM 5718 N N . ASN B 1 66 ? -16.188 -9.797 16.312 1 98 66 ASN B N 1
ATOM 5719 C CA . ASN B 1 66 ? -14.977 -9.055 16.641 1 98 66 ASN B CA 1
ATOM 5720 C C . ASN B 1 66 ? -13.734 -9.938 16.516 1 98 66 ASN B C 1
ATOM 5722 O O . ASN B 1 66 ? -12.703 -9.492 15.992 1 98 66 ASN B O 1
ATOM 5726 N N . ARG B 1 67 ? -13.891 -11.141 16.906 1 97 67 ARG B N 1
ATOM 5727 C CA . ARG B 1 67 ? -12.773 -12.078 16.828 1 97 67 ARG B CA 1
ATOM 5728 C C . ARG B 1 67 ? -12.422 -12.391 15.375 1 97 67 ARG B C 1
ATOM 5730 O O . ARG B 1 67 ? -11.242 -12.523 15.039 1 97 67 ARG B O 1
ATOM 5737 N N . TYR B 1 68 ? -13.438 -12.523 14.539 1 97.94 68 TYR B N 1
ATOM 5738 C CA . TYR B 1 68 ? -13.188 -12.805 13.125 1 97.94 68 TYR B CA 1
ATOM 5739 C C . TYR B 1 68 ? -12.406 -11.672 12.477 1 97.94 68 TYR B C 1
ATOM 5741 O O . TYR B 1 68 ? -11.422 -11.914 11.766 1 97.94 68 TYR B O 1
ATOM 5749 N N . LEU B 1 69 ? -12.867 -10.422 12.656 1 98.38 69 LEU B N 1
ATOM 5750 C CA . LEU B 1 69 ? -12.18 -9.273 12.07 1 98.38 69 LEU B CA 1
ATOM 5751 C C . LEU B 1 69 ? -10.766 -9.148 12.633 1 98.38 69 LEU B C 1
ATOM 5753 O O . LEU B 1 69 ? -9.844 -8.758 11.922 1 98.38 69 LEU B O 1
ATOM 5757 N N . LEU B 1 70 ? -10.625 -9.461 13.961 1 98.19 70 LEU B N 1
ATOM 5758 C CA . LEU B 1 70 ? -9.297 -9.461 14.555 1 98.19 70 LEU B CA 1
ATOM 5759 C C . LEU B 1 70 ? -8.383 -10.461 13.859 1 98.19 70 LEU B C 1
ATOM 5761 O O . LEU B 1 70 ? -7.219 -10.156 13.586 1 98.19 70 LEU B O 1
ATOM 5765 N N . ALA B 1 71 ? -8.906 -11.625 13.562 1 98.12 71 ALA B N 1
ATOM 5766 C CA . ALA B 1 71 ? -8.133 -12.648 12.867 1 98.12 71 ALA B CA 1
ATOM 5767 C C . ALA B 1 71 ? -7.723 -12.188 11.477 1 98.12 71 ALA B C 1
ATOM 5769 O O . ALA B 1 71 ? -6.594 -12.422 11.039 1 98.12 71 ALA B O 1
ATOM 5770 N N . CYS B 1 72 ? -8.648 -11.562 10.75 1 98.06 72 CYS B N 1
ATOM 5771 C CA . CYS B 1 72 ? -8.352 -11.023 9.43 1 98.06 72 CYS B CA 1
ATOM 5772 C C . CYS B 1 72 ? -7.211 -10.016 9.5 1 98.06 72 CYS B C 1
ATOM 5774 O O . CYS B 1 72 ? -6.289 -10.055 8.68 1 98.06 72 CYS B O 1
ATOM 5776 N N . CYS B 1 73 ? -7.281 -9.133 10.477 1 97.69 73 CYS B N 1
ATOM 5777 C CA . CYS B 1 73 ? -6.262 -8.102 10.641 1 97.69 73 CYS B CA 1
ATOM 5778 C C . CYS B 1 73 ? -4.91 -8.727 10.969 1 97.69 73 CYS B C 1
ATOM 5780 O O . CYS B 1 73 ? -3.891 -8.336 10.391 1 97.69 73 CYS B O 1
ATOM 5782 N N . CYS B 1 74 ? -4.906 -9.68 11.875 1 97.19 74 CYS B N 1
ATOM 5783 C CA . CYS B 1 74 ? -3.666 -10.328 12.281 1 97.19 74 CYS B CA 1
ATOM 5784 C C . CYS B 1 74 ? -3.049 -11.109 11.125 1 97.19 74 CYS B C 1
ATOM 5786 O O . CYS B 1 74 ? -1.832 -11.078 10.93 1 97.19 74 CYS B O 1
ATOM 5788 N N . PHE B 1 75 ? -3.873 -11.781 10.328 1 96.81 75 PHE B N 1
ATOM 5789 C CA . PHE B 1 75 ? -3.383 -12.547 9.188 1 96.81 75 PHE B CA 1
ATOM 5790 C C . PHE B 1 75 ? -2.715 -11.625 8.172 1 96.81 75 PHE B C 1
ATOM 5792 O O . PHE B 1 75 ? -1.663 -11.961 7.621 1 96.81 75 PHE B O 1
ATOM 5799 N N . GLU B 1 76 ? -3.303 -10.516 7.914 1 94.56 76 GLU B N 1
ATOM 5800 C CA . GLU B 1 76 ? -2.762 -9.562 6.957 1 94.56 76 GLU B CA 1
ATOM 5801 C C . GLU B 1 76 ? -1.422 -9 7.43 1 94.56 76 GLU B C 1
ATOM 5803 O O . GLU B 1 76 ? -0.562 -8.664 6.617 1 94.56 76 GLU B O 1
ATOM 5808 N N . GLN B 1 77 ? -1.232 -8.938 8.758 1 93.31 77 GLN B N 1
ATOM 5809 C CA . GLN B 1 77 ? -0.003 -8.391 9.32 1 93.31 77 GLN B CA 1
ATOM 5810 C C . GLN B 1 77 ? 1.058 -9.477 9.484 1 93.31 77 GLN B C 1
ATOM 5812 O O . GLN B 1 77 ? 2.16 -9.211 9.961 1 93.31 77 GLN B O 1
ATOM 5817 N N . GLY B 1 78 ? 0.729 -10.734 9.188 1 92.88 78 GLY B N 1
ATOM 5818 C CA . GLY B 1 78 ? 1.671 -11.844 9.281 1 92.88 78 GLY B CA 1
ATOM 5819 C C . GLY B 1 78 ? 1.754 -12.438 10.672 1 92.88 78 GLY B C 1
ATOM 5820 O O . GLY B 1 78 ? 2.666 -13.211 10.969 1 92.88 78 GLY B O 1
ATOM 5821 N N . LYS B 1 79 ? 0.847 -12.016 11.531 1 95.5 79 LYS B N 1
ATOM 5822 C CA . LYS B 1 79 ? 0.786 -12.57 12.883 1 95.5 79 LYS B CA 1
ATOM 5823 C C . LYS B 1 79 ? -0.091 -13.82 12.922 1 95.5 79 LYS B C 1
ATOM 5825 O O . LYS B 1 79 ? -1.253 -13.758 13.328 1 95.5 79 LYS B O 1
ATOM 5830 N N . LEU B 1 80 ? 0.454 -14.945 12.641 1 95.88 80 LEU B N 1
ATOM 5831 C CA . LEU B 1 80 ? -0.295 -16.172 12.422 1 95.88 80 LEU B CA 1
ATOM 5832 C C . LEU B 1 80 ? -0.792 -16.75 13.742 1 95.88 80 LEU B C 1
ATOM 5834 O O . LEU B 1 80 ? -1.915 -17.25 13.82 1 95.88 80 LEU B O 1
ATOM 5838 N N . VAL B 1 81 ? 0.018 -16.672 14.805 1 95.44 81 VAL B N 1
ATOM 5839 C CA . VAL B 1 81 ? -0.361 -17.234 16.094 1 95.44 81 VAL B CA 1
ATOM 5840 C C . VAL B 1 81 ? -1.562 -16.484 16.656 1 95.44 81 VAL B C 1
ATOM 5842 O O . VAL B 1 81 ? -2.521 -17.094 17.125 1 95.44 81 VAL B O 1
ATOM 5845 N N . GLU B 1 82 ? -1.471 -15.172 16.578 1 95.75 82 GLU B N 1
ATOM 5846 C CA . GLU B 1 82 ? -2.568 -14.344 17.078 1 95.75 82 GLU B CA 1
ATOM 5847 C C . GLU B 1 82 ? -3.84 -14.57 16.266 1 95.75 82 GLU B C 1
ATOM 5849 O O . GLU B 1 82 ? -4.941 -14.57 16.812 1 95.75 82 GLU B O 1
ATOM 5854 N N . ALA B 1 83 ? -3.664 -14.734 14.945 1 97 83 ALA B N 1
ATOM 5855 C CA . ALA B 1 83 ? -4.816 -15 14.086 1 97 83 ALA B CA 1
ATOM 5856 C C . ALA B 1 83 ? -5.484 -16.312 14.461 1 97 83 ALA B C 1
ATOM 5858 O O . ALA B 1 83 ? -6.715 -16.391 14.547 1 97 83 ALA B O 1
ATOM 5859 N N . GLU B 1 84 ? -4.695 -17.344 14.711 1 96 84 GLU B N 1
ATOM 5860 C CA . GLU B 1 84 ? -5.227 -18.641 15.094 1 96 84 GLU B CA 1
ATOM 5861 C C . GLU B 1 84 ? -5.93 -18.578 16.453 1 96 84 GLU B C 1
ATOM 5863 O O . GLU B 1 84 ? -7 -19.156 16.625 1 96 84 GLU B O 1
ATOM 5868 N N . ASN B 1 85 ? -5.316 -17.875 17.375 1 94.5 85 ASN B N 1
ATOM 5869 C CA . ASN B 1 85 ? -5.922 -17.703 18.688 1 94.5 85 ASN B CA 1
ATOM 5870 C C . ASN B 1 85 ? -7.266 -16.984 18.609 1 94.5 85 ASN B C 1
ATOM 5872 O O . ASN B 1 85 ? -8.203 -17.344 19.328 1 94.5 85 ASN B O 1
ATOM 5876 N N . ALA B 1 86 ? -7.359 -15.984 17.766 1 96 86 ALA B N 1
ATOM 5877 C CA . ALA B 1 86 ? -8.594 -15.227 17.609 1 96 86 ALA B CA 1
ATOM 5878 C C . ALA B 1 86 ? -9.695 -16.094 17 1 96 86 ALA B C 1
ATOM 5880 O O . ALA B 1 86 ? -10.875 -15.938 17.344 1 96 86 ALA B O 1
ATOM 5881 N N . LEU B 1 87 ? -9.352 -17.031 16.109 1 96.44 87 LEU B N 1
ATOM 5882 C CA . LEU B 1 87 ? -10.328 -17.875 15.43 1 96.44 87 LEU B CA 1
ATOM 5883 C C . LEU B 1 87 ? -10.789 -19.016 16.344 1 96.44 87 LEU B C 1
ATOM 5885 O O . LEU B 1 87 ? -11.953 -19.406 16.297 1 96.44 87 LEU B O 1
ATOM 5889 N N . LEU B 1 88 ? -9.938 -19.5 17.188 1 93.81 88 LEU B N 1
ATOM 5890 C CA . LEU B 1 88 ? -10.258 -20.656 18.016 1 93.81 88 LEU B CA 1
ATOM 5891 C C . LEU B 1 88 ? -10.859 -20.219 19.344 1 93.81 88 LEU B C 1
ATOM 5893 O O . LEU B 1 88 ? -11.492 -21.031 20.047 1 93.81 88 LEU B O 1
ATOM 5897 N N . GLY B 1 89 ? -10.758 -19.016 19.75 1 86.75 89 GLY B N 1
ATOM 5898 C CA . GLY B 1 89 ? -11.375 -18.531 20.969 1 86.75 89 GLY B CA 1
ATOM 5899 C C . GLY B 1 89 ? -10.391 -18.344 22.109 1 86.75 89 GLY B C 1
ATOM 5900 O O . GLY B 1 89 ? -10.781 -18.312 23.266 1 86.75 89 GLY B O 1
ATOM 5901 N N . GLY B 1 90 ? -9.086 -18.344 21.781 1 84.19 90 GLY B N 1
ATOM 5902 C CA . GLY B 1 90 ? -8.133 -18.094 22.844 1 84.19 90 GLY B CA 1
ATOM 5903 C C . GLY B 1 90 ? -6.855 -18.906 22.688 1 84.19 90 GLY B C 1
ATOM 5904 O O . GLY B 1 90 ? -6.773 -19.797 21.844 1 84.19 90 GLY B O 1
ATOM 5905 N N . GLU B 1 91 ? -5.934 -18.641 23.562 1 80.88 91 GLU B N 1
ATOM 5906 C CA . GLU B 1 91 ? -4.609 -19.25 23.531 1 80.88 91 GLU B CA 1
ATOM 5907 C C . GLU B 1 91 ? -4.652 -20.703 23.984 1 80.88 91 GLU B C 1
ATOM 5909 O O . GLU B 1 91 ? -3.807 -21.516 23.594 1 80.88 91 GLU B O 1
ATOM 5914 N N . ASN B 1 92 ? -5.637 -21.031 24.625 1 79.69 92 ASN B N 1
ATOM 5915 C CA . ASN B 1 92 ? -5.695 -22.375 25.188 1 79.69 92 ASN B CA 1
ATOM 5916 C C . ASN B 1 92 ? -6.445 -23.328 24.266 1 79.69 92 ASN B C 1
ATOM 5918 O O . ASN B 1 92 ? -6.559 -24.516 24.562 1 79.69 92 ASN B O 1
ATOM 5922 N N . CYS B 1 93 ? -6.918 -22.766 23.188 1 78.56 93 CYS B N 1
ATOM 5923 C CA . CYS B 1 93 ? -7.676 -23.609 22.266 1 78.56 93 CYS B CA 1
ATOM 5924 C C . CYS B 1 93 ? -6.789 -24.109 21.141 1 78.56 93 CYS B C 1
ATOM 5926 O O . CYS B 1 93 ? -6.043 -23.328 20.531 1 78.56 93 CYS B O 1
ATOM 5928 N N . HIS B 1 94 ? -6.871 -25.438 21 1 83.38 94 HIS B N 1
ATOM 5929 C CA . HIS B 1 94 ? -6.062 -26.047 19.953 1 83.38 94 HIS B CA 1
ATOM 5930 C C . HIS B 1 94 ? -6.93 -26.5 18.781 1 83.38 94 HIS B C 1
ATOM 5932 O O . HIS B 1 94 ? -8.102 -26.828 18.969 1 83.38 94 HIS B O 1
ATOM 5938 N N . ILE B 1 95 ? -6.449 -26.516 17.641 1 84.94 95 ILE B N 1
ATOM 5939 C CA . ILE B 1 95 ? -7.141 -26.797 16.391 1 84.94 95 ILE B CA 1
ATOM 5940 C C . ILE B 1 95 ? -7.637 -28.234 16.391 1 84.94 95 ILE B C 1
ATOM 5942 O O . ILE B 1 95 ? -8.648 -28.562 15.766 1 84.94 95 ILE B O 1
ATOM 5946 N N . ASP B 1 96 ? -6.973 -29.109 17.156 1 84.31 96 ASP B N 1
ATOM 5947 C CA . ASP B 1 96 ? -7.328 -30.516 17.172 1 84.31 96 ASP B CA 1
ATOM 5948 C C . ASP B 1 96 ? -8.5 -30.781 18.125 1 84.31 96 ASP B C 1
ATOM 5950 O O . ASP B 1 96 ? -9.078 -31.875 18.125 1 84.31 96 ASP B O 1
ATOM 5954 N N . ASP B 1 97 ? -8.852 -29.688 18.781 1 82.94 97 ASP B N 1
ATOM 5955 C CA . ASP B 1 97 ? -10.008 -29.797 19.672 1 82.94 97 ASP B CA 1
ATOM 5956 C C . ASP B 1 97 ? -11.312 -29.594 18.906 1 82.94 97 ASP B C 1
ATOM 5958 O O . ASP B 1 97 ? -11.484 -28.578 18.219 1 82.94 97 ASP B O 1
ATOM 5962 N N . VAL B 1 98 ? -12.195 -30.547 18.984 1 79.25 98 VAL B N 1
ATOM 5963 C CA . VAL B 1 98 ? -13.461 -30.516 18.25 1 79.25 98 VAL B CA 1
ATOM 5964 C C . VAL B 1 98 ? -14.281 -29.297 18.672 1 79.25 98 VAL B C 1
ATOM 5966 O O . VAL B 1 98 ? -14.891 -28.641 17.828 1 79.25 98 VAL B O 1
ATOM 5969 N N . ASP B 1 99 ? -14.25 -28.969 19.891 1 81.06 99 ASP B N 1
ATOM 5970 C CA . ASP B 1 99 ? -15.031 -27.844 20.391 1 81.06 99 ASP B CA 1
ATOM 5971 C C . ASP B 1 99 ? -14.492 -26.516 19.859 1 81.06 99 ASP B C 1
ATOM 5973 O O . ASP B 1 99 ? -15.258 -25.594 19.562 1 81.06 99 ASP B O 1
ATOM 5977 N N . ALA B 1 100 ? -13.227 -26.516 19.703 1 83.56 100 ALA B N 1
ATOM 5978 C CA . ALA B 1 100 ? -12.602 -25.297 19.203 1 83.56 100 ALA B CA 1
ATOM 5979 C C . ALA B 1 100 ? -12.977 -25.047 17.734 1 83.56 100 ALA B C 1
ATOM 5981 O O . ALA B 1 100 ? -13.203 -23.891 17.344 1 83.56 100 ALA B O 1
ATOM 5982 N N . MET B 1 101 ? -13.148 -26.094 17.016 1 85.5 101 MET B N 1
ATOM 5983 C CA . MET B 1 101 ? -13.477 -25.984 15.594 1 85.5 101 MET B CA 1
ATOM 5984 C C . MET B 1 101 ? -14.914 -25.531 15.398 1 85.5 101 MET B C 1
ATOM 5986 O O . MET B 1 101 ? -15.227 -24.844 14.414 1 85.5 101 MET B O 1
ATOM 5990 N N . GLU B 1 102 ? -15.695 -25.844 16.344 1 85 102 GLU B N 1
ATOM 5991 C CA . GLU B 1 102 ? -17.094 -25.469 16.25 1 85 102 GLU B CA 1
ATOM 5992 C C . GLU B 1 102 ? -17.312 -24 16.641 1 85 102 GLU B C 1
ATOM 5994 O O . GLU B 1 102 ? -18.297 -23.391 16.25 1 85 102 GLU B O 1
ATOM 5999 N N . ASN B 1 103 ? -16.375 -23.5 17.328 1 87.62 103 ASN B N 1
ATOM 6000 C CA . ASN B 1 103 ? -16.5 -22.125 17.812 1 87.62 103 ASN B CA 1
ATOM 6001 C C . ASN B 1 103 ? -15.828 -21.141 16.859 1 87.62 103 ASN B C 1
ATOM 6003 O O . ASN B 1 103 ? -15.75 -19.938 17.156 1 87.62 103 ASN B O 1
ATOM 6007 N N . VAL B 1 104 ? -15.367 -21.641 15.711 1 93.56 104 VAL B N 1
ATOM 6008 C CA . VAL B 1 104 ? -14.727 -20.75 14.742 1 93.56 104 VAL B CA 1
ATOM 6009 C C . VAL B 1 104 ? -15.758 -19.766 14.195 1 93.56 104 VAL B C 1
ATOM 6011 O O . VAL B 1 104 ? -16.828 -20.156 13.734 1 93.56 104 VAL B O 1
ATOM 6014 N N . PRO B 1 105 ? -15.406 -18.516 14.32 1 95.31 105 PRO B N 1
ATOM 6015 C CA . PRO B 1 105 ? -16.375 -17.5 13.891 1 95.31 105 PRO B CA 1
ATOM 6016 C C . PRO B 1 105 ? -16.5 -17.422 12.375 1 95.31 105 PRO B C 1
ATOM 6018 O O . PRO B 1 105 ? -15.664 -17.953 11.648 1 95.31 105 PRO B O 1
ATOM 6021 N N . ALA B 1 106 ? -17.609 -16.859 11.797 1 95 106 ALA B N 1
ATOM 6022 C CA . ALA B 1 106 ? -17.875 -16.531 10.398 1 95 106 ALA B CA 1
ATOM 6023 C C . ALA B 1 106 ? -18.047 -17.797 9.57 1 95 106 ALA B C 1
ATOM 6025 O O . ALA B 1 106 ? -17.797 -17.797 8.359 1 95 106 ALA B O 1
ATOM 6026 N N . GLY B 1 107 ? -18.266 -18.969 10.156 1 94.69 107 GLY B N 1
ATOM 6027 C CA . GLY B 1 107 ? -18.594 -20.203 9.469 1 94.69 107 GLY B CA 1
ATOM 6028 C C . GLY B 1 107 ? -17.531 -20.641 8.469 1 94.69 107 GLY B C 1
ATOM 6029 O O . GLY B 1 107 ? -16.375 -20.828 8.836 1 94.69 107 GLY B O 1
ATOM 6030 N N . ALA B 1 108 ? -17.953 -20.609 7.188 1 96.94 108 ALA B N 1
ATOM 6031 C CA . ALA B 1 108 ? -17.078 -21.078 6.125 1 96.94 108 ALA B CA 1
ATOM 6032 C C . ALA B 1 108 ? -15.891 -20.141 5.934 1 96.94 108 ALA B C 1
ATOM 6034 O O . ALA B 1 108 ? -14.758 -20.594 5.715 1 96.94 108 ALA B O 1
ATOM 6035 N N . ALA B 1 109 ? -16.125 -18.828 6.043 1 98 109 ALA B N 1
ATOM 6036 C CA . ALA B 1 109 ? -15.062 -17.844 5.867 1 98 109 ALA B CA 1
ATOM 6037 C C . ALA B 1 109 ? -14.016 -17.969 6.965 1 98 109 ALA B C 1
ATOM 6039 O O . ALA B 1 109 ? -12.812 -17.828 6.703 1 98 109 ALA B O 1
ATOM 6040 N N . GLY B 1 110 ? -14.469 -18.188 8.195 1 98 110 GLY B N 1
ATOM 6041 C CA . GLY B 1 110 ? -13.531 -18.359 9.289 1 98 110 GLY B CA 1
ATOM 6042 C C . GLY B 1 110 ? -12.688 -19.625 9.156 1 98 110 GLY B C 1
ATOM 6043 O O . GLY B 1 110 ? -11.492 -19.594 9.438 1 98 110 GLY B O 1
ATOM 6044 N N . LEU B 1 111 ? -13.312 -20.688 8.758 1 97.44 111 LEU B N 1
ATOM 6045 C CA . LEU B 1 111 ? -12.602 -21.938 8.547 1 97.44 111 LEU B CA 1
ATOM 6046 C C . LEU B 1 111 ? -11.609 -21.812 7.398 1 97.44 111 LEU B C 1
ATOM 6048 O O . LEU B 1 111 ? -10.508 -22.375 7.461 1 97.44 111 LEU B O 1
ATOM 6052 N N . TYR B 1 112 ? -12.039 -21.109 6.383 1 98.25 112 TYR B N 1
ATOM 6053 C CA . TYR B 1 112 ? -11.141 -20.844 5.266 1 98.25 112 TYR B CA 1
ATOM 6054 C C . TYR B 1 112 ? -9.898 -20.078 5.734 1 98.25 112 TYR B C 1
ATOM 6056 O O . TYR B 1 112 ? -8.773 -20.422 5.363 1 98.25 112 TYR B O 1
ATOM 6064 N N . LEU B 1 113 ? -10.164 -19.078 6.543 1 98.38 113 LEU B N 1
ATOM 6065 C CA . LEU B 1 113 ? -9.055 -18.281 7.066 1 98.38 113 LEU B CA 1
ATOM 6066 C C . LEU B 1 113 ? -8.141 -19.141 7.938 1 98.38 113 LEU B C 1
ATOM 6068 O O . LEU B 1 113 ? -6.918 -19.016 7.879 1 98.38 113 LEU B O 1
ATOM 6072 N N . LEU B 1 114 ? -8.734 -20 8.773 1 97.62 114 LEU B N 1
ATOM 6073 C CA . LEU B 1 114 ? -7.953 -20.906 9.602 1 97.62 114 LEU B CA 1
ATOM 6074 C C . LEU B 1 114 ? -7.102 -21.828 8.75 1 97.62 114 LEU B C 1
ATOM 6076 O O . LEU B 1 114 ? -5.957 -22.125 9.094 1 97.62 114 LEU B O 1
ATOM 6080 N N . GLY B 1 115 ? -7.66 -22.344 7.633 1 97.81 115 GLY B N 1
ATOM 6081 C CA . GLY B 1 115 ? -6.898 -23.141 6.695 1 97.81 115 GLY B CA 1
ATOM 6082 C C . GLY B 1 115 ? -5.715 -22.406 6.094 1 97.81 115 GLY B C 1
ATOM 6083 O O . GLY B 1 115 ? -4.629 -22.969 5.965 1 97.81 115 GLY B O 1
ATOM 6084 N N . ARG B 1 116 ? -5.945 -21.156 5.742 1 97.38 116 ARG B N 1
ATOM 6085 C CA . ARG B 1 116 ? -4.867 -20.344 5.188 1 97.38 116 ARG B CA 1
ATOM 6086 C C . ARG B 1 116 ? -3.76 -20.141 6.211 1 97.38 116 ARG B C 1
ATOM 6088 O O . ARG B 1 116 ? -2.578 -20.109 5.859 1 97.38 116 ARG B O 1
ATOM 6095 N N . VAL B 1 117 ? -4.18 -19.938 7.492 1 97.19 117 VAL B N 1
ATOM 6096 C CA . VAL B 1 117 ? -3.213 -19.781 8.57 1 97.19 117 VAL B CA 1
ATOM 6097 C C . VAL B 1 117 ? -2.369 -21.047 8.711 1 97.19 117 VAL B C 1
ATOM 6099 O O . VAL B 1 117 ? -1.145 -20.969 8.836 1 97.19 117 VAL B O 1
ATOM 6102 N N . CYS B 1 118 ? -3.012 -22.156 8.641 1 96.38 118 CYS B N 1
ATOM 6103 C CA . CYS B 1 118 ? -2.311 -23.422 8.75 1 96.38 118 CYS B CA 1
ATOM 6104 C C . CYS B 1 118 ? -1.388 -23.641 7.551 1 96.38 118 CYS B C 1
ATOM 6106 O O . CYS B 1 118 ? -0.271 -24.141 7.707 1 96.38 118 CYS B O 1
ATOM 6108 N N . ARG B 1 119 ? -1.824 -23.297 6.418 1 95.19 119 ARG B N 1
ATOM 6109 C CA . ARG B 1 119 ? -1.016 -23.453 5.215 1 95.19 119 ARG B CA 1
ATOM 6110 C C . ARG B 1 119 ? 0.252 -22.609 5.285 1 95.19 119 ARG B C 1
ATOM 6112 O O . ARG B 1 119 ? 1.344 -23.094 4.977 1 95.19 119 ARG B O 1
ATOM 6119 N N . ARG B 1 120 ? 0.105 -21.359 5.699 1 93.81 120 ARG B N 1
ATOM 6120 C CA . ARG B 1 120 ? 1.259 -20.469 5.809 1 93.81 120 ARG B CA 1
ATOM 6121 C C . ARG B 1 120 ? 2.213 -20.953 6.902 1 93.81 120 ARG B C 1
ATOM 6123 O O . ARG B 1 120 ? 3.416 -20.688 6.84 1 93.81 120 ARG B O 1
ATOM 6130 N N . GLY B 1 121 ? 1.665 -21.672 7.867 1 92.38 121 GLY B N 1
ATOM 6131 C CA . GLY B 1 121 ? 2.486 -22.25 8.914 1 92.38 121 GLY B CA 1
ATOM 6132 C C . GLY B 1 121 ? 3.053 -23.609 8.539 1 92.38 121 GLY B C 1
ATOM 6133 O O . GLY B 1 121 ? 3.631 -24.297 9.383 1 92.38 121 GLY B O 1
ATOM 6134 N N . ASN B 1 122 ? 2.896 -24.109 7.375 1 91.94 122 ASN B N 1
ATOM 6135 C CA . ASN B 1 122 ? 3.404 -25.359 6.824 1 91.94 122 ASN B CA 1
ATOM 6136 C C . ASN B 1 122 ? 2.779 -26.578 7.516 1 91.94 122 ASN B C 1
ATOM 6138 O O . ASN B 1 122 ? 3.461 -27.562 7.777 1 91.94 122 ASN B O 1
ATOM 6142 N N . ARG B 1 123 ? 1.597 -26.391 7.934 1 94.06 123 ARG B N 1
ATOM 6143 C CA . ARG B 1 123 ? 0.808 -27.5 8.484 1 94.06 123 ARG B CA 1
ATOM 6144 C C . ARG B 1 123 ? -0.231 -27.969 7.473 1 94.06 123 ARG B C 1
ATOM 6146 O O . ARG B 1 123 ? -1.422 -27.688 7.617 1 94.06 123 ARG B O 1
ATOM 6153 N N . ARG B 1 124 ? 0.113 -28.828 6.582 1 94.69 124 ARG B N 1
ATOM 6154 C CA . ARG B 1 124 ? -0.669 -29.219 5.414 1 94.69 124 ARG B CA 1
ATOM 6155 C C . ARG B 1 124 ? -1.911 -30.016 5.824 1 94.69 124 ARG B C 1
ATOM 6157 O O . ARG B 1 124 ? -3.012 -29.734 5.34 1 94.69 124 ARG B O 1
ATOM 6164 N N . GLN B 1 125 ? -1.792 -30.953 6.746 1 95.25 125 GLN B N 1
ATOM 6165 C CA . GLN B 1 125 ? -2.908 -31.812 7.117 1 95.25 125 GLN B CA 1
ATOM 6166 C C . GLN B 1 125 ? -4.035 -31.016 7.758 1 95.25 125 GLN B C 1
ATOM 6168 O O . GLN B 1 125 ? -5.207 -31.203 7.422 1 95.25 125 GLN B O 1
ATOM 6173 N N . GLN B 1 126 ? -3.641 -30.156 8.617 1 95.25 126 GLN B N 1
ATOM 6174 C CA . GLN B 1 126 ? -4.641 -29.312 9.266 1 95.25 126 GLN B CA 1
ATOM 6175 C C . GLN B 1 126 ? -5.277 -28.344 8.273 1 95.25 126 GLN B C 1
ATOM 6177 O O . GLN B 1 126 ? -6.473 -28.047 8.367 1 95.25 126 GLN B O 1
ATOM 6182 N N . ALA B 1 127 ? -4.477 -27.797 7.363 1 96.94 127 ALA B N 1
ATOM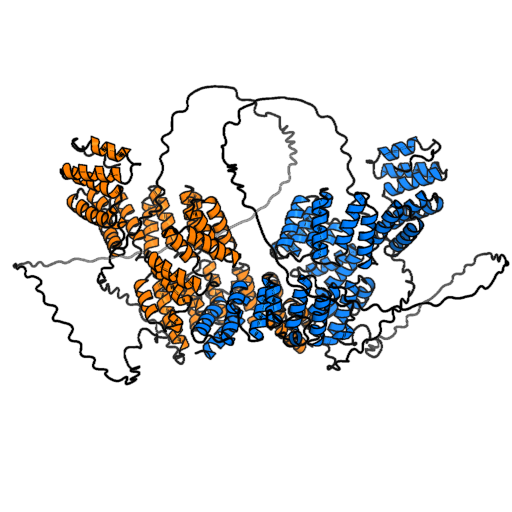 6183 C CA . ALA B 1 127 ? -5.004 -26.891 6.34 1 96.94 127 ALA B CA 1
ATOM 6184 C C . ALA B 1 127 ? -6.055 -27.594 5.484 1 96.94 127 ALA B C 1
ATOM 6186 O O . ALA B 1 127 ? -7.133 -27.047 5.238 1 96.94 127 ALA B O 1
ATOM 6187 N N . VAL B 1 128 ? -5.746 -28.812 5.055 1 97.31 128 VAL B N 1
ATOM 6188 C CA . VAL B 1 128 ? -6.664 -29.594 4.23 1 97.31 128 VAL B CA 1
ATOM 6189 C C . VAL B 1 128 ? -7.957 -29.844 5 1 97.31 128 VAL B C 1
ATOM 6191 O O . VAL B 1 128 ? -9.055 -29.703 4.449 1 97.31 128 VAL B O 1
ATOM 6194 N N . ALA B 1 129 ? -7.82 -30.172 6.27 1 95.94 129 ALA B N 1
ATOM 6195 C CA . ALA B 1 129 ? -9 -30.453 7.09 1 95.94 129 ALA B CA 1
ATOM 6196 C C . ALA B 1 129 ? -9.875 -29.203 7.219 1 95.94 129 ALA B C 1
ATOM 6198 O O . ALA B 1 129 ? -11.102 -29.297 7.16 1 95.94 129 ALA B O 1
ATOM 6199 N N . CYS B 1 130 ? -9.258 -28.078 7.398 1 96.88 130 CYS B N 1
ATOM 6200 C CA . CYS B 1 130 ? -9.992 -26.828 7.543 1 96.88 130 CYS B CA 1
ATOM 6201 C C . CYS B 1 130 ? -10.688 -26.453 6.238 1 96.88 130 CYS B C 1
ATOM 6203 O O . CYS B 1 130 ? -11.844 -26.031 6.246 1 96.88 130 CYS B O 1
ATOM 6205 N N . PHE B 1 131 ? -10.055 -26.594 5.086 1 97.94 131 PHE B N 1
ATOM 6206 C CA . PHE B 1 131 ? -10.656 -26.266 3.797 1 97.94 131 PHE B CA 1
ATOM 6207 C C . PHE B 1 131 ? -11.828 -27.203 3.492 1 97.94 131 PHE B C 1
ATOM 6209 O O . PHE B 1 131 ? -12.844 -26.766 2.951 1 97.94 131 PHE B O 1
ATOM 6216 N N . VAL B 1 132 ? -11.656 -28.469 3.842 1 97.62 132 VAL B N 1
ATOM 6217 C CA . VAL B 1 132 ? -12.742 -29.422 3.637 1 97.62 132 VAL B CA 1
ATOM 6218 C C . VAL B 1 132 ? -13.953 -29.016 4.48 1 97.62 132 VAL B C 1
ATOM 6220 O O . VAL B 1 132 ? -15.078 -28.984 3.977 1 97.62 132 VAL B O 1
ATOM 6223 N N . LYS B 1 133 ? -13.703 -28.688 5.719 1 95.94 133 LYS B N 1
ATOM 6224 C CA . LYS B 1 133 ? -14.789 -28.281 6.602 1 95.94 133 LYS B CA 1
ATOM 6225 C C . LYS B 1 133 ? -15.438 -26.984 6.109 1 95.94 133 LYS B C 1
ATOM 6227 O O . LYS B 1 133 ? -16.641 -26.797 6.254 1 95.94 133 LYS B O 1
ATOM 6232 N N . SER B 1 134 ? -14.633 -26.062 5.605 1 97.5 134 SER B N 1
ATOM 6233 C CA . SER B 1 134 ? -15.148 -24.812 5.051 1 97.5 134 SER B CA 1
ATOM 6234 C C . SER B 1 134 ? -16.109 -25.078 3.896 1 97.5 134 SER B C 1
ATOM 6236 O O . SER B 1 134 ? -17.203 -24.5 3.846 1 97.5 134 SER B O 1
ATOM 6238 N N . LEU B 1 135 ? -15.734 -26.031 3.002 1 97.31 135 LEU B N 1
ATOM 6239 C CA . LEU B 1 135 ? -16.547 -26.359 1.835 1 97.31 135 LEU B CA 1
ATOM 6240 C C . LEU B 1 135 ? -17.797 -27.125 2.238 1 97.31 135 LEU B C 1
ATOM 6242 O O . LEU B 1 135 ? -18.844 -27 1.603 1 97.31 135 LEU B O 1
ATOM 6246 N N . GLU B 1 136 ? -17.703 -27.875 3.271 1 95.62 136 GLU B N 1
ATOM 6247 C CA . GLU B 1 136 ? -18.875 -28.594 3.773 1 95.62 136 GLU B CA 1
ATOM 6248 C C . GLU B 1 136 ? -19.891 -27.625 4.402 1 95.62 136 GLU B C 1
ATOM 6250 O O . GLU B 1 136 ? -21.094 -27.859 4.332 1 95.62 136 GLU B O 1
ATOM 6255 N N . THR B 1 137 ? -19.359 -26.578 5.027 1 95.38 137 THR B N 1
ATOM 6256 C CA . THR B 1 137 ? -20.234 -25.578 5.645 1 95.38 137 THR B CA 1
ATOM 6257 C C . THR B 1 137 ? -20.891 -24.703 4.578 1 95.38 137 THR B C 1
ATOM 6259 O O . THR B 1 137 ? -22.078 -24.391 4.688 1 95.38 137 THR B O 1
ATOM 6262 N N . ASP B 1 138 ? -20.141 -24.312 3.543 1 95.81 138 ASP B N 1
ATOM 6263 C CA . ASP B 1 138 ? -20.656 -23.531 2.426 1 95.81 138 ASP B CA 1
ATOM 6264 C C . ASP B 1 138 ? -20.016 -23.969 1.107 1 95.81 138 ASP B C 1
ATOM 6266 O O . ASP B 1 138 ? -18.859 -23.625 0.826 1 95.81 138 ASP B O 1
ATOM 6270 N N . PRO B 1 139 ? -20.703 -24.594 0.306 1 95.12 139 PRO B N 1
ATOM 6271 C CA . PRO B 1 139 ? -20.141 -25.094 -0.948 1 95.12 139 PRO B CA 1
ATOM 6272 C C . PRO B 1 139 ? -19.781 -23.984 -1.928 1 95.12 139 PRO B C 1
ATOM 6274 O O . PRO B 1 139 ? -19.109 -24.234 -2.936 1 95.12 139 PRO B O 1
ATOM 6277 N N . PHE B 1 140 ? -20.125 -22.75 -1.641 1 95.31 140 PHE B N 1
ATOM 6278 C CA . PHE B 1 140 ? -19.875 -21.656 -2.568 1 95.31 140 PHE B CA 1
ATOM 6279 C C . PHE B 1 140 ? -18.5 -21.031 -2.299 1 95.31 140 PHE B C 1
ATOM 6281 O O . PHE B 1 140 ? -18.125 -20.047 -2.943 1 95.31 140 PHE B O 1
ATOM 6288 N N . MET B 1 141 ? -17.797 -21.672 -1.338 1 96.56 141 MET B N 1
ATOM 6289 C CA . MET B 1 141 ? -16.438 -21.234 -1.04 1 96.56 141 MET B CA 1
ATOM 6290 C C . MET B 1 141 ? -15.453 -21.812 -2.045 1 96.56 141 MET B C 1
ATOM 6292 O O . MET B 1 141 ? -14.602 -22.625 -1.688 1 96.56 141 MET B O 1
ATOM 6296 N N . TRP B 1 142 ? -15.414 -21.25 -3.25 1 97.19 142 TRP B N 1
ATOM 6297 C CA . TRP B 1 142 ? -14.57 -21.703 -4.352 1 97.19 142 TRP B CA 1
ATOM 6298 C C . TRP B 1 142 ? -13.094 -21.625 -3.975 1 97.19 142 TRP B C 1
ATOM 6300 O O . TRP B 1 142 ? -12.32 -22.547 -4.281 1 97.19 142 TRP B O 1
ATOM 6310 N N . SER B 1 143 ? -12.695 -20.594 -3.287 1 97.88 143 SER B N 1
ATOM 6311 C CA . SER B 1 143 ? -11.289 -20.375 -2.947 1 97.88 143 SER B CA 1
ATOM 6312 C C . SER B 1 143 ? -10.742 -21.516 -2.096 1 97.88 143 SER B C 1
ATOM 6314 O O . SER B 1 143 ? -9.555 -21.844 -2.178 1 97.88 143 SER B O 1
ATOM 6316 N N . ALA B 1 144 ? -11.586 -22.078 -1.277 1 98.19 144 ALA B N 1
ATOM 6317 C CA . ALA B 1 144 ? -11.156 -23.203 -0.462 1 98.19 144 ALA B CA 1
ATOM 6318 C C . ALA B 1 144 ? -10.828 -24.422 -1.332 1 98.19 144 ALA B C 1
ATOM 6320 O O . ALA B 1 144 ? -9.875 -25.156 -1.058 1 98.19 144 ALA B O 1
ATOM 6321 N N . TYR B 1 145 ? -11.641 -24.625 -2.352 1 97.94 145 TYR B N 1
ATOM 6322 C CA . TYR B 1 145 ? -11.383 -25.75 -3.246 1 97.94 145 TYR B CA 1
ATOM 6323 C C . TYR B 1 145 ? -10.102 -25.547 -4.039 1 97.94 145 TYR B C 1
ATOM 6325 O O . TYR B 1 145 ? -9.352 -26.484 -4.293 1 97.94 145 TYR B O 1
ATOM 6333 N N . GLU B 1 146 ? -9.898 -24.328 -4.457 1 97 146 GLU B N 1
ATOM 6334 C CA . GLU B 1 146 ? -8.656 -24 -5.145 1 97 146 GLU B CA 1
ATOM 6335 C C . GLU B 1 146 ? -7.441 -24.328 -4.277 1 97 146 GLU B C 1
ATOM 6337 O O . GLU B 1 146 ? -6.461 -24.906 -4.758 1 97 146 GLU B O 1
ATOM 6342 N N . GLN B 1 147 ? -7.566 -23.953 -3.016 1 97.19 147 GLN B N 1
ATOM 6343 C CA . GLN B 1 147 ? -6.465 -24.219 -2.096 1 97.19 147 GLN B CA 1
ATOM 6344 C C . GLN B 1 147 ? -6.258 -25.719 -1.903 1 97.19 147 GLN B C 1
ATOM 6346 O O . GLN B 1 147 ? -5.121 -26.188 -1.786 1 97.19 147 GLN B O 1
ATOM 6351 N N . LEU B 1 148 ? -7.305 -26.438 -1.866 1 97.56 148 LEU B N 1
ATOM 6352 C CA . LEU B 1 148 ? -7.215 -27.891 -1.727 1 97.56 148 LEU B CA 1
ATOM 6353 C C . LEU B 1 148 ? -6.469 -28.5 -2.908 1 97.56 148 LEU B C 1
ATOM 6355 O O . LEU B 1 148 ? -5.625 -29.375 -2.727 1 97.56 148 LEU B O 1
ATOM 6359 N N . CYS B 1 149 ? -6.801 -28 -4.082 1 96.62 149 CYS B N 1
ATOM 6360 C CA . CYS B 1 149 ? -6.141 -28.5 -5.281 1 96.62 149 CYS B CA 1
ATOM 6361 C C . CYS B 1 149 ? -4.66 -28.141 -5.285 1 96.62 149 CYS B C 1
ATOM 6363 O O . CYS B 1 149 ? -3.814 -28.953 -5.645 1 96.62 149 CYS B O 1
ATOM 6365 N N . GLU B 1 150 ? -4.355 -26.953 -4.863 1 94.31 150 GLU B N 1
ATOM 6366 C CA . GLU B 1 150 ? -2.973 -26.484 -4.859 1 94.31 150 GLU B CA 1
ATOM 6367 C C . GLU B 1 150 ? -2.133 -27.25 -3.844 1 94.31 150 GLU B C 1
ATOM 6369 O O . GLU B 1 150 ? -0.925 -27.422 -4.027 1 94.31 150 GLU B O 1
ATOM 6374 N N . LEU B 1 151 ? -2.793 -27.719 -2.797 1 95.31 151 LEU B N 1
ATOM 6375 C CA . LEU B 1 151 ? -2.096 -28.469 -1.759 1 95.31 151 LEU B CA 1
ATOM 6376 C C . LEU B 1 151 ? -1.918 -29.922 -2.168 1 95.31 151 LEU B C 1
ATOM 6378 O O . LEU B 1 151 ? -1.216 -30.672 -1.495 1 95.31 151 LEU B O 1
ATOM 6382 N N . GLY B 1 152 ? -2.523 -30.375 -3.252 1 93.62 152 GLY B N 1
ATOM 6383 C CA . GLY B 1 152 ? -2.375 -31.734 -3.744 1 93.62 152 GLY B CA 1
ATOM 6384 C C . GLY B 1 152 ? -3.314 -32.719 -3.074 1 93.62 152 GLY B C 1
ATOM 6385 O O . GLY B 1 152 ? -3.041 -33.906 -3.035 1 93.62 152 GLY B O 1
ATOM 6386 N N . ALA B 1 153 ? -4.348 -32.25 -2.42 1 92 153 ALA B N 1
ATOM 6387 C CA . ALA B 1 153 ? -5.297 -33.156 -1.775 1 92 153 ALA B CA 1
ATOM 6388 C C . ALA B 1 153 ? -6.07 -33.969 -2.809 1 92 153 ALA B C 1
ATOM 6390 O O . ALA B 1 153 ? -6.543 -35.062 -2.514 1 92 153 ALA B O 1
ATOM 6391 N N . ASN B 1 154 ? -6.168 -33.594 -3.982 1 87.5 154 ASN B N 1
ATOM 6392 C CA . ASN B 1 154 ? -6.766 -34.281 -5.133 1 87.5 154 ASN B CA 1
ATOM 6393 C C . ASN B 1 154 ? -8.156 -34.812 -4.809 1 87.5 154 ASN B C 1
ATOM 6395 O O . ASN B 1 154 ? -8.438 -36 -5.043 1 87.5 154 ASN B O 1
ATOM 6399 N N . LEU B 1 155 ? -8.977 -34.031 -4.16 1 93.12 155 LEU B N 1
ATOM 6400 C CA . LEU B 1 155 ? -10.367 -34.375 -3.904 1 93.12 155 LEU B CA 1
ATOM 6401 C C . LEU B 1 155 ? -11.258 -33.938 -5.07 1 93.12 155 LEU B C 1
ATOM 6403 O O . LEU B 1 155 ? -11.055 -32.875 -5.645 1 93.12 155 LEU B O 1
ATOM 6407 N N . GLU B 1 156 ? -12.164 -34.812 -5.402 1 93.75 156 GLU B N 1
ATOM 6408 C CA . GLU B 1 156 ? -13.031 -34.531 -6.543 1 93.75 156 GLU B CA 1
ATOM 6409 C C . GLU B 1 156 ? -13.992 -33.375 -6.227 1 93.75 156 GLU B C 1
ATOM 6411 O O . GLU B 1 156 ? -14.492 -33.281 -5.102 1 93.75 156 GLU B O 1
ATOM 6416 N N . ALA B 1 157 ? -14.234 -32.625 -7.242 1 94.12 157 ALA B N 1
ATOM 6417 C CA . ALA B 1 157 ? -15.117 -31.469 -7.098 1 94.12 157 ALA B CA 1
ATOM 6418 C C . ALA B 1 157 ? -16.547 -31.906 -6.766 1 94.12 157 ALA B C 1
ATOM 6420 O O . ALA B 1 157 ? -17.266 -31.188 -6.078 1 94.12 157 ALA B O 1
ATOM 6421 N N . SER B 1 158 ? -16.938 -33.094 -7.184 1 91.75 158 SER B N 1
ATOM 6422 C CA . SER B 1 158 ? -18.297 -33.594 -6.996 1 91.75 158 SER B CA 1
ATOM 6423 C C . SER B 1 158 ? -18.609 -33.812 -5.52 1 91.75 158 SER B C 1
ATOM 6425 O O . SER B 1 158 ? -19.766 -33.812 -5.109 1 91.75 158 SER B O 1
ATOM 6427 N N . ARG B 1 159 ? -17.625 -33.969 -4.801 1 92.25 159 ARG B N 1
ATOM 6428 C CA . ARG B 1 159 ? -17.781 -34.188 -3.367 1 92.25 159 ARG B CA 1
ATOM 6429 C C . ARG B 1 159 ? -18.406 -32.969 -2.686 1 92.25 159 ARG B C 1
ATOM 6431 O O . ARG B 1 159 ? -19.156 -33.125 -1.718 1 92.25 159 ARG B O 1
ATOM 6438 N N . PHE B 1 160 ? -18.094 -31.828 -3.236 1 94.38 160 PHE B N 1
ATOM 6439 C CA . PHE B 1 160 ? -18.484 -30.609 -2.535 1 94.38 160 PHE B CA 1
ATOM 6440 C C . PHE B 1 160 ? -19.578 -29.875 -3.301 1 94.38 160 PHE B C 1
ATOM 6442 O O . PHE B 1 160 ? -20.5 -29.312 -2.697 1 94.38 160 PHE B O 1
ATOM 6449 N N . PHE B 1 161 ? -19.484 -29.875 -4.664 1 93.81 161 PHE B N 1
ATOM 6450 C CA . PHE B 1 161 ? -20.375 -29.047 -5.473 1 93.81 161 PHE B CA 1
ATOM 6451 C C . PHE B 1 161 ? -21.516 -29.875 -6.031 1 93.81 161 PHE B C 1
ATOM 6453 O O . PHE B 1 161 ? -22.484 -29.328 -6.566 1 93.81 161 PHE B O 1
ATOM 6460 N N . GLY B 1 162 ? -21.453 -31.172 -5.914 1 87.31 162 GLY B N 1
ATOM 6461 C CA . GLY B 1 162 ? -22.469 -32.031 -6.48 1 87.31 162 GLY B CA 1
ATOM 6462 C C . GLY B 1 162 ? -22 -32.781 -7.711 1 87.31 162 GLY B C 1
ATOM 6463 O O . GLY B 1 162 ? -21.016 -32.406 -8.336 1 87.31 162 GLY B O 1
ATOM 6464 N N . ALA B 1 163 ? -22.703 -33.719 -8.18 1 79.81 163 ALA B N 1
ATOM 6465 C CA . ALA B 1 163 ? -22.281 -34.625 -9.242 1 79.81 163 ALA B CA 1
ATOM 6466 C C . ALA B 1 163 ? -22.656 -34.094 -10.617 1 79.81 163 ALA B C 1
ATOM 6468 O O . ALA B 1 163 ? -22.047 -34.406 -11.625 1 79.81 163 ALA B O 1
ATOM 6469 N N . GLU B 1 164 ? -23.562 -33.188 -10.648 1 82.81 164 GLU B N 1
ATOM 6470 C CA . GLU B 1 164 ? -24.016 -32.656 -11.93 1 82.81 164 GLU B CA 1
ATOM 6471 C C . GLU B 1 164 ? -23.016 -31.641 -12.477 1 82.81 164 GLU B C 1
ATOM 6473 O O . GLU B 1 164 ? -22.578 -30.734 -11.758 1 82.81 164 GLU B O 1
ATOM 6478 N N . ASN B 1 165 ? -22.531 -31.891 -13.648 1 85.12 165 ASN B N 1
ATOM 6479 C CA . ASN B 1 165 ? -21.625 -30.984 -14.336 1 85.12 165 ASN B CA 1
ATOM 6480 C C . ASN B 1 165 ? -21.953 -30.875 -15.82 1 85.12 165 ASN B C 1
ATOM 6482 O O . ASN B 1 165 ? -22.922 -31.469 -16.297 1 85.12 165 ASN B O 1
ATOM 6486 N N . TYR B 1 166 ? -21.391 -30.047 -16.516 1 82.88 166 TYR B N 1
ATOM 6487 C CA . TYR B 1 166 ? -21.672 -29.797 -17.938 1 82.88 166 TYR B CA 1
ATOM 6488 C C . TYR B 1 166 ? -21.047 -30.875 -18.812 1 82.88 166 TYR B C 1
ATOM 6490 O O . TYR B 1 166 ? -21.25 -30.891 -20.016 1 82.88 166 TYR B O 1
ATOM 6498 N N . PHE B 1 167 ? -20.328 -31.766 -18.25 1 81.38 167 PHE B N 1
ATOM 6499 C CA . PHE B 1 167 ? -19.578 -32.719 -19.062 1 81.38 167 PHE B CA 1
ATOM 6500 C C . PHE B 1 167 ? -20.344 -34.062 -19.172 1 81.38 167 PHE B C 1
ATOM 6502 O O . PHE B 1 167 ? -20.141 -34.812 -20.125 1 81.38 167 PHE B O 1
ATOM 6509 N N . ASN B 1 168 ? -21.109 -34.438 -18.156 1 66.19 168 ASN B N 1
ATOM 6510 C CA . ASN B 1 168 ? -21.828 -35.719 -18.172 1 66.19 168 ASN B CA 1
ATOM 6511 C C . ASN B 1 168 ? -23.266 -35.531 -18.656 1 66.19 168 ASN B C 1
ATOM 6513 O O . ASN B 1 168 ? -23.953 -36.5 -18.969 1 66.19 168 ASN B O 1
ATOM 6517 N N . SER B 1 169 ? -23.984 -34.344 -18.641 1 50.38 169 SER B N 1
ATOM 6518 C CA . SER B 1 169 ? -25.422 -34.406 -18.922 1 50.38 169 SER B CA 1
ATOM 6519 C C . SER B 1 169 ? -25.672 -34.688 -20.391 1 50.38 169 SER B C 1
ATOM 6521 O O . SER B 1 169 ? -26.828 -34.812 -20.812 1 50.38 169 SER B O 1
ATOM 6523 N N . VAL B 1 170 ? -24.906 -34.094 -21.359 1 42.03 170 VAL B N 1
ATOM 6524 C CA . VAL B 1 170 ? -25.531 -34.031 -22.672 1 42.03 170 VAL B CA 1
ATOM 6525 C C . VAL B 1 170 ? -25.828 -35.469 -23.172 1 42.03 170 VAL B C 1
ATOM 6527 O O . VAL B 1 170 ? -26.141 -35.656 -24.344 1 42.03 170 VAL B O 1
ATOM 6530 N N . GLY B 1 171 ? -25.578 -36.469 -22.688 1 34.97 171 GLY B N 1
ATOM 6531 C CA . GLY B 1 171 ? -26.172 -37.469 -23.562 1 34.97 171 GLY B CA 1
ATOM 6532 C C . GLY B 1 171 ? -27.656 -37.25 -23.797 1 34.97 171 GLY B C 1
ATOM 6533 O O . GLY B 1 171 ? -28.203 -37.656 -24.828 1 34.97 171 GLY B O 1
ATOM 6534 N N . GLY B 1 172 ? -28.625 -37.125 -22.781 1 33.16 172 GLY B N 1
ATOM 6535 C CA . GLY B 1 172 ? -30 -37.375 -23.219 1 33.16 172 GLY B CA 1
ATOM 6536 C C . GLY B 1 172 ? -30.594 -36.219 -23.984 1 33.16 172 GLY B C 1
ATOM 6537 O O . GLY B 1 172 ? -30.953 -36.375 -25.156 1 33.16 172 GLY B O 1
ATOM 6538 N N . GLU B 1 173 ? -31.5 -35.188 -23.359 1 31.56 173 GLU B N 1
ATOM 6539 C CA . GLU B 1 173 ? -32.75 -34.656 -23.875 1 31.56 173 GLU B CA 1
ATOM 6540 C C . GLU B 1 173 ? -32.5 -33.375 -24.688 1 31.56 173 GLU B C 1
ATOM 6542 O O . GLU B 1 173 ? -33.438 -32.812 -25.266 1 31.56 173 GLU B O 1
ATOM 6547 N N . LEU B 1 174 ? -31.562 -32.438 -24.516 1 31.66 174 LEU B N 1
ATOM 6548 C CA . LEU B 1 174 ? -31.969 -31.203 -25.156 1 31.66 174 LEU B CA 1
ATOM 6549 C C . LEU B 1 174 ? -31.859 -31.312 -26.672 1 31.66 174 LEU B C 1
ATOM 6551 O O . LEU B 1 174 ? -30.766 -31.188 -27.234 1 31.66 174 LEU B O 1
ATOM 6555 N N . ARG B 1 175 ? -32.688 -32.25 -27.375 1 29.7 175 ARG B N 1
ATOM 6556 C CA . ARG B 1 175 ? -33.219 -32.094 -28.719 1 29.7 175 ARG B CA 1
ATOM 6557 C C . ARG B 1 175 ? -33.875 -30.719 -28.875 1 29.7 175 ARG B C 1
ATOM 6559 O O . ARG B 1 175 ? -35.031 -30.531 -28.516 1 29.7 175 ARG B O 1
ATOM 6566 N N . PHE B 1 176 ? -33.438 -29.516 -28.594 1 27.14 176 PHE B N 1
ATOM 6567 C CA . PHE B 1 176 ? -34.062 -28.391 -29.266 1 27.14 176 PHE B CA 1
ATOM 6568 C C . PHE B 1 176 ? -34.219 -28.656 -30.766 1 27.14 176 PHE B C 1
ATOM 6570 O O . PHE B 1 176 ? -33.188 -28.734 -31.469 1 27.14 176 PHE B O 1
ATOM 6577 N N . GLY B 1 177 ? -35.281 -29.391 -31.234 1 23.78 177 GLY B N 1
ATOM 6578 C CA . GLY B 1 177 ? -35.938 -29.594 -32.531 1 23.78 177 GLY B CA 1
ATOM 6579 C C . GLY B 1 177 ? -36.156 -28.312 -33.281 1 23.78 177 GLY B C 1
ATOM 6580 O O . GLY B 1 177 ? -37.062 -28.219 -34.125 1 23.78 177 GLY B O 1
ATOM 6581 N N . GLU B 1 178 ? -35.594 -27.094 -33.219 1 23.38 178 GLU B N 1
ATOM 6582 C CA . GLU B 1 178 ? -36.031 -26.344 -34.375 1 23.38 178 GLU B CA 1
ATOM 6583 C C . GLU B 1 178 ? -35.812 -27.125 -35.656 1 23.38 178 GLU B C 1
ATOM 6585 O O . GLU B 1 178 ? -34.781 -27.812 -35.812 1 23.38 178 GLU B O 1
ATOM 6590 N N . GLU B 1 179 ? -36.875 -27.422 -36.469 1 22.44 179 GLU B N 1
ATOM 6591 C CA . GLU B 1 179 ? -37.312 -27.812 -37.812 1 22.44 179 GLU B CA 1
ATOM 6592 C C . GLU B 1 179 ? -36.594 -27.016 -38.875 1 22.44 179 GLU B C 1
ATOM 6594 O O . GLU B 1 179 ? -37.156 -26.734 -39.938 1 22.44 179 GLU B O 1
ATOM 6599 N N . GLU B 1 180 ? -35.469 -26.344 -38.75 1 22.39 180 GLU B N 1
ATOM 6600 C CA . GLU B 1 180 ? -35.219 -25.828 -40.094 1 22.39 180 GLU B CA 1
ATOM 6601 C C . GLU B 1 180 ? -35.219 -26.953 -41.125 1 22.39 180 GLU B C 1
ATOM 6603 O O . GLU B 1 180 ? -34.844 -28.078 -40.844 1 22.39 180 GLU B O 1
ATOM 6608 N N . GLU B 1 181 ? -36.031 -26.781 -42.281 1 21.53 181 GLU B N 1
ATOM 6609 C CA . GLU B 1 181 ? -36.281 -27.234 -43.656 1 21.53 181 GLU B CA 1
ATOM 6610 C C . GLU B 1 181 ? -34.969 -27.641 -44.344 1 21.53 181 GLU B C 1
ATOM 6612 O O . GLU B 1 181 ? -33.906 -27.062 -44.062 1 21.53 181 GLU B O 1
ATOM 6617 N N . TYR B 1 182 ? -35.062 -28.875 -45 1 21.25 182 TYR B N 1
ATOM 6618 C CA . TYR B 1 182 ? -34.25 -29.812 -45.781 1 21.25 182 TYR B CA 1
ATOM 6619 C C . TYR B 1 182 ? -33.594 -29.125 -46.969 1 21.25 182 TYR B C 1
ATOM 6621 O O . TYR B 1 182 ? -34.219 -28.953 -48 1 21.25 182 TYR B O 1
ATOM 6629 N N . TYR B 1 183 ? -33.188 -27.781 -47 1 20.42 183 TYR B N 1
ATOM 6630 C CA . TYR B 1 183 ? -32.75 -27.641 -48.375 1 20.42 183 TYR B CA 1
ATOM 6631 C C . TYR B 1 183 ? -31.781 -28.734 -48.75 1 20.42 183 TYR B C 1
ATOM 6633 O O . TYR B 1 183 ? -30.859 -29.047 -48 1 20.42 183 TYR B O 1
ATOM 6641 N N . ARG B 1 184 ? -32.281 -29.734 -49.594 1 19.34 184 ARG B N 1
ATOM 6642 C CA . ARG B 1 184 ? -31.859 -30.859 -50.438 1 19.34 184 ARG B CA 1
ATOM 6643 C C . ARG B 1 184 ? -30.594 -30.516 -51.219 1 19.34 184 ARG B C 1
ATOM 6645 O O . ARG B 1 184 ? -30.141 -31.297 -52.062 1 19.34 184 ARG B O 1
ATOM 6652 N N . ASP B 1 185 ? -29.812 -29.484 -51 1 18.69 185 ASP B N 1
ATOM 6653 C CA . ASP B 1 185 ? -29 -29.438 -52.219 1 18.69 185 ASP B CA 1
ATOM 6654 C C . ASP B 1 185 ? -28.203 -30.734 -52.406 1 18.69 185 ASP B C 1
ATOM 6656 O O . ASP B 1 185 ? -27.781 -31.344 -51.406 1 18.69 185 ASP B O 1
ATOM 6660 N N . ASP B 1 186 ? -28.172 -31.406 -53.625 1 17.45 186 ASP B N 1
ATOM 6661 C CA . ASP B 1 186 ? -27.828 -32.531 -54.469 1 17.45 186 ASP B CA 1
ATOM 6662 C C . ASP B 1 186 ? -26.328 -32.844 -54.375 1 17.45 186 ASP B C 1
ATOM 6664 O O . ASP B 1 186 ? -25.891 -33.969 -54.719 1 17.45 186 ASP B O 1
ATOM 6668 N N . ASN B 1 187 ? -25.406 -31.922 -54.125 1 18.14 187 ASN B N 1
ATOM 6669 C CA . ASN B 1 187 ? -24.328 -32.188 -55.094 1 18.14 187 ASN B CA 1
ATOM 6670 C C . ASN B 1 187 ? -23.578 -33.469 -54.781 1 18.14 187 ASN B C 1
ATOM 6672 O O . ASN B 1 187 ? -23.438 -33.844 -53.594 1 18.14 187 ASN B O 1
ATOM 6676 N N . ASN B 1 188 ? -23.219 -34.344 -55.719 1 16.47 188 ASN B N 1
ATOM 6677 C CA . ASN B 1 188 ? -22.719 -35.625 -56.156 1 16.47 188 ASN B CA 1
ATOM 6678 C C . ASN B 1 188 ? -21.297 -35.875 -55.688 1 16.47 188 ASN B C 1
ATOM 6680 O O . ASN B 1 188 ? -20.594 -36.75 -56.188 1 16.47 188 ASN B O 1
ATOM 6684 N N . ALA B 1 189 ? -20.781 -35.062 -54.656 1 16.89 189 ALA B N 1
ATOM 6685 C CA . ALA B 1 189 ? -19.359 -35.219 -54.875 1 16.89 189 ALA B CA 1
ATOM 6686 C C . ALA B 1 189 ? -18.953 -36.688 -54.844 1 16.89 189 ALA B C 1
ATOM 6688 O O . ALA B 1 189 ? -19.5 -37.469 -54.031 1 16.89 189 ALA B O 1
ATOM 6689 N N . GLU B 1 190 ? -17.984 -37.281 -55.625 1 16.2 190 GLU B N 1
ATOM 6690 C CA . GLU B 1 190 ? -17.359 -38.438 -56.281 1 16.2 190 GLU B CA 1
ATOM 6691 C C . GLU B 1 190 ? -16.75 -39.375 -55.25 1 16.2 190 GLU B C 1
ATOM 6693 O O . GLU B 1 190 ? -16.484 -39 -54.125 1 16.2 190 GLU B O 1
ATOM 6698 N N . ASP B 1 191 ? -16.391 -40.656 -55.688 1 16.78 191 ASP B N 1
ATOM 6699 C CA . ASP B 1 191 ? -16.156 -42.094 -55.5 1 16.78 191 ASP B CA 1
ATOM 6700 C C . ASP B 1 191 ? -14.766 -42.344 -54.938 1 16.78 191 ASP B C 1
ATOM 6702 O O . ASP B 1 191 ? -13.812 -42.562 -55.688 1 16.78 191 ASP B O 1
ATOM 6706 N N . ARG B 1 192 ? -14.188 -41.469 -54.031 1 16.77 192 ARG B N 1
ATOM 6707 C CA . ARG B 1 192 ? -12.75 -41.719 -54 1 16.77 192 ARG B CA 1
ATOM 6708 C C . ARG B 1 192 ? -12.461 -43.188 -53.688 1 16.77 192 ARG B C 1
ATOM 6710 O O . ARG B 1 192 ? -13.055 -43.75 -52.75 1 16.77 192 ARG B O 1
ATOM 6717 N N . SER B 1 193 ? -11.57 -44.094 -54.469 1 15.86 193 SER B N 1
ATOM 6718 C CA . SER B 1 193 ? -11.141 -45.406 -54.906 1 15.86 193 SER B CA 1
ATOM 6719 C C . SER B 1 193 ? -10.453 -46.156 -53.75 1 15.86 193 SER B C 1
ATOM 6721 O O . SER B 1 193 ? -10.812 -47.281 -53.438 1 15.86 193 SER B O 1
ATOM 6723 N N . THR B 1 194 ? -9.109 -45.938 -53.406 1 16.64 194 THR B N 1
ATOM 6724 C CA . THR B 1 194 ? -8.078 -46.906 -53.812 1 16.64 194 THR B CA 1
ATOM 6725 C C . THR B 1 194 ? -7.914 -48 -52.781 1 16.64 194 THR B C 1
ATOM 6727 O O . THR B 1 194 ? -8.344 -47.844 -51.625 1 16.64 194 THR B O 1
ATOM 6730 N N . ASP B 1 195 ? -6.68 -48.906 -52.781 1 16.34 195 ASP B N 1
ATOM 6731 C CA . ASP B 1 195 ? -6.18 -50.25 -52.938 1 16.34 195 ASP B CA 1
ATOM 6732 C C . ASP B 1 195 ? -5.508 -50.75 -51.656 1 16.34 195 ASP B C 1
ATOM 6734 O O . ASP B 1 195 ? -4.992 -51.875 -51.625 1 16.34 195 ASP B O 1
ATOM 6738 N N . ARG B 1 196 ? -5.309 -50.125 -50.562 1 18.27 196 ARG B N 1
ATOM 6739 C CA . ARG B 1 196 ? -4.02 -50.5 -49.969 1 18.27 196 ARG B CA 1
ATOM 6740 C C . ARG B 1 196 ? -3.998 -51.969 -49.562 1 18.27 196 ARG B C 1
ATOM 6742 O O . ARG B 1 196 ? -5.02 -52.5 -49.156 1 18.27 196 ARG B O 1
ATOM 6749 N N . LYS B 1 197 ? -2.756 -52.594 -49.25 1 18.41 197 LYS B N 1
ATOM 6750 C CA . LYS B 1 197 ? -1.929 -53.75 -49.5 1 18.41 197 LYS B CA 1
ATOM 6751 C C . LYS B 1 197 ? -2.166 -54.844 -48.438 1 18.41 197 LYS B C 1
ATOM 6753 O O . LYS B 1 197 ? -2.609 -54.531 -47.344 1 18.41 197 LYS B O 1
ATOM 6758 N N . PHE B 1 198 ? -1.51 -56.156 -48.562 1 16.11 198 PHE B N 1
ATOM 6759 C CA . PHE B 1 198 ? -1.646 -57.625 -48.531 1 16.11 198 PHE B CA 1
ATOM 6760 C C . PHE B 1 198 ? -1.059 -58.219 -47.281 1 16.11 198 PHE B C 1
ATOM 6762 O O . PHE B 1 198 ? -1.655 -59.094 -46.656 1 16.11 198 PHE B O 1
ATOM 6769 N N . ALA B 1 199 ? 0.245 -58.188 -46.625 1 15.3 199 ALA B N 1
ATOM 6770 C CA . ALA B 1 199 ? 1.047 -59.406 -46.625 1 15.3 199 ALA B CA 1
ATOM 6771 C C . ALA B 1 199 ? 0.697 -60.281 -45.438 1 15.3 199 ALA B C 1
ATOM 6773 O O . ALA B 1 199 ? 0.101 -59.812 -44.469 1 15.3 199 ALA B O 1
ATOM 6774 N N . THR B 1 200 ? 1.825 -61.188 -44.781 1 16.48 200 THR B N 1
ATOM 6775 C CA . THR B 1 200 ? 2.084 -62.625 -44.781 1 16.48 200 THR B CA 1
ATOM 6776 C C . THR B 1 200 ? 1.729 -63.25 -43.438 1 16.48 200 THR B C 1
ATOM 6778 O O . THR B 1 200 ? 1.711 -62.562 -42.438 1 16.48 200 THR B O 1
ATOM 6781 N N . PRO B 1 201 ? 2.299 -64.625 -43.062 1 16.81 201 PRO B N 1
ATOM 6782 C CA . PRO B 1 201 ? 1.719 -65.875 -42.719 1 16.81 201 PRO B CA 1
ATOM 6783 C C . PRO B 1 201 ? 1.92 -66.312 -41.281 1 16.81 201 PRO B C 1
ATOM 6785 O O . PRO B 1 201 ? 0.967 -66.688 -40.594 1 16.81 201 PRO B O 1
ATOM 6788 N N . GLU B 1 202 ? 3.236 -66.688 -40.625 1 15.79 202 GLU B N 1
ATOM 6789 C CA . GLU B 1 202 ? 3.48 -68.125 -40.375 1 15.79 202 GLU B CA 1
ATOM 6790 C C . GLU B 1 202 ? 3.043 -68.5 -38.969 1 15.79 202 GLU B C 1
ATOM 6792 O O . GLU B 1 202 ? 2.873 -67.625 -38.094 1 15.79 202 GLU B O 1
ATOM 6797 N N . PRO B 1 203 ? 3.945 -69.5 -38.062 1 17.31 203 PRO B N 1
ATOM 6798 C CA . PRO B 1 203 ? 3.609 -70.875 -37.75 1 17.31 203 PRO B CA 1
ATOM 6799 C C . PRO B 1 203 ? 3.219 -71.062 -36.281 1 17.31 203 PRO B C 1
ATOM 6801 O O . PRO B 1 203 ? 3.381 -70.188 -35.469 1 17.31 203 PRO B O 1
ATOM 6804 N N . PRO B 1 204 ? 4.047 -72.062 -35.406 1 17.42 204 PRO B N 1
ATOM 6805 C CA . PRO B 1 204 ? 3.586 -73.375 -34.938 1 17.42 204 PRO B CA 1
ATOM 6806 C C . PRO B 1 204 ? 3.283 -73.375 -33.438 1 17.42 204 PRO B C 1
ATOM 6808 O O . PRO B 1 204 ? 3.609 -72.375 -32.719 1 17.42 204 PRO B O 1
ATOM 6811 N N . PRO B 1 205 ? 3.951 -74.375 -32.531 1 17.02 205 PRO B N 1
ATOM 6812 C CA . PRO B 1 205 ? 3.348 -75.5 -31.859 1 17.02 205 PRO B CA 1
ATOM 6813 C C . PRO B 1 205 ? 3.242 -75.312 -30.344 1 17.02 205 PRO B C 1
ATOM 6815 O O . PRO B 1 205 ? 2.145 -75.375 -29.797 1 17.02 205 PRO B O 1
ATOM 6818 N N . HIS B 1 206 ? 4.188 -76.062 -29.391 1 16.16 206 HIS B N 1
ATOM 6819 C CA . HIS B 1 206 ? 3.934 -77.25 -28.625 1 16.16 206 HIS B CA 1
ATOM 6820 C C . HIS B 1 206 ? 3.758 -76.938 -27.156 1 16.16 206 HIS B C 1
ATOM 6822 O O . HIS B 1 206 ? 2.75 -77.312 -26.547 1 16.16 206 HIS B O 1
ATOM 6828 N N . ILE B 1 207 ? 4.828 -77.312 -26.094 1 16.08 207 ILE B N 1
ATOM 6829 C CA . ILE B 1 207 ? 4.902 -78.5 -25.281 1 16.08 207 ILE B CA 1
ATOM 6830 C C . ILE B 1 207 ? 4.559 -78.188 -23.828 1 16.08 207 ILE B C 1
ATOM 6832 O O . ILE B 1 207 ? 4.371 -77 -23.484 1 16.08 207 ILE B O 1
ATOM 6836 N N . GLY B 1 208 ? 5.488 -78.562 -22.672 1 15.33 208 GLY B N 1
ATOM 6837 C CA . GLY B 1 208 ? 5.41 -79.688 -21.703 1 15.33 208 GLY B CA 1
ATOM 6838 C C . GLY B 1 208 ? 4.988 -79.188 -20.312 1 15.33 208 GLY B C 1
ATOM 6839 O O . GLY B 1 208 ? 4.461 -78.062 -20.172 1 15.33 208 GLY B O 1
ATOM 6840 N N . LEU B 1 209 ? 5.938 -79.312 -19.109 1 15.7 209 LEU B N 1
ATOM 6841 C CA . LEU B 1 209 ? 6.031 -80.312 -18.031 1 15.7 209 LEU B CA 1
ATOM 6842 C C . LEU B 1 209 ? 5.488 -79.688 -16.734 1 15.7 209 LEU B C 1
ATOM 6844 O O . LEU B 1 209 ? 5.449 -78.5 -16.562 1 15.7 209 LEU B O 1
ATOM 6848 N N . ALA B 1 210 ? 5.59 -80.5 -15.414 1 15.97 210 ALA B N 1
ATOM 6849 C CA . ALA B 1 210 ? 4.859 -81.188 -14.328 1 15.97 210 ALA B CA 1
ATOM 6850 C C . ALA B 1 210 ? 5.066 -80.438 -13.008 1 15.97 210 ALA B C 1
ATOM 6852 O O . ALA B 1 210 ? 4.102 -80.188 -12.281 1 15.97 210 ALA B O 1
ATOM 6853 N N . THR B 1 211 ? 6.254 -80.25 -12.312 1 15.36 211 THR B N 1
ATOM 6854 C CA . THR B 1 211 ? 6.547 -81.062 -11.125 1 15.36 211 THR B CA 1
ATOM 6855 C C . THR B 1 211 ? 5.906 -80.438 -9.883 1 15.36 211 THR B C 1
ATOM 6857 O O . THR B 1 211 ? 5.641 -79.25 -9.852 1 15.36 211 THR B O 1
ATOM 6860 N N . PRO B 1 212 ? 6.066 -81.125 -8.477 1 15.5 212 PRO B N 1
ATOM 6861 C CA . PRO B 1 212 ? 5.305 -81.625 -7.34 1 15.5 212 PRO B CA 1
ATOM 6862 C C . PRO B 1 212 ? 5.281 -80.688 -6.148 1 15.5 212 PRO B C 1
ATOM 6864 O O . PRO B 1 212 ? 4.207 -80.312 -5.652 1 15.5 212 PRO B O 1
ATOM 6867 N N . LYS B 1 213 ? 6.34 -81 -4.879 1 14.98 213 LYS B N 1
ATOM 6868 C CA . LYS B 1 213 ? 6.152 -81.688 -3.619 1 14.98 213 LYS B CA 1
ATOM 6869 C C . LYS B 1 213 ? 5.859 -80.75 -2.475 1 14.98 213 LYS B C 1
ATOM 6871 O O . LYS B 1 213 ? 4.875 -80.875 -1.751 1 14.98 213 LYS B O 1
ATOM 6876 N N . SER B 1 214 ? 6.969 -80.375 -1.392 1 14.59 214 SER B N 1
ATOM 6877 C CA . SER B 1 214 ? 7.219 -80.938 -0.071 1 14.59 214 SER B CA 1
ATOM 6878 C C . SER B 1 214 ? 6.66 -80.062 1.031 1 14.59 214 SER B C 1
ATOM 6880 O O . SER B 1 214 ? 6.375 -78.875 0.796 1 14.59 214 SER B O 1
ATOM 6882 N N . VAL B 1 215 ? 7.277 -80.25 2.508 1 15.48 215 VAL B N 1
ATOM 6883 C CA . VAL B 1 215 ? 6.906 -80.75 3.82 1 15.48 215 VAL B CA 1
ATOM 6884 C C . VAL B 1 215 ? 6.777 -79.625 4.816 1 15.48 215 VAL B C 1
ATOM 6886 O O . VAL B 1 215 ? 5.762 -79.5 5.508 1 15.48 215 VAL B O 1
ATOM 6889 N N . ILE B 1 216 ? 7.949 -78.938 5.605 1 15.12 216 ILE B N 1
ATOM 6890 C CA . ILE B 1 216 ? 8.352 -79.312 6.961 1 15.12 216 ILE B CA 1
ATOM 6891 C C . ILE B 1 216 ? 7.688 -78.375 7.961 1 15.12 216 ILE B C 1
ATOM 6893 O O . ILE B 1 216 ? 7.293 -77.25 7.605 1 15.12 216 ILE B O 1
ATOM 6897 N N . ASN B 1 217 ? 8.422 -78.188 9.328 1 14.85 217 ASN B N 1
ATOM 6898 C CA . ASN B 1 217 ? 8.18 -78.5 10.727 1 14.85 217 ASN B CA 1
ATOM 6899 C C . ASN B 1 217 ? 7.637 -77.312 11.5 1 14.85 217 ASN B C 1
ATOM 6901 O O . ASN B 1 217 ? 7.684 -76.188 11.008 1 14.85 217 ASN B O 1
ATOM 6905 N N . PRO B 1 218 ? 8.164 -77.188 13.055 1 16 218 PRO B N 1
ATOM 6906 C CA . PRO B 1 218 ? 7.645 -77.312 14.414 1 16 218 PRO B CA 1
ATOM 6907 C C . PRO B 1 218 ? 7.508 -76 15.148 1 16 218 PRO B C 1
ATOM 6909 O O . PRO B 1 218 ? 6.434 -75.688 15.672 1 16 218 PRO B O 1
ATOM 6912 N N . VAL B 1 219 ? 8.672 -75.5 16.062 1 14.27 219 VAL B N 1
ATOM 6913 C CA . VAL B 1 219 ? 8.766 -75.562 17.516 1 14.27 219 VAL B CA 1
ATOM 6914 C C . VAL B 1 219 ? 8.172 -74.312 18.141 1 14.27 219 VAL B C 1
ATOM 6916 O O . VAL B 1 219 ? 7.988 -73.25 17.453 1 14.27 219 VAL B O 1
ATOM 6919 N N . SER B 1 220 ? 8.961 -73.625 19.5 1 14.84 220 SER B N 1
ATOM 6920 C CA . SER B 1 220 ? 8.805 -73.688 20.953 1 14.84 220 SER B CA 1
ATOM 6921 C C . SER B 1 220 ? 8.445 -72.312 21.516 1 14.84 220 SER B C 1
ATOM 6923 O O . SER B 1 220 ? 7.41 -72.188 22.172 1 14.84 220 SER B O 1
ATOM 6925 N N . SER B 1 221 ? 9.492 -71.5 22.344 1 14.32 221 SER B N 1
ATOM 6926 C CA . SER B 1 221 ? 9.711 -71.375 23.781 1 14.32 221 SER B CA 1
ATOM 6927 C C . SER B 1 221 ? 9.148 -70.062 24.297 1 14.32 221 SER B C 1
ATOM 6929 O O . SER B 1 221 ? 8.906 -69.125 23.516 1 14.32 221 SER B O 1
ATOM 6931 N N . ALA B 1 222 ? 9.562 -69.625 25.828 1 15.19 222 ALA B N 1
ATOM 6932 C CA . ALA B 1 222 ? 9.031 -69.375 27.156 1 15.19 222 ALA B CA 1
ATOM 6933 C C . ALA B 1 222 ? 9.07 -67.875 27.469 1 15.19 222 ALA B C 1
ATOM 6935 O O . ALA B 1 222 ? 8.078 -67.312 27.953 1 15.19 222 ALA B O 1
ATOM 6936 N N . SER B 1 223 ? 10.297 -67 27.812 1 14.08 223 SER B N 1
ATOM 6937 C CA . SER B 1 223 ? 10.734 -66.688 29.172 1 14.08 223 SER B CA 1
ATOM 6938 C C . SER B 1 223 ? 10.133 -65.375 29.641 1 14.08 223 SER B C 1
ATOM 6940 O O . SER B 1 223 ? 9.703 -64.562 28.828 1 14.08 223 SER B O 1
ATOM 6942 N N . ARG B 1 224 ? 10.859 -64.625 30.906 1 14.71 224 ARG B N 1
ATOM 6943 C CA . ARG B 1 224 ? 10.594 -64.312 32.312 1 14.71 224 ARG B CA 1
ATOM 6944 C C . ARG B 1 224 ? 10.211 -62.844 32.469 1 14.71 224 ARG B C 1
ATOM 6946 O O . ARG B 1 224 ? 10.352 -62.062 31.531 1 14.71 224 ARG B O 1
ATOM 6953 N N . PRO B 1 225 ? 11.023 -61.938 33.781 1 15.89 225 PRO B N 1
ATOM 6954 C CA . PRO B 1 225 ? 10.641 -61.531 35.125 1 15.89 225 PRO B CA 1
ATOM 6955 C C . PRO B 1 225 ? 10.594 -60 35.312 1 15.89 225 PRO B C 1
ATOM 6957 O O . PRO B 1 225 ? 9.609 -59.469 35.812 1 15.89 225 PRO B O 1
ATOM 6960 N N . LEU B 1 226 ? 11.773 -59.031 35.375 1 14.81 226 LEU B N 1
ATOM 6961 C CA . LEU B 1 226 ? 12.375 -58.531 36.594 1 14.81 226 LEU B CA 1
ATOM 6962 C C . LEU B 1 226 ? 11.766 -57.188 36.969 1 14.81 226 LEU B C 1
ATOM 6964 O O . LEU B 1 226 ? 11.195 -56.5 36.125 1 14.81 226 LEU B O 1
ATOM 6968 N N . SER B 1 227 ? 12.547 -56.219 38.25 1 15.59 227 SER B N 1
ATOM 6969 C CA . SER B 1 227 ? 12.367 -55.719 39.625 1 15.59 227 SER B CA 1
ATOM 6970 C C . SER B 1 227 ? 12.469 -54.188 39.625 1 15.59 227 SER B C 1
ATOM 6972 O O . SER B 1 227 ? 11.672 -53.531 40.312 1 15.59 227 SER B O 1
ATOM 6974 N N . PHE B 1 228 ? 13.352 -53.125 39.219 1 14.74 228 PHE B N 1
ATOM 6975 C CA . PHE B 1 228 ? 14.219 -52.438 40.156 1 14.74 228 PHE B CA 1
ATOM 6976 C C . PHE B 1 228 ? 13.531 -51.156 40.656 1 14.74 228 PHE B C 1
ATOM 6978 O O . PHE B 1 228 ? 12.859 -50.469 39.906 1 14.74 228 PHE B O 1
ATOM 6985 N N . LYS B 1 229 ? 13.891 -50.562 42.094 1 15.51 229 LYS B N 1
ATOM 6986 C CA . LYS B 1 229 ? 13.398 -49.812 43.25 1 15.51 229 LYS B CA 1
ATOM 6987 C C . LYS B 1 229 ? 13.93 -48.375 43.281 1 15.51 229 LYS B C 1
ATOM 6989 O O . LYS B 1 229 ? 13.25 -47.469 43.75 1 15.51 229 LYS B O 1
ATOM 6994 N N . THR B 1 230 ? 15.086 -47.688 42.938 1 15.2 230 THR B N 1
ATOM 6995 C CA . THR B 1 230 ? 15.914 -47.094 43.969 1 15.2 230 THR B CA 1
ATOM 6996 C C . THR B 1 230 ? 15.328 -45.75 44.438 1 15.2 230 THR B C 1
ATOM 6998 O O . THR B 1 230 ? 14.641 -45.062 43.656 1 15.2 230 THR B O 1
ATOM 7001 N N . PRO B 1 231 ? 16.078 -44.969 45.656 1 16.69 231 PRO B N 1
ATOM 7002 C CA . PRO B 1 231 ? 15.828 -44.312 46.938 1 16.69 231 PRO B CA 1
ATOM 7003 C C . PRO B 1 231 ? 15.914 -42.781 46.844 1 16.69 231 PRO B C 1
ATOM 7005 O O . PRO B 1 231 ? 14.969 -42.094 47.219 1 16.69 231 PRO B O 1
ATOM 7008 N N . ASN B 1 232 ? 17.234 -41.906 47.312 1 14.9 232 ASN B N 1
ATOM 7009 C CA . ASN B 1 232 ? 17.641 -41.312 48.562 1 14.9 232 ASN B CA 1
ATOM 7010 C C . ASN B 1 232 ? 17.578 -39.781 48.5 1 14.9 232 ASN B C 1
ATOM 7012 O O . ASN B 1 232 ? 17.469 -39.219 47.438 1 14.9 232 ASN B O 1
ATOM 7016 N N . VAL B 1 233 ? 18.891 -38.844 49.031 1 15.78 233 VAL B N 1
ATOM 7017 C CA . VAL B 1 233 ? 19.219 -38.125 50.281 1 15.78 233 VAL B CA 1
ATOM 7018 C C . VAL B 1 233 ? 19.094 -36.625 50.031 1 15.78 233 VAL B C 1
ATOM 7020 O O . VAL B 1 233 ? 18.953 -36.188 48.875 1 15.78 233 VAL B O 1
ATOM 7023 N N . SER B 1 234 ? 20.359 -35.531 50.469 1 15.68 234 SER B N 1
ATOM 7024 C CA . SER B 1 234 ? 20.75 -34.812 51.688 1 15.68 234 SER B CA 1
ATOM 7025 C C . SER B 1 234 ? 20.797 -33.312 51.406 1 15.68 234 SER B C 1
ATOM 7027 O O . SER B 1 234 ? 20.781 -32.875 50.281 1 15.68 234 SER B O 1
ATOM 7029 N N . GLY B 1 235 ? 21.906 -32.344 52.219 1 16.25 235 GLY B N 1
ATOM 7030 C CA . GLY B 1 235 ? 22.078 -31.391 53.281 1 16.25 235 GLY B CA 1
ATOM 7031 C C . GLY B 1 235 ? 22.484 -30.016 52.812 1 16.25 235 GLY B C 1
ATOM 7032 O O . GLY B 1 235 ? 21.812 -29.016 53.094 1 16.25 235 GLY B O 1
ATOM 7033 N N . ASN B 1 236 ? 23.906 -29.531 52.656 1 15.25 236 ASN B N 1
ATOM 7034 C CA . ASN B 1 236 ? 24.734 -28.719 53.531 1 15.25 236 ASN B CA 1
ATOM 7035 C C . ASN B 1 236 ? 24.734 -27.25 53.125 1 15.25 236 ASN B C 1
ATOM 7037 O O . ASN B 1 236 ? 24.391 -26.922 52 1 15.25 236 ASN B O 1
ATOM 7041 N N . ASP B 1 237 ? 25.953 -26.406 53.531 1 16.48 237 ASP B N 1
ATOM 7042 C CA . ASP B 1 237 ? 26.406 -25.359 54.438 1 16.48 237 ASP B CA 1
ATOM 7043 C C . ASP B 1 237 ? 26.734 -24.078 53.688 1 16.48 237 ASP B C 1
ATOM 7045 O O . ASP B 1 237 ? 26.234 -23 54.031 1 16.48 237 ASP B O 1
ATOM 7049 N N . GLY B 1 238 ? 28.125 -23.719 53.312 1 15.29 238 GLY B N 1
ATOM 7050 C CA . GLY B 1 238 ? 29.078 -22.797 53.906 1 15.29 238 GLY B CA 1
ATOM 7051 C C . GLY B 1 238 ? 29.094 -21.438 53.219 1 15.29 238 GLY B C 1
ATOM 7052 O O . GLY B 1 238 ? 28.5 -21.281 52.156 1 15.29 238 GLY B O 1
ATOM 7053 N N . THR B 1 239 ? 30.344 -20.625 53.312 1 16.66 239 THR B N 1
ATOM 7054 C CA . THR B 1 239 ? 30.906 -19.406 53.875 1 16.66 239 THR B CA 1
ATOM 7055 C C . THR B 1 239 ? 31.156 -18.375 52.812 1 16.66 239 THR B C 1
ATOM 7057 O O . THR B 1 239 ? 30.734 -17.219 52.906 1 16.66 239 THR B O 1
ATOM 7060 N N . ASN B 1 240 ? 32.375 -18.312 52.125 1 15.77 240 ASN B N 1
ATOM 7061 C CA . ASN B 1 240 ? 33.469 -17.359 52.281 1 15.77 240 ASN B CA 1
ATOM 7062 C C . ASN B 1 240 ? 33.375 -16.188 51.312 1 15.77 240 ASN B C 1
ATOM 7064 O O . ASN B 1 240 ? 32.719 -16.297 50.281 1 15.77 240 ASN B O 1
ATOM 7068 N N . VAL B 1 241 ? 34.219 -15.125 51.469 1 17.94 241 VAL B N 1
ATOM 7069 C CA . VAL B 1 241 ? 34.406 -13.68 51.594 1 17.94 241 VAL B CA 1
ATOM 7070 C C . VAL B 1 241 ? 34.844 -13.102 50.25 1 17.94 241 VAL B C 1
ATOM 7072 O O . VAL B 1 241 ? 34.312 -12.094 49.812 1 17.94 241 VAL B O 1
ATOM 7075 N N . HIS B 1 242 ? 36.062 -13.531 49.656 1 15.47 242 HIS B N 1
ATOM 7076 C CA . HIS B 1 242 ? 37.188 -12.594 49.562 1 15.47 242 HIS B CA 1
ATOM 7077 C C . HIS B 1 242 ? 37.031 -11.664 48.375 1 15.47 242 HIS B C 1
ATOM 7079 O O . HIS B 1 242 ? 36.906 -10.445 48.531 1 15.47 242 HIS B O 1
ATOM 7085 N N . THR B 1 243 ? 38.094 -11.648 47.375 1 16.33 243 THR B N 1
ATOM 7086 C CA . THR B 1 243 ? 39.188 -10.758 47.094 1 16.33 243 THR B CA 1
ATOM 7087 C C . THR B 1 243 ? 38.906 -9.922 45.844 1 16.33 243 THR B C 1
ATOM 7089 O O . THR B 1 243 ? 38.219 -10.375 44.938 1 16.33 243 THR B O 1
ATOM 7092 N N . ALA B 1 244 ? 39.5 -8.602 45.781 1 18.77 244 ALA B N 1
ATOM 7093 C CA . ALA B 1 244 ? 39.5 -7.223 45.312 1 18.77 244 ALA B CA 1
ATOM 7094 C C . ALA B 1 244 ? 40.125 -7.137 43.906 1 18.77 244 ALA B C 1
ATOM 7096 O O . ALA B 1 244 ? 40.156 -6.055 43.312 1 18.77 244 ALA B O 1
ATOM 7097 N N . THR B 1 245 ? 40.594 -8.25 43.25 1 16.86 245 THR B N 1
ATOM 7098 C CA . THR B 1 245 ? 41.812 -7.965 42.5 1 16.86 245 THR B CA 1
ATOM 7099 C C . THR B 1 245 ? 41.562 -6.953 41.406 1 16.86 245 THR B C 1
ATOM 7101 O O . THR B 1 245 ? 40.531 -7.035 40.719 1 16.86 245 THR B O 1
ATOM 7104 N N . VAL B 1 246 ? 42.5 -5.926 41.219 1 18.58 246 VAL B N 1
ATOM 7105 C CA . VAL B 1 246 ? 42.844 -4.578 40.75 1 18.58 246 VAL B CA 1
ATOM 7106 C C . VAL B 1 246 ? 43.125 -4.598 39.25 1 18.58 246 VAL B C 1
ATOM 7108 O O . VAL B 1 246 ? 42.969 -3.582 38.562 1 18.58 246 VAL B O 1
ATOM 7111 N N . VAL B 1 247 ? 43.281 -5.738 38.5 1 16.7 247 VAL B N 1
ATOM 7112 C CA . VAL B 1 247 ? 44.406 -5.664 37.562 1 16.7 247 VAL B CA 1
ATOM 7113 C C . VAL B 1 247 ? 44.094 -4.629 36.5 1 16.7 247 VAL B C 1
ATOM 7115 O O . VAL B 1 247 ? 43 -4.594 35.938 1 16.7 247 VAL B O 1
ATOM 7118 N N . LYS B 1 248 ? 45.062 -3.705 36.188 1 17.73 248 LYS B N 1
ATOM 7119 C CA . LYS B 1 248 ? 45.438 -2.443 35.562 1 17.73 248 LYS B CA 1
ATOM 7120 C C . LYS B 1 248 ? 45.5 -2.586 34.062 1 17.73 248 LYS B C 1
ATOM 7122 O O . LYS B 1 248 ? 46 -1.691 33.344 1 17.73 248 LYS B O 1
ATOM 7127 N N . LYS B 1 249 ? 44.844 -3.402 33.281 1 18.31 249 LYS B N 1
ATOM 7128 C CA . LYS B 1 249 ? 45.438 -3.775 32.031 1 18.31 249 LYS B CA 1
ATOM 7129 C C . LYS B 1 249 ? 45.562 -2.574 31.094 1 18.31 249 LYS B C 1
ATOM 7131 O O . LYS B 1 249 ? 44.531 -1.969 30.719 1 18.31 249 LYS B O 1
ATOM 7136 N N . PRO B 1 250 ? 46.625 -2.006 31.141 1 19.17 250 PRO B N 1
ATOM 7137 C CA . PRO B 1 250 ? 46.844 -0.675 30.562 1 19.17 250 PRO B CA 1
ATOM 7138 C C . PRO B 1 250 ? 46.469 -0.611 29.094 1 19.17 250 PRO B C 1
ATOM 7140 O O . PRO B 1 250 ? 46.188 -1.645 28.469 1 19.17 250 PRO B O 1
ATOM 7143 N N . ARG B 1 251 ? 47.312 0.179 28.391 1 19.19 251 ARG B N 1
ATOM 7144 C CA . ARG B 1 251 ? 47.406 1.311 27.469 1 19.19 251 ARG B CA 1
ATOM 7145 C C . ARG B 1 251 ? 47.594 0.837 26.031 1 19.19 251 ARG B C 1
ATOM 7147 O O . ARG B 1 251 ? 48.688 0.417 25.656 1 19.19 251 ARG B O 1
ATOM 7154 N N . VAL B 1 252 ? 46.844 0.011 25.422 1 18.33 252 VAL B N 1
ATOM 7155 C CA . VAL B 1 252 ? 47.094 -0.69 24.172 1 18.33 252 VAL B CA 1
ATOM 7156 C C . VAL B 1 252 ? 47.281 0.321 23.031 1 18.33 252 VAL B C 1
ATOM 7158 O O . VAL B 1 252 ? 46.344 1.017 22.641 1 18.33 252 VAL B O 1
ATOM 7161 N N . THR B 1 253 ? 48.438 1.027 23.141 1 18.7 253 THR B N 1
ATOM 7162 C CA . THR B 1 253 ? 48.781 2.07 22.172 1 18.7 253 THR B CA 1
ATOM 7163 C C . THR B 1 253 ? 48.75 1.523 20.75 1 18.7 253 THR B C 1
ATOM 7165 O O . THR B 1 253 ? 49.344 0.487 20.453 1 18.7 253 THR B O 1
ATOM 7168 N N . GLU B 1 254 ? 47.781 1.851 19.969 1 18.19 254 GLU B N 1
ATOM 7169 C CA . GLU B 1 254 ? 47.25 1.5 18.641 1 18.19 254 GLU B CA 1
ATOM 7170 C C . GLU B 1 254 ? 48.219 1.917 17.547 1 18.19 254 GLU B C 1
ATOM 7172 O O . GLU B 1 254 ? 48.219 3.066 17.094 1 18.19 254 GLU B O 1
ATOM 7177 N N . ASP B 1 255 ? 49.5 1.598 17.797 1 17.94 255 ASP B N 1
ATOM 7178 C CA . ASP B 1 255 ? 50.5 2.164 16.875 1 17.94 255 ASP B CA 1
ATOM 7179 C C . ASP B 1 255 ? 50.094 1.909 15.422 1 17.94 255 ASP B C 1
ATOM 7181 O O . ASP B 1 255 ? 49.312 0.992 15.141 1 17.94 255 ASP B O 1
ATOM 7185 N N . ILE B 1 256 ? 50.75 2.613 14.469 1 20.28 256 ILE B N 1
ATOM 7186 C CA . ILE B 1 256 ? 50.875 3.338 13.203 1 20.28 256 ILE B CA 1
ATOM 7187 C C . ILE B 1 256 ? 51.25 2.375 12.086 1 20.28 256 ILE B C 1
ATOM 7189 O O . ILE B 1 256 ? 51.438 2.789 10.938 1 20.28 256 ILE B O 1
ATOM 7193 N N . GLY B 1 257 ? 51.219 1.075 12.305 1 16.27 257 GLY B N 1
ATOM 7194 C CA . GLY B 1 257 ? 52.125 0.427 11.391 1 16.27 257 GLY B CA 1
ATOM 7195 C C . GLY B 1 257 ? 51.656 0.443 9.945 1 16.27 257 GLY B C 1
ATOM 7196 O O . GLY B 1 257 ? 51.25 -0.595 9.406 1 16.27 257 GLY B O 1
ATOM 7197 N N . ALA B 1 258 ? 51.156 1.585 9.477 1 19.11 258 ALA B N 1
ATOM 7198 C CA . ALA B 1 258 ? 50.594 1.451 8.141 1 19.11 258 ALA B CA 1
ATOM 7199 C C . ALA B 1 258 ? 51.594 0.87 7.164 1 19.11 258 ALA B C 1
ATOM 7201 O O . ALA B 1 258 ? 52.812 1.052 7.336 1 19.11 258 ALA B O 1
ATOM 7202 N N . PRO B 1 259 ? 51.062 0.07 6.199 1 18.11 259 PRO B N 1
ATOM 7203 C CA . PRO B 1 259 ? 51.625 -0.92 5.281 1 18.11 259 PRO B CA 1
ATOM 7204 C C . PRO B 1 259 ? 52.438 -0.283 4.141 1 18.11 259 PRO B C 1
ATOM 7206 O O . PRO B 1 259 ? 51.906 0.583 3.434 1 18.11 259 PRO B O 1
ATOM 7209 N N . ALA B 1 260 ? 53.594 0.039 4.387 1 17.7 260 ALA B N 1
ATOM 7210 C CA . ALA B 1 260 ? 54.344 0.671 3.312 1 17.7 260 ALA B CA 1
ATOM 7211 C C . ALA B 1 260 ? 54.188 -0.08 1.997 1 17.7 260 ALA B C 1
ATOM 7213 O O . ALA B 1 260 ? 53.844 -1.264 1.991 1 17.7 260 ALA B O 1
ATOM 7214 N N . ARG B 1 261 ? 54.75 0.422 0.973 1 17.62 261 ARG B N 1
ATOM 7215 C CA . ARG B 1 261 ? 54.875 0.657 -0.462 1 17.62 261 ARG B CA 1
ATOM 7216 C C . ARG B 1 261 ? 55.625 -0.498 -1.144 1 17.62 261 ARG B C 1
ATOM 7218 O O . ARG B 1 261 ? 56.812 -0.685 -0.945 1 17.62 261 ARG B O 1
ATOM 7225 N N . GLN B 1 262 ? 54.906 -1.688 -1.222 1 15.41 262 GLN B N 1
ATOM 7226 C CA . GLN B 1 262 ? 55.531 -2.738 -2.033 1 15.41 262 GLN B CA 1
ATOM 7227 C C . GLN B 1 262 ? 55.844 -2.23 -3.432 1 15.41 262 GLN B C 1
ATOM 7229 O O . GLN B 1 262 ? 55.062 -1.498 -4.035 1 15.41 262 GLN B O 1
ATOM 7234 N N . ARG B 1 263 ? 57.062 -2.402 -3.824 1 16.91 263 ARG B N 1
ATOM 7235 C CA . ARG B 1 263 ? 57.906 -2.125 -4.98 1 16.91 263 ARG B CA 1
ATOM 7236 C C . ARG B 1 263 ? 57.281 -2.645 -6.266 1 16.91 263 ARG B C 1
ATOM 7238 O O . ARG B 1 263 ? 56.406 -3.498 -6.223 1 16.91 263 ARG B O 1
ATOM 7245 N N . LYS B 1 264 ? 58.062 -2.699 -7.453 1 20.02 264 LYS B N 1
ATOM 7246 C CA . LYS B 1 264 ? 58.25 -2.311 -8.852 1 20.02 264 LYS B CA 1
ATOM 7247 C C . LYS B 1 264 ? 58.031 -3.498 -9.781 1 20.02 264 LYS B C 1
ATOM 7249 O O . LYS B 1 264 ? 57.844 -3.322 -10.992 1 20.02 264 LYS B O 1
ATOM 7254 N N . THR B 1 265 ? 58.125 -4.863 -9.422 1 16.94 265 THR B N 1
ATOM 7255 C CA . THR B 1 265 ? 58.75 -5.613 -10.5 1 16.94 265 THR B CA 1
ATOM 7256 C C . THR B 1 265 ? 57.812 -5.75 -11.695 1 16.94 265 THR B C 1
ATOM 7258 O O . THR B 1 265 ? 56.594 -5.84 -11.531 1 16.94 265 THR B O 1
ATOM 7261 N N . HIS B 1 266 ? 58.312 -5.777 -13.062 1 18.86 266 HIS B N 1
ATOM 7262 C CA . HIS B 1 266 ? 58.125 -5.531 -14.492 1 18.86 266 HIS B CA 1
ATOM 7263 C C . HIS B 1 266 ? 57.438 -6.711 -15.164 1 18.86 266 HIS B C 1
ATOM 7265 O O . HIS B 1 266 ? 56.875 -6.566 -16.25 1 18.86 266 HIS B O 1
ATOM 7271 N N . ARG B 1 267 ? 57.562 -8.008 -14.672 1 18.52 267 ARG B N 1
ATOM 7272 C CA . ARG B 1 267 ? 57.781 -8.977 -15.734 1 18.52 267 ARG B CA 1
ATOM 7273 C C . ARG B 1 267 ? 56.531 -9.109 -16.594 1 18.52 267 ARG B C 1
ATOM 7275 O O . ARG B 1 267 ? 55.438 -8.68 -16.203 1 18.52 267 ARG B O 1
ATOM 7282 N N . ARG B 1 268 ? 56.125 -10.484 -16.906 1 20.89 268 ARG B N 1
ATOM 7283 C CA . ARG B 1 268 ? 56.031 -11.172 -18.188 1 20.89 268 ARG B CA 1
ATOM 7284 C C . ARG B 1 268 ? 54.656 -10.992 -18.797 1 20.89 268 ARG B C 1
ATOM 7286 O O . ARG B 1 268 ? 53.656 -10.789 -18.078 1 20.89 268 ARG B O 1
ATOM 7293 N N . PRO B 1 269 ? 54.531 -11.227 -20.125 1 22.23 269 PRO B N 1
ATOM 7294 C CA . PRO B 1 269 ? 53.656 -10.891 -21.281 1 22.23 269 PRO B CA 1
ATOM 7295 C C . PRO B 1 269 ? 52.281 -11.562 -21.203 1 22.23 269 PRO B C 1
ATOM 7297 O O . PRO B 1 269 ? 52.125 -12.531 -20.469 1 22.23 269 PRO B O 1
ATOM 7300 N N . LEU B 1 270 ? 51.375 -11.094 -22 1 20.58 270 LEU B N 1
ATOM 7301 C CA . LEU B 1 270 ? 50 -11.016 -22.422 1 20.58 270 LEU B CA 1
ATOM 7302 C C . LEU B 1 270 ? 49.531 -12.344 -23 1 20.58 270 LEU B C 1
ATOM 7304 O O . LEU B 1 270 ? 49.5 -12.531 -24.219 1 20.58 270 LEU B O 1
ATOM 7308 N N . ALA B 1 271 ? 49.844 -13.586 -22.469 1 22.09 271 ALA B N 1
ATOM 7309 C CA . ALA B 1 271 ? 49.375 -14.703 -23.281 1 22.09 271 ALA B CA 1
ATOM 7310 C C . ALA B 1 271 ? 47.844 -14.68 -23.391 1 22.09 271 ALA B C 1
ATOM 7312 O O . ALA B 1 271 ? 47.156 -14.297 -22.453 1 22.09 271 ALA B O 1
ATOM 7313 N N . ASP B 1 272 ? 47.25 -14.766 -24.625 1 21.36 272 ASP B N 1
ATOM 7314 C CA . ASP B 1 272 ? 46 -14.68 -25.359 1 21.36 272 ASP B CA 1
ATOM 7315 C C . ASP B 1 272 ? 45 -15.727 -24.859 1 21.36 272 ASP B C 1
ATOM 7317 O O . ASP B 1 272 ? 45.219 -16.922 -25.031 1 21.36 272 ASP B O 1
ATOM 7321 N N . SER B 1 273 ? 44.406 -15.609 -23.688 1 20.42 273 SER B N 1
ATOM 7322 C CA . SER B 1 273 ? 43.625 -16.594 -22.969 1 20.42 273 SER B CA 1
ATOM 7323 C C . SER B 1 273 ? 42.344 -16.953 -23.766 1 20.42 273 SER B C 1
ATOM 7325 O O . SER B 1 273 ? 41.688 -16.078 -24.328 1 20.42 273 SER B O 1
ATOM 7327 N N . ASP B 1 274 ? 42.219 -18.25 -24.219 1 20.05 274 ASP B N 1
ATOM 7328 C CA . ASP B 1 274 ? 41.188 -19.047 -24.906 1 20.05 274 ASP B CA 1
ATOM 7329 C C . ASP B 1 274 ? 39.875 -19.016 -24.156 1 20.05 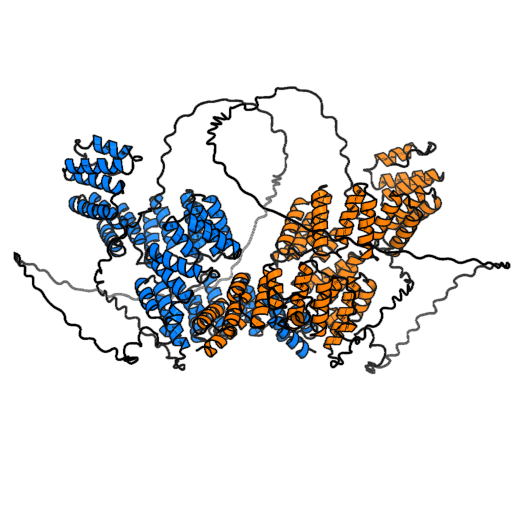274 ASP B C 1
ATOM 7331 O O . ASP B 1 274 ? 39.781 -19.516 -23.031 1 20.05 274 ASP B O 1
ATOM 7335 N N . GLU B 1 275 ? 39.188 -17.922 -24.094 1 20.95 275 GLU B N 1
ATOM 7336 C CA . GLU B 1 275 ? 37.938 -17.672 -23.391 1 20.95 275 GLU B CA 1
ATOM 7337 C C . GLU B 1 275 ? 36.875 -18.688 -23.781 1 20.95 275 GLU B C 1
ATOM 7339 O O . GLU B 1 275 ? 36.5 -18.766 -24.953 1 20.95 275 GLU B O 1
ATOM 7344 N N . LYS B 1 276 ? 36.781 -19.797 -23.062 1 23.42 276 LYS B N 1
ATOM 7345 C CA . LYS B 1 276 ? 35.812 -20.875 -23.172 1 23.42 276 LYS B CA 1
ATOM 7346 C C . LYS B 1 276 ? 34.375 -20.328 -23.125 1 23.42 276 LYS B C 1
ATOM 7348 O O . LYS B 1 276 ? 34 -19.688 -22.156 1 23.42 276 LYS B O 1
ATOM 7353 N N . PHE B 1 277 ? 33.688 -19.938 -24.25 1 21.88 277 PHE B N 1
ATOM 7354 C CA . PHE B 1 277 ? 32.281 -19.562 -24.406 1 21.88 277 PHE B CA 1
ATOM 7355 C C . PHE B 1 277 ? 31.375 -20.641 -23.859 1 21.88 277 PHE B C 1
ATOM 7357 O O . PHE B 1 277 ? 31.359 -21.781 -24.359 1 21.88 277 PHE B O 1
ATOM 7364 N N . ARG B 1 278 ? 31.203 -20.859 -22.562 1 25.5 278 ARG B N 1
ATOM 7365 C CA . ARG B 1 278 ? 30.266 -21.797 -21.969 1 25.5 278 ARG B CA 1
ATOM 7366 C C . ARG B 1 278 ? 28.844 -21.5 -22.391 1 25.5 278 ARG B C 1
ATOM 7368 O O . ARG B 1 278 ? 28.359 -20.375 -22.234 1 25.5 278 ARG B O 1
ATOM 7375 N N . ALA B 1 279 ? 28.312 -22.266 -23.297 1 23.77 279 ALA B N 1
ATOM 7376 C CA . ALA B 1 279 ? 26.969 -22.312 -23.891 1 23.77 279 ALA B CA 1
ATOM 7377 C C . ALA B 1 279 ? 25.891 -22.312 -22.812 1 23.77 279 ALA B C 1
ATOM 7379 O O . ALA B 1 279 ? 25.969 -23.109 -21.859 1 23.77 279 ALA B O 1
ATOM 7380 N N . HIS B 1 280 ? 25.5 -21.156 -22.438 1 25.25 280 HIS B N 1
ATOM 7381 C CA . HIS B 1 280 ? 24.312 -21.047 -21.609 1 25.25 280 HIS B CA 1
ATOM 7382 C C . HIS B 1 280 ? 23.156 -21.859 -22.172 1 25.25 280 HIS B C 1
ATOM 7384 O O . HIS B 1 280 ? 22.719 -21.625 -23.297 1 25.25 280 HIS B O 1
ATOM 7390 N N . PRO B 1 281 ? 23.125 -23.141 -21.906 1 24.97 281 PRO B N 1
ATOM 7391 C CA . PRO B 1 281 ? 22.141 -23.984 -22.578 1 24.97 281 PRO B CA 1
ATOM 7392 C C . PRO B 1 281 ? 20.703 -23.531 -22.328 1 24.97 281 PRO B C 1
ATOM 7394 O O . PRO B 1 281 ? 19.875 -24.312 -21.859 1 24.97 281 PRO B O 1
ATOM 7397 N N . ARG B 1 282 ? 20.359 -22.312 -22.078 1 27.89 282 ARG B N 1
ATOM 7398 C CA . ARG B 1 282 ? 18.906 -22.234 -22.188 1 27.89 282 ARG B CA 1
ATOM 7399 C C . ARG B 1 282 ? 18.422 -22.906 -23.469 1 27.89 282 ARG B C 1
ATOM 7401 O O . ARG B 1 282 ? 18.828 -22.516 -24.562 1 27.89 282 ARG B O 1
ATOM 7408 N N . LEU B 1 283 ? 18.312 -24.203 -23.469 1 26.03 283 LEU B N 1
ATOM 7409 C CA . LEU B 1 283 ? 17.953 -25.156 -24.516 1 26.03 283 LEU B CA 1
ATOM 7410 C C . LEU B 1 283 ? 16.875 -24.562 -25.422 1 26.03 283 LEU B C 1
ATOM 7412 O O . LEU B 1 283 ? 15.711 -24.453 -25.016 1 26.03 283 LEU B O 1
ATOM 7416 N N . SER B 1 284 ? 17.25 -23.469 -26.094 1 26.92 284 SER B N 1
ATOM 7417 C CA . SER B 1 284 ? 16.281 -22.906 -27.031 1 26.92 284 SER B CA 1
ATOM 7418 C C . SER B 1 284 ? 16 -23.859 -28.188 1 26.92 284 SER B C 1
ATOM 7420 O O . SER B 1 284 ? 16.781 -23.938 -29.141 1 26.92 284 SER B O 1
ATOM 7422 N N . PHE B 1 285 ? 15.883 -25.141 -27.984 1 24.23 285 PHE B N 1
ATOM 7423 C CA . PHE B 1 285 ? 15.539 -25.844 -29.203 1 24.23 285 PHE B CA 1
ATOM 7424 C C . PHE B 1 285 ? 14.32 -25.234 -29.875 1 24.23 285 PHE B C 1
ATOM 7426 O O . PHE B 1 285 ? 13.328 -24.938 -29.203 1 24.23 285 PHE B O 1
ATOM 7433 N N . SER B 1 286 ? 14.578 -24.469 -30.891 1 24.23 286 SER B N 1
ATOM 7434 C CA . SER B 1 286 ? 13.57 -23.875 -31.766 1 24.23 286 SER B CA 1
ATOM 7435 C C . SER B 1 286 ? 12.617 -24.938 -32.281 1 24.23 286 SER B C 1
ATOM 7437 O O . SER B 1 286 ? 13.047 -25.938 -32.875 1 24.23 286 SER B O 1
ATOM 7439 N N . ALA B 1 287 ? 11.469 -25.203 -31.625 1 24.19 287 ALA B N 1
ATOM 7440 C CA . ALA B 1 287 ? 10.383 -26.141 -31.938 1 24.19 287 ALA B CA 1
ATOM 7441 C C . ALA B 1 287 ? 9.789 -25.859 -33.312 1 24.19 287 ALA B C 1
ATOM 7443 O O . ALA B 1 287 ? 9.203 -24.797 -33.531 1 24.19 287 ALA B O 1
ATOM 7444 N N . ALA B 1 288 ? 10.367 -26.328 -34.469 1 21.2 288 ALA B N 1
ATOM 7445 C CA . ALA B 1 288 ? 9.742 -26.344 -35.781 1 21.2 288 ALA B CA 1
ATOM 7446 C C . ALA B 1 288 ? 8.367 -27 -35.719 1 21.2 288 ALA B C 1
ATOM 7448 O O . ALA B 1 288 ? 8.094 -27.812 -34.844 1 21.2 288 ALA B O 1
ATOM 7449 N N . GLY B 1 289 ? 7.41 -26.594 -36.656 1 20.36 289 GLY B N 1
ATOM 7450 C CA . GLY B 1 289 ? 5.973 -26.688 -36.875 1 20.36 289 GLY B CA 1
ATOM 7451 C C . GLY B 1 289 ? 5.508 -28.078 -37.219 1 20.36 289 GLY B C 1
ATOM 7452 O O . GLY B 1 289 ? 4.402 -28.266 -37.75 1 20.36 289 GLY B O 1
ATOM 7453 N N . PHE B 1 290 ? 6.031 -29.156 -36.531 1 20.62 290 PHE B N 1
ATOM 7454 C CA . PHE B 1 290 ? 5.664 -30.453 -37.094 1 20.62 290 PHE B CA 1
ATOM 7455 C C . PHE B 1 290 ? 4.16 -30.688 -37 1 20.62 290 PHE B C 1
ATOM 7457 O O . PHE B 1 290 ? 3.492 -30.094 -36.156 1 20.62 290 PHE B O 1
ATOM 7464 N N . ASP B 1 291 ? 3.684 -31.438 -37.969 1 19.75 291 ASP B N 1
ATOM 7465 C CA . ASP B 1 291 ? 2.377 -31.969 -38.375 1 19.75 291 ASP B CA 1
ATOM 7466 C C . ASP B 1 291 ? 1.819 -32.906 -37.312 1 19.75 291 ASP B C 1
ATOM 7468 O O . ASP B 1 291 ? 2.547 -33.75 -36.75 1 19.75 291 ASP B O 1
ATOM 7472 N N . ASP B 1 292 ? 0.822 -32.562 -36.594 1 21.19 292 ASP B N 1
ATOM 7473 C CA . ASP B 1 292 ? 0.045 -33.031 -35.438 1 21.19 292 ASP B CA 1
ATOM 7474 C C . ASP B 1 292 ? -0.488 -34.438 -35.656 1 21.19 292 ASP B C 1
ATOM 7476 O O . ASP B 1 292 ? -1.531 -34.625 -36.281 1 21.19 292 ASP B O 1
ATOM 7480 N N . SER B 1 293 ? 0.448 -35.469 -35.906 1 20.34 293 SER B N 1
ATOM 7481 C CA . SER B 1 293 ? -0.239 -36.719 -36.062 1 20.34 293 SER B CA 1
ATOM 7482 C C . SER B 1 293 ? -0.863 -37.188 -34.75 1 20.34 293 SER B C 1
ATOM 7484 O O . SER B 1 293 ? -0.233 -37.094 -33.688 1 20.34 293 SER B O 1
ATOM 7486 N N . PRO B 1 294 ? -2.137 -37.375 -34.594 1 22.52 294 PRO B N 1
ATOM 7487 C CA . PRO B 1 294 ? -2.994 -37.656 -33.438 1 22.52 294 PRO B CA 1
ATOM 7488 C C . PRO B 1 294 ? -2.686 -39 -32.781 1 22.52 294 PRO B C 1
ATOM 7490 O O . PRO B 1 294 ? -2.85 -40.031 -33.406 1 22.52 294 PRO B O 1
ATOM 7493 N N . LEU B 1 295 ? -1.492 -39.156 -32.156 1 19.77 295 LEU B N 1
ATOM 7494 C CA . LEU B 1 295 ? -1.25 -40.469 -31.578 1 19.77 295 LEU B CA 1
ATOM 7495 C C . LEU B 1 295 ? -2.305 -40.812 -30.531 1 19.77 295 LEU B C 1
ATOM 7497 O O . LEU B 1 295 ? -2.789 -39.938 -29.812 1 19.77 295 LEU B O 1
ATOM 7501 N N . ASN B 1 296 ? -2.926 -42.031 -30.609 1 20.42 296 ASN B N 1
ATOM 7502 C CA . ASN B 1 296 ? -4.004 -42.719 -29.891 1 20.42 296 ASN B CA 1
ATOM 7503 C C . ASN B 1 296 ? -3.592 -43.062 -28.469 1 20.42 296 ASN B C 1
ATOM 7505 O O . ASN B 1 296 ? -2.643 -43.812 -28.266 1 20.42 296 ASN B O 1
ATOM 7509 N N . PRO B 1 297 ? -3.613 -42.219 -27.5 1 20.95 297 PRO B N 1
ATOM 7510 C CA . PRO B 1 297 ? -3.176 -42.5 -26.125 1 20.95 297 PRO B CA 1
ATOM 7511 C C . PRO B 1 297 ? -3.838 -43.719 -25.531 1 20.95 297 PRO B C 1
ATOM 7513 O O . PRO B 1 297 ? -5.004 -44 -25.812 1 20.95 297 PRO B O 1
ATOM 7516 N N . SER B 1 298 ? -3.025 -44.719 -25.188 1 20.73 298 SER B N 1
ATOM 7517 C CA . SER B 1 298 ? -3.377 -45.969 -24.484 1 20.73 298 SER B CA 1
ATOM 7518 C C . SER B 1 298 ? -3.957 -45.656 -23.109 1 20.73 298 SER B C 1
ATOM 7520 O O . SER B 1 298 ? -3.551 -44.719 -22.453 1 20.73 298 SER B O 1
ATOM 7522 N N . LYS B 1 299 ? -5.094 -46.312 -22.688 1 23.27 299 LYS B N 1
ATOM 7523 C CA . LYS B 1 299 ? -6.062 -46.312 -21.609 1 23.27 299 LYS B CA 1
ATOM 7524 C C . LYS B 1 299 ? -5.426 -46.781 -20.312 1 23.27 299 LYS B C 1
ATOM 7526 O O . LYS B 1 299 ? -5.367 -48 -20.047 1 23.27 299 LYS B O 1
ATOM 7531 N N . LEU B 1 300 ? -4.25 -46.375 -19.844 1 21.14 300 LEU B N 1
ATOM 7532 C CA . LEU B 1 300 ? -3.848 -46.938 -18.562 1 21.14 300 LEU B CA 1
ATOM 7533 C C . LEU B 1 300 ? -4.887 -46.656 -17.484 1 21.14 300 LEU B C 1
ATOM 7535 O O . LEU B 1 300 ? -5.227 -45.5 -17.25 1 21.14 300 LEU B O 1
ATOM 7539 N N . SER B 1 301 ? -5.785 -47.625 -17.203 1 20.83 301 SER B N 1
ATOM 7540 C CA . SER B 1 301 ? -6.844 -47.719 -16.203 1 20.83 301 SER B CA 1
ATOM 7541 C C . SER B 1 301 ? -6.277 -47.656 -14.789 1 20.83 301 SER B C 1
ATOM 7543 O O . SER B 1 301 ? -5.816 -48.688 -14.273 1 20.83 301 SER B O 1
ATOM 7545 N N . LEU B 1 302 ? -5.398 -46.812 -14.43 1 22.34 302 LEU B N 1
ATOM 7546 C CA . LEU B 1 302 ? -5.02 -46.875 -13.016 1 22.34 302 LEU B CA 1
ATOM 7547 C C . LEU B 1 302 ? -6.246 -46.75 -12.125 1 22.34 302 LEU B C 1
ATOM 7549 O O . LEU B 1 302 ? -6.848 -45.688 -12.039 1 22.34 302 LEU B O 1
ATOM 7553 N N . GLY B 1 303 ? -7.027 -47.812 -11.945 1 22.12 303 GLY B N 1
ATOM 7554 C CA . GLY B 1 303 ? -8.188 -47.906 -11.078 1 22.12 303 GLY B CA 1
ATOM 7555 C C . GLY B 1 303 ? -7.863 -47.719 -9.609 1 22.12 303 GLY B C 1
ATOM 7556 O O . GLY B 1 303 ? -7.262 -48.594 -8.977 1 22.12 303 GLY B O 1
ATOM 7557 N N . SER B 1 304 ? -7.145 -46.719 -9.133 1 25.3 304 SER B N 1
ATOM 7558 C CA . SER B 1 304 ? -7.051 -46.781 -7.68 1 25.3 304 SER B CA 1
ATOM 7559 C C . SER B 1 304 ? -8.43 -46.781 -7.035 1 25.3 304 SER B C 1
ATOM 7561 O O . SER B 1 304 ? -9.336 -46.094 -7.473 1 25.3 304 SER B O 1
ATOM 7563 N N . PRO B 1 305 ? -8.812 -47.875 -6.375 1 27.8 305 PRO B N 1
ATOM 7564 C CA . PRO B 1 305 ? -10.102 -48.031 -5.691 1 27.8 305 PRO B CA 1
ATOM 7565 C C . PRO B 1 305 ? -10.336 -46.969 -4.617 1 27.8 305 PRO B C 1
ATOM 7567 O O . PRO B 1 305 ? -9.602 -46.906 -3.627 1 27.8 305 PRO B O 1
ATOM 7570 N N . THR B 1 306 ? -10.359 -45.75 -4.914 1 26.66 306 THR B N 1
ATOM 7571 C CA . THR B 1 306 ? -10.664 -44.812 -3.834 1 26.66 306 THR B CA 1
ATOM 7572 C C . THR B 1 306 ? -11.977 -45.188 -3.152 1 26.66 306 THR B C 1
ATOM 7574 O O . THR B 1 306 ? -12.984 -45.438 -3.822 1 26.66 306 THR B O 1
ATOM 7577 N N . SER B 1 307 ? -11.883 -45.844 -2.018 1 27.91 307 SER B N 1
ATOM 7578 C CA . SER B 1 307 ? -13.031 -46.156 -1.162 1 27.91 307 SER B CA 1
ATOM 7579 C C . SER B 1 307 ? -13.938 -44.938 -1.029 1 27.91 307 SER B C 1
ATOM 7581 O O . SER B 1 307 ? -13.469 -43.812 -0.794 1 27.91 307 SER B O 1
ATOM 7583 N N . PRO B 1 308 ? -15.141 -44.969 -1.589 1 30.22 308 PRO B N 1
ATOM 7584 C CA . PRO B 1 308 ? -16.125 -43.875 -1.538 1 30.22 308 PRO B CA 1
ATOM 7585 C C . PRO B 1 308 ? -16.453 -43.438 -0.11 1 30.22 308 PRO B C 1
ATOM 7587 O O . PRO B 1 308 ? -16.859 -44.281 0.708 1 30.22 308 PRO B O 1
ATOM 7590 N N . LEU B 1 309 ? -15.633 -42.75 0.546 1 30.17 309 LEU B N 1
ATOM 7591 C CA . LEU B 1 309 ? -16.141 -42.25 1.817 1 30.17 309 LEU B CA 1
ATOM 7592 C C . LEU B 1 309 ? -17.594 -41.781 1.67 1 30.17 309 LEU B C 1
ATOM 7594 O O . LEU B 1 309 ? -17.969 -41.281 0.61 1 30.17 309 LEU B O 1
ATOM 7598 N N . PRO B 1 310 ? -18.531 -42.281 2.508 1 31.27 310 PRO B N 1
ATOM 7599 C CA . PRO B 1 310 ? -19.938 -41.906 2.436 1 31.27 310 PRO B CA 1
ATOM 7600 C C . PRO B 1 310 ? -20.125 -40.375 2.361 1 31.27 310 PRO B C 1
ATOM 7602 O O . PRO B 1 310 ? -19.656 -39.656 3.242 1 31.27 310 PRO B O 1
ATOM 7605 N N . THR B 1 311 ? -19.875 -39.812 1.284 1 32.84 311 THR B N 1
ATOM 7606 C CA . THR B 1 311 ? -20.172 -38.406 1.082 1 32.84 311 THR B CA 1
ATOM 7607 C C . THR B 1 311 ? -21.641 -38.125 1.428 1 32.84 311 THR B C 1
ATOM 7609 O O . THR B 1 311 ? -22.547 -38.75 0.884 1 32.84 311 THR B O 1
ATOM 7612 N N . ARG B 1 312 ? -21.969 -37.844 2.672 1 33.72 312 ARG B N 1
ATOM 7613 C CA . ARG B 1 312 ? -23.328 -37.344 2.932 1 33.72 312 ARG B CA 1
ATOM 7614 C C . ARG B 1 312 ? -23.812 -36.469 1.793 1 33.72 312 ARG B C 1
ATOM 7616 O O . ARG B 1 312 ? -23.156 -35.469 1.448 1 33.72 312 ARG B O 1
ATOM 7623 N N . LEU B 1 313 ? -24.625 -37 0.949 1 34.06 313 LEU B N 1
ATOM 7624 C CA . LEU B 1 313 ? -25.312 -36.344 -0.161 1 34.06 313 LEU B CA 1
ATOM 7625 C C . LEU B 1 313 ? -26.047 -35.094 0.307 1 34.06 313 LEU B C 1
ATOM 7627 O O . LEU B 1 313 ? -27.031 -35.188 1.041 1 34.06 313 LEU B O 1
ATOM 7631 N N . PHE B 1 314 ? -25.391 -34.156 0.799 1 34.38 314 PHE B N 1
ATOM 7632 C CA . PHE B 1 314 ? -26.141 -32.906 0.936 1 34.38 314 PHE B CA 1
ATOM 7633 C C . PHE B 1 314 ? -27.031 -32.688 -0.27 1 34.38 314 PHE B C 1
ATOM 7635 O O . PHE B 1 314 ? -26.562 -32.625 -1.406 1 34.38 314 PHE B O 1
ATOM 7642 N N . TYR B 1 315 ? -28.25 -33.281 -0.281 1 35.5 315 TYR B N 1
ATOM 7643 C CA . TYR B 1 315 ? -29.375 -33.094 -1.188 1 35.5 315 TYR B CA 1
ATOM 7644 C C . TYR B 1 315 ? -29.578 -31.594 -1.474 1 35.5 315 TYR B C 1
ATOM 7646 O O . TYR B 1 315 ? -30.375 -30.922 -0.809 1 35.5 315 TYR B O 1
ATOM 7654 N N . GLN B 1 316 ? -28.703 -30.766 -1.2 1 40.34 316 GLN B N 1
ATOM 7655 C CA . GLN B 1 316 ? -29.094 -29.375 -1.463 1 40.34 316 GLN B CA 1
ATOM 7656 C C . GLN B 1 316 ? -29.641 -29.219 -2.881 1 40.34 316 GLN B C 1
ATOM 7658 O O . GLN B 1 316 ? -29.188 -29.906 -3.803 1 40.34 316 GLN B O 1
ATOM 7663 N N . ASP B 1 317 ? -30.828 -28.781 -3.076 1 44.22 317 ASP B N 1
ATOM 7664 C CA . ASP B 1 317 ? -31.484 -28.266 -4.273 1 44.22 317 ASP B CA 1
ATOM 7665 C C . ASP B 1 317 ? -30.453 -27.797 -5.301 1 44.22 317 ASP B C 1
ATOM 7667 O O . ASP B 1 317 ? -29.578 -26.984 -4.984 1 44.22 317 ASP B O 1
ATOM 7671 N N . LYS B 1 318 ? -30.156 -28.594 -6.332 1 55.03 318 LYS B N 1
ATOM 7672 C CA . LYS B 1 318 ? -29.297 -28.609 -7.52 1 55.03 318 LYS B CA 1
ATOM 7673 C C . LYS B 1 318 ? -29.328 -27.25 -8.227 1 55.03 318 LYS B C 1
ATOM 7675 O O . LYS B 1 318 ? -30.219 -27 -9.047 1 55.03 318 LYS B O 1
ATOM 7680 N N . THR B 1 319 ? -28.812 -26.156 -7.598 1 78.69 319 THR B N 1
ATOM 7681 C CA . THR B 1 319 ? -28.812 -24.797 -8.141 1 78.69 319 THR B CA 1
ATOM 7682 C C . THR B 1 319 ? -27.859 -24.688 -9.32 1 78.69 319 THR B C 1
ATOM 7684 O O . THR B 1 319 ? -26.859 -25.406 -9.375 1 78.69 319 THR B O 1
ATOM 7687 N N . PRO B 1 320 ? -28.312 -24.359 -10.414 1 87.06 320 PRO B N 1
ATOM 7688 C CA . PRO B 1 320 ? -27.469 -24.125 -11.594 1 87.06 320 PRO B CA 1
ATOM 7689 C C . PRO B 1 320 ? -26.094 -23.578 -11.242 1 87.06 320 PRO B C 1
ATOM 7691 O O . PRO B 1 320 ? -25.109 -23.828 -11.945 1 87.06 320 PRO B O 1
ATOM 7694 N N . LEU B 1 321 ? -26 -23.047 -10.141 1 90.75 321 LEU B N 1
ATOM 7695 C CA . LEU B 1 321 ? -24.719 -22.484 -9.727 1 90.75 321 LEU B CA 1
ATOM 7696 C C . LEU B 1 321 ? -23.766 -23.578 -9.273 1 90.75 321 LEU B C 1
ATOM 7698 O O . LEU B 1 321 ? -22.562 -23.547 -9.57 1 90.75 321 LEU B O 1
ATOM 7702 N N . LEU B 1 322 ? -24.219 -24.516 -8.57 1 92.69 322 LEU B N 1
ATOM 7703 C CA . LEU B 1 322 ? -23.375 -25.609 -8.102 1 92.69 322 LEU B CA 1
ATOM 7704 C C . LEU B 1 322 ? -22.906 -26.469 -9.273 1 92.69 322 LEU B C 1
ATOM 7706 O O . LEU B 1 322 ? -21.797 -27 -9.25 1 92.69 322 LEU B O 1
ATOM 7710 N N . ARG B 1 323 ? -23.781 -26.594 -10.258 1 91.38 323 ARG B N 1
ATOM 7711 C CA . ARG B 1 323 ? -23.391 -27.297 -11.469 1 91.38 323 ARG B CA 1
ATOM 7712 C C . ARG B 1 323 ? -22.203 -26.609 -12.141 1 91.38 323 ARG B C 1
ATOM 7714 O O . ARG B 1 323 ? -21.281 -27.281 -12.609 1 91.38 323 ARG B O 1
ATOM 7721 N N . LEU B 1 324 ? -22.281 -25.344 -12.211 1 93.62 324 LEU B N 1
ATOM 7722 C CA . LEU B 1 324 ? -21.188 -24.547 -12.789 1 93.62 324 LEU B CA 1
ATOM 7723 C C . LEU B 1 324 ? -19.906 -24.719 -11.977 1 93.62 324 LEU B C 1
ATOM 7725 O O . LEU B 1 324 ? -18.844 -24.938 -12.547 1 93.62 324 LEU B O 1
ATOM 7729 N N . LEU B 1 325 ? -20.016 -24.672 -10.664 1 95.5 325 LEU B N 1
ATOM 7730 C CA . LEU B 1 325 ? -18.844 -24.781 -9.805 1 95.5 325 LEU B CA 1
ATOM 7731 C C . LEU B 1 325 ? -18.25 -26.188 -9.867 1 95.5 325 LEU B C 1
ATOM 7733 O O . LEU B 1 325 ? -17.031 -26.344 -9.797 1 95.5 325 LEU B O 1
ATOM 7737 N N . SER B 1 326 ? -19.109 -27.125 -9.961 1 95.56 326 SER B N 1
ATOM 7738 C CA . SER B 1 326 ? -18.641 -28.484 -10.109 1 95.56 326 SER B CA 1
ATOM 7739 C C . SER B 1 326 ? -17.828 -28.656 -11.383 1 95.56 326 SER B C 1
ATOM 7741 O O . SER B 1 326 ? -16.797 -29.344 -11.391 1 95.56 326 SER B O 1
ATOM 7743 N N . SER B 1 327 ? -18.281 -28.062 -12.445 1 96.06 327 SER B N 1
ATOM 7744 C CA . SER B 1 327 ? -17.562 -28.109 -13.711 1 96.06 327 SER B CA 1
ATOM 7745 C C . SER B 1 327 ? -16.219 -27.406 -13.602 1 96.06 327 SER B C 1
ATOM 7747 O O . SER B 1 327 ? -15.188 -27.953 -14.023 1 96.06 327 SER B O 1
ATOM 7749 N N . PHE B 1 328 ? -16.219 -26.219 -13.062 1 96.94 328 PHE B N 1
ATOM 7750 C CA . PHE B 1 328 ? -14.984 -25.469 -12.891 1 96.94 328 PHE B CA 1
ATOM 7751 C C . PHE B 1 328 ? -14.023 -26.203 -11.969 1 96.94 328 PHE B C 1
ATOM 7753 O O . PHE B 1 328 ? -12.812 -26.219 -12.195 1 96.94 328 PHE B O 1
ATOM 7760 N N . GLY B 1 329 ? -14.617 -26.812 -10.922 1 97.06 329 GLY B N 1
ATOM 7761 C CA . GLY B 1 329 ? -13.805 -27.562 -9.984 1 97.06 329 GLY B CA 1
ATOM 7762 C C . GLY B 1 329 ? -13.117 -28.75 -10.625 1 97.06 329 GLY B C 1
ATOM 7763 O O . GLY B 1 329 ? -11.938 -29.016 -10.367 1 97.06 329 GLY B O 1
ATOM 7764 N N . SER B 1 330 ? -13.812 -29.438 -11.469 1 96.56 330 SER B N 1
ATOM 7765 C CA . SER B 1 330 ? -13.242 -30.578 -12.164 1 96.56 330 SER B CA 1
ATOM 7766 C C . SER B 1 330 ? -12.117 -30.156 -13.102 1 96.56 330 SER B C 1
ATOM 7768 O O . SER B 1 330 ? -11.094 -30.844 -13.211 1 96.56 330 SER B O 1
ATOM 7770 N N . ILE B 1 331 ? -12.352 -29.078 -13.789 1 97.5 331 ILE B N 1
ATOM 7771 C CA . ILE B 1 331 ? -11.344 -28.547 -14.703 1 97.5 331 ILE B CA 1
ATOM 7772 C C . ILE B 1 331 ? -10.094 -28.156 -13.922 1 97.5 331 ILE B C 1
ATOM 7774 O O . ILE B 1 331 ? -8.977 -28.531 -14.297 1 97.5 331 ILE B O 1
ATOM 7778 N N . TYR B 1 332 ? -10.336 -27.422 -12.82 1 97.62 332 TYR B N 1
ATOM 7779 C CA . TYR B 1 332 ? -9.203 -26.922 -12.031 1 97.62 332 TYR B CA 1
ATOM 7780 C C . TYR B 1 332 ? -8.445 -28.094 -11.398 1 97.62 332 TYR B C 1
ATOM 7782 O O . TYR B 1 332 ? -7.219 -28.031 -11.273 1 97.62 332 TYR B O 1
ATOM 7790 N N . GLN B 1 333 ? -9.133 -29.094 -10.969 1 96.88 333 GLN B N 1
ATOM 7791 C CA . GLN B 1 333 ? -8.5 -30.266 -10.398 1 96.88 333 GLN B CA 1
ATOM 7792 C C . GLN B 1 333 ? -7.586 -30.953 -11.414 1 96.88 333 GLN B C 1
ATOM 7794 O O . GLN B 1 333 ? -6.465 -31.344 -11.086 1 96.88 333 GLN B O 1
ATOM 7799 N N . LYS B 1 334 ? -8.062 -31.109 -12.672 1 96.81 334 LYS B N 1
ATOM 7800 C CA . LYS B 1 334 ? -7.258 -31.719 -13.719 1 96.81 334 LYS B CA 1
ATOM 7801 C C . LYS B 1 334 ? -6.012 -30.891 -14.008 1 96.81 334 LYS B C 1
ATOM 7803 O O . LYS B 1 334 ? -4.926 -31.438 -14.219 1 96.81 334 LYS B O 1
ATOM 7808 N N . LEU B 1 335 ? -6.16 -29.594 -13.992 1 96.69 335 LEU B N 1
ATOM 7809 C CA . LEU B 1 335 ? -5.031 -28.719 -14.258 1 96.69 335 LEU B CA 1
ATOM 7810 C C . LEU B 1 335 ? -4.012 -28.781 -13.125 1 96.69 335 LEU B C 1
ATOM 7812 O O . LEU B 1 335 ? -2.807 -28.656 -13.359 1 96.69 335 LEU B O 1
ATOM 7816 N N . SER B 1 336 ? -4.457 -28.969 -11.891 1 95.5 336 SER B N 1
ATOM 7817 C CA . SER B 1 336 ? -3.572 -29 -10.734 1 95.5 336 SER B CA 1
ATOM 7818 C C . SER B 1 336 ? -2.697 -30.25 -10.734 1 95.5 336 SER B C 1
ATOM 7820 O O . SER B 1 336 ? -1.612 -30.25 -10.148 1 95.5 336 SER B O 1
ATOM 7822 N N . VAL B 1 337 ? -3.143 -31.312 -11.422 1 94.75 337 VAL B N 1
ATOM 7823 C CA . VAL B 1 337 ? -2.352 -32.531 -11.523 1 94.75 337 VAL B CA 1
ATOM 7824 C C . VAL B 1 337 ? -1.728 -32.625 -12.914 1 94.75 337 VAL B C 1
ATOM 7826 O O . VAL B 1 337 ? -1.239 -33.688 -13.312 1 94.75 337 VAL B O 1
ATOM 7829 N N . TYR B 1 338 ? -1.826 -31.594 -13.703 1 95.94 338 TYR B N 1
ATOM 7830 C CA . TYR B 1 338 ? -1.167 -31.406 -14.992 1 95.94 338 TYR B CA 1
ATOM 7831 C C . TYR B 1 338 ? -1.743 -32.344 -16.047 1 95.94 338 TYR B C 1
ATOM 7833 O O . TYR B 1 338 ? -1.016 -32.812 -16.906 1 95.94 338 TYR B O 1
ATOM 7841 N N . MET B 1 339 ? -2.971 -32.688 -15.836 1 95.88 339 MET B N 1
ATOM 7842 C CA . MET B 1 339 ? -3.736 -33.344 -16.891 1 95.88 339 MET B CA 1
ATOM 7843 C C . MET B 1 339 ? -4.336 -32.312 -17.844 1 95.88 339 MET B C 1
ATOM 7845 O O . MET B 1 339 ? -5.555 -32.156 -17.922 1 95.88 339 MET B O 1
ATOM 7849 N N . CYS B 1 340 ? -3.498 -31.734 -18.625 1 96.81 340 CYS B N 1
ATOM 7850 C CA . CYS B 1 340 ? -3.814 -30.547 -19.391 1 96.81 340 CYS B CA 1
ATOM 7851 C C . CYS B 1 340 ? -4.691 -30.875 -20.594 1 96.81 340 CYS B C 1
ATOM 7853 O O . CYS B 1 340 ? -5.602 -30.125 -20.938 1 96.81 340 CYS B O 1
ATOM 7855 N N . ARG B 1 341 ? -4.461 -31.984 -21.25 1 95.38 341 ARG B N 1
ATOM 7856 C CA . ARG B 1 341 ? -5.254 -32.375 -22.406 1 95.38 341 ARG B CA 1
ATOM 7857 C C . ARG B 1 341 ? -6.711 -32.594 -22.031 1 95.38 341 ARG B C 1
ATOM 7859 O O . ARG B 1 341 ? -7.621 -32.125 -22.719 1 95.38 341 ARG B O 1
ATOM 7866 N N . GLU B 1 342 ? -6.855 -33.344 -20.953 1 96.31 342 GLU B N 1
ATOM 7867 C CA . GLU B 1 342 ? -8.203 -33.594 -20.438 1 96.31 342 GLU B CA 1
ATOM 7868 C C . GLU B 1 342 ? -8.891 -32.312 -20.031 1 96.31 342 GLU B C 1
ATOM 7870 O O . GLU B 1 342 ? -10.078 -32.125 -20.297 1 96.31 342 GLU B O 1
ATOM 7875 N N . ALA B 1 343 ? -8.188 -31.406 -19.391 1 97.69 343 ALA B N 1
ATOM 7876 C CA . ALA B 1 343 ? -8.734 -30.125 -18.953 1 97.69 343 ALA B CA 1
ATOM 7877 C C . ALA B 1 343 ? -9.188 -29.297 -20.156 1 97.69 343 ALA B C 1
ATOM 7879 O O . ALA B 1 343 ? -10.227 -28.625 -20.094 1 97.69 343 ALA B O 1
ATOM 7880 N N . LEU B 1 344 ? -8.375 -29.312 -21.25 1 97.94 344 LEU B N 1
ATOM 7881 C CA . LEU B 1 344 ? -8.711 -28.547 -22.453 1 97.94 344 LEU B CA 1
ATOM 7882 C C . LEU B 1 344 ? -10.016 -29.062 -23.062 1 97.94 344 LEU B C 1
ATOM 7884 O O . LEU B 1 344 ? -10.844 -28.266 -23.516 1 97.94 344 LEU B O 1
ATOM 7888 N N . GLU B 1 345 ? -10.164 -30.375 -23 1 97.06 345 GLU B N 1
ATOM 7889 C CA . GLU B 1 345 ? -11.398 -30.969 -23.516 1 97.06 345 GLU B CA 1
ATOM 7890 C C . GLU B 1 345 ? -12.602 -30.516 -22.688 1 97.06 345 GLU B C 1
ATOM 7892 O O . GLU B 1 345 ? -13.664 -30.219 -23.234 1 97.06 345 GLU B O 1
ATOM 7897 N N . MET B 1 346 ? -12.453 -30.5 -21.422 1 96.88 346 MET B N 1
ATOM 7898 C CA . MET B 1 346 ? -13.523 -30.078 -20.516 1 96.88 346 MET B CA 1
ATOM 7899 C C . MET B 1 346 ? -13.852 -28.609 -20.719 1 96.88 346 MET B C 1
ATOM 7901 O O . MET B 1 346 ? -15.023 -28.219 -20.703 1 96.88 346 MET B O 1
ATOM 7905 N N . LEU B 1 347 ? -12.828 -27.812 -20.938 1 97.5 347 LEU B N 1
ATOM 7906 C CA . LEU B 1 347 ? -13.008 -26.375 -21.125 1 97.5 347 LEU B CA 1
ATOM 7907 C C . LEU B 1 347 ? -13.812 -26.094 -22.391 1 97.5 347 LEU B C 1
ATOM 7909 O O . LEU B 1 347 ? -14.609 -25.156 -22.438 1 97.5 347 LEU B O 1
ATOM 7913 N N . GLU B 1 348 ? -13.625 -26.906 -23.344 1 95.12 348 GLU B N 1
ATOM 7914 C CA . GLU B 1 348 ? -14.336 -26.734 -24.609 1 95.12 348 GLU B CA 1
ATOM 7915 C C . GLU B 1 348 ? -15.82 -27.047 -24.469 1 95.12 348 GLU B C 1
ATOM 7917 O O . GLU B 1 348 ? -16.641 -26.562 -25.25 1 95.12 348 GLU B O 1
ATOM 7922 N N . ARG B 1 349 ? -16.125 -27.766 -23.422 1 94.56 349 ARG B N 1
ATOM 7923 C CA . ARG B 1 349 ? -17.5 -28.203 -23.219 1 94.56 349 ARG B CA 1
ATOM 7924 C C . ARG B 1 349 ? -18.25 -27.219 -22.328 1 94.56 349 ARG B C 1
ATOM 7926 O O . ARG B 1 349 ? -19.453 -27.375 -22.109 1 94.56 349 ARG B O 1
ATOM 7933 N N . LEU B 1 350 ? -17.656 -26.188 -21.891 1 95.06 350 LEU B N 1
ATOM 7934 C CA . LEU B 1 350 ? -18.312 -25.172 -21.062 1 95.06 350 LEU B CA 1
ATOM 7935 C C . LEU B 1 350 ? -19.281 -24.328 -21.891 1 95.06 350 LEU B C 1
ATOM 7937 O O . LEU B 1 350 ? -19.094 -24.203 -23.109 1 95.06 350 LEU B O 1
ATOM 7941 N N . PRO B 1 351 ? -20.281 -23.812 -21.203 1 93.31 351 PRO B N 1
ATOM 7942 C CA . PRO B 1 351 ? -21.109 -22.844 -21.922 1 93.31 351 PRO B CA 1
ATOM 7943 C C . PRO B 1 351 ? -20.281 -21.703 -22.516 1 93.31 351 PRO B C 1
ATOM 7945 O O . PRO B 1 351 ? -19.328 -21.234 -21.906 1 93.31 351 PRO B O 1
ATOM 7948 N N . PRO B 1 352 ? -20.625 -21.25 -23.734 1 94.25 352 PRO B N 1
ATOM 7949 C CA . PRO B 1 352 ? -19.828 -20.25 -24.453 1 94.25 352 PRO B CA 1
ATOM 7950 C C . PRO B 1 352 ? -19.547 -19 -23.625 1 94.25 352 PRO B C 1
ATOM 7952 O O . PRO B 1 352 ? -18.453 -18.438 -23.703 1 94.25 352 PRO B O 1
ATOM 7955 N N . SER B 1 353 ? -20.484 -18.547 -22.891 1 93.31 353 SER B N 1
ATOM 7956 C CA . SER B 1 353 ? -20.297 -17.359 -22.078 1 93.31 353 SER B CA 1
ATOM 7957 C C . SER B 1 353 ? -19.203 -17.578 -21.031 1 93.31 353 SER B C 1
ATOM 7959 O O . SER B 1 353 ? -18.422 -16.672 -20.734 1 93.31 353 SER B O 1
ATOM 7961 N N . GLN B 1 354 ? -19.172 -18.766 -20.5 1 94.12 354 GLN B N 1
ATOM 7962 C CA . GLN B 1 354 ? -18.172 -19.078 -19.484 1 94.12 354 GLN B CA 1
ATOM 7963 C C . GLN B 1 354 ? -16.828 -19.438 -20.109 1 94.12 354 GLN B C 1
ATOM 7965 O O . GLN B 1 354 ? -15.773 -19.141 -19.547 1 94.12 354 GLN B O 1
ATOM 7970 N N . HIS B 1 355 ? -16.953 -20.031 -21.266 1 95.62 355 HIS B N 1
ATOM 7971 C CA . HIS B 1 355 ? -15.742 -20.375 -22 1 95.62 355 HIS B CA 1
ATOM 7972 C C . HIS B 1 355 ? -14.969 -19.125 -22.391 1 95.62 355 HIS B C 1
ATOM 7974 O O . HIS B 1 355 ? -13.734 -19.125 -22.375 1 95.62 355 HIS B O 1
ATOM 7980 N N . ALA B 1 356 ? -15.664 -18.094 -22.688 1 94.69 356 ALA B N 1
ATOM 7981 C CA . ALA B 1 356 ? -15.055 -16.859 -23.156 1 94.69 356 ALA B CA 1
ATOM 7982 C C . ALA B 1 356 ? -14.578 -15.992 -22 1 94.69 356 ALA B C 1
ATOM 7984 O O . ALA B 1 356 ? -13.852 -15.016 -22.203 1 94.69 356 ALA B O 1
ATOM 7985 N N . SER B 1 357 ? -14.922 -16.406 -20.828 1 94.69 357 SER B N 1
ATOM 7986 C CA . SER B 1 357 ? -14.547 -15.633 -19.656 1 94.69 357 SER B CA 1
ATOM 7987 C C . SER B 1 357 ? -13.039 -15.625 -19.453 1 94.69 357 SER B C 1
ATOM 7989 O O . SER B 1 357 ? -12.336 -16.531 -19.938 1 94.69 357 SER B O 1
ATOM 7991 N N . GLY B 1 358 ? -12.523 -14.562 -18.844 1 95.38 358 GLY B N 1
ATOM 7992 C CA . GLY B 1 358 ? -11.094 -14.422 -18.594 1 95.38 358 GLY B CA 1
ATOM 7993 C C . GLY B 1 358 ? -10.5 -15.594 -17.844 1 95.38 358 GLY B C 1
ATOM 7994 O O . GLY B 1 358 ? -9.375 -16.016 -18.125 1 95.38 358 GLY B O 1
ATOM 7995 N N . TRP B 1 359 ? -11.203 -16.125 -16.906 1 96.25 359 TRP B N 1
ATOM 7996 C CA . TRP B 1 359 ? -10.711 -17.25 -16.125 1 96.25 359 TRP B CA 1
ATOM 7997 C C . TRP B 1 359 ? -10.484 -18.469 -17 1 96.25 359 TRP B C 1
ATOM 7999 O O . TRP B 1 359 ? -9.43 -19.109 -16.938 1 96.25 359 TRP B O 1
ATOM 8009 N N . ALA B 1 360 ? -11.547 -18.859 -17.781 1 97.25 360 ALA B N 1
ATOM 8010 C CA . ALA B 1 360 ? -11.453 -20.031 -18.641 1 97.25 360 ALA B CA 1
ATOM 8011 C C . ALA B 1 360 ? -10.32 -19.875 -19.656 1 97.25 360 ALA B C 1
ATOM 8013 O O . ALA B 1 360 ? -9.555 -20.812 -19.891 1 97.25 360 ALA B O 1
ATOM 8014 N N . GLN B 1 361 ? -10.227 -18.703 -20.266 1 97.88 361 GLN B N 1
ATOM 8015 C CA . GLN B 1 361 ? -9.172 -18.453 -21.25 1 97.88 361 GLN B CA 1
ATOM 8016 C C . GLN B 1 361 ? -7.793 -18.531 -20.609 1 97.88 361 GLN B C 1
ATOM 8018 O O . GLN B 1 361 ? -6.844 -19.016 -21.219 1 97.88 361 GLN B O 1
ATOM 8023 N N . GLN B 1 362 ? -7.691 -18 -19.438 1 97.69 362 GLN B N 1
ATOM 8024 C CA . GLN B 1 362 ? -6.43 -18.078 -18.703 1 97.69 362 GLN B CA 1
ATOM 8025 C C . GLN B 1 362 ? -6.023 -19.531 -18.469 1 97.69 362 GLN B C 1
ATOM 8027 O O . GLN B 1 362 ? -4.848 -19.891 -18.594 1 97.69 362 GLN B O 1
ATOM 8032 N N . GLN B 1 363 ? -7.008 -20.375 -18.141 1 98.25 363 GLN B N 1
ATOM 8033 C CA . GLN B 1 363 ? -6.727 -21.781 -17.906 1 98.25 363 GLN B CA 1
ATOM 8034 C C . GLN B 1 363 ? -6.34 -22.5 -19.203 1 98.25 363 GLN B C 1
ATOM 8036 O O . GLN B 1 363 ? -5.504 -23.391 -19.188 1 98.25 363 GLN B O 1
ATOM 8041 N N . ILE B 1 364 ? -6.93 -22.109 -20.281 1 98.56 364 ILE B N 1
ATOM 8042 C CA . ILE B 1 364 ? -6.57 -22.672 -21.594 1 98.56 364 ILE B CA 1
ATOM 8043 C C . ILE B 1 364 ? -5.121 -22.328 -21.922 1 98.56 364 ILE B C 1
ATOM 8045 O O . ILE B 1 364 ? -4.348 -23.188 -22.328 1 98.56 364 ILE B O 1
ATOM 8049 N N . GLY B 1 365 ? -4.801 -21.031 -21.781 1 98.31 365 GLY B N 1
ATOM 8050 C CA . GLY B 1 365 ? -3.422 -20.625 -21.984 1 98.31 365 GLY B CA 1
ATOM 8051 C C . GLY B 1 365 ? -2.438 -21.359 -21.109 1 98.31 365 GLY B C 1
ATOM 8052 O O . GLY B 1 365 ? -1.374 -21.781 -21.578 1 98.31 365 GLY B O 1
ATOM 8053 N N . ARG B 1 366 ? -2.797 -21.547 -19.859 1 97.88 366 ARG B N 1
ATOM 8054 C CA . ARG B 1 366 ? -1.956 -22.266 -18.906 1 97.88 366 ARG B CA 1
ATOM 8055 C C . ARG B 1 366 ? -1.755 -23.719 -19.328 1 97.88 366 ARG B C 1
ATOM 8057 O O . ARG B 1 366 ? -0.651 -24.25 -19.219 1 97.88 366 ARG B O 1
ATOM 8064 N N . ALA B 1 367 ? -2.807 -24.344 -19.734 1 98.06 367 ALA B N 1
ATOM 8065 C CA . ALA B 1 367 ? -2.73 -25.734 -20.188 1 98.06 367 ALA B CA 1
ATOM 8066 C C . ALA B 1 367 ? -1.757 -25.875 -21.359 1 98.06 367 ALA B C 1
ATOM 8068 O O . ALA B 1 367 ? -0.903 -26.766 -21.344 1 98.06 367 ALA B O 1
ATOM 8069 N N . TYR B 1 368 ? -1.872 -25.016 -22.344 1 97.44 368 TYR B N 1
ATOM 8070 C CA . TYR B 1 368 ? -0.958 -25.062 -23.484 1 97.44 368 TYR B CA 1
ATOM 8071 C C . TYR B 1 368 ? 0.475 -24.797 -23.031 1 97.44 368 TYR B C 1
ATOM 8073 O O . TYR B 1 368 ? 1.412 -25.422 -23.531 1 97.44 368 TYR B O 1
ATOM 8081 N N . PHE B 1 369 ? 0.635 -23.922 -22.141 1 97 369 PHE B N 1
ATOM 8082 C CA . PHE B 1 369 ? 1.955 -23.578 -21.625 1 97 369 PHE B CA 1
ATOM 8083 C C . PHE B 1 369 ? 2.604 -24.797 -20.969 1 97 369 PHE B C 1
ATOM 8085 O O . PHE B 1 369 ? 3.768 -25.109 -21.234 1 97 369 PHE B O 1
ATOM 8092 N N . GLU B 1 370 ? 1.812 -25.469 -20.125 1 95.31 370 GLU B N 1
ATOM 8093 C CA . GLU B 1 370 ? 2.328 -26.609 -19.391 1 95.31 370 GLU B CA 1
ATOM 8094 C C . GLU B 1 370 ? 2.662 -27.766 -20.328 1 95.31 370 GLU B C 1
ATOM 8096 O O . GLU B 1 370 ? 3.535 -28.594 -20.031 1 95.31 370 GLU B O 1
ATOM 8101 N N . MET B 1 371 ? 2.018 -27.797 -21.469 1 93.06 371 MET B N 1
ATOM 8102 C CA . MET B 1 371 ? 2.299 -28.828 -22.469 1 93.06 371 MET B CA 1
ATOM 8103 C C . MET B 1 371 ? 3.436 -28.391 -23.391 1 93.06 371 MET B C 1
ATOM 8105 O O . MET B 1 371 ? 3.709 -29.031 -24.406 1 93.06 371 MET B O 1
ATOM 8109 N N . ALA B 1 372 ? 4.039 -27.234 -23.109 1 91.94 372 ALA B N 1
ATOM 8110 C CA . ALA B 1 372 ? 5.176 -26.672 -23.844 1 91.94 372 ALA B CA 1
ATOM 8111 C C . ALA B 1 372 ? 4.777 -26.312 -25.266 1 91.94 372 ALA B C 1
ATOM 8113 O O . ALA B 1 372 ? 5.613 -26.328 -26.188 1 91.94 372 ALA B O 1
ATOM 8114 N N . ASP B 1 373 ? 3.531 -26.156 -25.469 1 93.56 373 ASP B N 1
ATOM 8115 C CA . ASP B 1 373 ? 3.047 -25.578 -26.734 1 93.56 373 ASP B CA 1
ATOM 8116 C C . ASP B 1 373 ? 2.953 -24.062 -26.641 1 93.56 373 ASP B C 1
ATOM 8118 O O . ASP B 1 373 ? 1.856 -23.5 -26.531 1 93.56 373 ASP B O 1
ATOM 8122 N N . TYR B 1 374 ? 3.994 -23.375 -26.797 1 95.62 374 TYR B N 1
ATOM 8123 C CA . TYR B 1 374 ? 4.098 -21.953 -26.531 1 95.62 374 TYR B CA 1
ATOM 8124 C C . TYR B 1 374 ? 3.408 -21.141 -27.625 1 95.62 374 TYR B C 1
ATOM 8126 O O . TYR B 1 374 ? 2.941 -20.016 -27.391 1 95.62 374 TYR B O 1
ATOM 8134 N N . VAL B 1 375 ? 3.303 -21.672 -28.781 1 96.5 375 VAL B N 1
ATOM 8135 C CA . VAL B 1 375 ? 2.662 -20.969 -29.891 1 96.5 375 VAL B CA 1
ATOM 8136 C C . VAL B 1 375 ? 1.175 -20.781 -29.594 1 96.5 375 VAL B C 1
ATOM 8138 O O . VAL B 1 375 ? 0.655 -19.672 -29.656 1 96.5 375 VAL B O 1
ATOM 8141 N N . ARG B 1 376 ? 0.582 -21.906 -29.266 1 97.31 376 ARG B N 1
ATOM 8142 C CA . ARG B 1 376 ? -0.841 -21.828 -28.953 1 97.31 376 ARG B CA 1
ATOM 8143 C C . ARG B 1 376 ? -1.073 -21.047 -27.672 1 97.31 376 ARG B C 1
ATOM 8145 O O . ARG B 1 376 ? -2.061 -20.312 -27.547 1 97.31 376 ARG B O 1
ATOM 8152 N N . ALA B 1 377 ? -0.258 -21.25 -26.703 1 98.19 377 ALA B N 1
ATOM 8153 C CA . ALA B 1 377 ? -0.358 -20.469 -25.469 1 98.19 377 ALA B CA 1
ATOM 8154 C C . ALA B 1 377 ? -0.312 -18.969 -25.766 1 98.19 377 ALA B C 1
ATOM 8156 O O . ALA B 1 377 ? -1.094 -18.203 -25.219 1 98.19 377 ALA B O 1
ATOM 8157 N N . HIS B 1 378 ? 0.627 -18.578 -26.656 1 98.31 378 HIS B N 1
ATOM 8158 C CA . HIS B 1 378 ? 0.771 -17.172 -27.047 1 98.31 378 HIS B CA 1
ATOM 8159 C C . HIS B 1 378 ? -0.516 -16.641 -27.672 1 98.31 378 HIS B C 1
ATOM 8161 O O . HIS B 1 378 ? -0.947 -15.523 -27.359 1 98.31 378 HIS B O 1
ATOM 8167 N N . GLU B 1 379 ? -1.053 -17.422 -28.531 1 98.38 379 GLU B N 1
ATOM 8168 C CA . GLU B 1 379 ? -2.277 -16.984 -29.203 1 98.38 379 GLU B CA 1
ATOM 8169 C C . GLU B 1 379 ? -3.395 -16.719 -28.188 1 98.38 379 GLU B C 1
ATOM 8171 O O . GLU B 1 379 ? -4.086 -15.703 -28.281 1 98.38 379 GLU B O 1
ATOM 8176 N N . VAL B 1 380 ? -3.559 -17.609 -27.281 1 98.25 380 VAL B N 1
ATOM 8177 C CA . VAL B 1 380 ? -4.629 -17.5 -26.297 1 98.25 380 VAL B CA 1
ATOM 8178 C C . VAL B 1 380 ? -4.348 -16.328 -25.344 1 98.25 380 VAL B C 1
ATOM 8180 O O . VAL B 1 380 ? -5.23 -15.516 -25.078 1 98.25 380 VAL B O 1
ATOM 8183 N N . PHE B 1 381 ? -3.143 -16.203 -24.812 1 98.25 381 PHE B N 1
ATOM 8184 C CA . PHE B 1 381 ? -2.785 -15.148 -23.875 1 98.25 381 PHE B CA 1
ATOM 8185 C C . PHE B 1 381 ? -2.885 -13.781 -24.531 1 98.25 381 PHE B C 1
ATOM 8187 O O . PHE B 1 381 ? -3.318 -12.812 -23.906 1 98.25 381 PHE B O 1
ATOM 8194 N N . CYS B 1 382 ? -2.41 -13.75 -25.75 1 97.75 382 CYS B N 1
ATOM 8195 C CA . CYS B 1 382 ?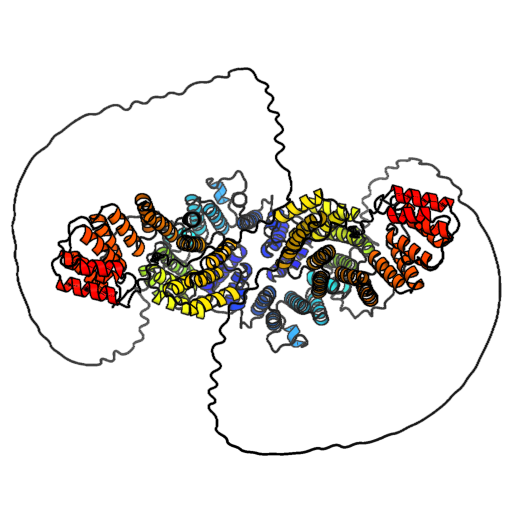 -2.475 -12.492 -26.484 1 97.75 382 CYS B CA 1
ATOM 8196 C C . CYS B 1 382 ? -3.918 -12.031 -26.641 1 97.75 382 CYS B C 1
ATOM 8198 O O . CYS B 1 382 ? -4.23 -10.859 -26.406 1 97.75 382 CYS B O 1
ATOM 8200 N N . ALA B 1 383 ? -4.734 -12.945 -27.031 1 97.69 383 ALA B N 1
ATOM 8201 C CA . ALA B 1 383 ? -6.152 -12.625 -27.188 1 97.69 383 ALA B CA 1
ATOM 8202 C C . ALA B 1 383 ? -6.777 -12.219 -25.859 1 97.69 383 ALA B C 1
ATOM 8204 O O . ALA B 1 383 ? -7.59 -11.289 -25.797 1 97.69 383 ALA B O 1
ATOM 8205 N N . LEU B 1 384 ? -6.453 -12.945 -24.875 1 97.31 384 LEU B N 1
ATOM 8206 C CA . LEU B 1 384 ? -6.965 -12.641 -23.531 1 97.31 384 LEU B CA 1
ATOM 8207 C C . LEU B 1 384 ? -6.531 -11.25 -23.094 1 97.31 384 LEU B C 1
ATOM 8209 O O . LEU B 1 384 ? -7.336 -10.492 -22.547 1 97.31 384 LEU B O 1
ATOM 8213 N N . HIS B 1 385 ? -5.293 -10.914 -23.281 1 96.12 385 HIS B N 1
ATOM 8214 C CA . HIS B 1 385 ? -4.75 -9.617 -22.875 1 96.12 385 HIS B CA 1
ATOM 8215 C C . HIS B 1 385 ? -5.426 -8.477 -23.641 1 96.12 385 HIS B C 1
ATOM 8217 O O . HIS B 1 385 ? -5.68 -7.414 -23.062 1 96.12 385 HIS B O 1
ATOM 8223 N N . ARG B 1 386 ? -5.73 -8.68 -24.844 1 94.88 386 ARG B N 1
ATOM 8224 C CA . ARG B 1 386 ? -6.402 -7.672 -25.672 1 94.88 386 ARG B CA 1
ATOM 8225 C C . ARG B 1 386 ? -7.848 -7.477 -25.203 1 94.88 386 ARG B C 1
ATOM 8227 O O . ARG B 1 386 ? -8.352 -6.352 -25.203 1 94.88 386 ARG B O 1
ATOM 8234 N N . ALA B 1 387 ? -8.438 -8.578 -24.828 1 93.94 387 ALA B N 1
ATOM 8235 C CA . ALA B 1 387 ? -9.844 -8.531 -24.422 1 93.94 387 ALA B CA 1
ATOM 8236 C C . ALA B 1 387 ? -9.984 -7.93 -23.031 1 93.94 387 ALA B C 1
ATOM 8238 O O . ALA B 1 387 ? -10.945 -7.203 -22.766 1 93.94 387 ALA B O 1
ATOM 8239 N N . GLU B 1 388 ? -9.086 -8.312 -22.172 1 94.38 388 GLU B N 1
ATOM 8240 C CA . GLU B 1 388 ? -9.125 -7.84 -20.781 1 94.38 388 GLU B CA 1
ATOM 8241 C C . GLU B 1 388 ? -7.785 -7.227 -20.375 1 94.38 388 GLU B C 1
ATOM 8243 O O . GLU B 1 388 ? -7.059 -7.797 -19.562 1 94.38 388 GLU B O 1
ATOM 8248 N N . LEU B 1 389 ? -7.578 -6.023 -20.734 1 90.62 389 LEU B N 1
ATOM 8249 C CA . LEU B 1 389 ? -6.32 -5.332 -20.484 1 90.62 389 LEU B CA 1
ATOM 8250 C C . LEU B 1 389 ? -6.094 -5.133 -18.984 1 90.62 389 LEU B C 1
ATOM 8252 O O . LEU B 1 389 ? -4.957 -4.992 -18.547 1 90.62 389 LEU B O 1
ATOM 8256 N N . HIS B 1 390 ? -7.184 -5.223 -18.25 1 92.88 390 HIS B N 1
ATOM 8257 C CA . HIS B 1 390 ? -7.102 -4.922 -16.812 1 92.88 390 HIS B CA 1
ATOM 8258 C C . HIS B 1 390 ? -6.766 -6.168 -16.016 1 92.88 390 HIS B C 1
ATOM 8260 O O . HIS B 1 390 ? -6.516 -6.086 -14.805 1 92.88 390 HIS B O 1
ATOM 8266 N N . ARG B 1 391 ? -6.703 -7.312 -16.672 1 94.25 391 ARG B N 1
ATOM 8267 C CA . ARG B 1 391 ? -6.402 -8.555 -15.969 1 94.25 391 ARG B CA 1
ATOM 8268 C C . ARG B 1 391 ? -4.895 -8.75 -15.82 1 94.25 391 ARG B C 1
ATOM 8270 O O . ARG B 1 391 ? -4.176 -8.82 -16.812 1 94.25 391 ARG B O 1
ATOM 8277 N N . MET B 1 392 ? -4.457 -8.797 -14.609 1 94.19 392 MET B N 1
ATOM 8278 C CA . MET B 1 392 ? -3.031 -8.953 -14.344 1 94.19 392 MET B CA 1
ATOM 8279 C C . MET B 1 392 ? -2.672 -10.414 -14.133 1 94.19 392 MET B C 1
ATOM 8281 O O . MET B 1 392 ? -1.546 -10.828 -14.414 1 94.19 392 MET B O 1
ATOM 8285 N N . GLU B 1 393 ? -3.602 -11.211 -13.727 1 93 393 GLU B N 1
ATOM 8286 C CA . GLU B 1 393 ? -3.367 -12.633 -13.484 1 93 393 GLU B CA 1
ATOM 8287 C C . GLU B 1 393 ? -3 -13.359 -14.773 1 93 393 GLU B C 1
ATOM 8289 O O . GLU B 1 393 ? -3.643 -13.164 -15.805 1 93 393 GLU B O 1
ATOM 8294 N N . GLY B 1 394 ? -1.97 -14.07 -14.719 1 94.31 394 GLY B N 1
ATOM 8295 C CA . GLY B 1 394 ? -1.569 -14.844 -15.883 1 94.31 394 GLY B CA 1
ATOM 8296 C C . GLY B 1 394 ? -0.51 -14.164 -16.719 1 94.31 394 GLY B C 1
ATOM 8297 O O . GLY B 1 394 ? 0.098 -14.789 -17.594 1 94.31 394 GLY B O 1
ATOM 8298 N N . LEU B 1 395 ? -0.248 -12.914 -16.422 1 96.94 395 LEU B N 1
ATOM 8299 C CA . LEU B 1 395 ? 0.734 -12.18 -17.219 1 96.94 395 LEU B CA 1
ATOM 8300 C C . LEU B 1 395 ? 2.135 -12.742 -17 1 96.94 395 LEU B C 1
ATOM 8302 O O . LEU B 1 395 ? 3.006 -12.594 -17.859 1 96.94 395 LEU B O 1
ATOM 8306 N N . ASP B 1 396 ? 2.34 -13.336 -15.859 1 96.38 396 ASP B N 1
ATOM 8307 C CA . ASP B 1 396 ? 3.627 -13.977 -15.617 1 96.38 396 ASP B CA 1
ATOM 8308 C C . ASP B 1 396 ? 3.863 -15.125 -16.594 1 96.38 396 ASP B C 1
ATOM 8310 O O . ASP B 1 396 ? 4.945 -15.234 -17.188 1 96.38 396 ASP B O 1
ATOM 8314 N N . LEU B 1 397 ? 2.838 -15.898 -16.828 1 97.62 397 LEU B N 1
ATOM 8315 C CA . LEU B 1 397 ? 2.945 -17 -17.766 1 97.62 397 LEU B CA 1
ATOM 8316 C C . LEU B 1 397 ? 3.002 -16.484 -19.203 1 97.62 397 LEU B C 1
ATOM 8318 O O . LEU B 1 397 ? 3.736 -17.031 -20.031 1 97.62 397 LEU B O 1
ATOM 8322 N N . TYR B 1 398 ? 2.178 -15.508 -19.453 1 98.38 398 TYR B N 1
ATOM 8323 C CA . TYR B 1 398 ? 2.205 -14.906 -20.766 1 98.38 398 TYR B CA 1
ATOM 8324 C C . TYR B 1 398 ? 3.594 -14.367 -21.094 1 98.38 398 TYR B C 1
ATOM 8326 O O . TYR B 1 398 ? 4.117 -14.609 -22.188 1 98.38 398 TYR B O 1
ATOM 8334 N N . SER B 1 399 ? 4.18 -13.648 -20.156 1 98.44 399 SER B N 1
ATOM 8335 C CA . SER B 1 399 ? 5.512 -13.094 -20.375 1 98.44 399 SER B CA 1
ATOM 8336 C C . SER B 1 399 ? 6.547 -14.195 -20.562 1 98.44 399 SER B C 1
ATOM 8338 O O . SER B 1 399 ? 7.461 -14.07 -21.375 1 98.44 399 SER B O 1
ATOM 8340 N N . THR B 1 400 ? 6.469 -15.297 -19.781 1 98.12 400 THR B N 1
ATOM 8341 C CA . THR B 1 400 ? 7.379 -16.422 -19.938 1 98.12 400 THR B CA 1
ATOM 8342 C C . THR B 1 400 ? 7.199 -17.094 -21.312 1 98.12 400 THR B C 1
ATOM 8344 O O . THR B 1 400 ? 8.164 -17.562 -21.906 1 98.12 400 THR B O 1
ATOM 8347 N N . THR B 1 401 ? 5.965 -17.109 -21.75 1 98.44 401 THR B N 1
ATOM 8348 C CA . THR B 1 401 ? 5.688 -17.609 -23.094 1 98.44 401 THR B CA 1
ATOM 8349 C C . THR B 1 401 ? 6.402 -16.781 -24.156 1 98.44 401 THR B C 1
ATOM 8351 O O . THR B 1 401 ? 7.039 -17.328 -25.047 1 98.44 401 THR B O 1
ATOM 8354 N N . LEU B 1 402 ? 6.25 -15.5 -24 1 98.5 402 LEU B N 1
ATOM 8355 C CA . LEU B 1 402 ? 6.934 -14.602 -24.938 1 98.5 402 LEU B CA 1
ATOM 8356 C C . LEU B 1 402 ? 8.445 -14.773 -24.828 1 98.5 402 LEU B C 1
ATOM 8358 O O . LEU B 1 402 ? 9.156 -14.664 -25.844 1 98.5 402 LEU B O 1
ATOM 8362 N N . TRP B 1 403 ? 8.945 -14.961 -23.656 1 98 403 TRP B N 1
ATOM 8363 C CA . TRP B 1 403 ? 10.367 -15.203 -23.422 1 98 403 TRP B CA 1
ATOM 8364 C C . TRP B 1 403 ? 10.844 -16.438 -24.172 1 98 403 TRP B C 1
ATOM 8366 O O . TRP B 1 403 ? 11.883 -16.406 -24.844 1 98 403 TRP B O 1
ATOM 8376 N N . HIS B 1 404 ? 10.094 -17.547 -24.172 1 95.81 404 HIS B N 1
ATOM 8377 C CA . HIS B 1 404 ? 10.438 -18.797 -24.844 1 95.81 404 HIS B CA 1
ATOM 8378 C C . HIS B 1 404 ? 10.398 -18.625 -26.359 1 95.81 404 HIS B C 1
ATOM 8380 O O . HIS B 1 404 ? 11.195 -19.234 -27.078 1 95.81 404 HIS B O 1
ATOM 8386 N N . LEU B 1 405 ? 9.469 -17.828 -26.781 1 96.81 405 LEU B N 1
ATOM 8387 C CA . LEU B 1 405 ? 9.312 -17.609 -28.203 1 96.81 405 LEU B CA 1
ATOM 8388 C C . LEU B 1 405 ? 10.273 -16.531 -28.703 1 96.81 405 LEU B C 1
ATOM 8390 O O . LEU B 1 405 ? 10.289 -16.203 -29.891 1 96.81 405 LEU B O 1
ATOM 8394 N N . LYS B 1 406 ? 11.016 -15.922 -27.812 1 96.5 406 LYS B N 1
ATOM 8395 C CA . LYS B 1 406 ? 12.023 -14.906 -28.094 1 96.5 406 LYS B CA 1
ATOM 8396 C C . LYS B 1 406 ? 11.406 -13.703 -28.797 1 96.5 406 LYS B C 1
ATOM 8398 O O . LYS B 1 406 ? 11.969 -13.172 -29.75 1 96.5 406 LYS B O 1
ATOM 8403 N N . LYS B 1 407 ? 10.258 -13.367 -28.344 1 97.5 407 LYS B N 1
ATOM 8404 C CA . LYS B 1 407 ? 9.586 -12.18 -28.859 1 97.5 407 LYS B CA 1
ATOM 8405 C C . LYS B 1 407 ? 9.945 -10.945 -28.031 1 97.5 407 LYS B C 1
ATOM 8407 O O . LYS B 1 407 ? 9.141 -10.477 -27.234 1 97.5 407 LYS B O 1
ATOM 8412 N N . GLU B 1 408 ? 10.969 -10.312 -28.328 1 96.75 408 GLU B N 1
ATOM 8413 C CA . GLU B 1 408 ? 11.539 -9.227 -27.531 1 96.75 408 GLU B CA 1
ATOM 8414 C C . GLU B 1 408 ? 10.672 -7.977 -27.594 1 96.75 408 GLU B C 1
ATOM 8416 O O . GLU B 1 408 ? 10.43 -7.332 -26.578 1 96.75 408 GLU B O 1
ATOM 8421 N N . VAL B 1 409 ? 10.258 -7.637 -28.75 1 97.38 409 VAL B N 1
ATOM 8422 C CA . VAL B 1 409 ? 9.5 -6.402 -28.938 1 97.38 409 VAL B CA 1
ATOM 8423 C C . VAL B 1 409 ? 8.156 -6.504 -28.219 1 97.38 409 VAL B C 1
ATOM 8425 O O . VAL B 1 409 ? 7.777 -5.59 -27.484 1 97.38 409 VAL B O 1
ATOM 8428 N N . GLU B 1 410 ? 7.5 -7.605 -28.438 1 97.81 410 GLU B N 1
ATOM 8429 C CA . GLU B 1 410 ? 6.203 -7.809 -27.797 1 97.81 410 GLU B CA 1
ATOM 8430 C C . GLU B 1 410 ? 6.344 -7.844 -26.281 1 97.81 410 GLU B C 1
ATOM 8432 O O . GLU B 1 410 ? 5.488 -7.324 -25.562 1 97.81 410 GLU B O 1
ATOM 8437 N N . LEU B 1 411 ? 7.312 -8.453 -25.828 1 98.25 411 LEU B N 1
ATOM 8438 C CA . LEU B 1 411 ? 7.551 -8.555 -24.391 1 98.25 411 LEU B CA 1
ATOM 8439 C C . LEU B 1 411 ? 7.852 -7.184 -23.797 1 98.25 411 LEU B C 1
ATOM 8441 O O . LEU B 1 411 ? 7.418 -6.879 -22.672 1 98.25 411 LEU B O 1
ATOM 8445 N N . SER B 1 412 ? 8.633 -6.387 -24.484 1 97.88 412 SER B N 1
ATOM 8446 C CA . SER B 1 412 ? 8.938 -5.031 -24.031 1 97.88 412 SER B CA 1
ATOM 8447 C C . SER B 1 412 ? 7.672 -4.18 -23.953 1 97.88 412 SER B C 1
ATOM 8449 O O . SER B 1 412 ? 7.488 -3.42 -23 1 97.88 412 SER B O 1
ATOM 8451 N N . TYR B 1 413 ? 6.883 -4.352 -24.969 1 97.56 413 TYR B N 1
ATOM 8452 C CA . TYR B 1 413 ? 5.617 -3.625 -24.984 1 97.56 413 TYR B CA 1
ATOM 8453 C C . TYR B 1 413 ? 4.73 -4.066 -23.812 1 97.56 413 TYR B C 1
ATOM 8455 O O . TYR B 1 413 ? 4.121 -3.23 -23.141 1 97.56 413 TYR B O 1
ATOM 8463 N N . LEU B 1 414 ? 4.641 -5.328 -23.609 1 97.94 414 LEU B N 1
ATOM 8464 C CA . LEU B 1 414 ? 3.842 -5.863 -22.516 1 97.94 414 LEU B CA 1
ATOM 8465 C C . LEU B 1 414 ? 4.363 -5.363 -21.172 1 97.94 414 LEU B C 1
ATOM 8467 O O . LEU B 1 414 ? 3.578 -5.047 -20.281 1 97.94 414 LEU B O 1
ATOM 8471 N N . ALA B 1 415 ? 5.672 -5.352 -21 1 98.12 415 ALA B N 1
ATOM 8472 C CA . ALA B 1 415 ? 6.293 -4.898 -19.75 1 98.12 415 ALA B CA 1
ATOM 8473 C C . ALA B 1 415 ? 5.922 -3.447 -19.453 1 98.12 415 ALA B C 1
ATOM 8475 O O . ALA B 1 415 ? 5.586 -3.105 -18.312 1 98.12 415 ALA B O 1
ATOM 8476 N N . GLN B 1 416 ? 5.988 -2.656 -20.453 1 97.44 416 GLN B N 1
ATOM 8477 C CA . GLN B 1 416 ? 5.652 -1.244 -20.312 1 97.44 416 GLN B CA 1
ATOM 8478 C C . GLN B 1 416 ? 4.176 -1.066 -19.969 1 97.44 416 GLN B C 1
ATOM 8480 O O . GLN B 1 416 ? 3.83 -0.327 -19.047 1 97.44 416 GLN B O 1
ATOM 8485 N N . GLN B 1 417 ? 3.379 -1.735 -20.672 1 96.69 417 GLN B N 1
ATOM 8486 C CA . GLN B 1 417 ? 1.938 -1.626 -20.469 1 96.69 417 GLN B CA 1
ATOM 8487 C C . GLN B 1 417 ? 1.547 -2.096 -19.078 1 96.69 417 GLN B C 1
ATOM 8489 O O . GLN B 1 417 ? 0.747 -1.447 -18.391 1 96.69 417 GLN B O 1
ATOM 8494 N N . ALA B 1 418 ? 2.062 -3.207 -18.688 1 96.94 418 ALA B N 1
ATOM 8495 C CA . ALA B 1 418 ? 1.699 -3.797 -17.391 1 96.94 418 ALA B CA 1
ATOM 8496 C C . ALA B 1 418 ? 2.174 -2.926 -16.234 1 96.94 418 ALA B C 1
ATOM 8498 O O . ALA B 1 418 ? 1.435 -2.705 -15.273 1 96.94 418 ALA B O 1
ATOM 8499 N N . THR B 1 419 ? 3.398 -2.406 -16.25 1 96.12 419 THR B N 1
ATOM 8500 C CA . THR B 1 419 ? 3.951 -1.599 -15.172 1 96.12 419 THR B CA 1
ATOM 8501 C C . THR B 1 419 ? 3.271 -0.233 -15.109 1 96.12 419 THR B C 1
ATOM 8503 O O . THR B 1 419 ? 3.102 0.338 -14.031 1 96.12 419 THR B O 1
ATOM 8506 N N . ASP B 1 420 ? 2.895 0.293 -16.266 1 94.44 420 ASP B N 1
ATOM 8507 C CA . ASP B 1 420 ? 2.188 1.569 -16.312 1 94.44 420 ASP B CA 1
ATOM 8508 C C . ASP B 1 420 ? 0.771 1.432 -15.75 1 94.44 420 ASP B C 1
ATOM 8510 O O . ASP B 1 420 ? 0.23 2.377 -15.172 1 94.44 420 ASP B O 1
ATOM 8514 N N . PHE B 1 421 ? 0.195 0.359 -16 1 94.69 421 PHE B N 1
ATOM 8515 C CA . PHE B 1 421 ? -1.189 0.143 -15.602 1 94.69 421 PHE B CA 1
ATOM 8516 C C . PHE B 1 421 ? -1.294 -0.015 -14.094 1 94.69 421 PHE B C 1
ATOM 8518 O O . PHE B 1 421 ? -2.17 0.578 -13.461 1 94.69 421 PHE B O 1
ATOM 8525 N N . ASP B 1 422 ? -0.416 -0.882 -13.547 1 93 422 ASP B N 1
ATOM 8526 C CA . ASP B 1 422 ? -0.475 -1.136 -12.109 1 93 422 ASP B CA 1
ATOM 8527 C C . ASP B 1 422 ? 0.918 -1.386 -11.539 1 93 422 ASP B C 1
ATOM 8529 O O . ASP B 1 422 ? 1.44 -2.5 -11.625 1 93 422 ASP B O 1
ATOM 8533 N N . LYS B 1 423 ? 1.405 -0.533 -10.75 1 91 423 LYS B N 1
ATOM 8534 C CA . LYS B 1 423 ? 2.748 -0.627 -10.188 1 91 423 LYS B CA 1
ATOM 8535 C C . LYS B 1 423 ? 2.756 -1.482 -8.922 1 91 423 LYS B C 1
ATOM 8537 O O . LYS B 1 423 ? 3.816 -1.913 -8.461 1 91 423 LYS B O 1
ATOM 8542 N N . LEU B 1 424 ? 1.642 -1.89 -8.484 1 90.12 424 LEU B N 1
ATOM 8543 C CA . LEU B 1 424 ? 1.566 -2.664 -7.25 1 90.12 424 LEU B CA 1
ATOM 8544 C C . LEU B 1 424 ? 1.26 -4.129 -7.547 1 90.12 424 LEU B C 1
ATOM 8546 O O . LEU B 1 424 ? 1.017 -4.914 -6.625 1 90.12 424 LEU B O 1
ATOM 8550 N N . SER B 1 425 ? 1.349 -4.5 -8.797 1 94.06 425 SER B N 1
ATOM 8551 C CA . SER B 1 425 ? 1.118 -5.887 -9.203 1 94.06 425 SER B CA 1
ATOM 8552 C C . SER B 1 425 ? 2.43 -6.656 -9.305 1 94.06 425 SER B C 1
ATOM 8554 O O . SER B 1 425 ? 3.369 -6.211 -9.961 1 94.06 425 SER B O 1
ATOM 8556 N N . CYS B 1 426 ? 2.492 -7.805 -8.688 1 95.62 426 CYS B N 1
ATOM 8557 C CA . CYS B 1 426 ? 3.689 -8.633 -8.766 1 95.62 426 CYS B CA 1
ATOM 8558 C C . CYS B 1 426 ? 3.881 -9.188 -10.172 1 95.62 426 CYS B C 1
ATOM 8560 O O . CYS B 1 426 ? 5.012 -9.297 -10.648 1 95.62 426 CYS B O 1
ATOM 8562 N N . GLU B 1 427 ? 2.838 -9.477 -10.859 1 97.19 427 GLU B N 1
ATOM 8563 C CA . GLU B 1 427 ? 2.902 -10 -12.219 1 97.19 427 GLU B CA 1
ATOM 8564 C C . GLU B 1 427 ? 3.547 -8.992 -13.164 1 97.19 427 GLU B C 1
ATOM 8566 O O . GLU B 1 427 ? 4.32 -9.367 -14.047 1 97.19 427 GLU B O 1
ATOM 8571 N N . ALA B 1 428 ? 3.172 -7.719 -12.945 1 97.38 428 ALA B N 1
ATOM 8572 C CA . ALA B 1 428 ? 3.734 -6.668 -13.797 1 97.38 428 ALA B CA 1
ATOM 8573 C C . ALA B 1 428 ? 5.258 -6.641 -13.695 1 97.38 428 ALA B C 1
ATOM 8575 O O . ALA B 1 428 ? 5.949 -6.5 -14.711 1 97.38 428 ALA B O 1
ATOM 8576 N N . TRP B 1 429 ? 5.734 -6.816 -12.539 1 98.12 429 TRP B N 1
ATOM 8577 C CA . TRP B 1 429 ? 7.176 -6.766 -12.328 1 98.12 429 TRP B CA 1
ATOM 8578 C C . TRP B 1 429 ? 7.84 -8.055 -12.812 1 98.12 429 TRP B C 1
ATOM 8580 O O . TRP B 1 429 ? 8.992 -8.031 -13.25 1 98.12 429 TRP B O 1
ATOM 8590 N N . CYS B 1 430 ? 7.164 -9.133 -12.758 1 98 430 CYS B N 1
ATOM 8591 C CA . CYS B 1 430 ? 7.664 -10.359 -13.367 1 98 430 CYS B CA 1
ATOM 8592 C C . CYS B 1 430 ? 7.832 -10.195 -14.867 1 98 430 CYS B C 1
ATOM 8594 O O . CYS B 1 430 ? 8.812 -10.672 -15.445 1 98 430 CYS B O 1
ATOM 8596 N N . VAL B 1 431 ? 6.852 -9.531 -15.477 1 98.62 431 VAL B N 1
ATOM 8597 C CA . VAL B 1 431 ? 6.926 -9.273 -16.906 1 98.62 431 VAL B CA 1
ATOM 8598 C C . VAL B 1 431 ? 8.156 -8.422 -17.219 1 98.62 431 VAL B C 1
ATOM 8600 O O . VAL B 1 431 ? 8.898 -8.711 -18.156 1 98.62 431 VAL B O 1
ATOM 8603 N N . ALA B 1 432 ? 8.375 -7.395 -16.438 1 98.56 432 ALA B N 1
ATOM 8604 C CA . ALA B 1 432 ? 9.547 -6.539 -16.625 1 98.56 432 ALA B CA 1
ATOM 8605 C C . ALA B 1 432 ? 10.836 -7.328 -16.453 1 98.56 432 ALA B C 1
ATOM 8607 O O . ALA B 1 432 ? 11.805 -7.133 -17.188 1 98.56 432 ALA B O 1
ATOM 8608 N N . GLY B 1 433 ? 10.867 -8.141 -15.414 1 98.56 433 GLY B N 1
ATOM 8609 C CA . GLY B 1 433 ? 12.031 -8.992 -15.219 1 98.56 433 GLY B CA 1
ATOM 8610 C C . GLY B 1 433 ? 12.32 -9.883 -16.406 1 98.56 433 GLY B C 1
ATOM 8611 O O . GLY B 1 433 ? 13.469 -9.992 -16.844 1 98.56 433 GLY B O 1
ATOM 8612 N N . ASN B 1 434 ? 11.305 -10.5 -16.922 1 98.62 434 ASN B N 1
ATOM 8613 C CA . ASN B 1 434 ? 11.461 -11.375 -18.078 1 98.62 434 ASN B CA 1
ATOM 8614 C C . ASN B 1 434 ? 11.945 -10.602 -19.312 1 98.62 434 ASN B C 1
ATOM 8616 O O . ASN B 1 434 ? 12.688 -11.141 -20.125 1 98.62 434 ASN B O 1
ATOM 8620 N N . CYS B 1 435 ? 11.453 -9.383 -19.406 1 98.44 435 CYS B N 1
ATOM 8621 C CA . CYS B 1 435 ? 11.883 -8.531 -20.516 1 98.44 435 CYS B CA 1
ATOM 8622 C C . CYS B 1 435 ? 13.391 -8.328 -20.484 1 98.44 435 CYS B C 1
ATOM 8624 O O . CYS B 1 435 ? 14.07 -8.523 -21.5 1 98.44 435 CYS B O 1
ATOM 8626 N N . PHE B 1 436 ? 13.977 -8.047 -19.344 1 98.25 436 PHE B N 1
ATOM 8627 C CA . PHE B 1 436 ? 15.406 -7.793 -19.219 1 98.25 436 PHE B CA 1
ATOM 8628 C C . PHE B 1 436 ? 16.188 -9.102 -19.203 1 98.25 436 PHE B C 1
ATOM 8630 O O . PHE B 1 436 ? 17.344 -9.141 -19.641 1 98.25 436 PHE B O 1
ATOM 8637 N N . SER B 1 437 ? 15.57 -10.117 -18.703 1 98 437 SER B N 1
ATOM 8638 C CA . SER B 1 437 ? 16.188 -11.43 -18.781 1 98 437 SER B CA 1
ATOM 8639 C C . SER B 1 437 ? 16.453 -11.836 -20.234 1 98 437 SER B C 1
ATOM 8641 O O . SER B 1 437 ? 17.516 -12.344 -20.562 1 98 437 SER B O 1
ATOM 8643 N N . LEU B 1 438 ? 15.422 -11.617 -21.062 1 97.5 438 LEU B N 1
ATOM 8644 C CA . LEU B 1 438 ? 15.539 -11.961 -22.469 1 97.5 438 LEU B CA 1
ATOM 8645 C C . LEU B 1 438 ? 16.656 -11.156 -23.141 1 97.5 438 LEU B C 1
ATOM 8647 O O . LEU B 1 438 ? 17.297 -11.633 -24.062 1 97.5 438 LEU B O 1
ATOM 8651 N N . GLN B 1 439 ? 17 -9.969 -22.672 1 96.31 439 GLN B N 1
ATOM 8652 C CA . GLN B 1 439 ? 18.062 -9.117 -23.188 1 96.31 439 GLN B CA 1
ATOM 8653 C C . GLN B 1 439 ? 19.391 -9.438 -22.531 1 96.31 439 GLN B C 1
ATOM 8655 O O . GLN B 1 439 ? 20.391 -8.734 -22.734 1 96.31 439 GLN B O 1
ATOM 8660 N N . LYS B 1 440 ? 19.406 -10.422 -21.641 1 95.12 440 LYS B N 1
ATOM 8661 C CA . LYS B 1 440 ? 20.594 -10.93 -20.953 1 95.12 440 LYS B CA 1
ATOM 8662 C C . LYS B 1 440 ? 21.125 -9.922 -19.938 1 95.12 440 LYS B C 1
ATOM 8664 O O . LYS B 1 440 ? 22.328 -9.852 -19.703 1 95.12 440 LYS B O 1
ATOM 8669 N N . GLU B 1 441 ? 20.188 -9.094 -19.547 1 97.25 441 GLU B N 1
ATOM 8670 C CA . GLU B 1 441 ? 20.484 -8.211 -18.422 1 97.25 441 GLU B CA 1
ATOM 8671 C C . GLU B 1 441 ? 20.031 -8.82 -17.109 1 97.25 441 GLU B C 1
ATOM 8673 O O . GLU B 1 441 ? 19.047 -8.367 -16.516 1 97.25 441 GLU B O 1
ATOM 8678 N N . HIS B 1 442 ? 20.797 -9.617 -16.578 1 97.12 442 HIS B N 1
ATOM 8679 C CA . HIS B 1 442 ? 20.391 -10.484 -15.484 1 97.12 442 HIS B CA 1
ATOM 8680 C C . HIS B 1 442 ? 20.281 -9.711 -14.18 1 97.12 442 HIS B C 1
ATOM 8682 O O . HIS B 1 442 ? 19.344 -9.922 -13.406 1 97.12 442 HIS B O 1
ATOM 8688 N N . ASP B 1 443 ? 21.172 -8.828 -13.945 1 97.19 443 ASP B N 1
ATOM 8689 C CA . ASP B 1 443 ? 21.141 -8.078 -12.695 1 97.19 443 ASP B CA 1
ATOM 8690 C C . ASP B 1 443 ? 19.906 -7.176 -12.625 1 97.19 443 ASP B C 1
ATOM 8692 O O . ASP B 1 443 ? 19.281 -7.051 -11.57 1 97.19 443 ASP B O 1
ATOM 8696 N N . THR B 1 444 ? 19.641 -6.633 -13.742 1 97.94 444 THR B N 1
ATOM 8697 C CA . THR B 1 444 ? 18.453 -5.793 -13.797 1 97.94 444 THR B CA 1
ATOM 8698 C C . THR B 1 444 ? 17.188 -6.637 -13.625 1 97.94 444 THR B C 1
ATOM 8700 O O . THR B 1 444 ? 16.25 -6.219 -12.953 1 97.94 444 THR B O 1
ATOM 8703 N N . ALA B 1 445 ? 17.172 -7.742 -14.273 1 98.44 445 ALA B N 1
ATOM 8704 C CA . ALA B 1 445 ? 16.047 -8.664 -14.125 1 98.44 445 ALA B CA 1
ATOM 8705 C C . ALA B 1 445 ? 15.836 -9.055 -12.664 1 98.44 445 ALA B C 1
ATOM 8707 O O . ALA B 1 445 ? 14.711 -9.086 -12.18 1 98.44 445 ALA B O 1
ATOM 8708 N N . LEU B 1 446 ? 16.969 -9.328 -11.992 1 98.44 446 LEU B N 1
ATOM 8709 C CA . LEU B 1 446 ? 16.922 -9.734 -10.594 1 98.44 446 LEU B CA 1
ATOM 8710 C C . LEU B 1 446 ? 16.312 -8.633 -9.734 1 98.44 446 LEU B C 1
ATOM 8712 O O . LEU B 1 446 ? 15.539 -8.914 -8.812 1 98.44 446 LEU B O 1
ATOM 8716 N N . ALA B 1 447 ? 16.641 -7.441 -10.078 1 98.12 447 ALA B N 1
ATOM 8717 C CA . ALA B 1 447 ? 16.078 -6.316 -9.336 1 98.12 447 ALA B CA 1
ATOM 8718 C C . ALA B 1 447 ? 14.562 -6.273 -9.469 1 98.12 447 ALA B C 1
ATOM 8720 O O . ALA B 1 447 ? 13.852 -5.996 -8.492 1 98.12 447 ALA B O 1
ATOM 8721 N N . PHE B 1 448 ? 14.055 -6.555 -10.609 1 98.38 448 PHE B N 1
ATOM 8722 C CA . PHE B 1 448 ? 12.617 -6.523 -10.852 1 98.38 448 PHE B CA 1
ATOM 8723 C C . PHE B 1 448 ? 11.93 -7.723 -10.211 1 98.38 448 PHE B C 1
ATOM 8725 O O . PHE B 1 448 ? 10.828 -7.605 -9.672 1 98.38 448 PHE B O 1
ATOM 8732 N N . PHE B 1 449 ? 12.547 -8.836 -10.266 1 98.44 449 PHE B N 1
ATOM 8733 C CA . PHE B 1 449 ? 11.984 -9.992 -9.594 1 98.44 449 PHE B CA 1
ATOM 8734 C C . PHE B 1 449 ? 11.945 -9.773 -8.086 1 98.44 449 PHE B C 1
ATOM 8736 O O . PHE B 1 449 ? 11.008 -10.211 -7.414 1 98.44 449 PHE B O 1
ATOM 8743 N N . GLN B 1 450 ? 12.977 -9.164 -7.602 1 97.75 450 GLN B N 1
ATOM 8744 C CA . GLN B 1 450 ? 13.008 -8.859 -6.176 1 97.75 450 GLN B CA 1
ATOM 8745 C C . GLN B 1 450 ? 11.867 -7.918 -5.789 1 97.75 450 GLN B C 1
ATOM 8747 O O . GLN B 1 450 ? 11.305 -8.031 -4.699 1 97.75 450 GLN B O 1
ATOM 8752 N N . ARG B 1 451 ? 11.586 -6.992 -6.637 1 97.06 451 ARG B N 1
ATOM 8753 C CA . ARG B 1 451 ? 10.461 -6.098 -6.395 1 97.06 451 ARG B CA 1
ATOM 8754 C C . ARG B 1 451 ? 9.148 -6.875 -6.336 1 97.06 451 ARG B C 1
ATOM 8756 O O . ARG B 1 451 ? 8.281 -6.578 -5.516 1 97.06 451 ARG B O 1
ATOM 8763 N N . ALA B 1 452 ? 8.977 -7.832 -7.223 1 97.38 452 ALA B N 1
ATOM 8764 C CA . ALA B 1 452 ? 7.789 -8.68 -7.215 1 97.38 452 ALA B CA 1
ATOM 8765 C C . ALA B 1 452 ? 7.664 -9.43 -5.895 1 97.38 452 ALA B C 1
ATOM 8767 O O . ALA B 1 452 ? 6.566 -9.547 -5.34 1 97.38 452 ALA B O 1
ATOM 8768 N N . ILE B 1 453 ? 8.789 -9.914 -5.379 1 96.81 453 ILE B N 1
ATOM 8769 C CA . ILE B 1 453 ? 8.82 -10.68 -4.137 1 96.81 453 ILE B CA 1
ATOM 8770 C C . ILE B 1 453 ? 8.508 -9.758 -2.957 1 96.81 453 ILE B C 1
ATOM 8772 O O . ILE B 1 453 ? 7.84 -10.164 -2.006 1 96.81 453 ILE B O 1
ATOM 8776 N N . GLN B 1 454 ? 8.953 -8.531 -2.998 1 93.5 454 GLN B N 1
ATOM 8777 C CA . GLN B 1 454 ? 8.688 -7.562 -1.939 1 93.5 454 GLN B CA 1
ATOM 8778 C C . GLN B 1 454 ? 7.203 -7.238 -1.844 1 93.5 454 GLN B C 1
ATOM 8780 O O . GLN B 1 454 ? 6.676 -7.023 -0.749 1 93.5 454 GLN B O 1
ATOM 8785 N N . LEU B 1 455 ? 6.578 -7.168 -2.949 1 92.75 455 LEU B N 1
ATOM 8786 C CA . LEU B 1 455 ? 5.156 -6.855 -2.988 1 92.75 455 LEU B CA 1
ATOM 8787 C C . LEU B 1 455 ? 4.328 -8.023 -2.457 1 92.75 455 LEU B C 1
ATOM 8789 O O . LEU B 1 455 ? 3.346 -7.812 -1.741 1 92.75 455 LEU B O 1
ATOM 8793 N N . ASP B 1 456 ? 4.723 -9.234 -2.836 1 93.5 456 ASP B N 1
ATOM 8794 C CA . ASP B 1 456 ? 4.059 -10.438 -2.355 1 93.5 456 ASP B CA 1
ATOM 8795 C C . ASP B 1 456 ? 5.074 -11.547 -2.064 1 93.5 456 ASP B C 1
ATOM 8797 O O . ASP B 1 456 ? 5.457 -12.297 -2.965 1 93.5 456 ASP B O 1
ATOM 8801 N N . PRO B 1 457 ? 5.344 -11.75 -0.858 1 92.31 457 PRO B N 1
ATOM 8802 C CA . PRO B 1 457 ? 6.352 -12.75 -0.487 1 92.31 457 PRO B CA 1
ATOM 8803 C C . PRO B 1 457 ? 5.883 -14.18 -0.742 1 92.31 457 PRO B C 1
ATOM 8805 O O . PRO B 1 457 ? 6.691 -15.109 -0.717 1 92.31 457 PRO B O 1
ATOM 8808 N N . SER B 1 458 ? 4.652 -14.375 -1.081 1 90.88 458 SER B N 1
ATOM 8809 C CA . SER B 1 458 ? 4.145 -15.719 -1.347 1 90.88 458 SER B CA 1
ATOM 8810 C C . SER B 1 458 ? 4.102 -16 -2.844 1 90.88 458 SER B C 1
ATOM 8812 O O . SER B 1 458 ? 3.66 -17.078 -3.262 1 90.88 458 SER B O 1
ATOM 8814 N N . PHE B 1 459 ? 4.559 -15.031 -3.627 1 94.75 459 PHE B N 1
ATOM 8815 C CA . PHE B 1 459 ? 4.582 -15.203 -5.074 1 94.75 459 PHE B CA 1
ATOM 8816 C C . PHE B 1 459 ? 5.711 -16.141 -5.488 1 94.75 459 PHE B C 1
ATOM 8818 O O . PHE B 1 459 ? 6.801 -15.688 -5.844 1 94.75 459 PHE B O 1
ATOM 8825 N N . THR B 1 460 ? 5.504 -17.391 -5.617 1 95.88 460 THR B N 1
ATOM 8826 C CA . THR B 1 460 ? 6.477 -18.469 -5.746 1 95.88 460 THR B CA 1
ATOM 8827 C C . THR B 1 460 ? 7.234 -18.359 -7.066 1 95.88 460 THR B C 1
ATOM 8829 O O . THR B 1 460 ? 8.445 -18.594 -7.117 1 95.88 460 THR B O 1
ATOM 8832 N N . TYR B 1 461 ? 6.566 -18.016 -8.055 1 96.5 461 TYR B N 1
ATOM 8833 C CA . TYR B 1 461 ? 7.148 -18.016 -9.398 1 96.5 461 TYR B CA 1
ATOM 8834 C C . TYR B 1 461 ? 8.312 -17.047 -9.484 1 96.5 461 TYR B C 1
ATOM 8836 O O . TYR B 1 461 ? 9.297 -17.297 -10.188 1 96.5 461 TYR B O 1
ATOM 8844 N N . ALA B 1 462 ? 8.25 -15.984 -8.812 1 97.75 462 ALA B N 1
ATOM 8845 C CA . ALA B 1 462 ? 9.305 -14.977 -8.844 1 97.75 462 ALA B CA 1
ATOM 8846 C C . ALA B 1 462 ? 10.594 -15.516 -8.234 1 97.75 462 ALA B C 1
ATOM 8848 O O . ALA B 1 462 ? 11.688 -15.172 -8.688 1 97.75 462 ALA B O 1
ATOM 8849 N N . TYR B 1 463 ? 10.508 -16.344 -7.227 1 97.94 463 TYR B N 1
ATOM 8850 C CA . TYR B 1 463 ? 11.68 -16.984 -6.645 1 97.94 463 TYR B CA 1
ATOM 8851 C C . TYR B 1 463 ? 12.375 -17.891 -7.66 1 97.94 463 TYR B C 1
ATOM 8853 O O . TYR B 1 463 ? 13.602 -17.891 -7.758 1 97.94 463 TYR B O 1
ATOM 8861 N N . THR B 1 464 ? 11.594 -18.594 -8.359 1 98.19 464 THR B N 1
ATOM 8862 C CA . THR B 1 464 ? 12.133 -19.516 -9.352 1 98.19 464 THR B CA 1
ATOM 8863 C C . THR B 1 464 ? 12.836 -18.75 -10.469 1 98.19 464 THR B C 1
ATOM 8865 O O . THR B 1 464 ? 13.93 -19.125 -10.906 1 98.19 464 THR B O 1
ATOM 8868 N N . LEU B 1 465 ? 12.219 -17.703 -10.914 1 98.19 465 LEU B N 1
ATOM 8869 C CA . LEU B 1 465 ? 12.836 -16.891 -11.961 1 98.19 465 LEU B CA 1
ATOM 8870 C C . LEU B 1 465 ? 14.125 -16.25 -11.461 1 98.19 465 LEU B C 1
ATOM 8872 O O . LEU B 1 465 ? 15.102 -16.141 -12.211 1 98.19 465 LEU B O 1
ATOM 8876 N N . SER B 1 466 ? 14.141 -15.82 -10.211 1 98.44 466 SER B N 1
ATOM 8877 C CA . SER B 1 466 ? 15.367 -15.305 -9.617 1 98.44 466 SER B CA 1
ATOM 8878 C C . SER B 1 466 ? 16.469 -16.375 -9.586 1 98.44 466 SER B C 1
ATOM 8880 O O . SER B 1 466 ? 17.625 -16.078 -9.844 1 98.44 466 SER B O 1
ATOM 8882 N N . GLY B 1 467 ? 16.078 -17.547 -9.25 1 98.19 467 GLY B N 1
ATOM 8883 C CA . GLY B 1 467 ? 17.031 -18.641 -9.266 1 98.19 467 GLY B CA 1
ATOM 8884 C C . GLY B 1 467 ? 17.656 -18.875 -10.633 1 98.19 467 GLY B C 1
ATOM 8885 O O . GLY B 1 467 ? 18.875 -19.078 -10.742 1 98.19 467 GLY B O 1
ATOM 8886 N N . HIS B 1 468 ? 16.859 -18.859 -11.648 1 97.62 468 HIS B N 1
ATOM 8887 C CA . HIS B 1 468 ? 17.359 -19.031 -13.016 1 97.62 468 HIS B CA 1
ATOM 8888 C C . HIS B 1 468 ? 18.375 -17.938 -13.367 1 97.62 468 HIS B C 1
ATOM 8890 O O . HIS B 1 468 ? 19.359 -18.219 -14.062 1 97.62 468 HIS B O 1
ATOM 8896 N N . GLU B 1 469 ? 18.094 -16.719 -12.922 1 97.81 469 GLU B N 1
ATOM 8897 C CA . GLU B 1 469 ? 19.016 -15.617 -13.203 1 97.81 469 GLU B CA 1
ATOM 8898 C C . GLU B 1 469 ? 20.328 -15.797 -12.453 1 97.81 469 GLU B C 1
ATOM 8900 O O . GLU B 1 469 ? 21.406 -15.492 -12.984 1 97.81 469 GLU B O 1
ATOM 8905 N N . TYR B 1 470 ? 20.281 -16.281 -11.273 1 97.69 470 TYR B N 1
ATOM 8906 C CA . TYR B 1 470 ? 21.5 -16.531 -10.508 1 97.69 470 TYR B CA 1
ATOM 8907 C C . TYR B 1 470 ? 22.297 -17.656 -11.141 1 97.69 470 TYR B C 1
ATOM 8909 O O . TYR B 1 470 ? 23.531 -17.641 -11.109 1 97.69 470 TYR B O 1
ATOM 8917 N N . VAL B 1 471 ? 21.641 -18.641 -11.68 1 96.69 471 VAL B N 1
ATOM 8918 C CA . VAL B 1 471 ? 22.328 -19.719 -12.383 1 96.69 471 VAL B CA 1
ATOM 8919 C C . VAL B 1 471 ? 23.031 -19.156 -13.617 1 96.69 471 VAL B C 1
ATOM 8921 O O . VAL B 1 471 ? 24.172 -19.547 -13.906 1 96.69 471 VAL B O 1
ATOM 8924 N N . ALA B 1 472 ? 22.312 -18.312 -14.297 1 95.06 472 ALA B N 1
ATOM 8925 C CA . ALA B 1 472 ? 22.922 -17.688 -15.469 1 95.06 472 ALA B CA 1
ATOM 8926 C C . ALA B 1 472 ? 24.172 -16.891 -15.078 1 95.06 472 ALA B C 1
ATOM 8928 O O . ALA B 1 472 ? 25.125 -16.828 -15.844 1 95.06 472 ALA B O 1
ATOM 8929 N N . ASN B 1 473 ? 24.141 -16.359 -13.906 1 95.12 473 ASN B N 1
ATOM 8930 C CA . ASN B 1 473 ? 25.281 -15.609 -13.391 1 95.12 473 ASN B CA 1
ATOM 8931 C C . ASN B 1 473 ? 26.281 -16.531 -12.688 1 95.12 473 ASN B C 1
ATOM 8933 O O . ASN B 1 473 ? 27.25 -16.047 -12.086 1 95.12 473 ASN B O 1
ATOM 8937 N N . GLU B 1 474 ? 26.062 -17.797 -12.648 1 94 474 GLU B N 1
ATOM 8938 C CA . GLU B 1 474 ? 26.922 -18.828 -12.062 1 94 474 GLU B CA 1
ATOM 8939 C C . GLU B 1 474 ? 27.031 -18.656 -10.547 1 94 474 GLU B C 1
ATOM 8941 O O . GLU B 1 474 ? 28.094 -18.938 -9.961 1 94 474 GLU B O 1
ATOM 8946 N N . ASP B 1 475 ? 26.109 -17.984 -10.078 1 96.44 475 ASP B N 1
ATOM 8947 C CA . ASP B 1 475 ? 25.984 -17.922 -8.625 1 96.44 475 ASP B CA 1
ATOM 8948 C C . ASP B 1 475 ? 25.047 -19 -8.094 1 96.44 475 ASP B C 1
ATOM 8950 O O . ASP B 1 475 ? 23.906 -18.719 -7.742 1 96.44 475 ASP B O 1
ATOM 8954 N N . PHE B 1 476 ? 25.516 -20.172 -7.852 1 96.56 476 PHE B N 1
ATOM 8955 C CA . PHE B 1 476 ? 24.703 -21.344 -7.555 1 96.56 476 PHE B CA 1
ATOM 8956 C C . PHE B 1 476 ? 24.203 -21.312 -6.117 1 96.56 476 PHE B C 1
ATOM 8958 O O . PHE B 1 476 ? 23.125 -21.812 -5.816 1 96.56 476 PHE B O 1
ATOM 8965 N N . GLU B 1 477 ? 24.938 -20.688 -5.27 1 97 477 GLU B N 1
ATOM 8966 C CA . GLU B 1 477 ? 24.516 -20.625 -3.875 1 97 477 GLU B CA 1
ATOM 8967 C C . GLU B 1 477 ? 23.234 -19.812 -3.725 1 97 477 GLU B C 1
ATOM 8969 O O . GLU B 1 477 ? 22.281 -20.266 -3.08 1 97 477 GLU B O 1
ATOM 8974 N N . LYS B 1 478 ? 23.25 -18.672 -4.316 1 97.81 478 LYS B N 1
ATOM 8975 C CA . LYS B 1 478 ? 22.062 -17.828 -4.254 1 97.81 478 LYS B CA 1
ATOM 8976 C C . LYS B 1 478 ? 20.906 -18.469 -5.016 1 97.81 478 LYS B C 1
ATOM 8978 O O . LYS B 1 478 ? 19.734 -18.328 -4.629 1 97.81 478 LYS B O 1
ATOM 8983 N N . ALA B 1 479 ? 21.234 -19.125 -6.066 1 98.12 479 ALA B N 1
ATOM 8984 C CA . ALA B 1 479 ? 20.203 -19.828 -6.844 1 98.12 479 ALA B CA 1
ATOM 8985 C C . ALA B 1 479 ? 19.516 -20.906 -6.012 1 98.12 479 ALA B C 1
ATOM 8987 O O . ALA B 1 479 ? 18.297 -21.016 -6.008 1 98.12 479 ALA B O 1
ATOM 8988 N N . VAL B 1 480 ? 20.344 -21.672 -5.324 1 98.19 480 VAL B N 1
ATOM 8989 C CA . VAL B 1 480 ? 19.812 -22.75 -4.488 1 98.19 480 VAL B CA 1
ATOM 8990 C C . VAL B 1 480 ? 18.891 -22.172 -3.418 1 98.19 480 VAL B C 1
ATOM 8992 O O . VAL B 1 480 ? 17.828 -22.719 -3.133 1 98.19 480 VAL B O 1
ATOM 8995 N N . ASN B 1 481 ? 19.328 -21.078 -2.875 1 98 481 ASN B N 1
ATOM 8996 C CA . ASN B 1 481 ? 18.516 -20.438 -1.848 1 98 481 ASN B CA 1
ATOM 8997 C C . ASN B 1 481 ? 17.172 -19.984 -2.402 1 98 481 ASN B C 1
ATOM 8999 O O . ASN B 1 481 ? 16.156 -20.078 -1.724 1 98 481 ASN B O 1
ATOM 9003 N N . CYS B 1 482 ? 17.172 -19.484 -3.561 1 98.19 482 CYS B N 1
ATOM 9004 C CA . CYS B 1 482 ? 15.938 -19.031 -4.203 1 98.19 482 CYS B CA 1
ATOM 9005 C C . CYS B 1 482 ? 15 -20.203 -4.453 1 98.19 482 CYS B C 1
ATOM 9007 O O . CYS B 1 482 ? 13.797 -20.125 -4.176 1 98.19 482 CYS B O 1
ATOM 9009 N N . TYR B 1 483 ? 15.508 -21.281 -4.969 1 98.31 483 TYR B N 1
ATOM 9010 C CA . TYR B 1 483 ? 14.68 -22.453 -5.238 1 98.31 483 TYR B CA 1
ATOM 9011 C C . TYR B 1 483 ? 14.141 -23.047 -3.941 1 98.31 483 TYR B C 1
ATOM 9013 O O . TYR B 1 483 ? 12.992 -23.5 -3.891 1 98.31 483 TYR B O 1
ATOM 9021 N N . ARG B 1 484 ? 14.883 -23.016 -2.924 1 97.62 484 ARG B N 1
ATOM 9022 C CA . ARG B 1 484 ? 14.43 -23.516 -1.631 1 97.62 484 ARG B CA 1
ATOM 9023 C C . ARG B 1 484 ? 13.297 -22.672 -1.069 1 97.62 484 ARG B C 1
ATOM 9025 O O . ARG B 1 484 ? 12.352 -23.188 -0.479 1 97.62 484 ARG B O 1
ATOM 9032 N N . HIS B 1 485 ? 13.453 -21.406 -1.27 1 96.62 485 HIS B N 1
ATOM 9033 C CA . HIS B 1 485 ? 12.383 -20.516 -0.838 1 96.62 485 HIS B CA 1
ATOM 9034 C C . HIS B 1 485 ? 11.102 -20.766 -1.626 1 96.62 485 HIS B C 1
ATOM 9036 O O . HIS B 1 485 ? 10.008 -20.703 -1.072 1 96.62 485 HIS B O 1
ATOM 9042 N N . ALA B 1 486 ? 11.281 -21 -2.861 1 97.31 486 ALA B N 1
ATOM 9043 C CA . ALA B 1 486 ? 10.125 -21.312 -3.693 1 97.31 486 ALA B CA 1
ATOM 9044 C C . ALA B 1 486 ? 9.422 -22.578 -3.209 1 97.31 486 ALA B C 1
ATOM 9046 O O . ALA B 1 486 ? 8.188 -22.625 -3.141 1 97.31 486 ALA B O 1
ATOM 9047 N N . ILE B 1 487 ? 10.172 -23.578 -2.855 1 96.12 487 ILE B N 1
ATOM 9048 C CA . ILE B 1 487 ? 9.633 -24.844 -2.395 1 96.12 487 ILE B CA 1
ATOM 9049 C C . ILE B 1 487 ? 8.961 -24.672 -1.035 1 96.12 487 ILE B C 1
ATOM 9051 O O . ILE B 1 487 ? 7.941 -25.297 -0.752 1 96.12 487 ILE B O 1
ATOM 9055 N N . ARG B 1 488 ? 9.492 -23.812 -0.208 1 93.5 488 ARG B N 1
ATOM 9056 C CA . ARG B 1 488 ? 8.898 -23.531 1.093 1 93.5 488 ARG B CA 1
ATOM 9057 C C . ARG B 1 488 ? 7.543 -22.844 0.935 1 93.5 488 ARG B C 1
ATOM 9059 O O . ARG B 1 488 ? 6.609 -23.125 1.695 1 93.5 488 ARG B O 1
ATOM 9066 N N . ALA B 1 489 ? 7.469 -21.969 0.008 1 91.62 489 ALA B N 1
ATOM 9067 C CA . ALA B 1 489 ? 6.219 -21.266 -0.252 1 91.62 489 ALA B CA 1
ATOM 9068 C C . ALA B 1 489 ? 5.18 -22.203 -0.865 1 91.62 489 ALA B C 1
ATOM 9070 O O . ALA B 1 489 ? 3.996 -22.125 -0.52 1 91.62 489 ALA B O 1
ATOM 9071 N N . ASP B 1 490 ? 5.641 -22.984 -1.774 1 93.62 490 ASP B N 1
ATOM 9072 C CA . ASP B 1 490 ? 4.812 -24 -2.424 1 93.62 490 ASP B CA 1
ATOM 9073 C C . ASP B 1 490 ? 5.602 -25.281 -2.662 1 93.62 490 ASP B C 1
ATOM 9075 O O . ASP B 1 490 ? 6.375 -25.375 -3.617 1 93.62 490 ASP B O 1
ATOM 9079 N N . SER B 1 491 ? 5.305 -26.25 -1.956 1 92.88 491 SER B N 1
ATOM 9080 C CA . SER B 1 491 ? 6.059 -27.5 -2.023 1 92.88 491 SER B CA 1
ATOM 9081 C C . SER B 1 491 ? 5.766 -28.25 -3.316 1 92.88 491 SER B C 1
ATOM 9083 O O . SER B 1 491 ? 6.531 -29.141 -3.715 1 92.88 491 SER B O 1
ATOM 9085 N N . ARG B 1 492 ? 4.738 -27.891 -4.027 1 94.69 492 ARG B N 1
ATOM 9086 C CA . ARG B 1 492 ? 4.359 -28.594 -5.242 1 94.69 492 ARG B CA 1
ATOM 9087 C C . ARG B 1 492 ? 4.77 -27.812 -6.488 1 94.69 492 ARG B C 1
ATOM 9089 O O . ARG B 1 492 ? 4.324 -28.125 -7.594 1 94.69 492 ARG B O 1
ATOM 9096 N N . HIS B 1 493 ? 5.559 -26.859 -6.289 1 95.88 493 HIS B N 1
ATOM 9097 C CA . HIS B 1 493 ? 6.094 -26.109 -7.414 1 95.88 493 HIS B CA 1
ATOM 9098 C C . HIS B 1 493 ? 7.23 -26.859 -8.102 1 95.88 493 HIS B C 1
ATOM 9100 O O . HIS B 1 493 ? 8.398 -26.688 -7.75 1 95.88 493 HIS B O 1
ATOM 9106 N N . TYR B 1 494 ? 6.988 -27.609 -9.133 1 97.12 494 TYR B N 1
ATOM 9107 C CA . TYR B 1 494 ? 7.941 -28.562 -9.711 1 97.12 494 TYR B CA 1
ATOM 9108 C C . TYR B 1 494 ? 9.094 -27.812 -10.383 1 97.12 494 TYR B C 1
ATOM 9110 O O . TYR B 1 494 ? 10.195 -28.359 -10.508 1 97.12 494 TYR B O 1
ATOM 9118 N N . ASN B 1 495 ? 8.875 -26.578 -10.797 1 96.69 495 ASN B N 1
ATOM 9119 C CA . ASN B 1 495 ? 9.922 -25.797 -11.461 1 96.69 495 ASN B CA 1
ATOM 9120 C C . ASN B 1 495 ? 11.109 -25.547 -10.539 1 96.69 495 ASN B C 1
ATOM 9122 O O . ASN B 1 495 ? 12.258 -25.484 -10.992 1 96.69 495 ASN B O 1
ATOM 9126 N N . ALA B 1 496 ? 10.789 -25.375 -9.297 1 97.88 496 ALA B N 1
ATOM 9127 C CA . ALA B 1 496 ? 11.867 -25.172 -8.328 1 97.88 496 ALA B CA 1
ATOM 9128 C C . ALA B 1 496 ? 12.648 -26.453 -8.086 1 97.88 496 ALA B C 1
ATOM 9130 O O . ALA B 1 496 ? 13.875 -26.438 -7.961 1 97.88 496 ALA B O 1
ATOM 9131 N N . TRP B 1 497 ? 11.977 -27.562 -8.07 1 98.06 497 TRP B N 1
ATOM 9132 C CA . TRP B 1 497 ? 12.633 -28.859 -7.953 1 98.06 497 TRP B CA 1
ATOM 9133 C C . TRP B 1 497 ? 13.508 -29.125 -9.172 1 98.06 497 TRP B C 1
ATOM 9135 O O . TRP B 1 497 ? 14.641 -29.609 -9.039 1 98.06 497 TRP B O 1
ATOM 9145 N N . TYR B 1 498 ? 13.016 -28.828 -10.242 1 97.38 498 TYR B N 1
ATOM 9146 C CA . TYR B 1 498 ? 13.758 -28.953 -11.492 1 97.38 498 TYR B CA 1
ATOM 9147 C C . TYR B 1 498 ? 15.016 -28.094 -11.469 1 97.38 498 TYR B C 1
ATOM 9149 O O . TYR B 1 498 ? 16.094 -28.547 -11.859 1 97.38 498 TYR B O 1
ATOM 9157 N N . GLY B 1 499 ? 14.859 -26.859 -10.969 1 97.69 499 GLY B N 1
ATOM 9158 C CA . GLY B 1 499 ? 16.016 -25.984 -10.875 1 97.69 499 GLY B CA 1
ATOM 9159 C C . GLY B 1 499 ? 17.109 -26.516 -9.969 1 97.69 499 GLY B C 1
ATOM 9160 O O . GLY B 1 499 ? 18.281 -26.484 -10.32 1 97.69 499 GLY B O 1
ATOM 9161 N N . LEU B 1 500 ? 16.781 -27.094 -8.867 1 98 500 LEU B N 1
ATOM 9162 C CA . LEU B 1 500 ? 17.75 -27.688 -7.957 1 98 500 LEU B CA 1
ATOM 9163 C C . LEU B 1 500 ? 18.422 -28.906 -8.594 1 98 500 LEU B C 1
ATOM 9165 O O . LEU B 1 500 ? 19.625 -29.078 -8.484 1 98 500 LEU B O 1
ATOM 9169 N N . GLY B 1 501 ? 17.641 -29.703 -9.273 1 97.94 501 GLY B N 1
ATOM 9170 C CA . GLY B 1 501 ? 18.188 -30.859 -9.953 1 97.94 501 GLY B CA 1
ATOM 9171 C C . GLY B 1 501 ? 19.219 -30.5 -11.016 1 97.94 501 GLY B C 1
ATOM 9172 O O . GLY B 1 501 ? 20.25 -31.172 -11.141 1 97.94 501 GLY B O 1
ATOM 9173 N N . THR B 1 502 ? 18.938 -29.531 -11.734 1 97 502 THR B N 1
ATOM 9174 C CA . THR B 1 502 ? 19.844 -29.094 -12.797 1 97 502 THR B CA 1
ATOM 9175 C C . THR B 1 502 ? 21.172 -28.609 -12.211 1 97 502 THR B C 1
ATOM 9177 O O . THR B 1 502 ? 22.234 -28.859 -12.789 1 97 502 THR B O 1
ATOM 9180 N N . ILE B 1 503 ? 21.094 -27.875 -11.102 1 97.38 503 ILE B N 1
ATOM 9181 C CA . ILE B 1 503 ? 22.312 -27.391 -10.461 1 97.38 503 ILE B CA 1
ATOM 9182 C C . ILE B 1 503 ? 23.141 -28.562 -9.961 1 97.38 503 ILE B C 1
ATOM 9184 O O . ILE B 1 503 ? 24.359 -28.625 -10.18 1 97.38 503 ILE B O 1
ATOM 9188 N N . TYR B 1 504 ? 22.562 -29.531 -9.359 1 97.56 504 TYR B N 1
ATOM 9189 C CA . TYR B 1 504 ? 23.266 -30.703 -8.852 1 97.56 504 TYR B CA 1
ATOM 9190 C C . TYR B 1 504 ? 23.812 -31.547 -9.992 1 97.56 504 TYR B C 1
ATOM 9192 O O . TYR B 1 504 ? 24.891 -32.156 -9.875 1 97.56 504 TYR B O 1
ATOM 9200 N N . TYR B 1 505 ? 23.094 -31.609 -11.031 1 96.56 505 TYR B N 1
ATOM 9201 C CA . TYR B 1 505 ? 23.578 -32.312 -12.203 1 96.56 505 TYR B CA 1
ATOM 9202 C C . TYR B 1 505 ? 24.844 -31.656 -12.742 1 96.56 505 TYR B C 1
ATOM 9204 O O . TYR B 1 505 ? 25.812 -32.344 -13.086 1 96.56 505 TYR B O 1
ATOM 9212 N N . ARG B 1 506 ? 24.828 -30.359 -12.852 1 94.94 506 ARG B N 1
ATOM 9213 C CA . ARG B 1 506 ? 25.984 -29.609 -13.336 1 94.94 506 ARG B CA 1
ATOM 9214 C C . ARG B 1 506 ? 27.172 -29.781 -12.398 1 94.94 506 ARG B C 1
ATOM 9216 O O . ARG B 1 506 ? 28.328 -29.781 -12.836 1 94.94 506 ARG B O 1
ATOM 9223 N N . GLN B 1 507 ? 26.859 -29.953 -11.18 1 94.94 507 GLN B N 1
ATOM 9224 C CA . GLN B 1 507 ? 27.906 -30.156 -10.188 1 94.94 507 GLN B CA 1
ATOM 9225 C C . GLN B 1 507 ? 28.312 -31.609 -10.086 1 94.94 507 GLN B C 1
ATOM 9227 O O . GLN B 1 507 ? 29.125 -31.984 -9.234 1 94.94 507 GLN B O 1
ATOM 9232 N N . GLU B 1 508 ? 27.734 -32.469 -10.875 1 95.25 508 GLU B N 1
ATOM 9233 C CA . GLU B 1 508 ? 28.031 -33.906 -10.984 1 95.25 508 GLU B CA 1
ATOM 9234 C C . GLU B 1 508 ? 27.656 -34.625 -9.695 1 95.25 508 GLU B C 1
ATOM 9236 O O . GLU B 1 508 ? 28.344 -35.562 -9.297 1 95.25 508 GLU B O 1
ATOM 9241 N N . LYS B 1 509 ? 26.797 -34.031 -9.016 1 96.75 509 LYS B N 1
ATOM 9242 C CA . LYS B 1 509 ? 26.172 -34.719 -7.898 1 96.75 509 LYS B CA 1
ATOM 9243 C C . LYS B 1 509 ? 24.891 -35.438 -8.344 1 96.75 509 LYS B C 1
ATOM 9245 O O . LYS B 1 509 ? 23.781 -35 -8.039 1 96.75 509 LYS B O 1
ATOM 9250 N N . PHE B 1 510 ? 25.031 -36.562 -8.914 1 96.81 510 PHE B N 1
ATOM 9251 C CA . PHE B 1 510 ? 23.969 -37.219 -9.688 1 96.81 510 PHE B CA 1
ATOM 9252 C C . PHE B 1 510 ? 22.906 -37.812 -8.766 1 96.81 510 PHE B C 1
ATOM 9254 O O . PHE B 1 510 ? 21.734 -37.875 -9.117 1 96.81 510 PHE B O 1
ATOM 9261 N N . GLU B 1 511 ? 23.297 -38.219 -7.574 1 96.19 511 GLU B N 1
ATOM 9262 C CA . GLU B 1 511 ? 22.312 -38.75 -6.641 1 96.19 511 GLU B CA 1
ATOM 9263 C C . GLU B 1 511 ? 21.312 -37.688 -6.215 1 96.19 511 GLU B C 1
ATOM 9265 O O . GLU B 1 511 ? 20.109 -37.938 -6.168 1 96.19 511 GLU B O 1
ATOM 9270 N N . PHE B 1 512 ? 21.875 -36.562 -5.941 1 97.31 512 PHE B N 1
ATOM 9271 C CA . PHE B 1 512 ? 21.016 -35.438 -5.555 1 97.31 512 PHE B CA 1
ATOM 9272 C C . PHE B 1 512 ? 20.156 -35 -6.734 1 97.31 512 PHE B C 1
ATOM 9274 O O . PHE B 1 512 ? 18.984 -34.656 -6.57 1 97.31 512 PHE B O 1
ATOM 9281 N N . ALA B 1 513 ? 20.703 -34.938 -7.867 1 98.06 513 ALA B N 1
ATOM 9282 C CA . ALA B 1 513 ? 19.953 -34.562 -9.062 1 98.06 513 ALA B CA 1
ATOM 9283 C C . ALA B 1 513 ? 18.797 -35.5 -9.32 1 98.06 513 ALA B C 1
ATOM 9285 O O . ALA B 1 513 ? 17.672 -35.062 -9.609 1 98.06 513 ALA B O 1
ATOM 9286 N N . GLU B 1 514 ? 19.094 -36.781 -9.219 1 97.75 514 GLU B N 1
ATOM 9287 C CA . GLU B 1 514 ? 18.047 -37.781 -9.422 1 97.75 514 GLU B CA 1
ATOM 9288 C C . GLU B 1 514 ? 16.906 -37.594 -8.43 1 97.75 514 GLU B C 1
ATOM 9290 O O . GLU B 1 514 ? 15.734 -37.688 -8.812 1 97.75 514 GLU B O 1
ATOM 9295 N N . TYR B 1 515 ? 17.312 -37.406 -7.188 1 98 515 TYR B N 1
ATOM 9296 C CA . TYR B 1 515 ? 16.297 -37.219 -6.156 1 98 515 TYR B CA 1
ATOM 9297 C C . TYR B 1 515 ? 15.367 -36.062 -6.516 1 98 515 TYR B C 1
ATOM 9299 O O . TYR B 1 515 ? 14.141 -36.188 -6.426 1 98 515 TYR B O 1
ATOM 9307 N N . HIS B 1 516 ? 15.914 -34.938 -6.859 1 98.12 516 HIS B N 1
ATOM 9308 C CA . HIS B 1 516 ? 15.133 -33.75 -7.141 1 98.12 516 HIS B CA 1
ATOM 9309 C C . HIS B 1 516 ? 14.312 -33.906 -8.414 1 98.12 516 HIS B C 1
ATOM 9311 O O . HIS B 1 516 ? 13.172 -33.438 -8.492 1 98.12 516 HIS B O 1
ATOM 9317 N N . PHE B 1 517 ? 14.789 -34.562 -9.453 1 98.12 517 PHE B N 1
ATOM 9318 C CA . PHE B 1 517 ? 14.023 -34.781 -10.672 1 98.12 517 PHE B CA 1
ATOM 9319 C C . PHE B 1 517 ? 12.867 -35.75 -10.414 1 98.12 517 PHE B C 1
ATOM 9321 O O . PHE B 1 517 ? 11.781 -35.562 -10.961 1 98.12 517 PHE B O 1
ATOM 9328 N N . ARG B 1 518 ? 13.094 -36.719 -9.602 1 97.88 518 ARG B N 1
ATOM 9329 C CA . ARG B 1 518 ? 12.023 -37.656 -9.273 1 97.88 518 ARG B CA 1
ATOM 9330 C C . ARG B 1 518 ? 10.914 -36.969 -8.484 1 97.88 518 ARG B C 1
ATOM 9332 O O . ARG B 1 518 ? 9.734 -37.25 -8.688 1 97.88 518 ARG B O 1
ATOM 9339 N N . ARG B 1 519 ? 11.344 -36.125 -7.59 1 97.56 519 ARG B N 1
ATOM 9340 C CA . ARG B 1 519 ? 10.352 -35.344 -6.844 1 97.56 519 ARG B CA 1
ATOM 9341 C C . ARG B 1 519 ? 9.539 -34.469 -7.773 1 97.56 519 ARG B C 1
ATOM 9343 O O . ARG B 1 519 ? 8.328 -34.312 -7.605 1 97.56 519 ARG B O 1
ATOM 9350 N N . ALA B 1 520 ? 10.188 -33.781 -8.711 1 97.88 520 ALA B N 1
ATOM 9351 C CA . ALA B 1 520 ? 9.5 -32.938 -9.695 1 97.88 520 ALA B CA 1
ATOM 9352 C C . ALA B 1 520 ? 8.531 -33.781 -10.539 1 97.88 520 ALA B C 1
ATOM 9354 O O . ALA B 1 520 ? 7.418 -33.312 -10.828 1 97.88 520 ALA B O 1
ATOM 9355 N N . LEU B 1 521 ? 8.953 -35 -10.859 1 97.19 521 LEU B N 1
ATOM 9356 C CA . LEU B 1 521 ? 8.141 -35.875 -11.703 1 97.19 521 LEU B CA 1
ATOM 9357 C C . LEU B 1 521 ? 6.941 -36.406 -10.93 1 97.19 521 LEU B C 1
ATOM 9359 O O . LEU B 1 521 ? 5.91 -36.719 -11.523 1 97.19 521 LEU B O 1
ATOM 9363 N N . GLU B 1 522 ? 7.086 -36.531 -9.648 1 96.31 522 GLU B N 1
ATOM 9364 C CA . GLU B 1 522 ? 5.945 -36.906 -8.82 1 96.31 522 GLU B CA 1
ATOM 9365 C C . GLU B 1 522 ? 4.848 -35.844 -8.875 1 96.31 522 GLU B C 1
ATOM 9367 O O . GLU B 1 522 ? 3.66 -36.188 -8.797 1 96.31 522 GLU B O 1
ATOM 9372 N N . ILE B 1 523 ? 5.23 -34.656 -8.992 1 96 523 ILE B N 1
ATOM 9373 C CA . ILE B 1 523 ? 4.285 -33.531 -9.047 1 96 523 ILE B CA 1
ATOM 9374 C C . ILE B 1 523 ? 3.719 -33.406 -10.461 1 96 523 ILE B C 1
ATOM 9376 O O . ILE B 1 523 ? 2.502 -33.344 -10.648 1 96 523 ILE B O 1
ATOM 9380 N N . ASN B 1 524 ? 4.613 -33.406 -11.469 1 96.12 524 ASN B N 1
ATOM 9381 C CA . ASN B 1 524 ? 4.211 -33.344 -12.867 1 96.12 524 ASN B CA 1
ATOM 9382 C C . ASN B 1 524 ? 4.766 -34.5 -13.672 1 96.12 524 ASN B C 1
ATOM 9384 O O . ASN B 1 524 ? 5.773 -34.375 -14.359 1 96.12 524 ASN B O 1
ATOM 9388 N N . PRO B 1 525 ? 4.07 -35.531 -13.703 1 94.31 525 PRO B N 1
ATOM 9389 C CA . PRO B 1 525 ? 4.559 -36.719 -14.406 1 94.31 525 PRO B CA 1
ATOM 9390 C C . PRO B 1 525 ? 4.441 -36.594 -15.922 1 94.31 525 PRO B C 1
ATOM 9392 O O . PRO B 1 525 ? 5.031 -37.406 -16.656 1 94.31 525 PRO B O 1
ATOM 9395 N N . ARG B 1 526 ? 3.807 -35.656 -16.391 1 93.5 526 ARG B N 1
ATOM 9396 C CA . ARG B 1 526 ? 3.564 -35.562 -17.828 1 93.5 526 ARG B CA 1
ATOM 9397 C C . ARG B 1 526 ? 4.52 -34.562 -18.453 1 93.5 526 ARG B C 1
ATOM 9399 O O . ARG B 1 526 ? 4.324 -34.156 -19.609 1 93.5 526 ARG B O 1
ATOM 9406 N N . SER B 1 527 ? 5.496 -34.219 -17.766 1 93.25 527 SER B N 1
ATOM 9407 C CA . SER B 1 527 ? 6.488 -33.312 -18.312 1 93.25 527 SER B CA 1
ATOM 9408 C C . SER B 1 527 ? 7.578 -34.062 -19.078 1 93.25 527 SER B C 1
ATOM 9410 O O . SER B 1 527 ? 8.32 -34.844 -18.484 1 93.25 527 SER B O 1
ATOM 9412 N N . SER B 1 528 ? 7.691 -33.812 -20.375 1 93.62 528 SER B N 1
ATOM 9413 C CA . SER B 1 528 ? 8.727 -34.438 -21.188 1 93.62 528 SER B CA 1
ATOM 9414 C C . SER B 1 528 ? 10.117 -33.969 -20.766 1 93.62 528 SER B C 1
ATOM 9416 O O . SER B 1 528 ? 11.055 -34.75 -20.719 1 93.62 528 SER B O 1
ATOM 9418 N N . LEU B 1 529 ? 10.195 -32.781 -20.453 1 92.69 529 LEU B N 1
ATOM 9419 C CA . LEU B 1 529 ? 11.469 -32.188 -20.062 1 92.69 529 LEU B CA 1
ATOM 9420 C C . LEU B 1 529 ? 12.031 -32.875 -18.828 1 92.69 529 LEU B C 1
ATOM 9422 O O . LEU B 1 529 ? 13.219 -33.188 -18.781 1 92.69 529 LEU B O 1
ATOM 9426 N N . LEU B 1 530 ? 11.242 -33.094 -17.891 1 95.56 530 LEU B N 1
ATOM 9427 C CA . LEU B 1 530 ? 11.688 -33.719 -16.656 1 95.56 530 LEU B CA 1
ATOM 9428 C C . LEU B 1 530 ? 12.125 -35.156 -16.875 1 95.56 530 LEU B C 1
ATOM 9430 O O . LEU B 1 530 ? 13.117 -35.625 -16.312 1 95.56 530 LEU B O 1
ATOM 9434 N N . HIS B 1 531 ? 11.406 -35.844 -17.719 1 96.06 531 HIS B N 1
ATOM 9435 C CA . HIS B 1 531 ? 11.797 -37.219 -18.062 1 96.06 531 HIS B CA 1
ATOM 9436 C C . HIS B 1 531 ? 13.141 -37.219 -18.797 1 96.06 531 HIS B C 1
ATOM 9438 O O . HIS B 1 531 ? 13.953 -38.125 -18.594 1 96.06 531 HIS B O 1
ATOM 9444 N N . CYS B 1 532 ? 13.312 -36.281 -19.641 1 94.81 532 CYS B N 1
ATOM 9445 C CA . CYS B 1 532 ? 14.57 -36.188 -20.375 1 94.81 532 CYS B CA 1
ATOM 9446 C C . CYS B 1 532 ? 15.75 -35.969 -19.422 1 94.81 532 CYS B C 1
ATOM 9448 O O . CYS B 1 532 ? 16.766 -36.656 -19.562 1 94.81 532 CYS B O 1
ATOM 9450 N N . PHE B 1 533 ? 15.562 -35.156 -18.5 1 95.75 533 PHE B N 1
ATOM 9451 C CA . PHE B 1 533 ? 16.641 -34.875 -17.562 1 95.75 533 PHE B CA 1
ATOM 9452 C C . PHE B 1 533 ? 16.891 -36.094 -16.656 1 95.75 533 PHE B C 1
ATOM 9454 O O . PHE B 1 533 ? 18.031 -36.375 -16.312 1 95.75 533 PHE B O 1
ATOM 9461 N N . LEU B 1 534 ? 15.844 -36.719 -16.25 1 96.81 534 LEU B N 1
ATOM 9462 C CA . LEU B 1 534 ? 16.031 -37.938 -15.477 1 96.81 534 LEU B CA 1
ATOM 9463 C C . LEU B 1 534 ? 16.766 -39 -16.281 1 96.81 534 LEU B C 1
ATOM 9465 O O . LEU B 1 534 ? 17.641 -39.719 -15.758 1 96.81 534 LEU B O 1
ATOM 9469 N N . GLY B 1 535 ? 16.453 -39.125 -17.578 1 96.56 535 GLY B N 1
ATOM 9470 C CA . GLY B 1 535 ? 17.172 -40.031 -18.469 1 96.56 535 GLY B CA 1
ATOM 9471 C C . GLY B 1 535 ? 18.656 -39.719 -18.562 1 96.56 535 GLY B C 1
ATOM 9472 O O . GLY B 1 535 ? 19.484 -40.625 -18.594 1 96.56 535 GLY B O 1
ATOM 9473 N N . MET B 1 536 ? 18.984 -38.469 -18.578 1 95.69 536 MET B N 1
ATOM 9474 C CA . MET B 1 536 ? 20.375 -38.031 -18.641 1 95.69 536 MET B CA 1
ATOM 9475 C C . MET B 1 536 ? 21.125 -38.406 -17.375 1 95.69 536 MET B C 1
ATOM 9477 O O . MET B 1 536 ? 22.281 -38.844 -17.422 1 95.69 536 MET B O 1
ATOM 9481 N N . VAL B 1 537 ? 20.469 -38.219 -16.266 1 97 537 VAL B N 1
ATOM 9482 C CA . VAL B 1 537 ? 21.078 -38.562 -14.984 1 97 537 VAL B CA 1
ATOM 9483 C C . VAL B 1 537 ? 21.297 -40.094 -14.898 1 97 537 VAL B C 1
ATOM 9485 O O . VAL B 1 537 ? 22.344 -40.531 -14.438 1 97 537 VAL B O 1
ATOM 9488 N N . LEU B 1 538 ? 20.328 -40.875 -15.375 1 97.06 538 LEU B N 1
ATOM 9489 C CA . LEU B 1 538 ? 20.438 -42.344 -15.367 1 97.06 538 LEU B CA 1
ATOM 9490 C C . LEU B 1 538 ? 21.547 -42.812 -16.297 1 97.06 538 LEU B C 1
ATOM 9492 O O . LEU B 1 538 ? 22.25 -43.781 -16 1 97.06 538 LEU B O 1
ATOM 9496 N N . HIS B 1 539 ? 21.719 -42.094 -17.344 1 95.88 539 HIS B N 1
ATOM 9497 C CA . HIS B 1 539 ? 22.812 -42.375 -18.266 1 95.88 539 HIS B CA 1
ATOM 9498 C C . HIS B 1 539 ? 24.156 -42.156 -17.578 1 95.88 539 HIS B C 1
ATOM 9500 O O . HIS B 1 539 ? 25.078 -42.969 -17.688 1 95.88 539 HIS B O 1
ATOM 9506 N N . ALA B 1 540 ? 24.234 -41.031 -16.859 1 95.19 540 ALA B N 1
ATOM 9507 C CA . ALA B 1 540 ? 25.469 -40.656 -16.188 1 95.19 540 ALA B CA 1
ATOM 9508 C C . ALA B 1 540 ? 25.812 -41.625 -15.062 1 95.19 540 ALA B C 1
ATOM 9510 O O . ALA B 1 540 ? 26.984 -41.812 -14.734 1 95.19 540 ALA B O 1
ATOM 9511 N N . THR B 1 541 ? 24.844 -42.25 -14.508 1 95.5 541 THR B N 1
ATOM 9512 C CA . THR B 1 541 ? 25.062 -43.188 -13.422 1 95.5 541 THR B CA 1
ATOM 9513 C C . THR B 1 541 ? 25.109 -44.625 -13.961 1 95.5 541 THR B C 1
ATOM 9515 O O . THR B 1 541 ? 24.969 -45.594 -13.203 1 95.5 541 THR B O 1
ATOM 9518 N N . HIS B 1 542 ? 25.156 -44.875 -15.258 1 93.88 542 HIS B N 1
ATOM 9519 C CA . HIS B 1 542 ? 25.391 -46.125 -15.977 1 93.88 542 HIS B CA 1
ATOM 9520 C C . HIS B 1 542 ? 24.203 -47.062 -15.852 1 93.88 542 HIS B C 1
ATOM 9522 O O . HIS B 1 542 ? 24.375 -48.281 -15.859 1 93.88 542 HIS B O 1
ATOM 9528 N N . ARG B 1 543 ? 23.094 -46.594 -15.602 1 96.25 543 ARG B N 1
ATOM 9529 C CA . ARG B 1 543 ? 21.844 -47.344 -15.656 1 96.25 543 ARG B CA 1
ATOM 9530 C C . ARG B 1 543 ? 21.156 -47.156 -17 1 96.25 543 ARG B C 1
ATOM 9532 O O . ARG B 1 543 ? 20.125 -46.5 -17.094 1 96.25 543 ARG B O 1
ATOM 9539 N N . TYR B 1 544 ? 21.547 -47.812 -18 1 95.06 544 TYR B N 1
ATOM 9540 C CA . TYR B 1 544 ? 21.25 -47.562 -19.406 1 95.06 544 TYR B CA 1
ATOM 9541 C C . TYR B 1 544 ? 19.844 -48 -19.766 1 95.06 544 TYR B C 1
ATOM 9543 O O . TYR B 1 544 ? 19.125 -47.312 -20.484 1 95.06 544 TYR B O 1
ATOM 9551 N N . ASP B 1 545 ? 19.406 -49.125 -19.266 1 94.94 545 ASP B N 1
ATOM 9552 C CA . ASP B 1 545 ? 18.094 -49.625 -19.609 1 94.94 545 ASP B CA 1
ATOM 9553 C C . ASP B 1 545 ? 16.984 -48.688 -19.094 1 94.94 545 ASP B C 1
ATOM 9555 O O . ASP B 1 545 ? 16.031 -48.406 -19.812 1 94.94 545 ASP B O 1
ATOM 9559 N N . GLU B 1 546 ? 17.188 -48.344 -17.844 1 96.25 546 GLU B N 1
ATOM 9560 C CA . GLU B 1 546 ? 16.219 -47.438 -17.266 1 96.25 546 GLU B CA 1
ATOM 9561 C C . GLU B 1 546 ? 16.219 -46.094 -18 1 96.25 546 GLU B C 1
ATOM 9563 O O . GLU B 1 546 ? 15.18 -45.438 -18.141 1 96.25 546 GLU B O 1
ATOM 9568 N N . ALA B 1 547 ? 17.344 -45.625 -18.359 1 96.88 547 ALA B N 1
ATOM 9569 C CA . ALA B 1 547 ? 17.469 -44.344 -19.094 1 96.88 547 ALA B CA 1
ATOM 9570 C C . ALA B 1 547 ? 16.719 -44.438 -20.422 1 96.88 547 ALA B C 1
ATOM 9572 O O . ALA B 1 547 ? 16 -43.5 -20.781 1 96.88 547 ALA B O 1
ATOM 9573 N N . LEU B 1 548 ? 16.891 -45.562 -21.141 1 95.44 548 LEU B N 1
ATOM 9574 C CA . LEU B 1 548 ? 16.234 -45.719 -22.438 1 95.44 548 LEU B CA 1
ATOM 9575 C C . LEU B 1 548 ? 14.719 -45.719 -22.281 1 95.44 548 LEU B C 1
ATOM 9577 O O . LEU B 1 548 ? 14 -45.125 -23.078 1 95.44 548 LEU B O 1
ATOM 9581 N N . ASP B 1 549 ? 14.289 -46.375 -21.234 1 96 549 ASP B N 1
ATOM 9582 C CA . ASP B 1 549 ? 12.852 -46.438 -20.984 1 96 549 ASP B CA 1
ATOM 9583 C C . ASP B 1 549 ? 12.297 -45.031 -20.672 1 96 549 ASP B C 1
ATOM 9585 O O . ASP B 1 549 ? 11.25 -44.656 -21.188 1 96 549 ASP B O 1
ATOM 9589 N N . THR B 1 550 ? 12.984 -44.344 -19.812 1 96.25 550 THR B N 1
ATOM 9590 C CA . THR B 1 550 ? 12.555 -43.031 -19.406 1 96.25 550 THR B CA 1
ATOM 9591 C C . THR B 1 550 ? 12.562 -42.062 -20.594 1 96.25 550 THR B C 1
ATOM 9593 O O . THR B 1 550 ? 11.664 -41.25 -20.75 1 96.25 550 THR B O 1
ATOM 9596 N N . LEU B 1 551 ? 13.523 -42.125 -21.406 1 95.31 551 LEU B N 1
ATOM 9597 C CA . LEU B 1 551 ? 13.633 -41.25 -22.562 1 95.31 551 LEU B CA 1
ATOM 9598 C C . LEU B 1 551 ? 12.578 -41.625 -23.609 1 95.31 551 LEU B C 1
ATOM 9600 O O . LEU B 1 551 ? 12.109 -40.75 -24.344 1 95.31 551 LEU B O 1
ATOM 9604 N N . ALA B 1 552 ? 12.219 -42.844 -23.641 1 94.06 552 ALA B N 1
ATOM 9605 C CA . ALA B 1 552 ? 11.125 -43.25 -24.531 1 94.06 552 ALA B CA 1
ATOM 9606 C C . ALA B 1 552 ? 9.812 -42.594 -24.109 1 94.06 552 ALA B C 1
ATOM 9608 O O . ALA B 1 552 ? 9.023 -42.188 -24.953 1 94.06 552 ALA B O 1
ATOM 9609 N N . ILE B 1 553 ? 9.617 -42.594 -22.812 1 94.88 553 ILE B N 1
ATOM 9610 C CA . ILE B 1 553 ? 8.43 -41.938 -22.281 1 94.88 553 ILE B CA 1
ATOM 9611 C C . ILE B 1 553 ? 8.453 -40.469 -22.641 1 94.88 553 ILE B C 1
ATOM 9613 O O . ILE B 1 553 ? 7.43 -39.906 -23.047 1 94.88 553 ILE B O 1
ATOM 9617 N N . ALA B 1 554 ? 9.57 -39.812 -22.484 1 94.44 554 ALA B N 1
ATOM 9618 C CA . ALA B 1 554 ? 9.727 -38.406 -22.797 1 94.44 554 ALA B CA 1
ATOM 9619 C C . ALA B 1 554 ? 9.391 -38.125 -24.266 1 94.44 554 ALA B C 1
ATOM 9621 O O . ALA B 1 554 ? 8.734 -37.125 -24.578 1 94.44 554 ALA B O 1
ATOM 9622 N N . ALA B 1 555 ? 9.844 -39 -25.156 1 91.38 555 ALA B N 1
ATOM 9623 C CA . ALA B 1 555 ? 9.617 -38.844 -26.578 1 91.38 555 ALA B CA 1
ATOM 9624 C C . ALA B 1 555 ? 8.141 -39 -26.922 1 91.38 555 ALA B C 1
ATOM 9626 O O . ALA B 1 555 ? 7.629 -38.375 -27.844 1 91.38 555 ALA B O 1
ATOM 9627 N N . GLU B 1 556 ? 7.512 -39.844 -26.188 1 91.44 556 GLU B N 1
ATOM 9628 C CA . GLU B 1 556 ? 6.09 -40.062 -26.422 1 91.44 556 GLU B CA 1
ATOM 9629 C C . GLU B 1 556 ? 5.25 -38.875 -25.969 1 91.44 556 GLU B C 1
ATOM 9631 O O . GLU B 1 556 ? 4.23 -38.562 -26.578 1 91.44 556 GLU B O 1
ATOM 9636 N N . LEU B 1 557 ? 5.664 -38.25 -24.922 1 90.38 557 LEU B N 1
ATOM 9637 C CA . LEU B 1 557 ? 4.934 -37.125 -24.359 1 90.38 557 LEU B CA 1
ATOM 9638 C C . LEU B 1 557 ? 5.027 -35.906 -25.266 1 90.38 557 LEU B C 1
ATOM 9640 O O . LEU B 1 557 ? 4.066 -35.125 -25.391 1 90.38 557 LEU B O 1
ATOM 9644 N N . GLN B 1 558 ? 6.176 -35.719 -25.844 1 88.38 558 GLN B N 1
ATOM 9645 C CA . GLN B 1 558 ? 6.383 -34.625 -26.781 1 88.38 558 GLN B CA 1
ATOM 9646 C C . GLN B 1 558 ? 7.121 -35.125 -28.031 1 88.38 558 GLN B C 1
ATOM 9648 O O . GLN B 1 558 ? 8.328 -34.906 -28.156 1 88.38 558 GLN B O 1
ATOM 9653 N N . PRO B 1 559 ? 6.371 -35.5 -28.891 1 81.75 559 PRO B N 1
ATOM 9654 C CA . PRO B 1 559 ? 7.008 -36.094 -30.062 1 81.75 559 PRO B CA 1
ATOM 9655 C C . PRO B 1 559 ? 7.754 -35.062 -30.906 1 81.75 559 PRO B C 1
ATOM 9657 O O . PRO B 1 559 ? 8.672 -35.406 -31.656 1 81.75 559 PRO B O 1
ATOM 9660 N N . LEU B 1 560 ? 7.422 -33.906 -30.719 1 77.75 560 LEU B N 1
ATOM 9661 C CA . LEU B 1 560 ? 8.039 -32.875 -31.547 1 77.75 560 LEU B CA 1
ATOM 9662 C C . LEU B 1 560 ? 9.32 -32.344 -30.891 1 77.75 560 LEU B C 1
ATOM 9664 O O . LEU B 1 560 ? 10.062 -31.578 -31.516 1 77.75 560 LEU B O 1
ATOM 9668 N N . ASN B 1 561 ? 9.625 -32.844 -29.766 1 78.69 561 ASN B N 1
ATOM 9669 C CA . ASN B 1 561 ? 10.844 -32.438 -29.078 1 78.69 561 ASN B CA 1
ATOM 9670 C C . ASN B 1 561 ? 12.023 -33.344 -29.438 1 78.69 561 ASN B C 1
ATOM 9672 O O . ASN B 1 561 ? 12.023 -34.531 -29.109 1 78.69 561 ASN B O 1
ATOM 9676 N N . PRO B 1 562 ? 13.008 -32.781 -30.031 1 85.25 562 PRO B N 1
ATOM 9677 C CA . PRO B 1 562 ? 14.133 -33.594 -30.5 1 85.25 562 PRO B CA 1
ATOM 9678 C C . PRO B 1 562 ? 15.109 -33.969 -29.375 1 85.25 562 PRO B C 1
ATOM 9680 O O . PRO B 1 562 ? 15.922 -34.875 -29.531 1 85.25 562 PRO B O 1
ATOM 9683 N N . GLN B 1 563 ? 14.93 -33.312 -28.297 1 87.19 563 GLN B N 1
ATOM 9684 C CA . GLN B 1 563 ? 15.914 -33.5 -27.234 1 87.19 563 GLN B CA 1
ATOM 9685 C C . GLN B 1 563 ? 15.852 -34.906 -26.656 1 87.19 563 GLN B C 1
ATOM 9687 O O . GLN B 1 563 ? 16.891 -35.531 -26.391 1 87.19 563 GLN B O 1
ATOM 9692 N N . ALA B 1 564 ? 14.703 -35.469 -26.484 1 90.62 564 ALA B N 1
ATOM 9693 C CA . ALA B 1 564 ? 14.547 -36.812 -25.906 1 90.62 564 ALA B CA 1
ATOM 9694 C C . ALA B 1 564 ? 15.156 -37.875 -26.812 1 90.62 564 ALA B C 1
ATOM 9696 O O . ALA B 1 564 ? 15.852 -38.781 -26.344 1 90.62 564 ALA B O 1
ATOM 9697 N N . ARG B 1 565 ? 14.961 -37.719 -28.094 1 91 565 ARG B N 1
ATOM 9698 C CA . ARG B 1 565 ? 15.492 -38.656 -29.062 1 91 565 ARG B CA 1
ATOM 9699 C C . ARG B 1 565 ? 17 -38.531 -29.188 1 91 565 ARG B C 1
ATOM 9701 O O . ARG B 1 565 ? 17.703 -39.531 -29.359 1 91 565 ARG B O 1
ATOM 9708 N N . PHE B 1 566 ? 17.469 -37.375 -29.109 1 92.38 566 PHE B N 1
ATOM 9709 C CA . PHE B 1 566 ? 18.906 -37.156 -29.141 1 92.38 566 PHE B CA 1
ATOM 9710 C C . PHE B 1 566 ? 19.594 -37.812 -27.969 1 92.38 566 PHE B C 1
ATOM 9712 O O . PHE B 1 566 ? 20.641 -38.438 -28.125 1 92.38 566 PHE B O 1
ATOM 9719 N N . GLN B 1 567 ? 19.031 -37.625 -26.859 1 92.81 567 GLN B N 1
ATOM 9720 C CA . GLN B 1 567 ? 19.609 -38.219 -25.672 1 92.81 567 GLN B CA 1
ATOM 9721 C C . GLN B 1 567 ? 19.516 -39.75 -25.703 1 92.81 567 GLN B C 1
ATOM 9723 O O . GLN B 1 567 ? 20.406 -40.438 -25.203 1 92.81 567 GLN B O 1
ATOM 9728 N N . ARG B 1 568 ? 18.406 -40.219 -26.234 1 93.62 568 ARG B N 1
ATOM 9729 C CA . ARG B 1 568 ? 18.281 -41.656 -26.406 1 93.62 568 ARG B CA 1
ATOM 9730 C C . ARG B 1 568 ? 19.375 -42.188 -27.297 1 93.62 568 ARG B C 1
ATOM 9732 O O . ARG B 1 568 ? 19.953 -43.25 -27.016 1 93.62 568 ARG B O 1
ATOM 9739 N N . ALA B 1 569 ? 19.688 -41.469 -28.359 1 93.56 569 ALA B N 1
ATOM 9740 C CA . ALA B 1 569 ? 20.781 -41.844 -29.234 1 93.56 569 ALA B CA 1
ATOM 9741 C C . ALA B 1 569 ? 22.109 -41.875 -28.484 1 93.56 569 ALA B C 1
ATOM 9743 O O . ALA B 1 569 ? 22.953 -42.75 -28.703 1 93.56 569 ALA B O 1
ATOM 9744 N N . ASN B 1 570 ? 22.281 -40.938 -27.656 1 92.88 570 ASN B N 1
ATOM 9745 C CA . ASN B 1 570 ? 23.5 -40.875 -26.844 1 92.88 570 ASN B CA 1
ATOM 9746 C C . ASN B 1 570 ? 23.656 -42.125 -25.969 1 92.88 570 ASN B C 1
ATOM 9748 O O . ASN B 1 570 ? 24.75 -42.625 -25.812 1 92.88 570 ASN B O 1
ATOM 9752 N N . VAL B 1 571 ? 22.609 -42.531 -25.406 1 94.81 571 VAL B N 1
ATOM 9753 C CA . VAL B 1 571 ? 22.641 -43.719 -24.562 1 94.81 571 VAL B CA 1
ATOM 9754 C C . VAL B 1 571 ? 22.938 -44.969 -25.406 1 94.81 571 VAL B C 1
ATOM 9756 O O . VAL B 1 571 ? 23.703 -45.812 -24.984 1 94.81 571 VAL B O 1
ATOM 9759 N N . LEU B 1 572 ? 22.391 -45.031 -26.578 1 94.88 572 LEU B N 1
ATOM 9760 C CA . LEU B 1 572 ? 22.609 -46.156 -27.469 1 94.88 572 LEU B CA 1
ATOM 9761 C C . LEU B 1 572 ? 24.047 -46.188 -27.953 1 94.88 572 LEU B C 1
ATOM 9763 O O . LEU B 1 572 ? 24.625 -47.281 -28.109 1 94.88 572 LEU B O 1
ATOM 9767 N N . ILE B 1 573 ? 24.625 -45.094 -28.141 1 93 573 ILE B N 1
ATOM 9768 C CA . ILE B 1 573 ? 26.031 -45 -28.562 1 93 573 ILE B CA 1
ATOM 9769 C C . ILE B 1 573 ? 26.922 -45.562 -27.453 1 93 573 ILE B C 1
ATOM 9771 O O . ILE B 1 573 ? 27.875 -46.281 -27.719 1 93 573 ILE B O 1
ATOM 9775 N N . THR B 1 574 ? 26.562 -45.188 -26.25 1 93 574 THR B N 1
ATOM 9776 C CA . THR B 1 574 ? 27.328 -45.656 -25.109 1 93 574 THR B CA 1
ATOM 9777 C C . THR B 1 574 ? 27.234 -47.156 -24.969 1 93 574 THR B C 1
ATOM 9779 O O . THR B 1 574 ? 28.188 -47.812 -24.547 1 93 574 THR B O 1
ATOM 9782 N N . GLN B 1 575 ? 26.109 -47.75 -25.422 1 93.62 575 GLN B N 1
ATOM 9783 C CA . GLN B 1 575 ? 25.906 -49.188 -25.391 1 93.62 575 GLN B CA 1
ATOM 9784 C C . GLN B 1 575 ? 26.438 -49.844 -26.656 1 93.62 575 GLN B C 1
ATOM 9786 O O . GLN B 1 575 ? 26.25 -51.031 -26.875 1 93.62 575 GLN B O 1
ATOM 9791 N N . GLN B 1 576 ? 27.016 -49.062 -27.562 1 90.62 576 GLN B N 1
ATOM 9792 C CA . GLN B 1 576 ? 27.609 -49.531 -28.812 1 90.62 576 GLN B CA 1
ATOM 9793 C C . GLN B 1 576 ? 26.562 -50.094 -29.766 1 90.62 576 GLN B C 1
ATOM 9795 O O . GLN B 1 576 ? 26.828 -51.031 -30.516 1 90.62 576 GLN B O 1
ATOM 9800 N N . ARG B 1 577 ? 25.391 -49.688 -29.531 1 93.69 577 ARG B N 1
ATOM 9801 C CA . ARG B 1 577 ? 24.312 -49.969 -30.484 1 93.69 577 ARG B CA 1
ATOM 9802 C C . ARG B 1 577 ? 24.203 -48.875 -31.531 1 93.69 577 ARG B C 1
ATOM 9804 O O . ARG B 1 577 ? 23.234 -48.094 -31.547 1 93.69 577 ARG B O 1
ATOM 9811 N N . PHE B 1 578 ? 25.031 -48.844 -32.469 1 93 578 PHE B N 1
ATOM 9812 C CA . PHE B 1 578 ? 25.266 -47.75 -33.375 1 93 578 PHE B CA 1
ATOM 9813 C C . PHE B 1 578 ? 24.188 -47.656 -34.438 1 93 578 PHE B C 1
ATOM 9815 O O . PHE B 1 578 ? 23.781 -46.562 -34.844 1 93 578 PHE B O 1
ATOM 9822 N N . GLU B 1 579 ? 23.688 -48.781 -34.844 1 93.5 579 GLU B N 1
ATOM 9823 C CA . GLU B 1 579 ? 22.656 -48.75 -35.875 1 93.5 579 GLU B CA 1
ATOM 9824 C C . GLU B 1 579 ? 21.375 -48.125 -35.375 1 93.5 579 GLU B C 1
ATOM 9826 O O . GLU B 1 579 ? 20.766 -47.312 -36.062 1 93.5 579 GLU B O 1
ATOM 9831 N N . GLU B 1 580 ? 21.062 -48.625 -34.219 1 93.62 580 GLU B N 1
ATOM 9832 C CA . GLU B 1 580 ? 19.859 -48.062 -33.625 1 93.62 580 GLU B CA 1
ATOM 9833 C C . GLU B 1 580 ? 20.031 -46.562 -33.312 1 93.62 580 GLU B C 1
ATOM 9835 O O . GLU B 1 580 ? 19.094 -45.781 -33.469 1 93.62 580 GLU B O 1
ATOM 9840 N N . ALA B 1 581 ? 21.141 -46.156 -32.844 1 94.38 581 ALA B N 1
ATOM 9841 C CA . ALA B 1 581 ? 21.453 -44.781 -32.562 1 94.38 581 ALA B CA 1
ATOM 9842 C C . ALA B 1 581 ? 21.328 -43.906 -33.812 1 94.38 581 ALA B C 1
ATOM 9844 O O . ALA B 1 581 ? 20.812 -42.812 -33.781 1 94.38 581 ALA B O 1
ATOM 9845 N N . LEU B 1 582 ? 21.859 -44.438 -34.875 1 92.75 582 LEU B N 1
ATOM 9846 C CA . LEU B 1 582 ? 21.812 -43.719 -36.156 1 92.75 582 LEU B CA 1
ATOM 9847 C C . LEU B 1 582 ? 20.375 -43.5 -36.625 1 92.75 582 LEU B C 1
ATOM 9849 O O . LEU B 1 582 ? 20.047 -42.469 -37.219 1 92.75 582 LEU B O 1
ATOM 9853 N N . GLU B 1 583 ? 19.562 -44.469 -36.375 1 92.56 583 GLU B N 1
ATOM 9854 C CA . GLU B 1 583 ? 18.156 -44.344 -36.719 1 92.56 583 GLU B CA 1
ATOM 9855 C C . GLU B 1 583 ? 17.484 -43.219 -35.938 1 92.56 583 GLU B C 1
ATOM 9857 O O . GLU B 1 583 ? 16.688 -42.469 -36.5 1 92.56 583 GLU B O 1
ATOM 9862 N N . GLU B 1 584 ? 17.797 -43.188 -34.688 1 92.06 584 GLU B N 1
ATOM 9863 C CA . GLU B 1 584 ? 17.25 -42.156 -33.844 1 92.06 584 GLU B CA 1
ATOM 9864 C C . GLU B 1 584 ? 17.75 -40.781 -34.281 1 92.06 584 GLU B C 1
ATOM 9866 O O . GLU B 1 584 ? 17 -39.781 -34.25 1 92.06 584 GLU B O 1
ATOM 9871 N N . LEU B 1 585 ? 18.953 -40.656 -34.594 1 92.69 585 LEU B N 1
ATOM 9872 C CA . LEU B 1 585 ? 19.547 -39.375 -35 1 92.69 585 LEU B CA 1
ATOM 9873 C C . LEU B 1 585 ? 18.953 -38.906 -36.312 1 92.69 585 LEU B C 1
ATOM 9875 O O . LEU B 1 585 ? 18.812 -37.688 -36.531 1 92.69 585 LEU B O 1
ATOM 9879 N N . HIS B 1 586 ? 18.625 -39.844 -37.156 1 91.38 586 HIS B N 1
ATOM 9880 C CA . HIS B 1 586 ? 17.953 -39.469 -38.406 1 91.38 586 HIS B CA 1
ATOM 9881 C C . HIS B 1 586 ? 16.594 -38.844 -38.125 1 91.38 586 HIS B C 1
ATOM 9883 O O . HIS B 1 586 ? 16.203 -37.875 -38.781 1 91.38 586 HIS B O 1
ATOM 9889 N N . ALA B 1 587 ? 15.992 -39.406 -37.188 1 88.81 587 ALA B N 1
ATOM 9890 C CA . ALA B 1 587 ? 14.703 -38.844 -36.781 1 88.81 587 ALA B CA 1
ATOM 9891 C C . ALA B 1 587 ? 14.859 -37.406 -36.25 1 88.81 587 ALA B C 1
ATOM 9893 O O . ALA B 1 587 ? 14.039 -36.531 -36.531 1 88.81 587 ALA B O 1
ATOM 9894 N N . VAL B 1 588 ? 15.875 -37.219 -35.406 1 91 588 VAL B N 1
ATOM 9895 C CA . VAL B 1 588 ? 16.141 -35.906 -34.812 1 91 588 VAL B CA 1
ATOM 9896 C C . VAL B 1 588 ? 16.484 -34.906 -35.938 1 91 588 VAL B C 1
ATOM 9898 O O . VAL B 1 588 ? 16.078 -33.75 -35.875 1 91 588 VAL B O 1
ATOM 9901 N N . LYS B 1 589 ? 17.281 -35.344 -36.875 1 89.12 589 LYS B N 1
ATOM 9902 C CA . LYS B 1 589 ? 17.703 -34.5 -38 1 89.12 589 LYS B CA 1
ATOM 9903 C C . LYS B 1 589 ? 16.484 -34 -38.781 1 89.12 589 LYS B C 1
ATOM 9905 O O . LYS B 1 589 ? 16.484 -32.844 -39.25 1 89.12 589 LYS B O 1
ATOM 9910 N N . ASN B 1 590 ? 15.508 -34.75 -38.906 1 87.44 590 ASN B N 1
ATOM 9911 C CA . ASN B 1 590 ? 14.297 -34.375 -39.625 1 87.44 590 ASN B CA 1
ATOM 9912 C C . ASN B 1 590 ? 13.555 -33.219 -38.906 1 87.44 590 ASN B C 1
ATOM 9914 O O . ASN B 1 590 ? 12.914 -32.406 -39.562 1 87.44 590 ASN B O 1
ATOM 9918 N N . PHE B 1 591 ? 13.688 -33.25 -37.656 1 84.75 591 PHE B N 1
ATOM 9919 C CA . PHE B 1 591 ? 13 -32.219 -36.875 1 84.75 591 PHE B CA 1
ATOM 9920 C C . PHE B 1 591 ? 13.852 -30.969 -36.781 1 84.75 591 PHE B C 1
ATOM 9922 O O . PHE B 1 591 ? 13.328 -29.844 -36.719 1 84.75 591 PHE B O 1
ATOM 9929 N N . ALA B 1 592 ? 15.133 -31.203 -36.656 1 83.81 592 ALA B N 1
ATOM 9930 C CA . ALA B 1 592 ? 16.078 -30.094 -36.562 1 83.81 592 ALA B CA 1
ATOM 9931 C C . ALA B 1 592 ? 17.234 -30.25 -37.531 1 83.81 592 ALA B C 1
ATOM 9933 O O . ALA B 1 592 ? 18.359 -30.516 -37.125 1 83.81 592 ALA B O 1
ATOM 9934 N N . PRO B 1 593 ? 17.016 -29.891 -38.719 1 83.81 593 PRO B N 1
ATOM 9935 C CA . PRO B 1 593 ? 18.031 -30.172 -39.719 1 83.81 593 PRO B CA 1
ATOM 9936 C C . PRO B 1 593 ? 19.234 -29.234 -39.656 1 83.81 593 PRO B C 1
ATOM 9938 O O . PRO B 1 593 ? 20.312 -29.547 -40.156 1 83.81 593 PRO B O 1
ATOM 9941 N N . ARG B 1 594 ? 19.109 -28.156 -38.938 1 84.31 594 ARG B N 1
ATOM 9942 C CA . ARG B 1 594 ? 20.188 -27.156 -38.938 1 84.31 594 ARG B CA 1
ATOM 9943 C C . ARG B 1 594 ? 20.984 -27.219 -37.656 1 84.31 594 ARG B C 1
ATOM 9945 O O . ARG B 1 594 ? 21.812 -26.344 -37.375 1 84.31 594 ARG B O 1
ATOM 9952 N N . GLU B 1 595 ? 20.766 -28.266 -36.938 1 84.06 595 GLU B N 1
ATOM 9953 C CA . GLU B 1 595 ? 21.5 -28.391 -35.688 1 84.06 595 GLU B CA 1
ATOM 9954 C C . GLU B 1 595 ? 22.844 -29.109 -35.875 1 84.06 595 GLU B C 1
ATOM 9956 O O . GLU B 1 595 ? 22.875 -30.281 -36.281 1 84.06 595 GLU B O 1
ATOM 9961 N N . SER B 1 596 ? 23.891 -28.406 -35.625 1 85.12 596 SER B N 1
ATOM 9962 C CA . SER B 1 596 ? 25.234 -28.906 -35.875 1 85.12 596 SER B CA 1
ATOM 9963 C C . SER B 1 596 ? 25.562 -30.094 -35 1 85.12 596 SER B C 1
ATOM 9965 O O . SER B 1 596 ? 26.25 -31.016 -35.438 1 85.12 596 SER B O 1
ATOM 9967 N N . SER B 1 597 ? 25.047 -30.047 -33.781 1 85.44 597 SER B N 1
ATOM 9968 C CA . SER B 1 597 ? 25.359 -31.109 -32.844 1 85.44 597 SER B CA 1
ATOM 9969 C C . SER B 1 597 ? 24.828 -32.469 -33.312 1 85.44 597 SER B C 1
ATOM 9971 O O . SER B 1 597 ? 25.469 -33.5 -33.094 1 85.44 597 SER B O 1
ATOM 9973 N N . VAL B 1 598 ? 23.781 -32.469 -34.031 1 88.88 598 VAL B N 1
ATOM 9974 C CA . VAL B 1 598 ? 23.172 -33.688 -34.5 1 88.88 598 VAL B CA 1
ATOM 9975 C C . VAL B 1 598 ? 24.031 -34.281 -35.625 1 88.88 598 VAL B C 1
ATOM 9977 O O . VAL B 1 598 ? 24.312 -35.469 -35.656 1 88.88 598 VAL B O 1
ATOM 9980 N N . HIS B 1 599 ? 24.469 -33.406 -36.469 1 88.38 599 HIS B N 1
ATOM 9981 C CA . HIS B 1 599 ? 25.297 -33.844 -37.562 1 88.38 599 HIS B CA 1
ATOM 9982 C C . HIS B 1 599 ? 26.656 -34.375 -37.062 1 88.38 599 HIS B C 1
ATOM 9984 O O . HIS B 1 599 ? 27.188 -35.344 -37.625 1 88.38 599 HIS B O 1
ATOM 9990 N N . PHE B 1 600 ? 27.156 -33.844 -36.156 1 89.31 600 PHE B N 1
ATOM 9991 C CA . PHE B 1 600 ? 28.422 -34.25 -35.562 1 89.31 600 PHE B CA 1
ATOM 9992 C C . PHE B 1 600 ? 28.297 -35.656 -34.969 1 89.31 600 PHE B C 1
ATOM 9994 O O . PHE B 1 600 ? 29.172 -36.5 -35.188 1 89.31 600 PHE B O 1
ATOM 10001 N N . MET B 1 601 ? 27.234 -35.812 -34.281 1 90.06 601 MET B N 1
ATOM 10002 C CA . MET B 1 601 ? 27.031 -37.125 -33.656 1 90.06 601 MET B CA 1
ATOM 10003 C C . MET B 1 601 ? 26.781 -38.188 -34.688 1 90.06 601 MET B C 1
ATOM 10005 O O . MET B 1 601 ? 27.234 -39.312 -34.562 1 90.06 601 MET B O 1
ATOM 10009 N N . MET B 1 602 ? 26.047 -37.812 -35.688 1 91.94 602 MET B N 1
ATOM 10010 C CA . MET B 1 602 ? 25.828 -38.75 -36.812 1 91.94 602 MET B CA 1
ATOM 10011 C C . MET B 1 602 ? 27.141 -39.156 -37.469 1 91.94 602 MET B C 1
ATOM 10013 O O . MET B 1 602 ? 27.328 -40.312 -37.844 1 91.94 602 MET B O 1
ATOM 10017 N N . GLY B 1 603 ? 27.984 -38.156 -37.594 1 90 603 GLY B N 1
ATOM 10018 C CA . GLY B 1 603 ? 29.297 -38.438 -38.156 1 90 603 GLY B CA 1
ATOM 10019 C C . GLY B 1 603 ? 30.125 -39.375 -37.312 1 90 603 GLY B C 1
ATOM 10020 O O . GLY B 1 603 ? 30.766 -40.281 -37.812 1 90 603 GLY B O 1
ATOM 10021 N N . LYS B 1 604 ? 30.062 -39.156 -36.031 1 89.75 604 LYS B N 1
ATOM 10022 C CA . LYS B 1 604 ? 30.797 -40 -35.125 1 89.75 604 LYS B CA 1
ATOM 10023 C C . LYS B 1 604 ? 30.297 -41.438 -35.156 1 89.75 604 LYS B C 1
ATOM 10025 O O . LYS B 1 604 ? 31.094 -42.375 -35.125 1 89.75 604 LYS B O 1
ATOM 10030 N N . VAL B 1 605 ? 29.047 -41.625 -35.25 1 92.31 605 VAL B N 1
ATOM 10031 C CA . VAL B 1 605 ? 28.438 -42.938 -35.281 1 92.31 605 VAL B CA 1
ATOM 10032 C C . VAL B 1 605 ? 28.703 -43.625 -36.594 1 92.31 605 VAL B C 1
ATOM 10034 O O . VAL B 1 605 ? 29 -44.812 -36.656 1 92.31 605 VAL B O 1
ATOM 10037 N N . ALA B 1 606 ? 28.641 -42.875 -37.656 1 91.56 606 ALA B N 1
ATOM 10038 C CA . ALA B 1 606 ? 28.922 -43.406 -38.969 1 91.56 606 ALA B CA 1
ATOM 10039 C C . ALA B 1 606 ? 30.359 -43.875 -39.094 1 91.56 606 ALA B C 1
ATOM 10041 O O . ALA B 1 606 ? 30.656 -44.906 -39.719 1 91.56 606 ALA B O 1
ATOM 10042 N N . LYS B 1 607 ? 31.203 -43.156 -38.469 1 90.62 607 LYS B N 1
ATOM 10043 C CA . LYS B 1 607 ? 32.594 -43.562 -38.469 1 90.62 607 LYS B CA 1
ATOM 10044 C C . LYS B 1 607 ? 32.812 -44.875 -37.719 1 90.62 607 LYS B C 1
ATOM 10046 O O . LYS B 1 607 ? 33.531 -45.75 -38.188 1 90.62 607 LYS B O 1
ATOM 10051 N N . LYS B 1 608 ? 32.094 -45 -36.656 1 89.69 608 LYS B N 1
ATOM 10052 C CA . LYS B 1 608 ? 32.219 -46.219 -35.875 1 89.69 608 LYS B CA 1
ATOM 10053 C C . LYS B 1 608 ? 31.594 -47.406 -36.594 1 89.69 608 LYS B C 1
ATOM 10055 O O . LYS B 1 608 ? 31.969 -48.562 -36.344 1 89.69 608 LYS B O 1
ATOM 10060 N N . LEU B 1 609 ? 30.672 -47.156 -37.5 1 91.12 609 LEU B N 1
ATOM 10061 C CA . LEU B 1 609 ? 30.031 -48.219 -38.281 1 91.12 609 LEU B CA 1
ATOM 10062 C C . LEU B 1 609 ? 30.844 -48.531 -39.531 1 91.12 609 LEU B C 1
ATOM 10064 O O . LEU B 1 609 ? 30.531 -49.469 -40.281 1 91.12 609 LEU B O 1
ATOM 10068 N N . GLY B 1 610 ? 31.844 -47.75 -39.75 1 87.12 610 GLY B N 1
ATOM 10069 C CA . GLY B 1 610 ? 32.719 -47.969 -40.906 1 87.12 610 GLY B CA 1
ATOM 10070 C C . GLY B 1 610 ? 32.281 -47.281 -42.156 1 87.12 610 GLY B C 1
ATOM 10071 O O . GLY B 1 610 ? 32.781 -47.594 -43.25 1 87.12 610 GLY B O 1
ATOM 10072 N N . ARG B 1 611 ? 31.328 -46.5 -42 1 91.31 611 ARG B N 1
ATOM 10073 C CA . ARG B 1 611 ? 30.828 -45.75 -43.156 1 91.31 611 ARG B CA 1
ATOM 10074 C C . ARG B 1 611 ? 31.516 -44.375 -43.281 1 91.31 611 ARG B C 1
ATOM 10076 O O . ARG B 1 611 ? 30.938 -43.344 -42.938 1 91.31 611 ARG B O 1
ATOM 10083 N N . ILE B 1 612 ? 32.594 -44.344 -43.812 1 89.12 612 ILE B N 1
ATOM 10084 C CA . ILE B 1 612 ? 33.5 -43.188 -43.812 1 89.12 612 ILE B CA 1
ATOM 10085 C C . ILE B 1 612 ? 32.938 -42.094 -44.688 1 89.12 612 ILE B C 1
ATOM 10087 O O . ILE B 1 612 ? 33.031 -40.906 -44.375 1 89.12 612 ILE B O 1
ATOM 10091 N N . GLU B 1 613 ? 32.344 -42.469 -45.781 1 89.5 613 GLU B N 1
ATOM 10092 C CA . GLU B 1 613 ? 31.797 -41.469 -46.688 1 89.5 613 GLU B CA 1
ATOM 10093 C C . GLU B 1 613 ? 30.641 -40.719 -46.062 1 89.5 613 GLU B C 1
ATOM 10095 O O . GLU B 1 613 ? 30.547 -39.469 -46.188 1 89.5 613 GLU B O 1
ATOM 10100 N N . GLU B 1 614 ? 29.922 -41.5 -45.469 1 90.75 614 GLU B N 1
ATOM 10101 C CA . GLU B 1 614 ? 28.781 -40.906 -44.781 1 90.75 614 GLU B CA 1
ATOM 10102 C C . GLU B 1 614 ? 29.25 -40.031 -43.625 1 90.75 614 GLU B C 1
ATOM 10104 O O . GLU B 1 614 ? 28.672 -38.969 -43.375 1 90.75 614 GLU B O 1
ATOM 10109 N N . ALA B 1 615 ? 30.141 -40.406 -42.906 1 91.69 615 ALA B N 1
ATOM 10110 C CA . ALA B 1 615 ? 30.703 -39.656 -41.781 1 91.69 615 ALA B CA 1
ATOM 10111 C C . ALA B 1 615 ? 31.266 -38.312 -42.25 1 91.69 615 ALA B C 1
ATOM 10113 O O . ALA B 1 615 ? 31.047 -37.281 -41.594 1 91.69 615 ALA B O 1
ATOM 10114 N N . MET B 1 616 ? 31.953 -38.375 -43.375 1 89.44 616 MET B N 1
ATOM 10115 C CA . MET B 1 616 ? 32.562 -37.156 -43.906 1 89.44 616 MET B CA 1
ATOM 10116 C C . MET B 1 616 ? 31.469 -36.156 -44.312 1 89.44 616 MET B C 1
ATOM 10118 O O . MET B 1 616 ? 31.609 -34.938 -44.062 1 89.44 616 MET B O 1
ATOM 10122 N N . LYS B 1 617 ? 30.484 -36.656 -44.875 1 91.38 617 LYS B N 1
ATOM 10123 C CA . LYS B 1 617 ? 29.375 -35.812 -45.25 1 91.38 617 LYS B CA 1
ATOM 10124 C C . LYS B 1 617 ? 28.75 -35.125 -44.031 1 91.38 617 LYS B C 1
ATOM 10126 O O . LYS B 1 617 ? 28.438 -33.938 -44.062 1 91.38 617 LYS B O 1
ATOM 10131 N N . CYS B 1 618 ? 28.547 -35.875 -43.031 1 91 618 CYS B N 1
ATOM 10132 C CA . CYS B 1 618 ? 27.953 -35.344 -41.812 1 91 618 CYS B CA 1
ATOM 10133 C C . CYS B 1 618 ? 28.859 -34.344 -41.125 1 91 618 CYS B C 1
ATOM 10135 O O . CYS B 1 618 ? 28.375 -33.312 -40.656 1 91 618 CYS B O 1
ATOM 10137 N N . PHE B 1 619 ? 30.094 -34.531 -41.031 1 89 619 PHE B N 1
ATOM 10138 C CA . PHE B 1 619 ? 31.031 -33.594 -40.438 1 89 619 PHE B CA 1
ATOM 10139 C C . PHE B 1 619 ? 31.094 -32.312 -41.219 1 89 619 PHE B C 1
ATOM 10141 O O . PHE B 1 619 ? 31.188 -31.219 -40.625 1 89 619 PHE B O 1
ATOM 10148 N N . THR B 1 620 ? 31.016 -32.438 -42.469 1 87.38 620 THR B N 1
ATOM 10149 C CA . THR B 1 620 ? 31.031 -31.266 -43.312 1 87.38 620 THR B CA 1
ATOM 10150 C C . THR B 1 620 ? 29.781 -30.422 -43.094 1 87.38 620 THR B C 1
ATOM 10152 O O . THR B 1 620 ? 29.844 -29.188 -43.062 1 87.38 620 THR B O 1
ATOM 10155 N N . LEU B 1 621 ? 28.734 -31.047 -42.969 1 88.06 621 LEU B N 1
ATOM 10156 C CA . LEU B 1 621 ? 27.484 -30.344 -42.719 1 88.06 621 LEU B CA 1
ATOM 10157 C C . LEU B 1 621 ? 27.5 -29.688 -41.344 1 88.06 621 LEU B C 1
ATOM 10159 O O . LEU B 1 621 ? 26.984 -28.594 -41.156 1 88.06 621 LEU B O 1
ATOM 10163 N N . ALA B 1 622 ? 27.984 -30.359 -40.375 1 87.75 622 ALA B N 1
ATOM 10164 C CA . ALA B 1 622 ? 28.094 -29.812 -39.031 1 87.75 622 ALA B CA 1
ATOM 10165 C C . ALA B 1 622 ? 28.953 -28.547 -39 1 87.75 622 ALA B C 1
ATOM 10167 O O . ALA B 1 622 ? 28.641 -27.594 -38.281 1 87.75 622 ALA B O 1
ATOM 10168 N N . LEU B 1 623 ? 30.078 -28.594 -39.719 1 83.31 623 LEU B N 1
ATOM 10169 C CA . LEU B 1 623 ? 30.969 -27.438 -39.844 1 83.31 623 LEU B CA 1
ATOM 10170 C C . LEU B 1 623 ? 30.281 -26.266 -40.5 1 83.31 623 LEU B C 1
ATOM 10172 O O . LEU B 1 623 ? 30.531 -25.109 -40.156 1 83.31 623 LEU B O 1
ATOM 10176 N N . HIS B 1 624 ? 29.391 -26.594 -41.375 1 82.5 624 HIS B N 1
ATOM 10177 C CA . HIS B 1 624 ? 28.688 -25.578 -42.125 1 82.5 624 HIS B CA 1
ATOM 10178 C C . HIS B 1 624 ? 27.688 -24.828 -41.25 1 82.5 624 HIS B C 1
ATOM 10180 O O . HIS B 1 624 ? 27.531 -23.609 -41.375 1 82.5 624 HIS B O 1
ATOM 10186 N N . PHE B 1 625 ? 27 -25.406 -40.375 1 82.75 625 PHE B N 1
ATOM 10187 C CA . PHE B 1 625 ? 25.922 -24.812 -39.594 1 82.75 625 PHE B CA 1
ATOM 10188 C C . PHE B 1 625 ? 26.469 -24.047 -38.406 1 82.75 625 PHE B C 1
ATOM 10190 O O . PHE B 1 625 ? 25.859 -23.078 -37.938 1 82.75 625 PHE B O 1
ATOM 10197 N N . HIS B 1 626 ? 27.438 -24.547 -37.656 1 72.31 626 HIS B N 1
ATOM 10198 C CA . HIS B 1 626 ? 28 -23.797 -36.562 1 72.31 626 HIS B CA 1
ATOM 10199 C C . HIS B 1 626 ? 29.516 -23.734 -36.656 1 72.31 626 HIS B C 1
ATOM 10201 O O . HIS B 1 626 ? 30.219 -24.609 -36.125 1 72.31 626 HIS B O 1
ATOM 10207 N N . PRO B 1 627 ? 30.016 -22.766 -37.25 1 61.88 627 PRO B N 1
ATOM 10208 C CA . PRO B 1 627 ? 31.469 -22.641 -37.5 1 61.88 627 PRO B CA 1
ATOM 10209 C C . PRO B 1 627 ? 32.281 -22.453 -36.219 1 61.88 627 PRO B C 1
ATOM 10211 O O . PRO B 1 627 ? 33.469 -22.719 -36.188 1 61.88 627 PRO B O 1
ATOM 10214 N N . LYS B 1 628 ? 31.594 -22.172 -35.156 1 54.72 628 LYS B N 1
ATOM 10215 C CA . LYS B 1 628 ? 32.375 -21.75 -34 1 54.72 628 LYS B CA 1
ATOM 10216 C C . LYS B 1 628 ? 33 -22.953 -33.312 1 54.72 628 LYS B C 1
ATOM 10218 O O . LYS B 1 628 ? 34.125 -22.875 -32.812 1 54.72 628 LYS B O 1
ATOM 10223 N N . ASP B 1 629 ? 32.25 -24.047 -33.156 1 58.75 629 ASP B N 1
ATOM 10224 C CA . ASP B 1 629 ? 32.812 -25.203 -32.469 1 58.75 629 ASP B CA 1
ATOM 10225 C C . ASP B 1 629 ? 33.719 -26.031 -33.406 1 58.75 629 ASP B C 1
ATOM 10227 O O . ASP B 1 629 ? 33.812 -27.25 -33.25 1 58.75 629 ASP B O 1
ATOM 10231 N N . ASN B 1 630 ? 34.312 -25.344 -34.188 1 66.62 630 ASN B N 1
ATOM 10232 C CA . ASN B 1 630 ? 35.031 -25.766 -35.406 1 66.62 630 ASN B CA 1
ATOM 10233 C C . ASN B 1 630 ? 36.219 -26.656 -35.062 1 66.62 630 ASN B C 1
ATOM 10235 O O . ASN B 1 630 ? 36.531 -27.594 -35.781 1 66.62 630 ASN B O 1
ATOM 10239 N N . ASN B 1 631 ? 36.625 -26.469 -33.75 1 73.25 631 ASN B N 1
ATOM 10240 C CA . ASN B 1 631 ? 37.875 -27.172 -33.5 1 73.25 631 ASN B CA 1
ATOM 10241 C C . ASN B 1 631 ? 37.625 -28.672 -33.344 1 73.25 631 ASN B C 1
ATOM 10243 O O . ASN B 1 631 ? 38.375 -29.484 -33.875 1 73.25 631 ASN B O 1
ATOM 10247 N N . GLN B 1 632 ? 36.5 -28.984 -32.719 1 77 632 GLN B N 1
ATOM 10248 C CA . GLN B 1 632 ? 36.25 -30.391 -32.469 1 77 632 GLN B CA 1
ATOM 10249 C C . GLN B 1 632 ? 35.844 -31.125 -33.75 1 77 632 GLN B C 1
ATOM 10251 O O . GLN B 1 632 ? 36.25 -32.281 -33.969 1 77 632 GLN B O 1
ATOM 10256 N N . ILE B 1 633 ? 35.219 -30.469 -34.594 1 78.62 633 ILE B N 1
ATOM 10257 C CA . ILE B 1 633 ? 34.781 -31.062 -35.844 1 78.62 633 ILE B CA 1
ATOM 10258 C C . ILE B 1 633 ? 35.938 -31.25 -36.781 1 78.62 633 ILE B C 1
ATOM 10260 O O . ILE B 1 633 ? 36.062 -32.281 -37.438 1 78.62 633 ILE B O 1
ATOM 10264 N N . LYS B 1 634 ? 36.844 -30.297 -36.719 1 79.69 634 LYS B N 1
ATOM 10265 C CA . LYS B 1 634 ? 38.031 -30.375 -37.594 1 79.69 634 LYS B CA 1
ATOM 10266 C C . LYS B 1 634 ? 38.938 -31.516 -37.156 1 79.69 634 LYS B C 1
ATOM 10268 O O . LYS B 1 634 ? 39.5 -32.219 -38 1 79.69 634 LYS B O 1
ATOM 10273 N N . VAL B 1 635 ? 38.938 -31.656 -35.875 1 80.38 635 VAL B N 1
ATOM 10274 C CA . VAL B 1 635 ? 39.781 -32.75 -35.344 1 80.38 635 VAL B CA 1
ATOM 10275 C C . VAL B 1 635 ? 39.188 -34.094 -35.75 1 80.38 635 VAL B C 1
ATOM 10277 O O . VAL B 1 635 ? 39.906 -35.031 -36.094 1 80.38 635 VAL B O 1
ATOM 10280 N N . ALA B 1 636 ? 37.906 -34.188 -35.781 1 79.31 636 ALA B N 1
ATOM 10281 C CA . ALA B 1 636 ? 37.219 -35.406 -36.156 1 79.31 636 ALA B CA 1
ATOM 10282 C C . ALA B 1 636 ? 37.406 -35.75 -37.625 1 79.31 636 ALA B C 1
ATOM 10284 O O . ALA B 1 636 ? 37.531 -36.906 -38 1 79.31 636 ALA B O 1
ATOM 10285 N N . ILE B 1 637 ? 37.438 -34.719 -38.406 1 77.94 637 ILE B N 1
ATOM 10286 C CA . ILE B 1 637 ? 37.625 -34.875 -39.844 1 77.94 637 ILE B CA 1
ATOM 10287 C C . ILE B 1 637 ? 39.062 -35.375 -40.125 1 77.94 637 ILE B C 1
ATOM 10289 O O . ILE B 1 637 ? 39.25 -36.25 -40.969 1 77.94 637 ILE B O 1
ATOM 10293 N N . ASP B 1 638 ? 39.969 -34.844 -39.344 1 78.88 638 ASP B N 1
ATOM 10294 C CA . ASP B 1 638 ? 41.375 -35.188 -39.562 1 78.88 638 ASP B CA 1
ATOM 10295 C C . ASP B 1 638 ? 41.656 -36.625 -39.125 1 78.88 638 ASP B C 1
ATOM 10297 O O . ASP B 1 638 ? 42.5 -37.312 -39.688 1 78.88 638 ASP B O 1
ATOM 10301 N N . LYS B 1 639 ? 40.875 -37.031 -38.188 1 77.81 639 LYS B N 1
ATOM 10302 C CA . LYS B 1 639 ? 41.094 -38.375 -37.625 1 77.81 639 LYS B CA 1
ATOM 10303 C C . LYS B 1 639 ? 40.156 -39.375 -38.25 1 77.81 639 LYS B C 1
ATOM 10305 O O . LYS B 1 639 ? 39.938 -40.469 -37.688 1 77.81 639 LYS B O 1
ATOM 10310 N N . ILE B 1 640 ? 39.594 -39.094 -39.25 1 79.12 640 ILE B N 1
ATOM 10311 C CA . ILE B 1 640 ? 38.5 -39.906 -39.812 1 79.12 640 ILE B CA 1
ATOM 10312 C C . ILE B 1 640 ? 39.062 -41.25 -40.25 1 79.12 640 ILE B C 1
ATOM 10314 O O . ILE B 1 640 ? 38.375 -42.281 -40.156 1 79.12 640 ILE B O 1
ATOM 10318 N N . ASN B 1 641 ? 40.375 -41.344 -40.75 1 75.12 641 ASN B N 1
ATOM 10319 C CA . ASN B 1 641 ? 40.969 -42.562 -41.281 1 75.12 641 ASN B CA 1
ATOM 10320 C C . ASN B 1 641 ? 41.75 -43.344 -40.219 1 75.12 641 ASN B C 1
ATOM 10322 O O . ASN B 1 641 ? 42.219 -44.438 -40.469 1 75.12 641 ASN B O 1
ATOM 10326 N N . GLU B 1 642 ? 41.906 -42.719 -38.969 1 72.38 642 GLU B N 1
ATOM 10327 C CA . GLU B 1 642 ? 42.625 -43.406 -37.906 1 72.38 642 GLU B CA 1
ATOM 10328 C C . GLU B 1 642 ? 41.719 -44.344 -37.125 1 72.38 642 GLU B C 1
ATOM 10330 O O . GLU B 1 642 ? 40.531 -44.031 -36.906 1 72.38 642 GLU B O 1
ATOM 10335 N N . PRO B 1 643 ? 42.125 -45.625 -37.031 1 63.22 643 PRO B N 1
ATOM 10336 C CA . PRO B 1 643 ? 41.281 -46.562 -36.281 1 63.22 643 PRO B CA 1
ATOM 10337 C C . PRO B 1 643 ? 40.969 -46.094 -34.875 1 63.22 643 PRO B C 1
ATOM 10339 O O . PRO B 1 643 ? 41.781 -45.406 -34.25 1 63.22 643 PRO B O 1
ATOM 10342 N N . ASP B 1 644 ? 39.75 -45.844 -34.469 1 58.78 644 ASP B N 1
ATOM 10343 C CA . ASP B 1 644 ? 39.281 -45.312 -33.219 1 58.78 644 ASP B CA 1
ATOM 10344 C C . ASP B 1 644 ? 39.75 -46.125 -32.031 1 58.78 644 ASP B C 1
ATOM 10346 O O . ASP B 1 644 ? 39.469 -47.344 -31.953 1 58.78 644 ASP B O 1
ATOM 10350 N N . HIS B 1 645 ? 41.031 -46.062 -31.547 1 48.12 645 HIS B N 1
ATOM 10351 C CA . HIS B 1 645 ? 41.344 -46.656 -30.266 1 48.12 645 HIS B CA 1
ATOM 10352 C C . HIS B 1 645 ? 40.312 -46.281 -29.203 1 48.12 645 HIS B C 1
ATOM 10354 O O . HIS B 1 645 ? 39.688 -45.219 -29.312 1 48.12 645 HIS B O 1
ATOM 10360 N N . ASP B 1 646 ? 39.781 -47.219 -28.281 1 45.81 646 ASP B N 1
ATOM 10361 C CA . ASP B 1 646 ? 38.75 -47.219 -27.266 1 45.81 646 ASP B CA 1
ATOM 10362 C C . ASP B 1 646 ? 38.719 -45.875 -26.5 1 45.81 646 ASP B C 1
ATOM 10364 O O . ASP B 1 646 ? 37.906 -45.688 -25.609 1 45.81 646 ASP B O 1
ATOM 10368 N N . ASP B 1 647 ? 39.812 -45.125 -26.266 1 40.94 647 ASP B N 1
ATOM 10369 C CA . ASP B 1 647 ? 39.969 -44.25 -25.094 1 40.94 647 ASP B CA 1
ATOM 10370 C C . ASP B 1 647 ? 39.031 -43.062 -25.172 1 40.94 647 ASP B C 1
ATOM 10372 O O . ASP B 1 647 ? 38.875 -42.312 -24.203 1 40.94 647 ASP B O 1
ATOM 10376 N N . ASP B 1 648 ? 38.75 -42.375 -26.25 1 41.12 648 ASP B N 1
ATOM 10377 C CA . ASP B 1 648 ? 38.344 -40.969 -26.172 1 41.12 648 ASP B CA 1
ATOM 10378 C C . ASP B 1 648 ? 36.844 -40.812 -25.906 1 41.12 648 ASP B C 1
ATOM 10380 O O . ASP B 1 648 ? 36.25 -39.781 -26.203 1 41.12 648 ASP B O 1
ATOM 10384 N N . ASP B 1 649 ? 36.188 -41.688 -25.375 1 37.72 649 ASP B N 1
ATOM 10385 C CA . ASP B 1 649 ? 34.75 -41.5 -25.172 1 37.72 649 ASP B CA 1
ATOM 10386 C C . ASP B 1 649 ? 34.469 -40.312 -24.266 1 37.72 649 ASP B C 1
ATOM 10388 O O . ASP B 1 649 ? 33.344 -40.094 -23.844 1 37.72 649 ASP B O 1
ATOM 10392 N N . ARG B 1 650 ? 35.406 -39.719 -23.438 1 35.72 650 ARG B N 1
ATOM 10393 C CA . ARG B 1 650 ? 35.031 -38.656 -22.531 1 35.72 650 ARG B CA 1
ATOM 10394 C C . ARG B 1 650 ? 34.719 -37.344 -23.312 1 35.72 650 ARG B C 1
ATOM 10396 O O . ARG B 1 650 ? 34.594 -36.281 -22.703 1 35.72 650 ARG B O 1
ATOM 10403 N N . MET B 1 651 ? 35.125 -37.312 -24.547 1 29.44 651 MET B N 1
ATOM 10404 C CA . MET B 1 651 ? 34.781 -35.938 -24.906 1 29.44 651 MET B CA 1
ATOM 10405 C C . MET B 1 651 ? 33.312 -35.781 -25.172 1 29.44 651 MET B C 1
ATOM 10407 O O . MET B 1 651 ? 32.688 -36.625 -25.844 1 29.44 651 MET B O 1
#

InterPro domains:
  IPR007192 Cdc23 [PF04049] (110-158)
  IPR011990 Tetratricopeptide-like helical domain superfamily [G3DSA:1.25.40.10] (1-163)
  IPR011990 Tetratricopeptide-like helical domain superfamily [G3DSA:1.25.40.10] (316-388)
  IPR011990 Tetratricopeptide-like helical domain superfamily [G3DSA:1.25.40.10] (391-520)
  IPR011990 Tetratricopeptide-like helical domain superfamily [G3DSA:1.25.40.10] (521-642)
  IPR011990 Tetratricopeptide-like helical domain superfamily [SSF48452] (33-384)
  IPR011990 Tetratricopeptide-like helical domain superfamily [SSF48452] (426-629)
  IPR019734 Tetratricopeptide repeat [PF00515] (427-459)
  IPR019734 Tetratricopeptide repeat [PS50005] (426-459)
  IPR019734 Tetratricopeptide repeat [PS50005] (460-493)
  IPR019734 Tetratricopeptide repeat [PS50005] (494-527)
  IPR019734 Tetratricopeptide repeat [PS50005] (596-629)
  IPR019734 Tetratricopeptide repeat [SM00028] (108-141)
  IPR019734 Tetratricopeptide repeat [SM00028] (426-459)
  IPR019734 Tetratricopeptide repeat [SM00028] (460-493)
  IPR019734 Tetratricopeptide repeat [SM00028] (494-527)
  IPR019734 Tetratricopeptide repeat [SM00028] (528-561)
  IPR019734 Tetratricopeptide repeat [SM00028] (562-595)
  IPR019734 Tetratricopeptide repeat [SM00028] (596-629)

Radius of gyration: 43.86 Å; Cα contacts (8 Å, |Δi|>4): 1572; chains: 2; bounding box: 96×162×119 Å

Organism: Phytophthora sojae (strain P6497) (NCBI:txid1094619)

pLDDT: mean 76.18, std 31.48, range [14.08, 98.62]

Secondary structure (DSSP, 8-state):
-HHHHHHHHHHHHHTT-HHHHHHHHHHHHHH---HHHHHHHHHHHHHTT-HHHHHHHHTT--SHHHHHHHHHHHHHTT-HHHHHHHHHTSTT--TT-HHHHHT-TTHHHHHHHHHHHHHHTT-HHHHHHHHHHHHHH-TT-HHHHHHHHHTT----THHHH-S--TTTGGGSS--------------------------------------------------------------------------------------------------------------------------------------------------HHHHHHHHHHHHHHHHHTT-HHHHHHHHHTS-HHHHTSHHHHHHHHHHHHHTT-HHHHHHHHHHHHHH-TT--TTHHHHHHHHHHTT-HHHHHHHHHHHHHH-TT-HHHHHHHHHHHHHTT-HHHHHHHHHHHHHH-TT-HHHHHHHHHHHHHTT-HHHHHHHHHHHHHH-TT-HHHHHHHHHHHHHTT-HHHHHHHHHHHHHH-TT-HHHHHHHHHHHHHTT-HHHHHHHHHHHHHH-TT-HHHHHHHHHHHHHTT-HHHHHHHHHHHHHH-TT-HHHHHHHHHHHHHTT-HHHHHHHHHHHHHH-GGGHHHHHHHHHTTTS---GGGGG-/-HHHHHHHHHHHHHTT-HHHHHHHHHHHHHH---HHHHHHHHHHHHHTT-HHHHHHHHTT--SHHHHHHHHHHHHHTT-HHHHHHHHHTSTT--TT-HHHHHT-TTHHHHHHHHHHHHHHTT-HHHHHHHHHHHHHH-TT-HHHHHHHHHTT----THHHH-S--TTTGGGSS--------------------------------------------------------------------------------------------------------------------------------------------------HHHHHHHHHHHHHHHHHTT-HHHHHHHHHTS-HHHHTSHHHHHHHHHHHHHTT-HHHHHHHHHHHHHH-TT--TTHHHHHHHHHHTT-HHHHHHHHHHHHHH-TT-HHHHHHHHHHHHHTT-HHHHHHHHHHHHHH-TT-HHHHHHHHHHHHHTT-HHHHHHHHHHHHHH-TT-HHHHHHHHHHHHHTT-HHHHHHHHHHHHHH-TT-HHHHHHHHHHHHHTT-HHHHHHHHHHHHHH-TT-HHHHHHHHHHHHHTT-HHHHHHHHHHHHHH-TT-HHHHHHHHHHHHHHT-HHHHHHHHHHHHHH-GGGHHHHHHHHHTTTS---GGGGG-

Foldseek 3Di:
DLVVLLVVLVVVVVVVVLVVSLVSLVVNCVVPVDLVSLLSNLSSCVSVVNLVVSLVSLPPPQDLSSLQSNLVSCVVVVNLLSSLQSQQRHNPGDLPDPNSLVSGGPQLVSLQSNLVSCVLVVNLVSSLVSLVRSLQRPVVPLVSLLVCLLSVVLDALCLRLNDAALPPPPPDDPPPPPPPDPPPDDDDDDDDDDDDDDDDDDDDDDDDDDDDDDDYDDDDDDDDDDDDDDDDDDDDDYDDDDDPDDDCPPDDDDDDDPDDDDDPPPDDDDPPPPPPPPPPPPVLPPLPDDDCPPPDDDCPCPPPPPPPDPSPPPVPDNPPVSNHSSLVSNLSSCVSLLVLVVSLVSLVSDDPVVSPDLVNLLSNLSSCVSLVNLVVSQVSVVVSCVVCVPDLPNLLSNLVSCLSVLVQVVLVVQLVSLCVNDVLALSSLSSVLSNVVSVVNLVVSLVSLVSSCVSPVLPLVSLLSNLVSCVVVVNNVSSLVSLVSSCSSRVLPLSSLQSQLVSCVVVVVLVSNLVSLVSSCVRPVLALVSLLSNLVSCLSVVVLVVSLVSLVSSCVSPVSDLSSLLVNLVSCVVVVVLVVSLVSLVSSCVSPVLALVSLQVNLVSCLSVVNLVSSLVSLVSSCVRDVPVVVVSVVCNVCSPPDPDPPDVPD/DLVVLLVVLVVVVVVVVLVVSLVSLVVNCVVPVDLVSLLSNLSSCVSVVNLVVSLVSLPPPQDLSSLQSNLVSCVVVVNLLSNLQSQQRHNVGDLPDPNSLVSGGPQLVSLQSNLVSCVLVVNLVSSLVSLVRSLQRPVVPLVSLLVCLLSVVLDALCLRLNDAALPPPPPDDPPPPPPDDPPPDDDDPDDPDDDDDDDDDDDDDYYDDDDDDDDDDDDDDDDDDDDDDDDYDDDDDDDDDDDDDDDDPDDPPPDDPPDDDDDDDDDDDDPPDPPPPPPPPPVLPPLPDDDCPPPDDDDPPPPPPPPPDPSPPPVPDNPPVSNHSSLVSNLSSCVSLLVLVVSLVSLVSDDPVVSPDLVNLLSNLSSCVSLVNLVVSQVSVVVSCVVCVPDLPNLLSNLVSCLSVLVQVVLVVQLVSLCVNDVLALSSLSSVLSNCVSVVNLVVSLVSLVVSCVSPVLPLVSLLSNLSSCVVVVNNVSSLVSLVSSCSSRVLPLSSLQSQLVSCVVVVVLVSNLVSLVSSCVSPVLALVSLQSNLVSCLSVVVLVVSLVSLVSSCVSPVSDLSSLLSNLVSCVVVVVLVVSLVSLVSSCVSPVLALVSLQVNLVSCLVVVNLVSSLVSLVSSCVRDVPVVVVSVVCNVCSPPDPDPPDPPD